Protein AF-A0A674DG97-F1 (afdb_monomer_lite)

Sequence (1211 aa):
MLSHRVLQEETDRTQRKATHVVMAVLYGAQAFFIFDSKHISGQHSGAGEADMHRVVKKMMPTFSADQIFSSLSDTEKLNSSLYQCTLYCDVDHINGSMTYDRALQVYETLPKHLGQEGEKAVPLYAWLYPLKNLGHSVEILFFTKAEGVLDHLRQATMRCQEIMTDSTNGCVMKWFPDLTYKLSRLSELLQKYQSEFKRELAMAVKTMRESEGVDENRLRDILQNHDQSPFCPQSVPLWLNNKAAEVKALNVCKTRNIPIMKSQEELDGVLRSSNDRLLCFTLTSLEDKDPFLSTMEQHKLSVQENTMNQSDLTGQQETQRPFKPPDLTQKLKSDLRLFTKSYEDSRDGENIKFIAAVIPDISVPGSSIRLYQQGSLITTNFLLGLKPDPVQVAERKQSCVLLTFPQSTIRRPERYRVEYRVMTTSFMKVSKRPWNEVVTLAPAETCVVAGLKPFTLYQIRYSVIEHSGMSDFSKVIEVKTLRSPPEHLYVSRLLNKTMETIKVTWFQPESEDGASVLHYKVDYKEAGLEGWSTMVTEGPECKCIISLNLSTCYRVRVSAVYGEGEGDTSETSRETDVPVNVWYIDLSERKASLLLEVLKLQPEKKPVELKGWSDEESEVRSFLQCLSYSSQLSFCPWRSDPSKQIKFLVDLLSQASEWEEQTGEKTLKLVSSVCTYNTFPFPNGDNSKQSDFLLDLYSHVKDYETQTGRSVLPALQPVYKSASPAVWSIDLSERKASLLLEVLKLQPEKKPVELKGWSDEESEVRSFLQCLPYISQLRFYPDWSDPSKLIKFLVDLLSQAAEWEEQTGEKTLKLVSSVCTYRTFPFQYGDNSKQSDFLLDLYSHVKDCETKTGRSVLPALQPVYQSAHAVWSIDLSERKASLFLEVLKLQPEKKPVELKGWSDEESEVRSFLQCLPYISQLSFCPWRPDPSKQIKFLVDLVSQAAEWEEQTGEKTLKLVSSVCTYSTFPYHYGNTSKQSDFLLDLYSHVKDYETQTGRSVLPALQPVYQSAPAVWYIDLSERKASLLLEVQKLQPEKKPVELKGWSDEESEVRSFLQCLSYISQLSFYPRRSDPSKQIKFLVDLLSQAAEWEEQTGEKTLKLVSSVWTYNTFPFPNGDNSEQSDFLLDLYSHVKDYETQTGRSVLPALQPVYQSAPAVWSINLSERKASLLLEVLKLQPEKKPVELKGWSDEESEVRSFLQYLPYISQLR

Organism: Salmo trutta (NCBI:txid8032)

pLDDT: mean 76.03, std 12.79, range [24.47, 92.44]

Radius of gyration: 47.1 Å; chains: 1; bounding box: 112×70×139 Å

Secondary structure (DSSP, 8-state):
--SSSSS-S----------EEEEEEEEE--EEEEEEES---SS-HHHHHHHHHHHHHTTSS-S-HHHHHHTS-HHHHHHHTTEEEEEEESSGGG-EEEEHHHHHHHHHHGGGGG-TT-TT-EEEEEEEEESS----TTHHHHHHHHHHHHHHHHHHHHHHHHHHH-TTTHHHHHH-HHHHHHHHHHHHHHHHHHHHHHHHHHHHHHHHHHSSS--HHHHHHHHHHHHHSTTSTTHHHHHHHHHHHHHHHHHHHHHTT--EE-SHHHHHHHHHH--SEEEEEEESSSSS--HHHHHHHHHHHHHHHTTT--SS-------PPP-PPP--HHHHHHHHHHHHHHHHHTTSS--EEEEEEE---TTS-SEEEEEEETTEEEESSB-TT--PPPPEEEEE-SSEEEEE----SSS---EEEEEEEEEE--TT--EEPPPEEEEEETT-SEEEEESPPTT-EEEEEEEEEETTEEPPPPPPEEEEPPPPPPEEEEEEEEEETTEEEEEEEEEPPP-SS-PPEEEEEEEEEETT-SSPEEEE-SSS-SEEEEEE-S-S-EEEEEEEEESSSTT-BPPPPP-EE---SSEEEETTTS-HHHHHHHHHT-SS---EEEEE----HHHHHHHHHHTTT-S-EEE---SS-HHHHHHHHHHHHHHHHHHHHHH---HHHHHHHH--GGGS---SS-HHHHHHHHHHHHHHHHHHHHHH----HHHHHHHHHHS--SSEEEETTTS-HHHHHHHHTT-SS-EEEEEES----HHHHHHHHTTGGGEEEEEE---TT-HHHHHHHHHHHHHHHHHHHHHH---HHHHHHHH--GGGS---S--HHHHHHHHHHHHHHHHHHHHHH----HHHHHHHHHT--S-EEEETTTS-HHHHHHHHHT-SS-EEEEEEE--S-HHHHHHHHTTGGGEEEEEE-S----HHHHHHHHHHHHHHHHHHHHHH---HHHHHHHH--GGGS-PPTT-HHHHHHHHHHHHHHHHHHHHHH----HHHHHHHHHT--SSEEEETTTS-HHHHHHHHHT-SSPEEEEEEE----HHHHHHHHHHTTTEEEEEE---S--HHHHHHHHHHHHHHHHHHHHHH---HHHHHHHH--GGGS---S--HHHHHHHHHHHHHHHHHHHHHH----HHHHHHHHHT--S-EEEETTTS-HHHHHHHHTT-SS-EEEEEES----HHHHHHHHTTGGGEEEE-

Foldseek 3Di:
DPPPPLPPPDDDDDDDPDFWDFPDFDWAKDKDKDKDFPDDADDCPPPLVVLVCVLVVLCPPDLQLVNSLVPDDPVSNVRQQRIKIAMDMLLPVPGGIDGSSVVSVCSSCVVVSCDPVSPSTDGPDTDIGGPDPDDDPPVVVLVVLLVVLLVLLVVLLVLLVCCPVRPLLVVVCVLQVLLNVVSVLSSVLSVVVSVVLSVQVVVLVVVPVVDPDDRPVSSVVSSVCCCQELSHSQASVQVSLLSSLVSVLVSVCVVVVAAEQSDPVSVLVCLQVDQFKEKEKEFAQRPDDHPSSVRSVVSVVVVVVVPPDPDDDPAFDDSDGRDHDDRCNVVSVVQSVLLVVCVVVPPPDGPYHYHYYYHHDPVDHGIAIWMDHSSHTDWRHEDHPAEWAWWDFDDFAFFKTKTFGDDTPDDDFQKKKKWKDFFDDDPPDTDGDDIDIDMGGPPDRMDMDGRHHGQTKMKMWMWTADPRGIYDIHDIDIDTHHFDWFADFDFDFDDDPPFTKTKGFTDDGDDPPPWDWFKKWKWKDFPPDDDTDIDIDPGSHRIDIDTDGPDDKMWMWMKTFTDDPDTPIGDIHPTDMPDDQEAEDELVVDALLVLLVNLVPDPAAHEHEYDHDDPDLNRLVSNLSSLVSHQAYAYDLDPDDLVVLLVRVLVSLVSQQVCCVVPVDNSLVSLLRHDEQVRRNFDPDDLASLLVSVLVSQVVNVVVCVVPVTDRVVSCLRNLEVDRRQEHEDELVVDALLSVQVSLVSYPAAHHYEYDHADPDLVRLLSNLSSLVSHQAYAYADPVVPLVRVLVRVLSSLLSQQVCCVVPVDPSLVSLLRHDALVRYHDDPDDLAVSLVSVLVSLVSNVVSCVVVVTDRVVSCLRHLQRDDDEHEDELCVDALQSVLVSLVSYPAAGHYEYEYDDPDLVSLLSNLSSLVRHQAYAYDLPRNDLVVLLVVVLSSLVSQQVCCVVPVDPSLVSLLRHYAQVRRRDNPDDLASSLVSVLVSLVVNVVVCVVPVTDRVSSCLRRLQRRDQEHEDELVVDALQSVQVSLVSYPAAHHYEYEYDDPDLVSLVSNLSCLVSHQAYAYDQDVDDLVVLLVVVLVSLVSQQVCCVVPVDPSLQSLLRRDALVRYRQHPDDLASRLVSVLVSQVVQVVVCVVPVTDNVVSCLRHLQRDDAEHEDELCVDQCVSVQVSLVSYPAAHAYEYHYDDPDPVRVVVVVVRVVRHPHYD

InterPro domains:
  IPR003961 Fibronectin type III [PS50853] (387-484)
  IPR003961 Fibronectin type III [PS50853] (485-581)
  IPR003961 Fibronectin type III [SM00060] (385-471)
  IPR003961 Fibronectin type III [SM00060] (483-567)
  IPR003961 Fibronectin type III [cd00063] (387-481)
  IPR003961 Fibronectin type III [cd00063] (484-576)
  IPR013783 Immunoglobulin-like fold [G3DSA:2.60.40.10] (387-478)
  IPR013783 Immunoglobulin-like fold [G3DSA:2.60.40.10] (479-580)
  IPR036116 Fibronectin type III superfamily [SSF49265] (388-574)
  IPR040581 SNTX, thioredoxin-like domain [PF18078] (257-382)
  IPR048997 Stonustoxin-like, helical domain [PF21109] (149-247)
  IPR052090 Cytolytic pore-forming toxin [PTHR31594] (7-774)

Structure (mmCIF, N/CA/C/O backbone):
data_AF-A0A674DG97-F1
#
_entry.id   AF-A0A674DG97-F1
#
loop_
_atom_site.group_PDB
_atom_site.id
_atom_site.type_symbol
_atom_site.label_atom_id
_atom_site.label_alt_id
_atom_site.label_comp_id
_atom_site.label_asym_id
_atom_site.label_entity_id
_atom_site.label_seq_id
_atom_site.pdbx_PDB_ins_code
_atom_site.Cartn_x
_atom_site.Cartn_y
_atom_site.Cartn_z
_atom_site.occupancy
_atom_site.B_iso_or_equiv
_atom_site.auth_seq_id
_atom_site.auth_comp_id
_atom_site.auth_asym_id
_atom_site.auth_atom_id
_atom_site.pdbx_PDB_model_num
ATOM 1 N N . MET A 1 1 ? -10.580 22.409 48.533 1.00 27.97 1 MET A N 1
ATOM 2 C CA . MET A 1 1 ? -11.293 23.660 48.170 1.00 27.97 1 MET A CA 1
ATOM 3 C C . MET A 1 1 ? -11.851 23.613 46.734 1.00 27.97 1 MET A C 1
ATOM 5 O O . MET A 1 1 ? -11.525 24.470 45.922 1.00 27.97 1 MET A O 1
ATOM 9 N N . LEU A 1 2 ? -12.711 22.645 46.396 1.00 24.47 2 LEU A N 1
ATOM 10 C CA . LEU A 1 2 ? -13.426 22.624 45.101 1.00 24.47 2 LEU A CA 1
ATOM 11 C C . LEU A 1 2 ? -14.902 23.042 45.221 1.00 24.47 2 LEU A C 1
ATOM 13 O O . LEU A 1 2 ? -15.550 23.280 44.209 1.00 24.47 2 LEU A O 1
ATOM 17 N N . SER A 1 3 ? -15.428 23.219 46.437 1.00 30.48 3 SER A N 1
ATOM 18 C CA . SER A 1 3 ? -16.857 23.484 46.640 1.00 30.48 3 SER A CA 1
ATOM 19 C C . SER A 1 3 ? -17.288 24.933 46.394 1.00 30.48 3 SER A C 1
ATOM 21 O O . SER A 1 3 ? -18.467 25.160 46.152 1.00 30.48 3 SER A O 1
ATOM 23 N N . HIS A 1 4 ? -16.378 25.917 46.422 1.00 29.27 4 HIS A N 1
ATOM 24 C CA . HIS A 1 4 ? -16.787 27.330 46.481 1.00 29.27 4 HIS A CA 1
ATOM 25 C C . HIS A 1 4 ? -16.611 28.139 45.184 1.00 29.27 4 HIS A C 1
ATOM 27 O O . HIS A 1 4 ? -17.245 29.178 45.041 1.00 29.27 4 HIS A O 1
ATOM 33 N N . ARG A 1 5 ? -15.787 27.688 44.222 1.00 32.62 5 ARG A N 1
ATOM 34 C CA . ARG A 1 5 ? -15.505 28.452 42.981 1.00 32.62 5 ARG A CA 1
ATOM 35 C C . ARG A 1 5 ? -16.332 28.040 41.759 1.00 32.62 5 ARG A C 1
ATOM 37 O O . ARG A 1 5 ? -16.288 28.734 40.756 1.00 32.62 5 ARG A O 1
ATOM 44 N N . VAL A 1 6 ? -17.067 26.930 41.826 1.00 33.88 6 VAL A N 1
ATOM 45 C CA . VAL A 1 6 ? -17.835 26.396 40.681 1.00 33.88 6 VAL A CA 1
ATOM 46 C C . VAL A 1 6 ? -19.307 26.837 40.705 1.00 33.88 6 VAL A C 1
ATOM 48 O O . VAL A 1 6 ? -19.989 26.748 39.696 1.00 33.88 6 VAL A O 1
ATOM 51 N N . LEU A 1 7 ? -19.811 27.350 41.832 1.00 33.00 7 LEU A N 1
ATOM 52 C CA . LEU A 1 7 ? -21.252 27.535 42.058 1.00 33.00 7 LEU A CA 1
ATOM 53 C C . LEU A 1 7 ? -21.751 28.990 41.969 1.00 33.00 7 LEU A C 1
ATOM 55 O O . LEU A 1 7 ? -22.851 29.262 42.445 1.00 33.00 7 LEU A O 1
ATOM 59 N N . GLN A 1 8 ? -20.974 29.930 41.416 1.00 31.48 8 GLN A N 1
ATOM 60 C CA . GLN A 1 8 ? -21.300 31.362 41.528 1.00 31.48 8 GLN A CA 1
ATOM 61 C C . GLN A 1 8 ? -21.815 32.072 40.271 1.00 31.48 8 GLN A C 1
ATOM 63 O O . GLN A 1 8 ? -22.079 33.267 40.354 1.00 31.48 8 GLN A O 1
ATOM 68 N N . GLU A 1 9 ? -22.065 31.381 39.160 1.00 35.22 9 GLU A N 1
ATOM 69 C CA . GLU A 1 9 ? -22.743 32.004 38.016 1.00 35.22 9 GLU A CA 1
ATOM 70 C C . GLU A 1 9 ? -24.050 31.274 37.686 1.00 35.22 9 GLU A C 1
ATOM 72 O O . GLU A 1 9 ? -24.073 30.069 37.459 1.00 35.22 9 GLU A O 1
ATOM 77 N N . GLU A 1 10 ? -25.131 32.061 37.722 1.00 37.66 10 GLU A N 1
ATOM 78 C CA . GLU A 1 10 ? -26.528 31.748 37.394 1.00 37.66 10 GLU A CA 1
ATOM 79 C C . GLU A 1 10 ? -27.311 30.846 38.366 1.00 37.66 10 GLU A C 1
ATOM 81 O O . GLU A 1 10 ? -27.471 29.640 38.189 1.00 37.66 10 GLU A O 1
ATOM 86 N N . THR A 1 11 ? -27.957 31.476 39.356 1.00 31.22 11 THR A N 1
ATOM 87 C CA . THR A 1 11 ? -29.179 30.913 39.952 1.00 31.22 11 THR A CA 1
ATOM 88 C C . THR A 1 11 ? -30.354 31.848 39.730 1.00 31.22 11 THR A C 1
ATOM 90 O O . THR A 1 11 ? -30.517 32.832 40.458 1.00 31.22 11 THR A O 1
ATOM 93 N N . ASP A 1 12 ? -31.186 31.491 38.756 1.00 31.22 12 ASP A N 1
ATOM 94 C CA . ASP A 1 12 ? -32.563 31.952 38.683 1.00 31.22 12 ASP A CA 1
ATOM 95 C C . ASP A 1 12 ? -33.330 31.407 39.902 1.00 31.22 12 ASP A C 1
ATOM 97 O O . ASP A 1 12 ? -33.220 30.236 40.284 1.00 31.22 12 ASP A O 1
ATOM 101 N N . ARG A 1 13 ? -34.015 32.304 40.609 1.00 36.69 13 ARG A N 1
ATOM 102 C CA . ARG A 1 13 ? -34.647 32.035 41.905 1.00 36.69 13 ARG A CA 1
ATOM 103 C C . ARG A 1 13 ? -36.083 31.585 41.684 1.00 36.69 13 ARG A C 1
ATOM 105 O O . ARG A 1 13 ? -36.977 32.409 41.798 1.00 36.69 13 ARG A O 1
ATOM 112 N N . THR A 1 14 ? -36.350 30.296 41.509 1.00 34.72 14 THR A N 1
ATOM 113 C CA . THR A 1 14 ? -37.659 29.738 41.900 1.00 34.72 14 THR A CA 1
ATOM 114 C C . THR A 1 14 ? -37.579 28.240 42.214 1.00 34.72 14 THR A C 1
ATOM 116 O O . THR A 1 14 ? -36.961 27.471 41.497 1.00 34.72 14 THR A O 1
ATOM 119 N N . GLN A 1 15 ? -38.226 27.863 43.327 1.00 38.72 15 GLN A N 1
ATOM 120 C CA . GLN A 1 15 ? -38.441 26.510 43.878 1.00 38.72 15 GLN A CA 1
ATOM 121 C C . GLN A 1 15 ? -37.232 25.766 44.482 1.00 38.72 15 GLN A C 1
ATOM 123 O O . GLN A 1 15 ? -36.670 24.844 43.906 1.00 38.72 15 GLN A O 1
ATOM 128 N N . ARG A 1 16 ? -36.907 26.074 45.748 1.00 38.06 16 ARG A N 1
ATOM 129 C CA . ARG A 1 16 ? -36.041 25.228 46.592 1.00 38.06 16 ARG A CA 1
ATOM 130 C C . ARG A 1 16 ? -36.886 24.340 47.514 1.00 38.06 16 ARG A C 1
ATOM 132 O O . ARG A 1 16 ? -37.426 24.831 48.502 1.00 38.06 16 ARG A O 1
ATOM 139 N N . LYS A 1 17 ? -36.951 23.032 47.242 1.00 47.31 17 LYS A N 1
ATOM 140 C CA . LYS A 1 17 ? -37.197 22.020 48.285 1.00 47.31 17 LYS A CA 1
ATOM 141 C C . LYS A 1 17 ? -35.856 21.775 48.983 1.00 47.31 17 LYS A C 1
ATOM 143 O O . LYS A 1 17 ? -34.931 21.269 48.358 1.00 47.31 17 LYS A O 1
ATOM 148 N N . ALA A 1 18 ? -35.707 22.204 50.235 1.00 49.50 18 ALA A N 1
ATOM 149 C CA . ALA A 1 18 ? -34.480 21.954 50.992 1.00 49.50 18 ALA A CA 1
ATOM 150 C C . ALA A 1 18 ? -34.278 20.438 51.175 1.00 49.50 18 ALA A C 1
ATOM 152 O O . ALA A 1 18 ? -35.204 19.741 51.582 1.00 49.50 18 ALA A O 1
ATOM 153 N N . THR A 1 19 ? -33.086 19.929 50.855 1.00 56.19 19 THR A N 1
ATOM 154 C CA . THR A 1 19 ? -32.764 18.492 50.944 1.00 56.19 19 THR A CA 1
ATOM 155 C C . THR A 1 19 ? -32.223 18.089 52.317 1.00 56.19 19 THR A C 1
ATOM 157 O O . THR A 1 19 ? -32.307 16.920 52.683 1.00 56.19 19 THR A O 1
ATOM 160 N N . HIS A 1 20 ? -31.678 19.042 53.080 1.00 63.09 20 HIS A N 1
ATOM 161 C CA . HIS A 1 20 ? -31.040 18.826 54.380 1.00 63.09 20 HIS A CA 1
ATOM 162 C C . HIS A 1 20 ? -31.369 19.970 55.351 1.00 63.09 20 HIS A C 1
ATOM 164 O O . HIS A 1 20 ? -31.597 21.104 54.923 1.00 63.09 20 HIS A O 1
ATOM 170 N N . VAL A 1 21 ? -31.346 19.682 56.653 1.00 61.69 21 VAL A N 1
ATOM 171 C CA . VAL A 1 21 ? -31.456 20.669 57.740 1.00 61.69 21 VAL A CA 1
ATOM 172 C C . VAL A 1 21 ? -30.090 20.845 58.400 1.00 61.69 21 VAL A C 1
ATOM 174 O O . VAL A 1 21 ? -29.404 19.865 58.675 1.00 61.69 21 VAL A O 1
ATOM 177 N N . VAL A 1 22 ? -29.676 22.087 58.657 1.00 69.69 22 VAL A N 1
ATOM 178 C CA . VAL A 1 22 ? -28.445 22.369 59.413 1.00 69.69 22 VAL A CA 1
ATOM 179 C C . VAL A 1 22 ? -28.685 22.015 60.882 1.00 69.69 22 VAL A C 1
ATOM 181 O O . VAL A 1 22 ? -29.501 22.652 61.540 1.00 69.69 22 VAL A O 1
ATOM 184 N N . MET A 1 23 ? -27.992 20.998 61.388 1.00 69.69 23 MET A N 1
ATOM 185 C CA . MET A 1 23 ? -28.125 20.513 62.768 1.00 69.69 23 MET A CA 1
ATOM 186 C C . MET A 1 23 ? -27.184 21.211 63.736 1.00 69.69 23 MET A C 1
ATOM 188 O O . MET A 1 23 ? -27.519 21.403 64.900 1.00 69.69 23 MET A O 1
ATOM 192 N N . ALA A 1 24 ? -25.990 21.552 63.266 1.00 66.25 24 ALA A N 1
ATOM 193 C CA . ALA A 1 24 ? -24.984 22.234 64.058 1.00 66.25 24 ALA A CA 1
ATOM 194 C C . ALA A 1 24 ? -24.048 23.007 63.134 1.00 66.25 24 ALA A C 1
ATOM 196 O O . ALA A 1 24 ? -23.840 22.623 61.981 1.00 66.25 24 ALA A O 1
ATOM 197 N N . VAL A 1 25 ? -23.460 24.081 63.653 1.00 78.25 25 VAL A N 1
ATOM 198 C CA . VAL A 1 25 ? -22.448 24.871 62.953 1.00 78.25 25 VAL A CA 1
ATOM 199 C C . VAL A 1 25 ? -21.319 25.172 63.930 1.00 78.25 25 VAL A C 1
ATOM 201 O O . VAL A 1 25 ? -21.561 25.712 65.006 1.00 78.25 25 VAL A O 1
ATOM 204 N N . LEU A 1 26 ? -20.093 24.814 63.561 1.00 82.38 26 LEU A N 1
ATOM 205 C CA . LEU A 1 26 ? -18.880 25.207 64.267 1.00 82.38 26 LEU A CA 1
ATOM 206 C C . LEU A 1 26 ? -18.370 26.497 63.640 1.00 82.38 26 LEU A C 1
ATOM 208 O O . LEU A 1 26 ? -18.011 26.519 62.461 1.00 82.38 26 LEU A O 1
ATOM 212 N N . TYR A 1 27 ? -18.338 27.552 64.445 1.00 80.62 27 TYR A N 1
ATOM 213 C CA . TYR A 1 27 ? -17.816 28.851 64.055 1.00 80.62 27 TYR A CA 1
ATOM 214 C C . TYR A 1 27 ? -16.327 28.960 64.412 1.00 80.62 27 TYR A C 1
ATOM 216 O O . TYR A 1 27 ? -15.902 28.536 65.485 1.00 80.62 27 TYR A O 1
ATOM 224 N N . GLY A 1 28 ? -15.537 29.526 63.507 1.00 83.81 28 GLY A N 1
ATOM 225 C CA . GLY A 1 28 ? -14.117 29.829 63.675 1.00 83.81 28 GLY A CA 1
ATOM 226 C C . GLY A 1 28 ? -13.613 30.694 62.518 1.00 83.81 28 GLY A C 1
ATOM 227 O O . GLY A 1 28 ? -14.406 31.267 61.788 1.00 83.81 28 GLY A O 1
ATOM 228 N N . ALA A 1 29 ? -12.305 30.805 62.325 1.00 82.62 29 ALA A N 1
ATOM 229 C CA . ALA A 1 29 ? -11.745 31.391 61.107 1.00 82.62 29 ALA A CA 1
ATOM 230 C C . ALA A 1 29 ? -10.496 30.618 60.699 1.00 82.62 29 ALA A C 1
ATOM 232 O O . ALA A 1 29 ? -9.731 30.161 61.553 1.00 82.62 29 ALA A O 1
ATOM 233 N N . GLN A 1 30 ? -10.292 30.478 59.398 1.00 84.31 30 GLN A N 1
ATOM 234 C CA . GLN A 1 30 ? -9.097 29.914 58.800 1.00 84.31 30 GLN A CA 1
ATOM 235 C C . GLN A 1 30 ? -8.298 31.006 58.086 1.00 84.31 30 GLN A C 1
ATOM 237 O O . GLN A 1 30 ? -8.816 32.030 57.635 1.00 84.31 30 GLN A O 1
ATOM 242 N N . ALA A 1 31 ? -6.990 30.783 58.017 1.00 83.81 31 ALA A N 1
ATOM 243 C CA . ALA A 1 31 ? -6.060 31.621 57.286 1.00 83.81 31 ALA A CA 1
ATOM 244 C C . ALA A 1 31 ? -5.047 30.732 56.567 1.00 83.81 31 ALA A C 1
ATOM 246 O O . ALA A 1 31 ? -4.432 29.855 57.173 1.00 83.81 31 ALA A O 1
ATOM 247 N N . PHE A 1 32 ? -4.868 30.978 55.276 1.00 86.50 32 PHE A N 1
ATOM 248 C CA . PHE A 1 32 ? -3.928 30.284 54.413 1.00 86.50 32 PHE A CA 1
ATOM 249 C C . PHE A 1 32 ? -2.831 31.259 54.006 1.00 86.50 32 PHE A C 1
ATOM 251 O O . PHE A 1 32 ? -3.072 32.198 53.247 1.00 86.50 32 PHE A O 1
ATOM 258 N N . PHE A 1 33 ? -1.627 31.024 54.521 1.00 85.69 33 PHE A N 1
ATOM 259 C CA . PHE A 1 33 ? -0.419 31.752 54.146 1.00 85.69 33 PHE A CA 1
ATOM 260 C C . PHE A 1 33 ? 0.281 30.977 53.026 1.00 85.69 33 PHE A C 1
ATOM 262 O O . PHE A 1 33 ? 0.883 29.933 53.273 1.00 85.69 33 PHE A O 1
ATOM 269 N N . ILE A 1 34 ? 0.151 31.456 51.787 1.00 85.50 34 ILE A N 1
ATOM 270 C CA . ILE A 1 34 ? 0.741 30.814 50.606 1.00 85.50 34 ILE A CA 1
ATOM 271 C C . ILE A 1 34 ? 2.055 31.515 50.282 1.00 85.50 34 ILE A C 1
ATOM 273 O O . ILE A 1 34 ? 2.036 32.665 49.849 1.00 85.50 34 ILE A O 1
ATOM 277 N N . PHE A 1 35 ? 3.181 30.843 50.513 1.00 83.06 35 PHE A N 1
ATOM 278 C CA . PHE A 1 35 ? 4.513 31.387 50.253 1.00 83.06 35 PHE A CA 1
ATOM 279 C C . PHE A 1 35 ? 5.036 30.936 48.889 1.00 83.06 35 PHE A C 1
ATOM 281 O O . PHE A 1 35 ? 5.204 29.741 48.660 1.00 83.06 35 PHE A O 1
ATOM 288 N N . ASP A 1 36 ? 5.350 31.909 48.034 1.00 76.62 36 ASP A N 1
ATOM 289 C CA . ASP A 1 36 ? 5.956 31.721 46.718 1.00 76.62 36 ASP A CA 1
ATOM 290 C C . ASP A 1 36 ? 7.326 32.417 46.661 1.00 76.62 36 ASP A C 1
ATOM 292 O O . ASP A 1 36 ? 7.515 33.521 47.183 1.00 76.62 36 ASP A O 1
ATOM 296 N N . SER A 1 37 ? 8.304 31.798 45.995 1.00 71.75 37 SER A N 1
ATOM 297 C CA . SER A 1 37 ? 9.619 32.409 45.764 1.00 71.75 37 SER A CA 1
ATOM 298 C C . SER A 1 37 ? 9.632 33.191 44.453 1.00 71.75 37 SER A C 1
ATOM 300 O O . SER A 1 37 ? 9.312 32.654 43.393 1.00 71.75 37 SER A O 1
ATOM 302 N N . LYS A 1 38 ? 10.054 34.459 44.495 1.00 58.06 38 LYS A N 1
ATOM 303 C CA . LYS A 1 38 ? 10.073 35.337 43.312 1.00 58.06 38 LYS A CA 1
ATOM 304 C C . LYS A 1 38 ? 11.218 35.064 42.325 1.00 58.06 38 LYS A C 1
ATOM 306 O O . LYS A 1 38 ? 11.188 35.588 41.216 1.00 58.06 38 LYS A O 1
ATOM 311 N N . HIS A 1 39 ? 12.215 34.255 42.693 1.00 51.88 39 HIS A N 1
ATOM 312 C CA . HIS A 1 39 ? 13.374 33.959 41.846 1.00 51.88 39 HIS A CA 1
ATOM 313 C C . HIS A 1 39 ? 13.932 32.554 42.115 1.00 51.88 39 HIS A C 1
ATOM 315 O O . HIS A 1 39 ? 14.811 32.379 42.953 1.00 51.88 39 HIS A O 1
ATOM 321 N N . ILE A 1 40 ? 13.486 31.551 41.354 1.00 48.12 40 ILE A N 1
ATOM 322 C CA . ILE A 1 40 ? 14.227 30.288 41.211 1.00 48.12 40 ILE A CA 1
ATOM 323 C C . ILE A 1 40 ? 14.417 30.020 39.720 1.00 48.12 40 ILE A C 1
ATOM 325 O O . ILE A 1 40 ? 13.654 29.312 39.071 1.00 48.12 40 ILE A O 1
ATOM 329 N N . SER A 1 41 ? 15.466 30.618 39.160 1.00 43.00 41 SER A N 1
ATOM 330 C CA . SER A 1 41 ? 15.993 30.223 37.859 1.00 43.00 41 SER A CA 1
ATOM 331 C C . SER A 1 41 ? 16.749 28.892 38.002 1.00 43.00 41 SER A C 1
ATOM 333 O O . SER A 1 41 ? 17.889 28.853 38.460 1.00 43.00 41 SER A O 1
ATOM 335 N N . GLY A 1 42 ? 16.104 27.788 37.634 1.00 46.88 42 GLY A N 1
ATOM 336 C CA . GLY A 1 42 ? 16.698 26.738 36.797 1.00 46.88 42 GLY A CA 1
ATOM 337 C C . GLY A 1 42 ? 17.856 25.846 37.279 1.00 46.88 42 GLY A C 1
ATOM 338 O O . GLY A 1 42 ? 18.195 24.950 36.512 1.00 46.88 42 GLY A O 1
ATOM 339 N N . GLN A 1 43 ? 18.482 25.997 38.458 1.00 38.09 43 GLN A N 1
ATOM 340 C CA . GLN A 1 43 ? 19.597 25.085 38.833 1.00 38.09 43 GLN A CA 1
ATOM 341 C C . GLN A 1 43 ? 19.573 24.423 40.221 1.00 38.09 43 GLN A C 1
ATOM 343 O O . GLN A 1 43 ? 20.370 23.516 40.447 1.00 38.09 43 GLN A O 1
ATOM 348 N N . HIS A 1 44 ? 18.621 24.724 41.107 1.00 38.72 44 HIS A N 1
ATOM 349 C CA . HIS A 1 44 ? 18.511 24.034 42.405 1.00 38.72 44 HIS A CA 1
ATOM 350 C C . HIS A 1 44 ? 17.051 23.867 42.861 1.00 38.72 44 HIS A C 1
ATOM 352 O O . HIS A 1 44 ? 16.655 24.410 43.888 1.00 38.72 44 HIS A O 1
ATOM 358 N N . SER A 1 45 ? 16.227 23.124 42.115 1.00 44.69 45 SER A N 1
ATOM 359 C CA . SER A 1 45 ? 14.804 22.957 42.467 1.00 44.69 45 SER A CA 1
ATOM 360 C C . SER A 1 45 ? 14.578 22.217 43.794 1.00 44.69 45 SER A C 1
ATOM 362 O O . SER A 1 45 ? 13.653 22.559 44.515 1.00 44.69 45 SER A O 1
ATOM 364 N N . GLY A 1 46 ? 15.450 21.280 44.188 1.00 45.19 46 GLY A N 1
ATOM 365 C CA . GLY A 1 46 ? 15.286 20.545 45.455 1.00 45.19 46 GLY A CA 1
ATOM 366 C C . GLY A 1 46 ? 15.789 21.271 46.712 1.00 45.19 46 GLY A C 1
ATOM 367 O O . GLY A 1 46 ? 15.280 21.038 47.804 1.00 45.19 46 GLY A O 1
ATOM 368 N N . ALA A 1 47 ? 16.790 22.150 46.588 1.00 49.28 47 ALA A N 1
ATOM 369 C CA . ALA A 1 47 ? 17.413 22.787 47.753 1.00 49.28 47 ALA A CA 1
ATOM 370 C C . ALA A 1 47 ? 16.638 24.024 48.240 1.00 49.28 47 ALA A C 1
ATOM 372 O O . ALA A 1 47 ? 16.541 24.237 49.445 1.00 49.28 47 ALA A O 1
ATOM 373 N N . GLY A 1 48 ? 16.060 24.813 47.323 1.00 58.09 48 GLY A N 1
ATOM 374 C CA . GLY A 1 48 ? 15.306 26.026 47.667 1.00 58.09 48 GLY A CA 1
ATOM 375 C C . GLY A 1 48 ? 13.937 25.750 48.299 1.00 58.09 48 GLY A C 1
ATOM 376 O O . GLY A 1 48 ? 13.537 26.458 49.219 1.00 58.09 48 GLY A O 1
ATOM 377 N N . GLU A 1 49 ? 13.241 24.697 47.860 1.00 61.81 49 GLU A N 1
ATOM 378 C CA . GLU A 1 49 ? 11.944 24.291 48.425 1.00 61.81 49 GLU A CA 1
ATOM 379 C C . GLU A 1 49 ? 12.102 23.692 49.831 1.00 61.81 49 GLU A C 1
ATOM 381 O O . GLU A 1 49 ? 11.350 24.033 50.743 1.00 61.81 49 GLU A O 1
ATOM 386 N N . ALA A 1 50 ? 13.142 22.878 50.045 1.00 66.19 50 ALA A N 1
ATOM 387 C CA . ALA A 1 50 ? 13.487 22.357 51.366 1.00 66.19 50 ALA A CA 1
ATOM 388 C C . ALA A 1 50 ? 13.891 23.469 52.353 1.00 66.19 50 ALA A C 1
ATOM 390 O O . ALA A 1 50 ? 13.621 23.354 53.550 1.00 66.19 50 ALA A O 1
ATOM 391 N N . ASP A 1 51 ? 14.532 24.538 51.869 1.00 71.75 51 ASP A N 1
ATOM 392 C CA . ASP A 1 51 ? 14.881 25.711 52.677 1.00 71.75 51 ASP A CA 1
ATOM 393 C C . ASP A 1 51 ? 13.636 26.536 53.036 1.00 71.75 51 ASP A C 1
ATOM 395 O O . ASP A 1 51 ? 13.385 26.795 54.211 1.00 71.75 51 ASP A O 1
ATOM 399 N N . MET A 1 52 ? 12.766 26.827 52.061 1.00 76.50 52 MET A N 1
ATOM 400 C CA . MET A 1 52 ? 11.491 27.513 52.303 1.00 76.50 52 MET A CA 1
ATOM 401 C C . MET A 1 52 ? 10.595 26.725 53.269 1.00 76.50 52 MET A C 1
ATOM 403 O O . MET A 1 52 ? 10.054 27.291 54.217 1.00 76.50 52 MET A O 1
ATOM 407 N N . HIS A 1 53 ? 10.489 25.404 53.095 1.00 79.81 53 HIS A N 1
ATOM 408 C CA . HIS A 1 53 ? 9.725 24.543 53.997 1.00 79.81 53 HIS A CA 1
ATOM 409 C C . HIS A 1 53 ? 10.307 24.543 55.417 1.00 79.81 53 HIS A C 1
ATOM 411 O O . HIS A 1 53 ? 9.561 24.549 56.394 1.00 79.81 53 HIS A O 1
ATOM 417 N N . ARG A 1 54 ? 11.638 24.586 55.556 1.00 79.88 54 ARG A N 1
ATOM 418 C CA . ARG A 1 54 ? 12.321 24.697 56.853 1.00 79.88 54 ARG A CA 1
ATOM 419 C C . ARG A 1 54 ? 12.029 26.035 57.532 1.00 79.88 54 ARG A C 1
ATOM 421 O O . ARG A 1 54 ? 11.720 26.036 58.722 1.00 79.88 54 ARG A O 1
ATOM 428 N N . VAL A 1 55 ? 12.080 27.139 56.785 1.00 82.06 55 VAL A N 1
ATOM 429 C CA . VAL A 1 55 ? 11.757 28.491 57.268 1.00 82.06 55 VAL A CA 1
ATOM 430 C C . VAL A 1 55 ? 10.290 28.577 57.706 1.00 82.06 55 VAL A C 1
ATOM 432 O O . VAL A 1 55 ? 10.017 28.974 58.836 1.00 82.06 55 VAL A O 1
ATOM 435 N N . VAL A 1 56 ? 9.347 28.100 56.885 1.00 82.06 56 VAL A N 1
ATOM 436 C CA . VAL A 1 56 ? 7.908 28.091 57.215 1.00 82.06 56 VAL A CA 1
ATOM 437 C C . VAL A 1 56 ? 7.601 27.161 58.395 1.00 82.06 56 VAL A C 1
ATOM 439 O O . VAL A 1 56 ? 6.819 27.513 59.275 1.00 82.06 56 VAL A O 1
ATOM 442 N N . LYS A 1 57 ? 8.254 25.994 58.500 1.00 82.88 57 LYS A N 1
ATOM 443 C CA . LYS A 1 57 ? 8.062 25.071 59.634 1.00 82.88 57 LYS A CA 1
ATOM 444 C C . LYS A 1 57 ? 8.475 25.694 60.972 1.00 82.88 57 LYS A C 1
ATOM 446 O O . LYS A 1 57 ? 7.871 25.372 61.994 1.00 82.88 57 LYS A O 1
ATOM 451 N N . LYS A 1 58 ? 9.445 26.616 60.979 1.00 83.25 58 LYS A N 1
ATOM 452 C CA . LYS A 1 58 ? 9.841 27.382 62.175 1.00 83.25 58 LYS A CA 1
ATOM 453 C C . LYS A 1 58 ? 8.804 28.431 62.607 1.00 83.25 58 LYS A C 1
ATOM 455 O O . LYS A 1 58 ? 8.915 28.932 63.719 1.00 83.25 58 LYS A O 1
ATOM 460 N N . MET A 1 59 ? 7.781 28.717 61.793 1.00 79.75 59 MET A N 1
ATOM 461 C CA . MET A 1 59 ? 6.636 29.560 62.180 1.00 79.75 59 MET A CA 1
ATOM 462 C C . MET A 1 59 ? 5.599 28.807 63.036 1.00 79.75 59 MET A C 1
ATOM 464 O O . MET A 1 59 ? 4.792 29.429 63.715 1.00 79.75 59 MET A O 1
ATOM 468 N N . MET A 1 60 ? 5.595 27.469 63.011 1.00 76.19 60 MET A N 1
ATOM 469 C CA . MET A 1 60 ? 4.589 26.640 63.697 1.00 76.19 60 MET A CA 1
ATOM 470 C C . MET A 1 60 ? 4.683 26.600 65.239 1.00 76.19 60 MET A C 1
ATOM 472 O O . MET A 1 60 ? 3.633 26.510 65.873 1.00 76.19 60 MET A O 1
ATOM 476 N N . PRO A 1 61 ? 5.872 26.636 65.883 1.00 73.75 61 PRO A N 1
ATOM 477 C CA . PRO A 1 61 ? 5.978 26.456 67.334 1.00 73.75 61 PRO A CA 1
ATOM 478 C C . PRO A 1 61 ? 5.436 27.626 68.167 1.00 73.75 61 PRO A C 1
ATOM 480 O O . PRO A 1 61 ? 5.081 27.427 69.327 1.00 73.75 61 PRO A O 1
ATOM 483 N N . THR A 1 62 ? 5.412 28.845 67.621 1.00 76.94 62 THR A N 1
ATOM 484 C CA . THR A 1 62 ? 5.118 30.081 68.364 1.00 76.94 62 THR A CA 1
ATOM 485 C C . THR A 1 62 ? 4.427 31.119 67.483 1.00 76.94 62 THR A C 1
ATOM 487 O O . THR A 1 62 ? 4.596 31.119 66.273 1.00 76.94 62 THR A O 1
ATOM 490 N N . PHE A 1 63 ? 3.664 32.034 68.093 1.00 75.12 63 PHE A N 1
ATOM 491 C CA . PHE A 1 63 ? 2.997 33.148 67.394 1.00 75.12 63 PHE A CA 1
ATOM 492 C C . PHE A 1 63 ? 3.774 34.474 67.459 1.00 75.12 63 PHE A C 1
ATOM 494 O O . PHE A 1 63 ? 3.332 35.454 66.879 1.00 75.12 63 PHE A O 1
ATOM 501 N N . SER A 1 64 ? 4.906 34.542 68.165 1.00 80.31 64 SER A N 1
ATOM 502 C CA . SER A 1 64 ? 5.690 35.780 68.296 1.00 80.31 64 SER A CA 1
ATOM 503 C C . SER A 1 64 ? 6.592 35.980 67.079 1.00 80.31 64 SER A C 1
ATOM 505 O O . SER A 1 64 ? 7.501 35.175 66.855 1.00 80.31 64 SER A O 1
ATOM 507 N N . ALA A 1 65 ? 6.387 37.068 66.326 1.00 78.06 65 ALA A N 1
ATOM 508 C CA . ALA A 1 65 ? 7.188 37.369 65.141 1.00 78.06 65 ALA A CA 1
ATOM 509 C C . ALA A 1 65 ? 8.685 37.496 65.479 1.00 78.06 65 ALA A C 1
ATOM 511 O O . ALA A 1 65 ? 9.524 36.959 64.755 1.00 78.06 65 ALA A O 1
ATOM 512 N N . ASP A 1 66 ? 9.020 38.108 66.619 1.00 76.00 66 ASP A N 1
ATOM 513 C CA . ASP A 1 66 ? 10.405 38.304 67.071 1.00 76.00 66 ASP A CA 1
ATOM 514 C C . ASP A 1 66 ? 11.116 36.982 67.408 1.00 76.00 66 ASP A C 1
ATOM 516 O O . ASP A 1 66 ? 12.292 36.785 67.080 1.00 76.00 66 ASP A O 1
ATOM 520 N N . GLN A 1 67 ? 10.410 36.034 68.033 1.00 77.44 67 GLN A N 1
ATOM 521 C CA . GLN A 1 67 ? 10.963 34.708 68.331 1.00 77.44 67 GLN A CA 1
ATOM 522 C C . GLN A 1 67 ? 11.142 33.868 67.063 1.00 77.44 67 GLN A C 1
ATOM 524 O O . GLN A 1 67 ? 12.156 33.186 66.914 1.00 77.44 67 GLN A O 1
ATOM 529 N N . ILE A 1 68 ? 10.198 33.946 66.121 1.00 79.75 68 ILE A N 1
ATOM 530 C CA . ILE A 1 68 ? 10.304 33.231 64.845 1.00 79.75 68 ILE A CA 1
ATOM 531 C C . ILE A 1 68 ? 11.470 33.798 64.032 1.00 79.75 68 ILE A C 1
ATOM 533 O O . ILE A 1 68 ? 12.316 33.035 63.568 1.00 79.75 68 ILE A O 1
ATOM 537 N N . PHE A 1 69 ? 11.577 35.124 63.919 1.00 78.81 69 PHE A N 1
ATOM 538 C CA . PHE A 1 69 ? 12.643 35.776 63.160 1.00 78.81 69 PHE A CA 1
ATOM 539 C C . PHE A 1 69 ? 14.034 35.531 63.767 1.00 78.81 69 PHE A C 1
ATOM 541 O O . PHE A 1 69 ? 15.003 35.314 63.040 1.00 78.81 69 PHE A O 1
ATOM 548 N N . SER A 1 70 ? 14.154 35.503 65.099 1.00 79.31 70 SER A N 1
ATOM 549 C CA . SER A 1 70 ? 15.423 35.187 65.778 1.00 79.31 70 SER A CA 1
ATOM 550 C C . SER A 1 70 ? 15.834 33.712 65.673 1.00 79.31 70 SER A C 1
ATOM 552 O O . SER A 1 70 ? 17.028 33.425 65.732 1.00 79.31 70 SER A O 1
ATOM 554 N N . SER A 1 71 ? 14.888 32.791 65.448 1.00 79.56 71 SER A N 1
ATOM 555 C CA . SER A 1 71 ? 15.160 31.361 65.212 1.00 79.56 71 SER A CA 1
ATOM 556 C C . SER A 1 71 ? 15.742 31.044 63.822 1.00 79.56 71 SER A C 1
ATOM 558 O O . SER A 1 71 ? 16.189 29.915 63.562 1.00 79.56 71 SER A O 1
ATOM 560 N N . LEU A 1 72 ? 15.724 32.028 62.917 1.00 82.12 72 LEU A N 1
ATOM 561 C CA . LEU A 1 72 ? 16.297 31.919 61.581 1.00 82.12 72 LEU A CA 1
ATOM 562 C C . LEU A 1 72 ? 17.807 32.189 61.615 1.00 82.12 72 LEU A C 1
ATOM 564 O O . LEU A 1 72 ? 18.271 33.134 62.262 1.00 82.12 72 LEU A O 1
ATOM 568 N N . SER A 1 73 ? 18.579 31.382 60.887 1.00 80.94 73 SER A N 1
ATOM 569 C CA . SER A 1 73 ? 19.992 31.664 60.625 1.00 80.94 73 SER A CA 1
ATOM 570 C C . SER A 1 73 ? 20.145 32.897 59.726 1.00 80.94 73 SER A C 1
ATOM 572 O O . SER A 1 73 ? 19.203 33.319 59.056 1.00 80.94 73 SER A O 1
ATOM 574 N N . ASP A 1 74 ? 21.341 33.482 59.661 1.00 77.12 74 ASP A N 1
ATOM 575 C CA . ASP A 1 74 ? 21.567 34.688 58.848 1.00 77.12 74 ASP A CA 1
ATOM 576 C C . ASP A 1 74 ? 21.325 34.452 57.345 1.00 77.12 74 ASP A C 1
ATOM 578 O O . ASP A 1 74 ? 20.842 35.340 56.640 1.00 77.12 74 ASP A O 1
ATOM 582 N N . THR A 1 75 ? 21.574 33.232 56.859 1.00 75.31 75 THR A N 1
ATOM 583 C CA . THR A 1 75 ? 21.249 32.816 55.486 1.00 75.31 75 THR A CA 1
ATOM 584 C C . THR A 1 75 ? 19.744 32.659 55.272 1.00 75.31 75 THR A C 1
ATOM 586 O O . THR A 1 75 ? 19.225 33.089 54.246 1.00 75.31 75 THR A O 1
ATOM 589 N N . GLU A 1 76 ? 19.028 32.089 56.246 1.00 78.94 76 GLU A N 1
ATOM 590 C CA . GLU A 1 76 ? 17.569 31.928 56.191 1.00 78.94 76 GLU A CA 1
ATOM 591 C C . GLU A 1 76 ? 16.861 33.291 56.233 1.00 78.94 76 GLU A C 1
ATOM 593 O O . GLU A 1 76 ? 15.887 33.498 55.514 1.00 78.94 76 GLU A O 1
ATOM 598 N N . LYS A 1 77 ? 17.379 34.258 57.004 1.00 79.06 77 LYS A N 1
ATOM 599 C CA . LYS A 1 77 ? 16.869 35.640 57.031 1.00 79.06 77 LYS A CA 1
ATOM 600 C C . LYS A 1 77 ? 17.001 36.320 55.670 1.00 79.06 77 LYS A C 1
ATOM 602 O O . LYS A 1 77 ? 16.027 36.888 55.180 1.00 79.06 77 LYS A O 1
ATOM 607 N N . LEU A 1 78 ? 18.167 36.212 55.026 1.00 74.31 78 LEU A N 1
ATOM 608 C CA . LEU A 1 78 ? 18.380 36.729 53.669 1.00 74.31 78 LEU A CA 1
ATOM 609 C C . LEU A 1 78 ? 17.413 36.092 52.662 1.00 74.31 78 LEU A C 1
ATOM 611 O O . LEU A 1 78 ? 16.756 36.813 51.912 1.00 74.31 78 LEU A O 1
ATOM 615 N N . ASN A 1 79 ? 17.263 34.767 52.692 1.00 74.12 79 ASN A N 1
ATOM 616 C CA . ASN A 1 79 ? 16.365 34.047 51.787 1.00 74.12 79 ASN A CA 1
ATOM 617 C C . ASN A 1 79 ? 14.887 34.378 52.043 1.00 74.12 79 ASN A C 1
ATOM 619 O O . ASN A 1 79 ? 14.122 34.525 51.093 1.00 74.12 79 ASN A O 1
ATOM 623 N N . SER A 1 80 ? 14.494 34.583 53.305 1.00 73.88 80 SER A N 1
ATOM 624 C CA . SER A 1 80 ? 13.111 34.905 53.676 1.00 73.88 80 SER A CA 1
ATOM 625 C C . SER A 1 80 ? 12.604 36.219 53.074 1.00 73.88 80 SER A C 1
ATOM 627 O O . SER A 1 80 ? 11.430 36.326 52.725 1.00 73.88 80 SER A O 1
ATOM 629 N N . SER A 1 81 ? 13.500 37.186 52.840 1.00 71.38 81 SER A N 1
ATOM 630 C CA . SER A 1 81 ? 13.167 38.464 52.192 1.00 71.38 81 SER A CA 1
ATOM 631 C C . SER A 1 81 ? 12.760 38.330 50.714 1.00 71.38 81 SER A C 1
ATOM 633 O O . SER A 1 81 ? 12.139 39.234 50.155 1.00 71.38 81 SER A O 1
ATOM 635 N N . LEU A 1 82 ? 13.076 37.191 50.085 1.00 72.25 82 LEU A N 1
ATOM 636 C CA . LEU A 1 82 ? 12.739 36.870 48.695 1.00 72.25 82 LEU A CA 1
ATOM 637 C C . LEU A 1 82 ? 11.394 36.137 48.563 1.00 72.25 82 LEU A C 1
ATOM 639 O O . LEU A 1 82 ? 10.908 35.949 47.442 1.00 72.25 82 LEU A O 1
ATOM 643 N N . TYR A 1 83 ? 10.796 35.722 49.684 1.00 83.19 83 TYR A N 1
ATOM 644 C CA . TYR A 1 83 ? 9.510 35.036 49.704 1.00 83.19 83 TYR A CA 1
ATOM 645 C C . TYR A 1 83 ? 8.361 36.040 49.745 1.00 83.19 83 TYR A C 1
ATOM 647 O O . TYR A 1 83 ? 8.307 36.955 50.573 1.00 83.19 83 TYR A O 1
ATOM 655 N N . GLN A 1 84 ? 7.407 35.838 48.845 1.00 80.94 84 GLN A N 1
ATOM 656 C CA . GLN A 1 84 ? 6.162 36.578 48.805 1.00 80.94 84 GLN A CA 1
ATOM 657 C C . GLN A 1 84 ? 5.055 35.695 49.367 1.00 80.94 84 GLN A C 1
ATOM 659 O O . GLN A 1 84 ? 4.873 34.564 48.936 1.00 80.94 84 GLN A O 1
ATOM 664 N N . CYS A 1 85 ? 4.315 36.212 50.339 1.00 83.56 85 CYS A N 1
ATOM 665 C CA . CYS A 1 85 ? 3.180 35.529 50.931 1.00 83.56 85 CYS A CA 1
ATOM 666 C C . CYS A 1 85 ? 1.885 36.091 50.352 1.00 83.56 85 CYS A C 1
ATOM 668 O O . CYS A 1 85 ? 1.684 37.304 50.351 1.00 83.56 85 CYS A O 1
ATOM 670 N N . THR A 1 86 ? 0.968 35.234 49.924 1.00 85.75 86 THR A N 1
ATOM 671 C CA . THR A 1 86 ? -0.414 35.617 49.634 1.00 85.75 86 THR A CA 1
ATOM 672 C C . THR A 1 86 ? -1.310 35.052 50.725 1.00 85.75 86 THR A C 1
ATOM 674 O O . THR A 1 86 ? -1.384 33.836 50.899 1.00 85.75 86 THR A O 1
ATOM 677 N N . LEU A 1 87 ? -1.956 35.940 51.482 1.00 83.12 87 LEU A N 1
ATOM 678 C CA . LEU A 1 87 ? -2.856 35.566 52.567 1.00 83.12 87 LEU A CA 1
ATOM 679 C C . LEU A 1 87 ? -4.297 35.490 52.066 1.00 83.12 87 LEU A C 1
ATOM 681 O O . LEU A 1 87 ? -4.819 36.465 51.520 1.00 83.12 87 LEU A O 1
ATOM 685 N N . TYR A 1 88 ? -4.929 34.347 52.323 1.00 83.12 88 TYR A N 1
ATOM 686 C CA . TYR A 1 88 ? -6.371 34.156 52.217 1.00 83.12 88 TYR A CA 1
ATOM 687 C C . TYR A 1 88 ? -6.927 33.811 53.595 1.00 83.12 88 TYR A C 1
ATOM 689 O O . TYR A 1 88 ? -6.667 32.733 54.121 1.00 83.12 88 TYR A O 1
ATOM 697 N N . CYS A 1 89 ? -7.672 34.728 54.185 1.00 79.38 89 CYS A N 1
ATOM 698 C CA . CYS A 1 89 ? -8.293 34.613 55.489 1.00 79.38 89 CYS A CA 1
ATOM 699 C C . CYS A 1 89 ? -9.779 34.948 55.379 1.00 79.38 89 CYS A C 1
ATOM 701 O O . CYS A 1 89 ? -10.172 35.809 54.592 1.00 79.38 89 CYS A O 1
ATOM 703 N N . ASP A 1 90 ? -10.587 34.309 56.221 1.00 79.12 90 ASP A N 1
ATOM 704 C CA . ASP A 1 90 ? -12.023 34.591 56.349 1.00 79.12 90 ASP A CA 1
ATOM 705 C C . ASP A 1 90 ? -12.318 36.011 56.880 1.00 79.12 90 ASP A C 1
ATOM 707 O O . ASP A 1 90 ? -13.462 36.456 56.928 1.00 79.12 90 ASP A O 1
ATOM 711 N N . VAL A 1 91 ? -11.276 36.741 57.286 1.00 74.56 91 VAL A N 1
ATOM 712 C CA . VAL A 1 91 ? -11.329 38.134 57.716 1.00 74.56 91 VAL A CA 1
ATOM 713 C C . VAL A 1 91 ? -10.869 39.026 56.551 1.00 74.56 91 VAL A C 1
ATOM 715 O O . VAL A 1 91 ? -9.682 39.281 56.373 1.00 74.56 91 VAL A O 1
ATOM 718 N N . ASP A 1 92 ? -11.814 39.525 55.749 1.00 61.47 92 ASP A N 1
ATOM 719 C CA . ASP A 1 92 ? -11.540 40.122 54.424 1.00 61.47 92 ASP A CA 1
ATOM 720 C C . ASP A 1 92 ? -10.525 41.282 54.393 1.00 61.47 92 ASP A C 1
ATOM 722 O O . ASP A 1 92 ? -9.819 41.470 53.403 1.00 61.47 92 ASP A O 1
ATOM 726 N N . HIS A 1 93 ? -10.409 42.065 55.468 1.00 70.56 93 HIS A N 1
ATOM 727 C CA . HIS A 1 93 ? -9.576 43.276 55.486 1.00 70.56 93 HIS A CA 1
ATOM 728 C C . HIS A 1 93 ? -8.060 43.021 55.593 1.00 70.56 93 HIS A C 1
ATOM 730 O O . HIS A 1 93 ? -7.286 43.975 55.504 1.00 70.56 93 HIS A O 1
ATOM 736 N N . ILE A 1 94 ? -7.627 41.770 55.795 1.00 70.31 94 ILE A N 1
ATOM 737 C CA . ILE A 1 94 ? -6.203 41.387 55.870 1.00 70.31 94 ILE A CA 1
ATOM 738 C C . ILE A 1 94 ? -5.724 40.568 54.661 1.00 70.31 94 ILE A C 1
ATOM 740 O O . ILE A 1 94 ? -4.541 40.238 54.580 1.00 70.31 94 ILE A O 1
ATOM 744 N N . ASN A 1 95 ? -6.609 40.276 53.704 1.00 76.75 95 ASN A N 1
ATOM 745 C CA . ASN A 1 95 ? -6.277 39.518 52.500 1.00 76.75 95 ASN A CA 1
ATOM 746 C C . ASN A 1 95 ? -5.405 40.329 51.538 1.00 76.75 95 ASN A C 1
ATOM 748 O O . ASN A 1 95 ? -5.591 41.532 51.357 1.00 76.75 95 ASN A O 1
ATOM 752 N N . GLY A 1 96 ? -4.459 39.657 50.886 1.00 79.62 96 GLY A N 1
ATOM 753 C CA . GLY A 1 96 ? -3.577 40.293 49.913 1.00 79.62 96 GLY A CA 1
ATOM 754 C C . GLY A 1 96 ? -2.185 39.686 49.869 1.00 79.62 96 GLY A C 1
ATOM 755 O O . GLY A 1 96 ? -1.844 38.768 50.616 1.00 79.62 96 GLY A O 1
ATOM 756 N N . SER A 1 97 ? -1.373 40.215 48.957 1.00 77.62 97 SER A N 1
ATOM 757 C CA . SER A 1 97 ? 0.022 39.817 48.827 1.00 77.62 97 SER A CA 1
ATOM 758 C C . SER A 1 97 ? 0.923 40.694 49.697 1.00 77.62 97 SER A C 1
ATOM 760 O O . SER A 1 97 ? 0.792 41.917 49.702 1.00 77.62 97 SER A O 1
ATOM 762 N N . MET A 1 98 ? 1.834 40.072 50.438 1.00 84.00 98 MET A N 1
ATOM 763 C CA . MET A 1 98 ? 2.696 40.706 51.431 1.00 84.00 98 MET A CA 1
ATOM 764 C C . MET A 1 98 ? 4.076 40.035 51.482 1.00 84.00 98 MET A C 1
ATOM 766 O O . MET A 1 98 ? 4.283 38.957 50.931 1.00 84.00 98 MET A O 1
ATOM 770 N N . THR A 1 99 ? 5.046 40.679 52.125 1.00 84.81 99 THR A N 1
ATOM 771 C CA . THR A 1 99 ? 6.382 40.104 52.358 1.00 84.81 99 THR A CA 1
ATOM 772 C C . THR A 1 99 ? 6.369 39.127 53.536 1.00 84.81 99 THR A C 1
ATOM 774 O O . THR A 1 99 ? 5.451 39.164 54.357 1.00 84.81 99 THR A O 1
ATOM 777 N N . TYR A 1 100 ? 7.394 38.277 53.650 1.00 84.19 100 TYR A N 1
ATOM 778 C CA . TYR A 1 100 ? 7.533 37.327 54.763 1.00 84.19 100 TYR A CA 1
ATOM 779 C C . TYR A 1 100 ? 7.471 38.001 56.147 1.00 84.19 100 TYR A C 1
ATOM 781 O O . TYR A 1 100 ? 6.711 37.569 57.012 1.00 84.19 100 TYR A O 1
ATOM 789 N N . ASP A 1 101 ? 8.167 39.126 56.336 1.00 81.12 101 ASP A N 1
ATOM 790 C CA . ASP A 1 101 ? 8.144 39.871 57.606 1.00 81.12 101 ASP A CA 1
ATOM 791 C C . ASP A 1 101 ? 6.746 40.392 57.945 1.00 81.12 101 ASP A C 1
ATOM 793 O O . ASP A 1 101 ? 6.295 40.352 59.092 1.00 81.12 101 ASP A O 1
ATOM 797 N N . ARG A 1 102 ? 6.018 40.862 56.926 1.00 82.38 102 ARG A N 1
ATOM 798 C CA . ARG A 1 102 ? 4.645 41.324 57.107 1.00 82.38 102 ARG A CA 1
ATOM 799 C C . ARG A 1 102 ? 3.706 40.157 57.408 1.00 82.38 102 ARG A C 1
ATOM 801 O O . ARG A 1 102 ? 2.818 40.315 58.242 1.00 82.38 102 ARG A O 1
ATOM 808 N N . ALA A 1 103 ? 3.926 38.998 56.792 1.00 85.31 103 ALA A N 1
ATOM 809 C CA . ALA A 1 103 ? 3.180 37.779 57.078 1.00 85.31 103 ALA A CA 1
ATOM 810 C C . ALA A 1 103 ? 3.370 37.321 58.532 1.00 85.31 103 ALA A C 1
ATOM 812 O O . ALA A 1 103 ? 2.385 36.966 59.170 1.00 85.31 103 ALA A O 1
ATOM 813 N N . LEU A 1 104 ? 4.582 37.418 59.093 1.00 84.94 104 LEU A N 1
ATOM 814 C CA . LEU A 1 104 ? 4.842 37.126 60.510 1.00 84.94 104 LEU A CA 1
ATOM 815 C C . LEU A 1 104 ? 4.072 38.058 61.455 1.00 84.94 104 LEU A C 1
ATOM 817 O O . LEU A 1 104 ? 3.455 37.596 62.412 1.00 84.94 104 LEU A O 1
ATOM 821 N N . GLN A 1 105 ? 4.044 39.360 61.161 1.00 82.19 105 GLN A N 1
ATOM 822 C CA . GLN A 1 105 ? 3.271 40.332 61.947 1.00 82.19 105 GLN A CA 1
ATOM 823 C C . GLN A 1 105 ? 1.761 40.056 61.887 1.00 82.19 105 GLN A C 1
ATOM 825 O O . GLN A 1 105 ? 1.039 40.204 62.878 1.00 82.19 105 GLN A O 1
ATOM 830 N N . VAL A 1 106 ? 1.259 39.660 60.715 1.00 83.00 106 VAL A N 1
ATOM 831 C CA . VAL A 1 106 ? -0.150 39.288 60.550 1.00 83.00 106 VAL A CA 1
ATOM 832 C C . VAL A 1 106 ? -0.445 37.969 61.269 1.00 83.00 106 VAL A C 1
ATOM 834 O O . VAL A 1 106 ? -1.463 37.878 61.945 1.00 83.00 106 VAL A O 1
ATOM 837 N N . TYR A 1 107 ? 0.465 36.994 61.222 1.00 84.69 107 TYR A N 1
ATOM 838 C CA . TYR A 1 107 ? 0.354 35.722 61.942 1.00 84.69 107 TYR A CA 1
ATOM 839 C C . TYR A 1 107 ? 0.294 35.916 63.466 1.00 84.69 107 TYR A C 1
ATOM 841 O O . TYR A 1 107 ? -0.557 35.324 64.126 1.00 84.69 107 TYR A O 1
ATOM 849 N N . GLU A 1 108 ? 1.106 36.822 64.021 1.00 83.75 108 GLU A N 1
ATOM 850 C CA . GLU A 1 108 ? 1.082 37.171 65.450 1.00 83.75 108 GLU A CA 1
ATOM 851 C C . GLU A 1 108 ? -0.236 37.825 65.890 1.00 83.75 108 GLU A C 1
ATOM 853 O O . GLU A 1 108 ? -0.721 37.627 67.009 1.00 83.75 108 GLU A O 1
ATOM 858 N N . THR A 1 109 ? -0.835 38.629 65.012 1.00 82.12 109 THR A N 1
ATOM 859 C CA . THR A 1 109 ? -2.073 39.358 65.318 1.00 82.12 109 THR A CA 1
ATOM 860 C C . THR A 1 109 ? -3.337 38.573 64.973 1.00 82.12 109 THR A C 1
ATOM 862 O O . THR A 1 109 ? -4.402 38.915 65.486 1.00 82.12 109 THR A O 1
ATOM 865 N N . LEU A 1 110 ? -3.234 37.494 64.190 1.00 80.81 110 LEU A N 1
ATOM 866 C CA . LEU A 1 110 ? -4.354 36.688 63.695 1.00 80.81 110 LEU A CA 1
ATOM 867 C C . LEU A 1 110 ? -5.327 36.216 64.795 1.00 80.81 110 LEU A C 1
ATOM 869 O O . LEU A 1 110 ? -6.527 36.444 64.637 1.00 80.81 110 LEU A O 1
ATOM 873 N N . PRO A 1 111 ? -4.875 35.668 65.944 1.00 76.25 111 PRO A N 1
ATOM 874 C CA . PRO A 1 111 ? -5.793 35.219 66.996 1.00 76.25 111 PRO A CA 1
ATOM 875 C C . PRO A 1 111 ? -6.614 36.359 67.617 1.00 76.25 111 PRO A C 1
ATOM 877 O O . PRO A 1 111 ? -7.706 36.133 68.130 1.00 76.25 111 PRO A O 1
ATOM 880 N N . LYS A 1 112 ? -6.113 37.602 67.556 1.00 77.31 112 LYS A N 1
ATOM 881 C CA . LYS A 1 112 ? -6.782 38.790 68.113 1.00 77.31 112 LYS A CA 1
ATOM 882 C C . LYS A 1 112 ? -7.893 39.314 67.196 1.00 77.31 112 LYS A C 1
ATOM 884 O O . LYS A 1 112 ? -8.754 40.065 67.651 1.00 77.31 112 LYS A O 1
ATOM 889 N N . HIS A 1 113 ? -7.896 38.919 65.920 1.00 76.69 113 HIS A N 1
ATOM 890 C CA . HIS A 1 113 ? -8.853 39.399 64.916 1.00 76.69 113 HIS A CA 1
ATOM 891 C C . HIS A 1 113 ? -10.218 38.698 64.961 1.00 76.69 113 HIS A C 1
ATOM 893 O O . HIS A 1 113 ? -11.151 39.182 64.326 1.00 76.69 113 HIS A O 1
ATOM 899 N N . LEU A 1 114 ? -10.367 37.629 65.751 1.00 72.19 114 LEU A N 1
ATOM 900 C CA . LEU A 1 114 ? -11.634 36.911 65.962 1.00 72.19 114 LEU A CA 1
ATOM 901 C C . LEU A 1 114 ? -12.611 37.627 66.924 1.00 72.19 114 LEU A C 1
ATOM 903 O O . LEU A 1 114 ? -13.795 37.296 66.940 1.00 72.19 114 LEU A O 1
ATOM 907 N N . GLY A 1 115 ? -12.151 38.640 67.674 1.00 69.38 115 GLY A N 1
ATOM 908 C CA . GLY A 1 115 ? -12.924 39.306 68.740 1.00 69.38 115 GLY A CA 1
ATOM 909 C C . GLY A 1 115 ? -12.836 38.567 70.086 1.00 69.38 115 GLY A C 1
ATOM 910 O O . GLY A 1 115 ? -12.494 37.389 70.116 1.00 69.38 115 GLY A O 1
ATOM 911 N N . GLN A 1 116 ? -13.111 39.246 71.211 1.00 66.50 116 GLN A N 1
ATOM 912 C CA . GLN A 1 116 ? -12.935 38.671 72.565 1.00 66.50 116 GLN A CA 1
ATOM 913 C C . GLN A 1 116 ? -13.847 37.463 72.842 1.00 66.50 116 GLN A C 1
ATOM 915 O O . GLN A 1 116 ? -13.441 36.563 73.572 1.00 66.50 116 GLN A O 1
ATOM 920 N N . GLU A 1 117 ? -15.025 37.414 72.212 1.00 61.06 117 GLU A N 1
ATOM 921 C CA . GLU A 1 117 ? -15.976 36.294 72.296 1.00 61.06 117 GLU A CA 1
ATOM 922 C C . GLU A 1 117 ? -16.174 35.566 70.949 1.00 61.06 117 GLU A C 1
ATOM 924 O O . GLU A 1 117 ? -17.116 34.796 70.786 1.00 61.06 117 GLU A O 1
ATOM 929 N N . GLY A 1 118 ? -15.295 35.791 69.960 1.00 67.50 118 GLY A N 1
ATOM 930 C CA . GLY A 1 118 ? -15.418 35.156 68.640 1.00 67.50 118 GLY A CA 1
ATOM 931 C C . GLY A 1 118 ? -16.473 35.787 67.721 1.00 67.50 118 GLY A C 1
ATOM 932 O O . GLY A 1 118 ? -16.916 35.148 66.773 1.00 67.50 118 GLY A O 1
ATOM 933 N N . GLU A 1 119 ? -16.875 37.036 67.965 1.00 74.31 119 GLU A N 1
ATOM 934 C CA . GLU A 1 119 ? -17.914 37.766 67.210 1.00 74.31 119 GLU A CA 1
ATOM 935 C C . GLU A 1 119 ? -17.661 37.859 65.694 1.00 74.31 119 GLU A C 1
ATOM 937 O O . GLU A 1 119 ? -18.590 38.072 64.918 1.00 74.31 119 GLU A O 1
ATOM 942 N N . LYS A 1 120 ? -16.400 37.718 65.265 1.00 72.50 120 LYS A N 1
ATOM 943 C CA . LYS A 1 120 ? -15.991 37.738 63.851 1.00 72.50 120 LYS A CA 1
ATOM 944 C C . LYS A 1 120 ? -15.746 36.341 63.274 1.00 72.50 120 LYS A C 1
ATOM 946 O O . LYS A 1 120 ? -15.222 36.223 62.170 1.00 72.50 120 LYS A O 1
ATOM 951 N N . ALA A 1 121 ? -16.076 35.288 64.018 1.00 76.56 121 ALA A N 1
ATOM 952 C CA . ALA A 1 121 ? -15.961 33.917 63.553 1.00 76.56 121 ALA A CA 1
ATOM 953 C C . ALA A 1 121 ? -17.007 33.616 62.467 1.00 76.56 121 ALA A C 1
ATOM 955 O O . ALA A 1 121 ? -18.171 34.006 62.563 1.00 76.56 121 ALA A O 1
ATOM 956 N N . VAL A 1 122 ? -16.593 32.880 61.441 1.00 81.31 122 VAL A N 1
ATOM 957 C CA . VAL A 1 122 ? -17.430 32.391 60.345 1.00 81.31 122 VAL A CA 1
ATOM 958 C C . VAL A 1 122 ? -17.735 30.896 60.519 1.00 81.31 122 VAL A C 1
ATOM 960 O O . VAL A 1 122 ? -16.997 30.187 61.200 1.00 81.31 122 VAL A O 1
ATOM 963 N N . PRO A 1 123 ? -18.809 30.365 59.917 1.00 81.12 123 PRO A N 1
ATOM 964 C CA . PRO A 1 123 ? -19.047 28.923 59.858 1.00 81.12 123 PRO A CA 1
ATOM 965 C C . PRO A 1 123 ? -17.881 28.178 59.181 1.00 81.12 123 PRO A C 1
ATOM 967 O O . PRO A 1 123 ? -17.688 28.318 57.977 1.00 81.12 123 PRO A O 1
ATOM 970 N N . LEU A 1 124 ? -17.132 27.355 59.922 1.00 79.50 124 LEU A N 1
ATOM 971 C CA . LEU A 1 124 ? -16.089 26.481 59.360 1.00 79.50 124 LEU A CA 1
ATOM 972 C C . LEU A 1 124 ? -16.646 25.111 58.979 1.00 79.50 124 LEU A C 1
ATOM 974 O O . LEU A 1 124 ? -16.356 24.586 57.906 1.00 79.50 124 LEU A O 1
ATOM 978 N N . TYR A 1 125 ? -17.466 24.540 59.860 1.00 77.19 125 TYR A N 1
ATOM 979 C CA . TYR A 1 125 ? -18.107 23.249 59.634 1.00 77.19 125 TYR A CA 1
ATOM 980 C C . TYR A 1 125 ? -19.600 23.371 59.898 1.00 77.19 125 TYR A C 1
ATOM 982 O O . TYR A 1 125 ? -20.009 23.892 60.931 1.00 77.19 125 TYR A O 1
ATOM 990 N N . ALA A 1 126 ? -20.416 22.872 58.976 1.00 78.50 126 ALA A N 1
ATOM 991 C CA . ALA A 1 126 ? -21.855 22.749 59.151 1.00 78.50 126 ALA A CA 1
ATOM 992 C C . ALA A 1 126 ? -22.230 21.269 59.068 1.00 78.50 126 ALA A C 1
ATOM 994 O O . ALA A 1 126 ? -21.963 20.609 58.063 1.00 78.50 126 ALA A O 1
ATOM 995 N N . TRP A 1 127 ? -22.851 20.748 60.121 1.00 73.75 127 TRP A N 1
ATOM 996 C CA . TRP A 1 127 ? -23.409 19.404 60.123 1.00 73.75 127 TRP A CA 1
ATOM 997 C C . TRP A 1 127 ? -24.817 19.468 59.557 1.00 73.75 127 TRP A C 1
ATOM 999 O O . TRP A 1 127 ? -25.697 20.120 60.118 1.00 73.75 127 TRP A O 1
ATOM 1009 N N . LEU A 1 128 ? -25.013 18.806 58.424 1.00 74.25 128 LEU A N 1
ATOM 1010 C CA . LEU A 1 128 ? -26.270 18.770 57.690 1.00 74.25 128 LEU A CA 1
ATOM 1011 C C . LEU A 1 128 ? -26.929 17.404 57.903 1.00 74.25 128 LEU A C 1
ATOM 1013 O O . LEU A 1 128 ? -26.280 16.379 57.710 1.00 74.25 128 LEU A O 1
ATOM 1017 N N . TYR A 1 129 ? -28.208 17.381 58.281 1.00 51.44 129 TYR A N 1
ATOM 1018 C CA . TYR A 1 129 ? -29.004 16.157 58.369 1.00 51.44 129 TYR A CA 1
ATOM 1019 C C . TYR A 1 129 ? -29.897 16.008 57.135 1.00 51.44 129 TYR A C 1
ATOM 1021 O O . TYR A 1 129 ? -30.707 16.906 56.875 1.00 51.44 129 TYR A O 1
ATOM 1029 N N . PRO A 1 130 ? -29.768 14.916 56.364 1.00 55.09 130 PRO A N 1
ATOM 1030 C CA . PRO A 1 130 ? -30.593 14.667 55.185 1.00 55.09 130 PRO A CA 1
ATOM 1031 C C . PRO A 1 130 ? -32.063 14.451 55.549 1.00 55.09 130 PRO A C 1
ATOM 1033 O O . PRO A 1 130 ? -32.383 13.669 56.438 1.00 55.09 130 PRO A O 1
ATOM 1036 N N . LEU A 1 131 ? -32.983 15.100 54.830 1.00 53.44 131 LEU A N 1
ATOM 1037 C CA . LEU A 1 131 ? -34.431 14.877 54.990 1.00 53.44 131 LEU A CA 1
ATOM 1038 C C . LEU A 1 131 ? -34.938 13.632 54.240 1.00 53.44 131 LEU A C 1
ATOM 1040 O O . LEU A 1 131 ? -36.039 13.155 54.503 1.00 53.44 131 LEU A O 1
ATOM 1044 N N . LYS A 1 132 ? -34.133 13.078 53.333 1.00 50.38 132 LYS A N 1
ATOM 1045 C CA . LYS A 1 132 ? -34.287 11.735 52.767 1.00 50.38 132 LYS A CA 1
ATOM 1046 C C . LYS A 1 132 ? -32.951 11.033 52.993 1.00 50.38 132 LYS A C 1
ATOM 1048 O O . LYS A 1 132 ? -31.980 11.369 52.324 1.00 50.38 132 LYS A O 1
ATOM 1053 N N . ASN A 1 133 ? -32.874 10.130 53.969 1.00 49.62 133 ASN A N 1
ATOM 1054 C CA . ASN A 1 133 ? -31.694 9.286 54.155 1.00 49.62 133 ASN A CA 1
ATOM 1055 C C . ASN A 1 133 ? -31.520 8.416 52.902 1.00 49.62 133 ASN A C 1
ATOM 1057 O O . ASN A 1 133 ? -32.226 7.428 52.721 1.00 49.62 133 ASN A O 1
ATOM 1061 N N . LEU A 1 134 ? -30.612 8.852 52.031 1.00 37.25 134 LEU A N 1
ATOM 1062 C CA . LEU A 1 134 ? -30.203 8.218 50.787 1.00 37.25 134 LEU A CA 1
ATOM 1063 C C . LEU A 1 134 ? -28.818 7.610 50.994 1.00 37.25 134 LEU A C 1
ATOM 1065 O O . LEU A 1 134 ? -27.888 8.285 51.439 1.00 37.25 134 LEU A O 1
ATOM 1069 N N . GLY A 1 135 ? -28.696 6.328 50.662 1.00 45.03 135 GLY A N 1
ATOM 1070 C CA . GLY A 1 135 ? -27.415 5.749 50.288 1.00 45.03 135 GLY A CA 1
ATOM 1071 C C . GLY A 1 135 ? -27.022 6.188 48.875 1.00 45.03 135 GLY A C 1
ATOM 1072 O O . GLY A 1 135 ? -27.860 6.673 48.124 1.00 45.03 135 GLY A O 1
ATOM 1073 N N . HIS A 1 136 ? -25.737 6.047 48.554 1.00 42.34 136 HIS A N 1
ATOM 1074 C CA . HIS A 1 136 ? -25.194 5.285 47.419 1.00 42.34 136 HIS A CA 1
ATOM 1075 C C . HIS A 1 136 ? -23.724 5.683 47.208 1.00 42.34 136 HIS A C 1
ATOM 1077 O O . HIS A 1 136 ? -23.373 6.825 46.936 1.00 42.34 136 HIS A O 1
ATOM 1083 N N . SER A 1 137 ? -22.831 4.704 47.349 1.00 46.31 137 SER A N 1
ATOM 1084 C CA . SER A 1 137 ? -21.369 4.850 47.291 1.00 46.31 137 SER A CA 1
ATOM 1085 C C . SER A 1 137 ? -20.798 4.958 45.858 1.00 46.31 137 SER A C 1
ATOM 1087 O O . SER A 1 137 ? -19.581 4.865 45.673 1.00 46.31 137 SER A O 1
ATOM 1089 N N . VAL A 1 138 ? -21.653 5.118 44.837 1.00 46.66 138 VAL A N 1
ATOM 1090 C CA . VAL A 1 138 ? -21.294 5.092 43.402 1.00 46.66 138 VAL A CA 1
ATOM 1091 C C . VAL A 1 138 ? -20.925 6.488 42.876 1.00 46.66 138 VAL A C 1
ATOM 1093 O O . VAL A 1 138 ? -19.939 6.618 42.148 1.00 46.66 138 VAL A O 1
ATOM 1096 N N . GLU A 1 139 ? -21.593 7.543 43.354 1.00 52.88 139 GLU A N 1
ATOM 1097 C CA . GLU A 1 139 ? -21.331 8.942 42.973 1.00 52.88 139 GLU A CA 1
ATOM 1098 C C . GLU A 1 139 ? -19.872 9.368 43.232 1.00 52.88 139 GLU A C 1
ATOM 1100 O O . GLU A 1 139 ? -19.240 10.015 42.395 1.00 52.88 139 GLU A O 1
ATOM 1105 N N . ILE A 1 140 ? -19.275 8.911 44.341 1.00 54.41 140 ILE A N 1
ATOM 1106 C CA . ILE A 1 140 ? -17.896 9.247 44.745 1.00 54.41 140 ILE A CA 1
ATO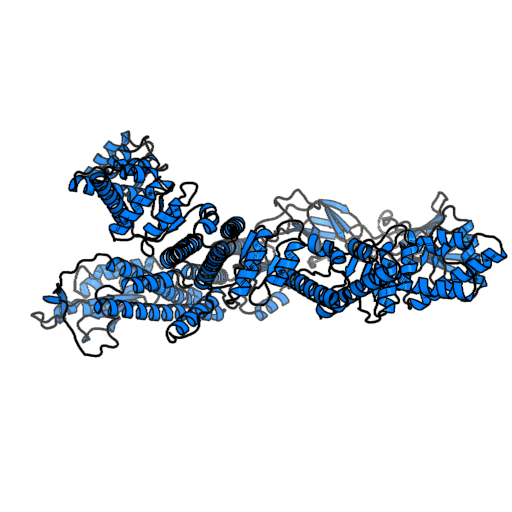M 1107 C C . ILE A 1 140 ? -16.863 8.816 43.680 1.00 54.41 140 ILE A C 1
ATOM 1109 O O . ILE A 1 140 ? -15.834 9.474 43.514 1.00 54.41 140 ILE A O 1
ATOM 1113 N N . LEU A 1 141 ? -17.127 7.752 42.905 1.00 59.03 141 LEU A N 1
ATOM 1114 C CA . LEU A 1 141 ? -16.194 7.270 41.873 1.00 59.03 141 LEU A CA 1
ATOM 1115 C C . LEU A 1 141 ? -16.132 8.172 40.645 1.00 59.03 141 LEU A C 1
ATOM 1117 O O . LEU A 1 141 ? -15.068 8.363 40.059 1.00 59.03 141 LEU A O 1
ATOM 1121 N N . PHE A 1 142 ? -17.283 8.673 40.208 1.00 64.81 142 PHE A N 1
ATOM 1122 C CA . PHE A 1 142 ? -17.355 9.528 39.030 1.00 64.81 142 PHE A CA 1
ATOM 1123 C C . PHE A 1 142 ? -16.769 10.898 39.338 1.00 64.81 142 PHE A C 1
ATOM 1125 O O . PHE A 1 142 ? -16.025 11.431 38.519 1.00 64.81 142 PHE A O 1
ATOM 1132 N N . PHE A 1 143 ? -16.996 11.407 40.552 1.00 65.81 143 PHE A N 1
ATOM 1133 C CA . PHE A 1 143 ? -16.357 12.633 41.013 1.00 65.81 143 PHE A CA 1
ATOM 1134 C C . PHE A 1 143 ? -14.844 12.478 41.173 1.00 65.81 143 PHE A C 1
ATOM 1136 O O . PHE A 1 143 ? -14.122 13.336 40.683 1.00 65.81 143 PHE A O 1
ATOM 1143 N N . THR A 1 144 ? -14.340 11.369 41.724 1.00 66.88 144 THR A N 1
ATOM 1144 C CA . THR A 1 144 ? -12.882 11.124 41.795 1.00 66.88 144 THR A CA 1
ATOM 1145 C C . THR A 1 144 ? -12.242 10.959 40.412 1.00 66.88 144 THR A C 1
ATOM 1147 O O . THR A 1 144 ? -11.150 11.474 40.172 1.00 66.88 144 THR A O 1
ATOM 1150 N N . LYS A 1 145 ? -12.920 10.316 39.450 1.00 72.88 145 LYS A N 1
ATOM 1151 C CA . LYS A 1 145 ? -12.447 10.255 38.053 1.00 72.88 145 LYS A CA 1
ATOM 1152 C C . LYS A 1 145 ? -12.496 11.612 37.353 1.00 72.88 145 LYS A C 1
ATOM 1154 O O . LYS A 1 145 ? -11.538 11.964 36.672 1.00 72.88 145 LYS A O 1
ATOM 1159 N N . ALA A 1 146 ? -13.569 12.380 37.527 1.00 75.62 146 ALA A N 1
ATOM 1160 C CA . ALA A 1 146 ? -13.686 13.728 36.977 1.00 75.62 146 ALA A CA 1
ATOM 1161 C C . ALA A 1 146 ? -12.645 14.676 37.589 1.00 75.62 146 ALA A C 1
ATOM 1163 O O . ALA A 1 146 ? -12.042 15.465 36.865 1.00 75.62 146 ALA A O 1
ATOM 1164 N N . GLU A 1 147 ? -12.367 14.558 38.890 1.00 73.62 147 GLU A N 1
ATOM 1165 C CA . GLU A 1 147 ? -11.253 15.238 39.552 1.00 73.62 147 GLU A CA 1
ATOM 1166 C C . GLU A 1 147 ? -9.916 14.826 38.936 1.00 73.62 147 GLU A C 1
ATOM 1168 O O . GLU A 1 147 ? -9.127 15.702 38.599 1.00 73.62 147 GLU A O 1
ATOM 1173 N N . GLY A 1 148 ? -9.694 13.532 38.687 1.00 76.62 148 GLY A N 1
ATOM 1174 C CA . GLY A 1 148 ? -8.501 13.041 37.994 1.00 76.62 148 GLY A CA 1
ATOM 1175 C C . GLY A 1 148 ? -8.337 13.604 36.576 1.00 76.62 148 GLY A C 1
ATOM 1176 O O . GLY A 1 148 ? -7.227 13.957 36.182 1.00 76.62 148 GLY A O 1
ATOM 1177 N N . VAL A 1 149 ? -9.428 13.751 35.816 1.00 83.12 149 VAL A N 1
ATOM 1178 C CA . VAL A 1 149 ? -9.419 14.394 34.488 1.00 83.12 149 VAL A CA 1
ATOM 1179 C C . VAL A 1 149 ? -9.095 15.883 34.604 1.00 83.12 149 VAL A C 1
ATOM 1181 O O . VAL A 1 149 ? -8.224 16.390 33.897 1.00 83.12 149 VAL A O 1
ATOM 1184 N N . LEU A 1 150 ? -9.761 16.594 35.514 1.00 81.62 150 LEU A N 1
ATOM 1185 C CA . LEU A 1 150 ? -9.528 18.019 35.737 1.00 81.62 150 LEU A CA 1
ATOM 1186 C C . LEU A 1 150 ? -8.110 18.302 36.226 1.00 81.62 150 LEU A C 1
ATOM 1188 O O . LEU A 1 150 ? -7.531 19.313 35.821 1.00 81.62 150 LEU A O 1
ATOM 1192 N N . ASP A 1 151 ? -7.569 17.428 37.072 1.00 81.19 151 ASP A N 1
ATOM 1193 C CA . ASP A 1 151 ? -6.205 17.506 37.570 1.00 81.19 151 ASP A CA 1
ATOM 1194 C C . ASP A 1 151 ? -5.203 17.204 36.458 1.00 81.19 151 ASP A C 1
ATOM 1196 O O . ASP A 1 151 ? -4.304 18.004 36.232 1.00 81.19 151 ASP A O 1
ATOM 1200 N N . HIS A 1 152 ? -5.417 16.152 35.661 1.00 85.88 152 HIS A N 1
ATOM 1201 C CA . HIS A 1 152 ? -4.587 15.862 34.490 1.00 85.88 152 HIS A CA 1
ATOM 1202 C C . HIS A 1 152 ? -4.532 17.043 33.505 1.00 85.88 152 HIS A C 1
ATOM 1204 O O . HIS A 1 152 ? -3.443 17.470 33.112 1.00 85.88 152 HIS A O 1
ATOM 1210 N N . LEU A 1 153 ? -5.689 17.598 33.128 1.00 85.62 153 LEU A N 1
ATOM 1211 C CA . LEU A 1 153 ? -5.769 18.745 32.220 1.00 85.62 153 LEU A CA 1
ATOM 1212 C C . LEU A 1 153 ? -5.076 19.970 32.821 1.00 85.62 153 LEU A C 1
ATOM 1214 O O . LEU A 1 153 ? -4.311 20.644 32.135 1.00 85.62 153 LEU A O 1
ATOM 1218 N N . ARG A 1 154 ? -5.284 20.226 34.119 1.00 84.81 154 ARG A N 1
ATOM 1219 C CA . ARG A 1 154 ? -4.620 21.318 34.836 1.00 84.81 154 ARG A CA 1
ATOM 1220 C C . ARG A 1 154 ? -3.107 21.124 34.868 1.00 84.81 154 ARG A C 1
ATOM 1222 O O . ARG A 1 154 ? -2.390 22.072 34.572 1.00 84.81 154 ARG A O 1
ATOM 1229 N N . GLN A 1 155 ? -2.621 19.931 35.199 1.00 83.25 155 GLN A N 1
ATOM 1230 C CA . GLN A 1 155 ? -1.198 19.592 35.193 1.00 83.25 155 GLN A CA 1
ATOM 1231 C C . GLN A 1 155 ? -0.598 19.775 33.798 1.00 83.25 155 GLN A C 1
ATOM 1233 O O . GLN A 1 155 ? 0.469 20.366 33.668 1.00 83.25 155 GLN A O 1
ATOM 1238 N N . ALA A 1 156 ? -1.293 19.343 32.743 1.00 86.44 156 ALA A N 1
ATOM 1239 C CA . ALA A 1 156 ? -0.852 19.545 31.367 1.00 86.44 156 ALA A CA 1
ATOM 1240 C C . ALA A 1 156 ? -0.785 21.038 30.991 1.00 86.44 156 ALA A C 1
ATOM 1242 O O . ALA A 1 156 ? 0.206 21.471 30.403 1.00 86.44 156 ALA A O 1
ATOM 1243 N N . THR A 1 157 ? -1.785 21.841 31.374 1.00 87.38 157 THR A N 1
ATOM 1244 C CA . THR A 1 157 ? -1.781 23.302 31.182 1.00 87.38 157 THR A CA 1
ATOM 1245 C C . THR A 1 157 ? -0.649 23.975 31.958 1.00 87.38 157 THR A C 1
ATOM 1247 O O . THR A 1 157 ? 0.082 24.779 31.381 1.00 87.38 157 THR A O 1
ATOM 1250 N N . MET A 1 158 ? -0.465 23.631 33.238 1.00 81.19 158 MET A N 1
ATOM 1251 C CA . MET A 1 158 ? 0.636 24.151 34.059 1.00 81.19 158 MET A CA 1
ATOM 1252 C C . MET A 1 158 ? 1.977 23.798 33.426 1.00 81.19 158 MET A C 1
ATOM 1254 O O . MET A 1 158 ? 2.812 24.672 33.249 1.00 81.19 158 MET A O 1
ATOM 1258 N N . ARG A 1 159 ? 2.143 22.563 32.951 1.00 85.50 159 ARG A N 1
ATOM 1259 C CA . ARG A 1 159 ? 3.368 22.115 32.290 1.00 85.50 159 ARG A CA 1
ATOM 1260 C C . ARG A 1 159 ? 3.633 22.831 30.961 1.00 85.50 159 ARG A C 1
ATOM 1262 O O . ARG A 1 159 ? 4.788 23.103 30.647 1.00 85.50 159 ARG A O 1
ATOM 1269 N N . CYS A 1 160 ? 2.597 23.188 30.192 1.00 86.38 160 CYS A N 1
ATOM 1270 C CA . CYS A 1 160 ? 2.755 24.070 29.024 1.00 86.38 160 CYS A CA 1
ATOM 1271 C C . CYS A 1 160 ? 3.325 25.428 29.451 1.00 86.38 160 CYS A C 1
ATOM 1273 O O . CYS A 1 160 ? 4.280 25.918 28.850 1.00 86.38 160 CYS A O 1
ATOM 1275 N N . GLN A 1 161 ? 2.741 26.021 30.496 1.00 84.12 161 GLN A N 1
ATOM 1276 C CA . GLN A 1 161 ? 3.166 27.313 31.026 1.00 84.12 161 GLN A CA 1
ATOM 1277 C C . GLN A 1 161 ? 4.584 27.247 31.589 1.00 84.12 161 GLN A C 1
ATOM 1279 O O . GLN A 1 161 ? 5.381 28.103 31.239 1.00 84.12 161 GLN A O 1
ATOM 1284 N N . GLU A 1 162 ? 4.930 26.222 32.366 1.00 83.19 162 GLU A N 1
ATOM 1285 C CA . GLU A 1 162 ? 6.281 25.982 32.884 1.00 83.19 162 GLU A CA 1
ATOM 1286 C C . GLU A 1 162 ? 7.310 25.901 31.756 1.00 83.19 162 GLU A C 1
ATOM 1288 O O . GLU A 1 162 ? 8.329 26.581 31.808 1.00 83.19 162 GLU A O 1
ATOM 1293 N N . ILE A 1 163 ? 7.038 25.129 30.694 1.00 83.81 163 ILE A N 1
ATOM 1294 C CA . ILE A 1 163 ? 7.955 25.036 29.550 1.00 83.81 163 ILE A CA 1
ATOM 1295 C C . ILE A 1 163 ? 8.152 26.420 28.907 1.00 83.81 163 ILE A C 1
ATOM 1297 O O . ILE A 1 163 ? 9.276 26.761 28.544 1.00 83.81 163 ILE A O 1
ATOM 1301 N N . MET A 1 164 ? 7.100 27.234 28.789 1.00 82.19 164 MET A N 1
ATOM 1302 C CA . MET A 1 164 ? 7.178 28.571 28.186 1.00 82.19 164 MET A CA 1
ATOM 1303 C C . MET A 1 164 ? 7.818 29.630 29.099 1.00 82.19 164 MET A C 1
ATOM 1305 O O . MET A 1 164 ? 8.496 30.526 28.596 1.00 82.19 164 MET A O 1
ATOM 1309 N N . THR A 1 165 ? 7.603 29.556 30.415 1.00 77.38 165 THR A N 1
ATOM 1310 C CA . THR A 1 165 ? 8.028 30.576 31.390 1.00 77.38 165 THR A CA 1
ATOM 1311 C C . THR A 1 165 ? 9.352 30.257 32.076 1.00 77.38 165 THR A C 1
ATOM 1313 O O . THR A 1 165 ? 9.947 31.157 32.674 1.00 77.38 165 THR A O 1
ATOM 1316 N N . ASP A 1 166 ? 9.857 29.023 31.971 1.00 76.00 166 ASP A N 1
ATOM 1317 C CA . ASP A 1 166 ? 11.168 28.654 32.497 1.00 76.00 166 ASP A CA 1
ATOM 1318 C C . ASP A 1 166 ? 12.252 29.567 31.902 1.00 76.00 166 ASP A C 1
ATOM 1320 O O . ASP A 1 166 ? 12.497 29.617 30.691 1.00 76.00 166 ASP A O 1
ATOM 1324 N N . SER A 1 167 ? 12.937 30.283 32.794 1.00 71.69 167 SER A N 1
ATOM 1325 C CA . SER A 1 167 ? 14.041 31.194 32.480 1.00 71.69 167 SER A CA 1
ATOM 1326 C C . SER A 1 167 ? 15.123 30.577 31.581 1.00 71.69 167 SER A C 1
ATOM 1328 O O . SER A 1 167 ? 15.744 31.284 30.784 1.00 71.69 167 SER A O 1
ATOM 1330 N N . THR A 1 168 ? 15.339 29.261 31.665 1.00 74.25 168 THR A N 1
ATOM 1331 C CA . THR A 1 168 ? 16.312 28.544 30.835 1.00 74.25 168 THR A CA 1
ATOM 1332 C C . THR A 1 168 ? 15.854 28.443 29.376 1.00 74.25 168 THR A C 1
ATOM 1334 O O . THR A 1 168 ? 16.678 28.594 28.464 1.00 74.25 168 THR A O 1
ATOM 1337 N N . ASN A 1 169 ? 14.540 28.315 29.153 1.00 82.50 169 ASN A N 1
ATOM 1338 C CA . ASN A 1 169 ? 13.889 28.159 27.850 1.00 82.50 169 ASN A CA 1
ATOM 1339 C C . ASN A 1 169 ? 13.667 29.490 27.122 1.00 82.50 169 ASN A C 1
ATOM 1341 O O . ASN A 1 169 ? 13.471 29.488 25.908 1.00 82.50 169 ASN A O 1
ATOM 1345 N N . GLY A 1 170 ? 13.747 30.631 27.817 1.00 79.62 170 GLY A N 1
ATOM 1346 C CA . GLY A 1 170 ? 13.381 31.942 27.263 1.00 79.62 170 GLY A CA 1
ATOM 1347 C C . GLY A 1 170 ? 14.066 32.306 25.936 1.00 79.62 170 GLY A C 1
ATOM 1348 O O . GLY A 1 170 ? 13.440 32.893 25.055 1.00 79.62 170 GLY A O 1
ATOM 1349 N N . CYS A 1 171 ? 15.331 31.917 25.728 1.00 81.19 171 CYS A N 1
ATOM 1350 C CA . CYS A 1 171 ? 15.991 32.137 24.431 1.00 81.19 171 CYS A CA 1
ATOM 1351 C C . CYS A 1 171 ? 15.448 31.221 23.331 1.00 81.19 171 CYS A C 1
ATOM 1353 O O . CYS A 1 171 ? 15.255 31.688 22.217 1.00 81.19 171 CYS A O 1
ATOM 1355 N N . VAL A 1 172 ? 15.194 29.946 23.641 1.00 85.00 172 VAL A N 1
ATOM 1356 C CA . VAL A 1 172 ? 14.658 28.969 22.681 1.00 85.00 172 VAL A CA 1
ATOM 1357 C C . VAL A 1 172 ? 13.260 29.391 22.231 1.00 85.00 172 VAL A C 1
ATOM 1359 O O . VAL A 1 172 ? 12.999 29.423 21.033 1.00 85.00 172 VAL A O 1
ATOM 1362 N N . MET A 1 173 ? 12.414 29.825 23.168 1.00 85.00 173 MET A N 1
ATOM 1363 C CA . MET A 1 173 ? 11.066 30.336 22.882 1.00 85.00 173 MET A CA 1
ATOM 1364 C C . MET A 1 173 ? 11.078 31.598 22.011 1.00 85.00 173 MET A C 1
ATOM 1366 O O . MET A 1 173 ? 10.188 31.798 21.186 1.00 85.00 173 MET A O 1
ATOM 1370 N N . LYS A 1 174 ? 12.111 32.436 22.158 1.00 84.19 174 LYS A N 1
ATOM 1371 C CA . LYS A 1 174 ? 12.319 33.621 21.316 1.00 84.19 174 LYS A CA 1
ATOM 1372 C C . LYS A 1 174 ? 12.851 33.274 19.924 1.00 84.19 174 LYS A C 1
ATOM 1374 O O . LYS A 1 174 ? 12.519 33.965 18.968 1.00 84.19 174 LYS A O 1
ATOM 1379 N N . TRP A 1 175 ? 13.719 32.269 19.818 1.00 85.06 175 TRP A N 1
ATOM 1380 C CA . TRP A 1 175 ? 14.305 31.843 18.545 1.00 85.06 175 TRP A CA 1
ATOM 1381 C C . TRP A 1 175 ? 13.307 31.093 17.669 1.00 85.06 175 TRP A C 1
ATOM 1383 O O . TRP A 1 175 ? 13.318 31.295 16.463 1.00 85.06 175 TRP A O 1
ATOM 1393 N N . PHE A 1 176 ? 12.431 30.295 18.279 1.00 85.88 176 PHE A N 1
ATOM 1394 C CA . PHE A 1 176 ? 11.419 29.501 17.587 1.00 85.88 176 PHE A CA 1
ATOM 1395 C C . PHE A 1 176 ? 10.018 29.933 18.048 1.00 85.88 176 PHE A C 1
ATOM 1397 O O . PHE A 1 176 ? 9.416 29.274 18.902 1.00 85.88 176 PHE A O 1
ATOM 1404 N N . PRO A 1 177 ? 9.486 31.056 17.523 1.00 83.81 177 PRO A N 1
ATOM 1405 C CA . PRO A 1 177 ? 8.180 31.576 17.929 1.00 83.81 177 PRO A CA 1
ATOM 1406 C C . PRO A 1 177 ? 7.044 30.578 17.669 1.00 83.81 177 PRO A C 1
ATOM 1408 O O . PRO A 1 177 ? 6.098 30.528 18.452 1.00 83.81 177 PRO A O 1
ATOM 1411 N N . ASP A 1 178 ? 7.171 29.724 16.653 1.00 82.19 178 ASP A N 1
ATOM 1412 C CA . ASP A 1 178 ? 6.194 28.676 16.338 1.00 82.19 178 ASP A CA 1
ATOM 1413 C C . ASP A 1 178 ? 6.054 27.631 17.448 1.00 82.19 178 ASP A C 1
ATOM 1415 O O . ASP A 1 178 ? 4.966 27.108 17.681 1.00 82.19 178 ASP A O 1
ATOM 1419 N N . LEU A 1 179 ? 7.128 27.342 18.187 1.00 86.12 179 LEU A N 1
ATOM 1420 C CA . LEU A 1 179 ? 7.065 26.457 19.348 1.00 86.12 179 LEU A CA 1
ATOM 1421 C C . LEU A 1 179 ? 6.276 27.110 20.489 1.00 86.12 179 LEU A C 1
ATOM 1423 O O . LEU A 1 179 ? 5.424 26.461 21.100 1.00 86.12 179 LEU A O 1
ATOM 1427 N N . THR A 1 180 ? 6.524 28.398 20.738 1.00 86.56 180 THR A N 1
ATOM 1428 C CA . THR A 1 180 ? 5.751 29.192 21.702 1.00 86.56 180 THR A CA 1
ATOM 1429 C C . THR A 1 180 ? 4.285 29.234 21.291 1.00 86.56 180 THR A C 1
ATOM 1431 O O . THR A 1 180 ? 3.412 29.012 22.126 1.00 86.56 180 THR A O 1
ATOM 1434 N N . TYR A 1 181 ? 4.002 29.432 20.001 1.00 87.94 181 TYR A N 1
ATOM 1435 C CA . TYR A 1 181 ? 2.651 29.385 19.458 1.00 87.94 181 TYR A CA 1
ATOM 1436 C C . TYR A 1 181 ? 1.998 28.018 19.685 1.00 87.94 181 TYR A C 1
ATOM 1438 O O . TYR A 1 181 ? 0.897 27.967 20.218 1.00 87.94 181 TYR A O 1
ATOM 1446 N N . LYS A 1 182 ? 2.674 26.904 19.373 1.00 88.06 182 LYS A N 1
ATOM 1447 C CA . LYS A 1 182 ? 2.145 25.538 19.558 1.00 88.06 182 LYS A CA 1
ATOM 1448 C C . LYS A 1 182 ? 1.841 25.214 21.024 1.00 88.06 182 LYS A C 1
ATOM 1450 O O . LYS A 1 182 ? 0.779 24.671 21.317 1.00 88.06 182 LYS A O 1
ATOM 1455 N N . LEU A 1 183 ? 2.739 25.563 21.949 1.00 89.94 183 LEU A N 1
ATOM 1456 C CA . LEU A 1 183 ? 2.526 25.380 23.392 1.00 89.94 183 LEU A CA 1
ATOM 1457 C C . LEU A 1 183 ? 1.413 26.291 23.930 1.00 89.94 183 LEU A C 1
ATOM 1459 O O . LEU A 1 183 ? 0.567 25.829 24.696 1.00 89.94 183 LEU A O 1
ATOM 1463 N N . SER A 1 184 ? 1.370 27.555 23.493 1.00 89.56 184 SER A N 1
ATOM 1464 C CA . SER A 1 184 ? 0.282 28.490 23.823 1.00 89.56 184 SER A CA 1
ATOM 1465 C C . SER A 1 184 ? -1.050 27.956 23.314 1.00 89.56 184 SER A C 1
ATOM 1467 O O . SER A 1 184 ? -2.032 27.918 24.049 1.00 89.56 184 SER A O 1
ATOM 1469 N N . ARG A 1 185 ? -1.064 27.453 22.079 1.00 89.69 185 ARG A N 1
ATOM 1470 C CA . ARG A 1 185 ? -2.253 26.921 21.431 1.00 89.69 185 ARG A CA 1
ATOM 1471 C C . ARG A 1 185 ? -2.766 25.665 22.120 1.00 89.69 185 ARG A C 1
ATOM 1473 O O . ARG A 1 185 ? -3.963 25.562 22.369 1.00 89.69 185 ARG A O 1
ATOM 1480 N N . LEU A 1 186 ? -1.880 24.738 22.489 1.00 90.75 186 LEU A N 1
ATOM 1481 C CA . LEU A 1 186 ? -2.262 23.587 23.304 1.00 90.75 186 LEU A CA 1
ATOM 1482 C C . LEU A 1 186 ? -2.818 24.036 24.660 1.00 90.75 186 LEU A C 1
ATOM 1484 O O . LEU A 1 186 ? -3.851 23.531 25.086 1.00 90.75 186 LEU A O 1
ATOM 1488 N N . SER A 1 187 ? -2.172 25.002 25.320 1.00 90.12 187 SER A N 1
ATOM 1489 C CA . SER A 1 187 ? -2.648 25.557 26.591 1.00 90.12 187 SER A CA 1
ATOM 1490 C C . SER A 1 187 ? -4.057 26.149 26.462 1.00 90.12 187 SER A C 1
ATOM 1492 O O . SER A 1 187 ? -4.911 25.853 27.295 1.00 90.12 187 SER A O 1
ATOM 1494 N N . GLU A 1 188 ? -4.329 26.933 25.414 1.00 89.50 188 GLU A N 1
ATOM 1495 C CA . GLU A 1 188 ? -5.661 27.476 25.111 1.00 89.50 188 GLU A CA 1
ATOM 1496 C C . GLU A 1 188 ? -6.694 26.366 24.890 1.00 89.50 188 GLU A C 1
ATOM 1498 O O . GLU A 1 188 ? -7.792 26.420 25.446 1.00 89.50 188 GLU A O 1
ATOM 1503 N N . LEU A 1 189 ? -6.349 25.349 24.093 1.00 89.38 189 LEU A N 1
ATOM 1504 C CA . LEU A 1 189 ? -7.236 24.221 23.808 1.00 89.38 189 LEU A CA 1
ATOM 1505 C C . LEU A 1 189 ? -7.541 23.420 25.078 1.00 89.38 189 LEU A C 1
ATOM 1507 O O . LEU A 1 189 ? -8.701 23.098 25.318 1.00 89.38 189 LEU A O 1
ATOM 1511 N N . LEU A 1 190 ? -6.536 23.155 25.920 1.00 89.12 190 LEU A N 1
ATOM 1512 C CA . LEU A 1 190 ? -6.702 22.470 27.204 1.00 89.12 190 LEU A CA 1
ATOM 1513 C C . LEU A 1 190 ? -7.580 23.277 28.167 1.00 89.12 190 LEU A C 1
ATOM 1515 O O . LEU A 1 190 ? -8.487 22.712 28.770 1.00 89.12 190 LEU A O 1
ATOM 1519 N N . GLN A 1 191 ? -7.361 24.589 28.295 1.00 86.06 191 GLN A N 1
ATOM 1520 C CA . GLN A 1 191 ? -8.160 25.461 29.168 1.00 86.06 191 GLN A CA 1
ATOM 1521 C C . GLN A 1 191 ? -9.609 25.591 28.695 1.00 86.06 191 GLN A C 1
ATOM 1523 O O . GLN A 1 191 ? -10.541 25.584 29.510 1.00 86.06 191 GLN A O 1
ATOM 1528 N N . LYS A 1 192 ? -9.809 25.688 27.377 1.00 86.31 192 LYS A N 1
ATOM 1529 C CA . LYS A 1 192 ? -11.140 25.737 26.778 1.00 86.31 192 LYS A CA 1
ATOM 1530 C C . LYS A 1 192 ? -11.877 24.416 26.989 1.00 86.31 192 LYS A C 1
ATOM 1532 O O . LYS A 1 192 ? -12.983 24.432 27.520 1.00 86.31 192 LYS A O 1
ATOM 1537 N N . TYR A 1 193 ? -11.233 23.291 26.678 1.00 87.62 193 TYR A N 1
ATOM 1538 C CA . TYR A 1 193 ? -11.794 21.962 26.907 1.00 87.62 193 TYR A CA 1
ATOM 1539 C C . TYR A 1 193 ? -12.065 21.709 28.396 1.00 87.62 193 TYR A C 1
ATOM 1541 O O . TYR A 1 193 ? -13.114 21.189 28.748 1.00 87.62 193 TYR A O 1
ATOM 1549 N N . GLN A 1 194 ? -11.184 22.151 29.300 1.00 85.38 194 GLN A N 1
ATOM 1550 C CA . GLN A 1 194 ? -11.409 22.056 30.744 1.00 85.38 194 GLN A CA 1
ATOM 1551 C C . GLN A 1 194 ? -12.646 22.855 31.182 1.00 85.38 194 GLN A C 1
ATOM 1553 O O . GLN A 1 194 ? -13.399 22.393 32.036 1.00 85.38 194 GLN A O 1
ATOM 1558 N N . SER A 1 195 ? -12.865 24.048 30.623 1.00 82.81 195 SER A N 1
ATOM 1559 C CA . SER A 1 195 ? -14.057 24.862 30.903 1.00 82.81 195 SER A CA 1
ATOM 1560 C C . SER A 1 195 ? -15.332 24.206 30.370 1.00 82.81 195 SER A C 1
ATOM 1562 O O . SER A 1 195 ? -16.334 24.151 31.078 1.00 82.81 195 SER A O 1
ATOM 1564 N N . GLU A 1 196 ? -15.282 23.654 29.156 1.00 83.25 196 GLU A N 1
ATOM 1565 C CA . GLU A 1 196 ? -16.389 22.902 28.557 1.00 83.25 196 GLU A CA 1
ATOM 1566 C C . GLU A 1 196 ? -16.704 21.643 29.370 1.00 83.25 196 GLU A C 1
ATOM 1568 O O . GLU A 1 196 ? -17.847 21.450 29.767 1.00 83.25 196 GLU A O 1
ATOM 1573 N N . PHE A 1 197 ? -15.688 20.862 29.733 1.00 84.44 197 PHE A N 1
ATOM 1574 C CA . PHE A 1 197 ? -15.818 19.684 30.585 1.00 84.44 197 PHE A CA 1
ATOM 1575 C C . PHE A 1 197 ? -16.409 20.034 31.958 1.00 84.44 197 PHE A C 1
ATOM 1577 O O . PHE A 1 197 ? -17.302 19.341 32.435 1.00 84.44 197 PHE A O 1
ATOM 1584 N N . LYS A 1 198 ? -15.982 21.144 32.586 1.00 80.12 198 LYS A N 1
ATOM 1585 C CA . LYS A 1 198 ? -16.579 21.640 33.842 1.00 80.12 198 LYS A CA 1
ATOM 1586 C C . LYS A 1 198 ? -18.042 22.041 33.675 1.00 80.12 198 LYS A C 1
ATOM 1588 O O . LYS A 1 198 ? -18.829 21.772 34.575 1.00 80.12 198 LYS A O 1
ATOM 1593 N N . ARG A 1 199 ? -18.400 22.687 32.562 1.00 80.50 199 ARG A N 1
ATOM 1594 C CA . ARG A 1 199 ? -19.780 23.089 32.255 1.00 80.50 199 ARG A CA 1
ATOM 1595 C C . ARG A 1 199 ? -20.673 21.865 32.063 1.00 80.50 199 ARG A C 1
ATOM 1597 O O . ARG A 1 199 ? -21.724 21.798 32.687 1.00 80.50 199 ARG A O 1
ATOM 1604 N N . GLU A 1 200 ? -20.235 20.893 31.265 1.00 77.62 200 GLU A N 1
ATOM 1605 C CA . GLU A 1 200 ? -20.955 19.630 31.061 1.00 77.62 200 GLU A CA 1
ATOM 1606 C C . GLU A 1 200 ? -21.103 18.857 32.378 1.00 77.62 200 GLU A C 1
ATOM 1608 O O . GLU A 1 200 ? -22.200 18.414 32.717 1.00 77.62 200 GLU A O 1
ATOM 1613 N N . LEU A 1 201 ? -20.038 18.794 33.188 1.00 77.44 201 LEU A N 1
ATOM 1614 C CA . LEU A 1 201 ? -20.081 18.190 34.518 1.00 77.44 201 LEU A CA 1
ATOM 1615 C C . LEU A 1 201 ? -21.066 18.924 35.441 1.00 77.44 201 LEU A C 1
ATOM 1617 O O . LEU A 1 201 ? -21.865 18.286 36.115 1.00 77.44 201 LEU A O 1
ATOM 1621 N N . ALA A 1 202 ? -21.054 20.259 35.466 1.00 74.12 202 ALA A N 1
ATOM 1622 C CA . ALA A 1 202 ? -21.961 21.055 36.292 1.00 74.12 202 ALA A CA 1
ATOM 1623 C C . ALA A 1 202 ? -23.431 20.885 35.876 1.00 74.12 202 ALA A C 1
ATOM 1625 O O . ALA A 1 202 ? -24.299 20.793 36.745 1.00 74.12 202 ALA A O 1
ATOM 1626 N N . MET A 1 203 ? -23.710 20.800 34.570 1.00 71.94 203 MET A N 1
ATOM 1627 C CA . MET A 1 203 ? -25.051 20.521 34.052 1.00 71.94 203 MET A CA 1
ATOM 1628 C C . MET A 1 203 ? -25.519 19.124 34.454 1.00 71.94 203 MET A C 1
ATOM 1630 O O . MET A 1 203 ? -26.613 19.010 34.999 1.00 71.94 203 MET A O 1
ATOM 1634 N N . ALA A 1 204 ? -24.678 18.100 34.280 1.00 71.94 204 ALA A N 1
ATOM 1635 C CA . ALA A 1 204 ? -24.989 16.733 34.694 1.00 71.94 204 ALA A CA 1
ATOM 1636 C C . ALA A 1 204 ? -25.246 16.637 36.211 1.00 71.94 204 ALA A C 1
ATOM 1638 O O . ALA A 1 204 ? -26.216 16.029 36.648 1.00 71.94 204 ALA A O 1
ATOM 1639 N N . VAL A 1 205 ? -24.439 17.316 37.034 1.00 68.06 205 VAL A N 1
ATOM 1640 C CA . VAL A 1 205 ? -24.635 17.357 38.496 1.00 68.06 205 VAL A CA 1
ATOM 1641 C C . VAL A 1 205 ? -25.923 18.086 38.883 1.00 68.06 205 VAL A C 1
ATOM 1643 O O . VAL A 1 205 ? -26.576 17.711 39.858 1.00 68.06 205 VAL A O 1
ATOM 1646 N N . LYS A 1 206 ? -26.302 19.141 38.154 1.00 68.88 206 LYS A N 1
ATOM 1647 C CA . LYS A 1 206 ? -27.554 19.866 38.399 1.00 68.88 206 LYS A CA 1
ATOM 1648 C C . LYS A 1 206 ? -28.764 18.989 38.084 1.00 68.88 206 LYS A C 1
ATOM 1650 O O . LYS A 1 206 ? -29.668 18.902 38.910 1.00 68.88 206 LYS A O 1
ATOM 1655 N N . THR A 1 207 ? -28.758 18.306 36.945 1.00 65.44 207 THR A N 1
ATOM 1656 C CA . THR A 1 207 ? -29.875 17.455 36.526 1.00 65.44 207 THR A CA 1
ATOM 1657 C C . THR A 1 207 ? -29.997 16.190 37.394 1.00 65.44 207 THR A C 1
ATOM 1659 O O . THR A 1 207 ? -31.117 15.813 37.747 1.00 65.44 207 THR A O 1
ATOM 1662 N N . MET A 1 208 ? -28.881 15.653 37.913 1.00 64.31 208 MET A N 1
ATOM 1663 C CA . MET A 1 208 ? -28.885 14.617 38.965 1.00 64.31 208 MET A CA 1
ATOM 1664 C C . MET A 1 208 ? -29.565 15.067 40.265 1.00 64.31 208 MET A C 1
ATOM 1666 O O . MET A 1 208 ? -30.188 14.267 40.953 1.00 64.31 208 MET A O 1
ATOM 1670 N N . ARG A 1 209 ? -29.449 16.350 40.633 1.00 59.84 209 ARG A N 1
ATOM 1671 C CA . ARG A 1 209 ? -30.083 16.886 41.852 1.00 59.84 209 ARG A CA 1
ATOM 1672 C C . ARG A 1 209 ? -31.581 17.139 41.688 1.00 59.84 209 ARG A C 1
ATOM 1674 O O . ARG A 1 209 ? -32.286 17.225 42.691 1.00 59.84 209 ARG A O 1
ATOM 1681 N N . GLU A 1 210 ? -32.047 17.303 40.454 1.00 60.34 210 GLU A N 1
ATOM 1682 C CA . GLU A 1 210 ? -33.433 17.649 40.124 1.00 60.34 210 GLU A CA 1
ATOM 1683 C C . GLU A 1 210 ? -34.273 16.425 39.704 1.00 60.34 210 GLU A C 1
ATOM 1685 O O . GLU A 1 210 ? -35.496 16.464 39.850 1.00 60.34 210 GLU A O 1
ATOM 1690 N N . SER A 1 211 ? -33.651 15.327 39.249 1.00 53.47 211 SER A N 1
ATOM 1691 C CA . SER A 1 211 ? -34.333 14.117 38.763 1.00 53.47 211 SER A CA 1
ATOM 1692 C C . SER A 1 211 ? -33.976 12.856 39.572 1.00 53.47 211 SER A C 1
ATOM 1694 O O . SER A 1 211 ? -32.809 12.546 39.791 1.00 53.47 211 SER A O 1
ATOM 1696 N N . GLU A 1 212 ? -34.984 12.099 40.028 1.00 50.44 212 GLU A N 1
ATOM 1697 C CA . GLU A 1 212 ? -34.782 10.775 40.641 1.00 50.44 212 GLU A CA 1
ATOM 1698 C C . GLU A 1 212 ? -34.468 9.749 39.526 1.00 50.44 212 GLU A C 1
ATOM 1700 O O . GLU A 1 212 ? -35.378 9.168 38.942 1.00 50.44 212 GLU A O 1
ATOM 1705 N N . GLY A 1 213 ? -33.176 9.540 39.220 1.00 50.34 213 GLY A N 1
ATOM 1706 C CA . GLY A 1 213 ? -32.683 8.272 38.651 1.00 50.34 213 GLY A CA 1
ATOM 1707 C C . GLY A 1 213 ? -32.219 8.202 37.184 1.00 50.34 213 GLY A C 1
ATOM 1708 O O . GLY A 1 213 ? -32.141 7.089 36.678 1.00 50.34 213 GLY A O 1
ATOM 1709 N N . VAL A 1 214 ? -31.903 9.302 36.478 1.00 47.41 214 VAL A N 1
ATOM 1710 C CA . VAL A 1 214 ? -31.610 9.235 35.014 1.00 47.41 214 VAL A CA 1
ATOM 1711 C C . VAL A 1 214 ? -30.195 9.682 34.576 1.00 47.41 214 VAL A C 1
ATOM 1713 O O . VAL A 1 214 ? -29.789 9.382 33.457 1.00 47.41 214 VAL A O 1
ATOM 1716 N N . ASP A 1 215 ? -29.369 10.316 35.415 1.00 55.59 215 ASP A N 1
ATOM 1717 C CA . ASP A 1 215 ? -28.184 11.049 34.909 1.00 55.59 215 ASP A CA 1
ATOM 1718 C C . ASP A 1 215 ? -26.786 10.442 35.132 1.00 55.59 215 ASP A C 1
ATOM 1720 O O . ASP A 1 215 ? -25.796 11.024 34.677 1.00 55.59 215 ASP A O 1
ATOM 1724 N N . GLU A 1 216 ? -26.646 9.262 35.748 1.00 62.38 216 GLU A N 1
ATOM 1725 C CA . GLU A 1 216 ? -25.321 8.616 35.862 1.00 62.38 216 GLU A CA 1
ATOM 1726 C C . GLU A 1 216 ? -24.707 8.291 34.486 1.00 62.38 216 GLU A C 1
ATOM 1728 O O . GLU A 1 216 ? -23.487 8.363 34.305 1.00 62.38 216 GLU A O 1
ATOM 1733 N N . ASN A 1 217 ? -25.554 8.008 33.491 1.00 69.25 217 ASN A N 1
ATOM 1734 C CA . ASN A 1 217 ? -25.135 7.763 32.111 1.00 69.25 217 ASN A CA 1
ATOM 1735 C C . ASN A 1 217 ? -24.507 9.009 31.475 1.00 69.25 217 ASN A C 1
ATOM 1737 O O . ASN A 1 217 ? -23.464 8.895 30.844 1.00 69.25 217 ASN A O 1
ATOM 1741 N N . ARG A 1 218 ? -25.025 10.218 31.744 1.00 70.19 218 ARG A N 1
ATOM 1742 C CA . ARG A 1 218 ? -24.411 11.457 31.229 1.00 70.19 218 ARG A CA 1
ATOM 1743 C C . ARG A 1 218 ? -23.028 11.709 31.822 1.00 70.19 218 ARG A C 1
ATOM 1745 O O . ARG A 1 218 ? -22.128 12.122 31.098 1.00 70.19 218 ARG A O 1
ATOM 1752 N N . LEU A 1 219 ? -22.819 11.435 33.114 1.00 74.31 219 LEU A N 1
ATOM 1753 C CA . LEU A 1 219 ? -21.485 11.529 33.727 1.00 74.31 219 LEU A CA 1
ATOM 1754 C C . LEU A 1 219 ? -20.505 10.510 33.130 1.00 74.31 219 LEU A C 1
ATOM 1756 O O . LEU A 1 219 ? -19.340 10.838 32.883 1.00 74.31 219 LEU A O 1
ATOM 1760 N N . ARG A 1 220 ? -20.975 9.282 32.884 1.00 76.62 220 ARG A N 1
ATOM 1761 C CA . ARG A 1 220 ? -20.200 8.226 32.223 1.00 76.62 220 ARG A CA 1
ATOM 1762 C C . ARG A 1 220 ? -19.822 8.624 30.799 1.00 76.62 220 ARG A C 1
ATOM 1764 O O . ARG A 1 220 ? -18.649 8.505 30.454 1.00 76.62 220 ARG A O 1
ATOM 1771 N N . ASP A 1 221 ? -20.762 9.166 30.032 1.00 78.94 221 ASP A N 1
ATOM 1772 C CA . ASP A 1 221 ? -20.549 9.631 28.662 1.00 78.94 221 ASP A CA 1
ATOM 1773 C C . ASP A 1 221 ? -19.530 10.769 28.611 1.00 78.94 221 ASP A C 1
ATOM 1775 O O . ASP A 1 221 ? -18.607 10.732 27.803 1.00 78.94 221 ASP A O 1
ATOM 1779 N N . ILE A 1 222 ? -19.622 11.749 29.518 1.00 80.44 222 ILE A N 1
ATOM 1780 C CA . ILE A 1 222 ? -18.652 12.852 29.613 1.00 80.44 222 ILE A CA 1
ATOM 1781 C C . ILE A 1 222 ? -17.225 12.315 29.835 1.00 80.44 222 ILE A C 1
ATOM 1783 O O . ILE A 1 222 ? -16.281 12.754 29.171 1.00 80.44 222 ILE A O 1
ATOM 1787 N N . LEU A 1 223 ? -17.051 11.341 30.735 1.00 82.75 223 LEU A N 1
ATOM 1788 C CA . LEU A 1 223 ? -15.744 10.736 31.026 1.00 82.75 223 LEU A CA 1
ATOM 1789 C C . LEU A 1 223 ? -15.248 9.823 29.894 1.00 82.75 223 LEU A C 1
ATOM 1791 O O . LEU A 1 223 ? -14.065 9.844 29.558 1.00 82.75 223 LEU A O 1
ATOM 1795 N N . GLN A 1 224 ? -16.137 9.052 29.273 1.00 81.75 224 GLN A N 1
ATOM 1796 C CA . GLN A 1 224 ? -15.811 8.181 28.144 1.00 81.75 224 GLN A CA 1
ATOM 1797 C C . GLN A 1 224 ? -15.441 8.985 26.894 1.00 81.75 224 GLN A C 1
ATOM 1799 O O . GLN A 1 224 ? -14.470 8.652 26.213 1.00 81.75 224 GLN A O 1
ATOM 1804 N N . ASN A 1 225 ? -16.153 10.083 26.637 1.00 81.12 225 ASN A N 1
ATOM 1805 C CA . ASN A 1 225 ? -15.824 11.037 25.584 1.00 81.12 225 ASN A CA 1
ATOM 1806 C C . ASN A 1 225 ? -14.442 11.651 25.823 1.00 81.12 225 ASN A C 1
ATOM 1808 O O . ASN A 1 225 ? -13.673 11.792 24.877 1.00 81.12 225 ASN A O 1
ATOM 1812 N N . HIS A 1 226 ? -14.076 11.942 27.077 1.00 85.94 226 HIS A N 1
ATOM 1813 C CA . HIS A 1 226 ? -12.721 12.380 27.406 1.00 85.94 226 HIS A CA 1
ATOM 1814 C C . HIS A 1 226 ? -11.657 11.317 27.089 1.00 85.94 226 HIS A C 1
ATOM 1816 O O . HIS A 1 226 ? -10.672 11.635 26.419 1.00 85.94 226 HIS A O 1
ATOM 1822 N N . ASP A 1 227 ? -11.857 10.063 27.500 1.00 81.69 227 ASP A N 1
ATOM 1823 C CA . ASP A 1 227 ? -10.897 8.974 27.257 1.00 81.69 227 ASP A CA 1
ATOM 1824 C C . ASP A 1 227 ? -10.691 8.676 25.758 1.00 81.69 227 ASP A C 1
ATOM 1826 O O . ASP A 1 227 ? -9.598 8.277 25.346 1.00 81.69 227 ASP A O 1
ATOM 1830 N N . GLN A 1 228 ? -11.725 8.886 24.936 1.00 77.31 228 GLN A N 1
ATOM 1831 C CA . GLN A 1 228 ? -11.677 8.713 23.478 1.00 77.31 228 GLN A CA 1
ATOM 1832 C C . GLN A 1 228 ? -11.226 9.972 22.724 1.00 77.31 228 GLN A C 1
ATOM 1834 O O . GLN A 1 228 ? -10.876 9.901 21.545 1.00 77.31 228 GLN A O 1
ATOM 1839 N N . SER A 1 229 ? -11.206 11.123 23.390 1.00 82.50 229 SER A N 1
ATOM 1840 C CA . SER A 1 229 ? -10.738 12.374 22.806 1.00 82.50 229 SER A CA 1
ATOM 1841 C C . SER A 1 229 ? -9.206 12.401 22.677 1.00 82.50 229 SER A C 1
ATOM 1843 O O . SER A 1 229 ? -8.488 11.717 23.417 1.00 82.50 229 SER A O 1
ATOM 1845 N N . PRO A 1 230 ? -8.648 13.262 21.808 1.00 83.50 230 PRO A N 1
ATOM 1846 C CA . PRO A 1 230 ? -7.209 13.524 21.795 1.00 83.50 230 PRO A CA 1
ATOM 1847 C C . PRO A 1 230 ? -6.702 14.215 23.081 1.00 83.50 230 PRO A C 1
ATOM 1849 O O . PRO A 1 230 ? -5.491 14.307 23.278 1.00 83.50 230 PRO A O 1
ATOM 1852 N N . PHE A 1 231 ? -7.599 14.659 23.977 1.00 88.62 231 PHE A N 1
ATOM 1853 C CA . PHE A 1 231 ? -7.282 15.272 25.274 1.00 88.62 231 PHE A CA 1
ATOM 1854 C C . PHE A 1 231 ? -6.997 14.247 26.386 1.00 88.62 231 PHE A C 1
ATOM 1856 O O . PHE A 1 231 ? -6.783 14.635 27.532 1.00 88.62 231 PHE A O 1
ATOM 1863 N N . CYS A 1 232 ? -6.996 12.950 26.071 1.00 85.00 232 CYS A N 1
ATOM 1864 C CA . CYS A 1 232 ? -6.866 11.882 27.053 1.00 85.00 232 CYS A CA 1
ATOM 1865 C C . CYS A 1 232 ? -5.474 11.839 27.735 1.00 85.00 232 CYS A C 1
ATOM 1867 O O . CYS A 1 232 ? -4.457 12.256 27.156 1.00 85.00 232 CYS A O 1
ATOM 1869 N N . PRO A 1 233 ? -5.376 11.222 28.931 1.00 81.25 233 PRO A N 1
ATOM 1870 C CA . PRO A 1 233 ? -4.154 11.185 29.740 1.00 81.25 233 PRO A CA 1
ATOM 1871 C C . PRO A 1 233 ? -3.004 10.357 29.155 1.00 81.25 233 PRO A C 1
ATOM 1873 O O . PRO A 1 233 ? -1.942 10.272 29.766 1.00 81.25 233 PRO A O 1
ATOM 1876 N N . GLN A 1 234 ? -3.184 9.723 27.994 1.00 82.50 234 GLN A N 1
ATOM 1877 C CA . GLN A 1 234 ? -2.108 9.013 27.297 1.00 82.50 234 GLN A CA 1
ATOM 1878 C C . GLN A 1 234 ? -1.443 9.871 26.215 1.00 82.50 234 GLN A C 1
ATOM 1880 O O . GLN A 1 234 ? -0.241 9.739 25.990 1.00 82.50 234 GLN A O 1
ATOM 1885 N N . SER A 1 235 ? -2.209 10.734 25.544 1.00 87.12 235 SER A N 1
ATOM 1886 C CA . SER A 1 235 ? -1.751 11.456 24.353 1.00 87.12 235 SER A CA 1
ATOM 1887 C C . SER A 1 235 ? -1.143 12.813 24.698 1.00 87.12 235 SER A C 1
ATOM 1889 O O . SER A 1 235 ? -0.042 13.122 24.238 1.00 87.12 235 SER A O 1
ATOM 1891 N N . VAL A 1 236 ? -1.800 13.591 25.567 1.00 89.25 236 VAL A N 1
ATOM 1892 C CA . VAL A 1 236 ? -1.338 14.938 25.948 1.00 89.25 236 VAL A CA 1
ATOM 1893 C C . VAL A 1 236 ? 0.022 14.899 26.665 1.00 89.25 236 VAL A C 1
ATOM 1895 O O . VAL A 1 236 ? 0.926 15.627 26.241 1.00 89.25 236 VAL A O 1
ATOM 1898 N N . PRO A 1 237 ? 0.260 14.032 27.678 1.00 88.50 237 PRO A N 1
ATOM 1899 C CA . PRO A 1 237 ? 1.582 13.935 28.300 1.00 88.50 237 PRO A CA 1
ATOM 1900 C C . PRO A 1 237 ? 2.673 13.483 27.335 1.00 88.50 237 PRO A C 1
ATOM 1902 O O . PRO A 1 237 ? 3.805 13.940 27.453 1.00 88.50 237 PRO A O 1
ATOM 1905 N N . LEU A 1 238 ? 2.354 12.599 26.385 1.00 87.75 238 LEU A N 1
ATOM 1906 C CA . LEU A 1 238 ? 3.324 12.086 25.421 1.00 87.75 238 LEU A CA 1
ATOM 1907 C C . LEU A 1 238 ? 3.766 13.176 24.437 1.00 87.75 238 LEU A C 1
ATOM 1909 O O . LEU A 1 238 ? 4.964 13.351 24.219 1.00 87.75 238 LEU A O 1
ATOM 1913 N N . TRP A 1 239 ? 2.822 13.969 23.919 1.00 89.81 239 TRP A N 1
ATOM 1914 C CA . TRP A 1 239 ? 3.142 15.136 23.093 1.00 89.81 239 TRP A CA 1
ATOM 1915 C C . TRP A 1 239 ? 3.980 16.161 23.872 1.00 89.81 239 TRP A C 1
ATOM 1917 O O . TRP A 1 239 ? 5.014 16.618 23.382 1.00 89.81 239 TRP A O 1
ATOM 1927 N N . LEU A 1 240 ? 3.601 16.455 25.123 1.00 89.75 240 LEU A N 1
ATOM 1928 C CA . LEU A 1 240 ? 4.359 17.362 25.992 1.00 89.75 240 LEU A CA 1
ATOM 1929 C C . LEU A 1 240 ? 5.761 16.840 26.313 1.00 89.75 240 LEU A C 1
ATOM 1931 O O . LEU A 1 240 ? 6.703 17.626 26.343 1.00 89.75 240 LEU A O 1
ATOM 1935 N N . ASN A 1 241 ? 5.927 15.534 26.525 1.00 89.62 241 ASN A N 1
ATOM 1936 C CA . ASN A 1 241 ? 7.234 14.919 26.751 1.00 89.62 241 ASN A CA 1
ATOM 1937 C C . ASN A 1 241 ? 8.134 15.059 25.518 1.00 89.62 241 ASN A C 1
ATOM 1939 O O . ASN A 1 241 ? 9.293 15.447 25.668 1.00 89.62 241 ASN A O 1
ATOM 1943 N N . ASN A 1 242 ? 7.599 14.828 24.314 1.00 88.81 242 ASN A N 1
ATOM 1944 C CA . ASN A 1 242 ? 8.332 15.030 23.064 1.00 88.81 242 ASN A CA 1
ATOM 1945 C C . ASN A 1 242 ? 8.768 16.501 22.908 1.00 88.81 242 ASN A C 1
ATOM 1947 O O . ASN A 1 242 ? 9.951 16.767 22.692 1.00 88.81 242 ASN A O 1
ATOM 1951 N N . LYS A 1 243 ? 7.858 17.469 23.108 1.00 88.50 243 LYS A N 1
ATOM 1952 C CA . LYS A 1 243 ? 8.181 18.909 23.020 1.00 88.50 243 LYS A CA 1
ATOM 1953 C C . LYS A 1 243 ? 9.148 19.379 24.103 1.00 88.50 243 LYS A C 1
ATOM 1955 O O . LYS A 1 243 ? 10.088 20.115 23.812 1.00 88.50 243 LYS A O 1
ATOM 1960 N N . ALA A 1 244 ? 8.989 18.908 25.336 1.00 88.56 244 ALA A N 1
ATOM 1961 C CA . ALA A 1 244 ? 9.936 19.187 26.411 1.00 88.56 244 ALA A CA 1
ATOM 1962 C C . ALA A 1 244 ? 11.331 18.625 26.093 1.00 88.56 244 ALA A C 1
ATOM 1964 O O . ALA A 1 244 ? 12.340 19.264 26.391 1.00 88.56 244 ALA A O 1
ATOM 1965 N N . ALA A 1 245 ? 11.406 17.446 25.470 1.00 88.62 245 ALA A N 1
ATOM 1966 C CA . ALA A 1 245 ? 12.668 16.845 25.071 1.00 88.62 245 ALA A CA 1
ATOM 1967 C C . ALA A 1 245 ? 13.342 17.631 23.928 1.00 88.62 245 ALA A C 1
ATOM 1969 O O . ALA A 1 245 ? 14.553 17.850 23.996 1.00 88.62 245 ALA A O 1
ATOM 1970 N N . GLU A 1 246 ? 12.580 18.123 22.942 1.00 89.31 246 GLU A N 1
ATOM 1971 C CA . GLU A 1 246 ? 13.060 19.021 21.873 1.00 89.31 246 GLU A CA 1
ATOM 1972 C C . GLU A 1 246 ? 13.661 20.314 22.456 1.00 89.31 246 GLU A C 1
ATOM 1974 O O . GLU A 1 246 ? 14.812 20.658 22.174 1.00 89.31 246 GLU A O 1
ATOM 1979 N N . VAL A 1 247 ? 12.927 20.987 23.352 1.00 89.19 247 VAL A N 1
ATOM 1980 C CA . VAL A 1 247 ? 13.389 22.203 24.048 1.00 89.19 247 VAL A CA 1
ATOM 1981 C C . VAL A 1 247 ? 14.649 21.931 24.859 1.00 89.19 247 VAL A C 1
ATOM 1983 O O . VAL A 1 247 ? 15.629 22.677 24.788 1.00 89.19 247 VAL A O 1
ATOM 1986 N N . LYS A 1 248 ? 14.663 20.821 25.600 1.00 88.94 248 LYS A N 1
ATOM 1987 C CA . LYS A 1 248 ? 15.825 20.397 26.377 1.00 88.94 248 LYS A CA 1
ATOM 1988 C C . LYS A 1 248 ? 17.041 20.157 25.485 1.00 88.94 248 LYS A C 1
ATOM 1990 O O . LYS A 1 248 ? 18.139 20.550 25.867 1.00 88.94 248 LYS A O 1
ATOM 1995 N N . ALA A 1 249 ? 16.869 19.558 24.308 1.00 89.50 249 ALA A N 1
ATOM 1996 C CA . ALA A 1 249 ? 17.960 19.330 23.366 1.00 89.50 249 ALA A CA 1
ATOM 1997 C C . ALA A 1 249 ? 18.571 20.646 22.858 1.00 89.50 249 ALA A C 1
ATOM 1999 O O . ALA A 1 249 ? 19.796 20.798 22.868 1.00 89.50 249 ALA A O 1
ATOM 2000 N N . LEU A 1 250 ? 17.735 21.632 22.513 1.00 89.44 250 LEU A N 1
ATOM 2001 C CA . LEU A 1 250 ? 18.192 22.968 22.114 1.00 89.44 250 LEU A CA 1
ATOM 2002 C C . LEU A 1 250 ? 18.902 23.696 23.259 1.00 89.44 250 LEU A C 1
ATOM 2004 O O . LEU A 1 250 ? 19.959 24.291 23.052 1.00 89.44 250 LEU A O 1
ATOM 2008 N N . ASN A 1 251 ? 18.395 23.591 24.487 1.00 88.44 251 ASN A N 1
ATOM 2009 C CA . ASN A 1 251 ? 19.071 24.156 25.654 1.00 88.44 251 ASN A CA 1
ATOM 2010 C C . ASN A 1 251 ? 20.411 23.486 25.953 1.00 88.44 251 ASN A C 1
ATOM 2012 O O . ASN A 1 251 ? 21.353 24.169 26.346 1.00 88.44 251 ASN A O 1
ATOM 2016 N N . VAL A 1 252 ? 20.528 22.171 25.760 1.00 89.50 252 VAL A N 1
ATOM 2017 C CA . VAL A 1 252 ? 21.810 21.460 25.883 1.00 89.50 252 VAL A CA 1
ATOM 2018 C C . VAL A 1 252 ? 22.803 21.953 24.830 1.00 89.50 252 VAL A C 1
ATOM 2020 O O . VAL A 1 252 ? 23.970 22.169 25.148 1.00 89.50 252 VAL A O 1
ATOM 2023 N N . CYS A 1 253 ? 22.355 22.189 23.595 1.00 88.50 253 CYS A N 1
ATOM 2024 C CA . CYS A 1 253 ? 23.203 22.773 22.555 1.00 88.50 253 CYS A CA 1
ATOM 2025 C C . CYS A 1 253 ? 23.640 24.199 22.930 1.00 88.50 253 CYS A C 1
ATOM 2027 O O . CYS A 1 253 ? 24.825 24.521 22.867 1.00 88.50 253 CYS A O 1
ATOM 2029 N N . LYS A 1 254 ? 22.708 25.021 23.426 1.00 86.75 254 LYS A N 1
ATOM 2030 C CA . LYS A 1 254 ? 22.966 26.388 23.896 1.00 86.75 254 LYS A CA 1
ATOM 2031 C C . LYS A 1 254 ? 23.970 26.433 25.051 1.00 86.75 254 LYS A C 1
ATOM 2033 O O . LYS A 1 254 ? 24.917 27.208 24.992 1.00 86.75 254 LYS A O 1
ATOM 2038 N N . THR A 1 255 ? 23.792 25.617 26.094 1.00 86.62 255 THR A N 1
ATOM 2039 C CA . THR A 1 255 ? 24.699 25.594 27.262 1.00 86.62 255 THR A CA 1
ATOM 2040 C C . THR A 1 255 ? 26.104 25.130 26.896 1.00 86.62 255 THR A C 1
ATOM 2042 O O . THR A 1 255 ? 27.073 25.537 27.530 1.00 86.62 255 THR A O 1
ATOM 2045 N N . ARG A 1 256 ? 26.224 24.323 25.840 1.00 84.75 256 ARG A N 1
ATOM 2046 C CA . ARG A 1 256 ? 27.497 23.871 25.272 1.00 84.75 256 ARG A CA 1
ATOM 2047 C C . ARG A 1 256 ? 28.081 24.834 24.234 1.00 84.75 256 ARG A C 1
ATOM 2049 O O . ARG A 1 256 ? 29.081 24.488 23.621 1.00 84.75 256 ARG A O 1
ATOM 2056 N N . ASN A 1 257 ? 27.501 26.025 24.050 1.00 85.94 257 ASN A N 1
ATOM 2057 C CA . ASN A 1 257 ? 27.908 27.023 23.052 1.00 85.94 257 ASN A CA 1
ATOM 2058 C C . ASN A 1 257 ? 27.916 26.494 21.605 1.00 85.94 257 ASN A C 1
ATOM 2060 O O . ASN A 1 257 ? 28.711 26.939 20.777 1.00 85.94 257 ASN A O 1
ATOM 2064 N N . ILE A 1 258 ? 27.028 25.551 21.288 1.00 89.38 258 ILE A N 1
ATOM 2065 C CA . ILE A 1 258 ? 26.818 25.076 19.920 1.00 89.38 258 ILE A CA 1
ATOM 2066 C C . ILE A 1 258 ? 25.912 26.094 19.206 1.00 89.38 258 ILE A C 1
ATOM 2068 O O . ILE A 1 258 ? 24.817 26.366 19.706 1.00 89.38 258 ILE A O 1
ATOM 2072 N N . PRO A 1 259 ? 26.330 26.671 18.062 1.00 88.56 259 PRO A N 1
ATOM 2073 C CA . PRO A 1 259 ? 25.505 27.594 17.288 1.00 88.56 259 PRO A CA 1
ATOM 2074 C C . PRO A 1 259 ? 24.166 26.967 16.888 1.00 88.56 259 PRO A C 1
ATOM 2076 O O . PRO A 1 259 ? 24.136 25.892 16.290 1.00 88.56 259 PRO A O 1
ATOM 2079 N N . ILE A 1 260 ? 23.066 27.655 17.193 1.00 90.19 260 ILE A N 1
ATOM 2080 C CA . ILE A 1 260 ? 21.706 27.243 16.831 1.00 90.19 260 ILE A CA 1
ATOM 2081 C C . ILE A 1 260 ? 21.231 28.137 15.688 1.00 90.19 260 ILE A C 1
ATOM 2083 O O . ILE A 1 260 ? 21.159 29.355 15.859 1.00 90.19 260 ILE A O 1
ATOM 2087 N N . MET A 1 261 ? 20.938 27.531 14.540 1.00 89.81 261 MET A N 1
ATOM 2088 C CA . MET A 1 261 ? 20.382 28.208 13.371 1.00 89.81 261 MET A CA 1
ATOM 2089 C C . MET A 1 261 ? 18.894 28.435 13.595 1.00 89.81 261 MET A C 1
ATOM 2091 O O . MET A 1 261 ? 18.163 27.487 13.886 1.00 89.81 261 MET A O 1
ATOM 2095 N N . LYS A 1 262 ? 18.466 29.691 13.488 1.00 84.25 262 LYS A N 1
ATOM 2096 C CA . LYS A 1 262 ? 17.085 30.099 13.786 1.00 84.25 262 LYS A CA 1
ATOM 2097 C C . LYS A 1 262 ? 16.197 30.175 12.552 1.00 84.25 262 LYS A C 1
ATOM 2099 O O . LYS A 1 262 ? 14.986 30.244 12.689 1.00 84.25 262 LYS A O 1
ATOM 2104 N N . SER A 1 263 ? 16.799 30.229 11.368 1.00 81.88 263 SER A N 1
ATOM 2105 C CA . SER A 1 263 ? 16.092 30.279 10.094 1.00 81.88 263 SER A CA 1
ATOM 2106 C C . SER A 1 263 ? 16.889 29.567 9.007 1.00 81.88 263 SER A C 1
ATOM 2108 O O . SER A 1 263 ? 18.096 29.322 9.155 1.00 81.88 263 SER A O 1
ATOM 2110 N N . GLN A 1 264 ? 16.218 29.271 7.894 1.00 81.06 264 GLN A N 1
ATOM 2111 C CA . GLN A 1 264 ? 16.862 28.684 6.725 1.00 81.06 264 GLN A CA 1
ATOM 2112 C C . GLN A 1 264 ? 17.947 29.612 6.152 1.00 81.06 264 GLN A C 1
ATOM 2114 O O . GLN A 1 264 ? 18.973 29.122 5.691 1.00 81.06 264 GLN A O 1
ATOM 2119 N N . GLU A 1 265 ? 17.802 30.940 6.242 1.00 82.94 265 GLU A N 1
ATOM 2120 C CA . GLU A 1 265 ? 18.831 31.881 5.777 1.00 82.94 265 GLU A CA 1
ATOM 2121 C C . GLU A 1 265 ? 20.089 31.876 6.658 1.00 82.94 265 GLU A C 1
ATOM 2123 O O . GLU A 1 265 ? 21.201 31.969 6.132 1.00 82.94 265 GLU A O 1
ATOM 2128 N N . GLU A 1 266 ? 19.946 31.751 7.987 1.00 86.50 266 GLU A N 1
ATOM 2129 C CA . GLU A 1 266 ? 21.096 31.591 8.893 1.00 86.50 266 GLU A CA 1
ATOM 2130 C C . GLU A 1 266 ? 21.844 30.284 8.590 1.00 86.50 266 GLU A C 1
ATOM 2132 O O . GLU A 1 266 ? 23.077 30.277 8.506 1.00 86.50 266 GLU A O 1
ATOM 2137 N N . LEU A 1 267 ? 21.098 29.195 8.367 1.00 85.69 267 LEU A N 1
ATOM 2138 C CA . LEU A 1 267 ? 21.655 27.900 7.986 1.00 85.69 267 LEU A CA 1
ATOM 2139 C C . LEU A 1 267 ? 22.389 27.989 6.641 1.00 85.69 267 LEU A C 1
ATOM 2141 O O . LEU A 1 267 ? 23.563 27.630 6.567 1.00 85.69 267 LEU A O 1
ATOM 2145 N N . ASP A 1 268 ? 21.749 28.532 5.605 1.00 83.31 268 ASP A N 1
ATOM 2146 C CA . ASP A 1 268 ? 22.344 28.722 4.281 1.00 83.31 268 ASP A CA 1
ATOM 2147 C C . ASP A 1 268 ? 23.592 29.615 4.341 1.00 83.31 268 ASP A C 1
ATOM 2149 O O . ASP A 1 268 ? 24.581 29.350 3.657 1.00 83.31 268 ASP A O 1
ATOM 2153 N N . GLY A 1 269 ? 23.591 30.652 5.182 1.00 82.50 269 GLY A N 1
ATOM 2154 C CA . GLY A 1 269 ? 24.755 31.506 5.416 1.00 82.50 269 GLY A CA 1
ATOM 2155 C C . GLY A 1 269 ? 25.936 30.746 6.032 1.00 82.50 269 GLY A C 1
ATOM 2156 O O . GLY A 1 269 ? 27.084 30.904 5.599 1.00 82.50 269 GLY A O 1
ATOM 2157 N N . VAL A 1 270 ? 25.674 29.872 7.009 1.00 84.31 270 VAL A N 1
ATOM 2158 C CA . VAL A 1 270 ? 26.706 29.016 7.617 1.00 84.31 270 VAL A CA 1
ATOM 2159 C C . VAL A 1 270 ? 27.200 27.945 6.642 1.00 84.31 270 VAL A C 1
ATOM 2161 O O . VAL A 1 270 ? 28.401 27.671 6.591 1.00 84.31 270 VAL A O 1
ATOM 2164 N N . LEU A 1 271 ? 26.314 27.387 5.815 1.00 82.94 271 LEU A N 1
ATOM 2165 C CA . LEU A 1 271 ? 26.682 26.419 4.782 1.00 82.94 271 LEU A CA 1
ATOM 2166 C C . LEU A 1 271 ? 27.543 27.058 3.683 1.00 82.94 271 LEU A C 1
ATOM 2168 O O . LEU A 1 271 ? 28.569 26.489 3.316 1.00 82.94 271 LEU A O 1
ATOM 2172 N N . ARG A 1 272 ? 27.203 28.270 3.220 1.00 77.25 272 ARG A N 1
ATOM 2173 C CA . ARG A 1 272 ? 27.982 29.025 2.214 1.00 77.25 272 ARG A CA 1
ATOM 2174 C C . ARG A 1 272 ? 29.349 29.483 2.722 1.00 77.25 272 ARG A C 1
ATOM 2176 O O . ARG A 1 272 ? 30.267 29.657 1.928 1.00 77.25 272 ARG A O 1
ATOM 2183 N N . SER A 1 273 ? 29.490 29.702 4.029 1.00 67.94 273 SER A N 1
ATOM 2184 C CA . SER A 1 273 ? 30.744 30.160 4.649 1.00 67.94 273 SER A CA 1
ATOM 2185 C C . SER A 1 273 ? 31.655 29.022 5.131 1.00 67.94 273 SER A C 1
ATOM 2187 O O . SER A 1 273 ? 32.789 29.276 5.547 1.00 67.94 273 SER A O 1
ATOM 2189 N N . SER A 1 274 ? 31.198 27.764 5.094 1.00 65.12 274 SER A N 1
ATOM 2190 C CA . SER A 1 274 ? 31.953 26.619 5.607 1.00 65.12 274 SER A CA 1
ATOM 2191 C C . SER A 1 274 ? 32.534 25.742 4.496 1.00 65.12 274 SER A C 1
ATOM 2193 O O . SER A 1 274 ? 31.831 24.953 3.872 1.00 65.12 274 SER A O 1
ATOM 2195 N N . ASN A 1 275 ? 33.860 25.788 4.340 1.00 61.25 275 ASN A N 1
ATOM 2196 C CA . ASN A 1 275 ? 34.613 24.840 3.505 1.00 61.25 275 ASN A CA 1
ATOM 2197 C C . ASN A 1 275 ? 34.928 23.512 4.229 1.00 61.25 275 ASN A C 1
ATOM 2199 O O . ASN A 1 275 ? 35.496 22.596 3.635 1.00 61.25 275 ASN A O 1
ATOM 2203 N N . ASP A 1 276 ? 34.563 23.414 5.508 1.00 69.38 276 ASP A N 1
ATOM 2204 C CA . ASP A 1 276 ? 34.891 22.309 6.407 1.00 69.38 276 ASP A CA 1
ATOM 2205 C C . ASP A 1 276 ? 33.699 21.366 6.649 1.00 69.38 276 ASP A C 1
ATOM 2207 O O . ASP A 1 276 ? 32.556 21.671 6.294 1.00 69.38 276 ASP A O 1
ATOM 2211 N N . ARG A 1 277 ? 33.975 20.209 7.264 1.00 81.81 277 ARG A N 1
ATOM 2212 C CA . ARG A 1 277 ? 32.973 19.200 7.636 1.00 81.81 277 ARG A CA 1
ATOM 2213 C C . ARG A 1 277 ? 32.079 19.777 8.738 1.00 81.81 277 ARG A C 1
ATOM 2215 O O . ARG A 1 277 ? 32.585 20.304 9.723 1.00 81.81 277 ARG A O 1
ATOM 2222 N N . LEU A 1 278 ? 30.765 19.698 8.580 1.00 87.06 278 LEU A N 1
ATOM 2223 C CA . LEU A 1 278 ? 29.804 20.284 9.504 1.00 87.06 278 LEU A CA 1
ATOM 2224 C C . LEU A 1 278 ? 28.769 19.243 9.926 1.00 87.06 278 LEU A C 1
ATOM 2226 O O . LEU A 1 278 ? 28.117 18.628 9.088 1.00 87.06 278 LEU A O 1
ATOM 2230 N N . LEU A 1 279 ? 28.616 19.049 11.230 1.00 89.12 279 LEU A N 1
ATOM 2231 C CA . LEU A 1 279 ? 27.589 18.198 11.817 1.00 89.12 279 LEU A CA 1
ATOM 2232 C C . LEU A 1 279 ? 26.464 19.077 12.353 1.00 89.12 279 LEU A C 1
ATOM 2234 O O . LEU A 1 279 ? 26.677 19.931 13.212 1.00 89.12 279 LEU A O 1
ATOM 2238 N N . CYS A 1 280 ? 25.262 18.858 11.838 1.00 90.38 280 CYS A N 1
ATOM 2239 C CA . CYS A 1 280 ? 24.059 19.559 12.242 1.00 90.38 280 CYS A CA 1
ATOM 2240 C C . CYS A 1 280 ? 23.158 18.606 13.024 1.00 90.38 280 CYS A C 1
ATOM 2242 O O . CYS A 1 280 ? 22.662 17.622 12.478 1.00 90.38 280 CYS A O 1
ATOM 2244 N N . PHE A 1 281 ? 22.937 18.894 14.302 1.00 92.44 281 PHE A N 1
ATOM 2245 C CA . PHE A 1 281 ? 21.869 18.255 15.056 1.00 92.44 281 PHE A CA 1
ATOM 2246 C C . PHE A 1 281 ? 20.537 18.880 14.643 1.00 92.44 281 PHE A C 1
ATOM 2248 O O . PHE A 1 281 ? 20.289 20.057 14.905 1.00 92.44 281 PHE A O 1
ATOM 2255 N N . THR A 1 282 ? 19.700 18.107 13.962 1.00 89.69 282 THR A N 1
ATOM 2256 C CA . THR A 1 282 ? 18.454 18.588 13.371 1.00 89.69 282 THR A CA 1
ATOM 2257 C C . THR A 1 282 ? 17.250 18.040 14.124 1.00 89.69 282 THR A C 1
ATOM 2259 O O . THR A 1 282 ? 17.140 16.829 14.327 1.00 89.69 282 THR A O 1
ATOM 2262 N N . LEU A 1 283 ? 16.331 18.930 14.497 1.00 88.50 283 LEU A N 1
ATOM 2263 C CA . LEU A 1 283 ? 14.993 18.581 14.974 1.00 88.50 283 LEU A CA 1
ATOM 2264 C C . LEU A 1 283 ? 14.007 18.664 13.809 1.00 88.50 283 LEU A C 1
ATOM 2266 O O . LEU A 1 283 ? 13.918 19.703 13.155 1.00 88.50 283 LEU A O 1
ATOM 2270 N N . THR A 1 284 ? 13.278 17.579 13.554 1.00 81.00 284 THR A N 1
ATOM 2271 C CA . THR A 1 284 ? 12.475 17.415 12.327 1.00 81.00 284 THR A CA 1
ATOM 2272 C C . THR A 1 284 ? 10.981 17.681 12.515 1.00 81.00 284 THR A C 1
ATOM 2274 O O . THR A 1 284 ? 10.230 17.726 11.548 1.00 81.00 284 THR A O 1
ATOM 2277 N N . SER A 1 285 ? 10.543 17.898 13.756 1.00 69.81 285 SER A N 1
ATOM 2278 C CA . SER A 1 285 ? 9.138 17.955 14.197 1.00 69.81 285 SER A CA 1
ATOM 2279 C C . SER A 1 285 ? 8.655 19.351 14.630 1.00 69.81 285 SER A C 1
ATOM 2281 O O . SER A 1 285 ? 7.566 19.487 15.203 1.00 69.81 285 SER A O 1
ATOM 2283 N N . LEU A 1 286 ? 9.460 20.399 14.427 1.00 67.56 286 LEU A N 1
ATOM 2284 C CA . LEU A 1 286 ? 9.214 21.729 15.003 1.00 67.56 286 LEU A CA 1
ATOM 2285 C C . LEU A 1 286 ? 8.567 22.750 14.046 1.00 67.56 286 LEU A C 1
ATOM 2287 O O . LEU A 1 286 ? 7.830 23.598 14.545 1.00 67.56 286 LEU A O 1
ATOM 2291 N N . GLU A 1 287 ? 8.707 22.633 12.722 1.00 62.25 287 GLU A N 1
ATOM 2292 C CA . GLU A 1 287 ? 8.332 23.700 11.759 1.00 62.25 287 GLU A CA 1
ATOM 2293 C C . GLU A 1 287 ? 7.156 23.382 10.799 1.00 62.25 287 GLU A C 1
ATOM 2295 O O . GLU A 1 287 ? 6.855 24.175 9.917 1.00 62.25 287 GLU A O 1
ATOM 2300 N N . ASP A 1 288 ? 6.401 22.296 11.018 1.00 61.62 288 ASP A N 1
ATOM 2301 C CA . ASP A 1 288 ? 5.181 21.974 10.242 1.00 61.62 288 ASP A CA 1
ATOM 2302 C C . ASP A 1 288 ? 3.869 22.203 11.016 1.00 61.62 288 ASP A C 1
ATOM 2304 O O . ASP A 1 288 ? 3.867 22.319 12.251 1.00 61.62 288 ASP A O 1
ATOM 2308 N N . LYS A 1 289 ? 2.728 22.207 10.298 1.00 67.12 289 LYS A N 1
ATOM 2309 C CA . LYS A 1 289 ? 1.390 22.046 10.900 1.00 67.12 289 LYS A CA 1
ATOM 2310 C C . LYS A 1 289 ? 1.390 20.774 11.744 1.00 67.12 289 LYS A C 1
ATOM 2312 O O . LYS A 1 289 ? 1.542 19.680 11.213 1.00 67.12 289 LYS A O 1
ATOM 2317 N N . ASP A 1 290 ? 1.235 20.925 13.057 1.00 78.56 290 ASP A N 1
ATOM 2318 C CA . ASP A 1 290 ? 1.298 19.799 13.983 1.00 78.56 290 ASP A CA 1
ATOM 2319 C C . ASP A 1 290 ? 0.042 18.920 13.804 1.00 78.56 290 ASP A C 1
ATOM 2321 O O . ASP A 1 290 ? -1.076 19.401 14.044 1.00 78.56 290 ASP A O 1
ATOM 2325 N N . PRO A 1 291 ? 0.179 17.651 13.369 1.00 79.38 291 PRO A N 1
ATOM 2326 C CA . PRO A 1 291 ? -0.973 16.785 13.130 1.00 79.38 291 PRO A CA 1
ATOM 2327 C C . PRO A 1 291 ? -1.783 16.515 14.404 1.00 79.38 291 PRO A C 1
ATOM 2329 O O . PRO A 1 291 ? -3.003 16.367 14.336 1.00 79.38 291 PRO A O 1
ATOM 2332 N N . PHE A 1 292 ? -1.130 16.503 15.574 1.00 85.88 292 PHE A N 1
ATOM 2333 C CA . PHE A 1 292 ? -1.792 16.296 16.860 1.00 85.88 292 PHE A CA 1
ATOM 2334 C C . PHE A 1 292 ? -2.651 17.510 17.230 1.00 85.88 292 PHE A C 1
ATOM 2336 O O . PHE A 1 292 ? -3.836 17.345 17.516 1.00 85.88 292 PHE A O 1
ATOM 2343 N N . LEU A 1 293 ? -2.112 18.730 17.124 1.00 86.44 293 LEU A N 1
ATOM 2344 C CA . LEU A 1 293 ? -2.897 19.950 17.369 1.00 86.44 293 LEU A CA 1
ATOM 2345 C C . LEU A 1 293 ? -4.045 20.108 16.362 1.00 86.44 293 LEU A C 1
ATOM 2347 O O . LEU A 1 293 ? -5.159 20.436 16.762 1.00 86.44 293 LEU A O 1
ATOM 2351 N N . SER A 1 294 ? -3.805 19.801 15.083 1.00 84.69 294 SER A N 1
ATOM 2352 C CA . SER A 1 294 ? -4.844 19.841 14.041 1.00 84.69 294 SER A CA 1
ATOM 2353 C C . SER A 1 294 ? -6.002 18.888 14.366 1.00 84.69 294 SER A C 1
ATOM 2355 O O . SER A 1 294 ? -7.169 19.250 14.230 1.00 84.69 294 SER A O 1
ATOM 2357 N N . THR A 1 295 ? -5.686 17.690 14.873 1.00 82.75 295 THR A N 1
ATOM 2358 C CA . THR A 1 295 ? -6.689 16.704 15.308 1.00 82.75 295 THR A CA 1
ATOM 2359 C C . THR A 1 295 ? -7.480 17.203 16.525 1.00 82.75 295 THR A C 1
ATOM 2361 O O . THR A 1 295 ? -8.699 17.046 16.580 1.00 82.75 295 THR A O 1
ATOM 2364 N N . MET A 1 296 ? -6.818 17.850 17.493 1.00 84.88 296 MET A N 1
ATOM 2365 C CA . MET A 1 296 ? -7.484 18.445 18.663 1.00 84.88 296 MET A CA 1
ATOM 2366 C C . MET A 1 296 ? -8.435 19.587 18.282 1.00 84.88 296 MET A C 1
ATOM 2368 O O . MET A 1 296 ? -9.506 19.722 18.873 1.00 84.88 296 MET A O 1
ATOM 2372 N N . GLU A 1 297 ? -8.075 20.396 17.285 1.00 82.00 297 GLU A N 1
ATOM 2373 C CA . GLU A 1 297 ? -8.930 21.467 16.765 1.00 82.00 297 GLU A CA 1
ATOM 2374 C C . GLU A 1 297 ? -10.143 20.932 15.995 1.00 82.00 297 GLU A C 1
ATOM 2376 O O . GLU A 1 297 ? -11.247 21.450 16.160 1.00 82.00 297 GLU A O 1
ATOM 2381 N N . GLN A 1 298 ? -9.966 19.875 15.198 1.00 75.44 298 GLN A N 1
ATOM 2382 C CA . GLN A 1 298 ? -11.060 19.229 14.465 1.00 75.44 298 GLN A CA 1
ATOM 2383 C C . GLN A 1 298 ? -12.059 18.539 15.399 1.00 75.44 298 GLN A C 1
ATOM 2385 O O . GLN A 1 298 ? -13.264 18.665 15.193 1.00 75.44 298 GLN A O 1
ATOM 2390 N N . HIS A 1 299 ? -11.580 17.902 16.474 1.00 71.44 299 HIS A N 1
ATOM 2391 C CA . HIS A 1 299 ? -12.443 17.304 17.499 1.00 71.44 299 HIS A CA 1
ATOM 2392 C C . HIS A 1 299 ? -13.385 18.330 18.153 1.00 71.44 299 HIS A C 1
ATOM 2394 O O . HIS A 1 299 ? -14.477 17.995 18.593 1.00 71.44 299 HIS A O 1
ATOM 2400 N N . LYS A 1 300 ? -12.994 19.605 18.197 1.00 59.25 300 LYS A N 1
ATOM 2401 C CA . LYS A 1 300 ? -13.832 20.678 18.741 1.00 59.25 300 LYS A CA 1
ATOM 2402 C C . LYS A 1 300 ? -14.946 21.111 17.780 1.00 59.25 300 LYS A C 1
ATOM 2404 O O . LYS A 1 300 ? -16.034 21.453 18.236 1.00 59.25 300 LYS A O 1
ATOM 2409 N N . LEU A 1 301 ? -14.686 21.111 16.470 1.00 52.03 301 LEU A N 1
ATOM 2410 C CA . LEU A 1 301 ? -15.683 21.484 15.459 1.00 52.03 301 LEU A CA 1
ATOM 2411 C C . LEU A 1 301 ? -16.815 20.448 15.387 1.00 52.03 301 LEU A C 1
ATOM 2413 O O . LEU A 1 301 ? -17.976 20.833 15.302 1.00 52.03 301 LEU A O 1
ATOM 2417 N N . SER A 1 302 ? -16.498 19.160 15.543 1.00 51.59 302 SER A N 1
ATOM 2418 C CA . SER A 1 302 ? -17.506 18.092 15.550 1.00 51.59 302 SER A CA 1
ATOM 2419 C C . SER A 1 302 ? -18.374 18.058 16.816 1.00 51.59 302 SER A C 1
ATOM 2421 O O . SER A 1 302 ? -19.515 17.606 16.761 1.00 51.59 302 SER A O 1
ATOM 2423 N N . VAL A 1 303 ? -17.878 18.551 17.959 1.00 50.59 303 VAL A N 1
ATOM 2424 C CA . VAL A 1 303 ? -18.644 18.579 19.221 1.00 50.59 303 VAL A CA 1
ATOM 2425 C C . VAL A 1 303 ? -19.602 19.781 19.292 1.00 50.59 303 VAL A C 1
ATOM 2427 O O . VAL A 1 303 ? -20.689 19.644 19.851 1.00 50.59 303 VAL A O 1
ATOM 2430 N N . GLN A 1 304 ? -19.262 20.934 18.691 1.00 38.06 304 GLN A N 1
ATOM 2431 C CA . GLN A 1 304 ? -20.143 22.118 18.678 1.00 38.06 304 GLN A CA 1
ATOM 2432 C C . GLN A 1 304 ? -21.352 21.989 17.731 1.00 38.06 304 GLN A C 1
ATOM 2434 O O . GLN A 1 304 ? -22.408 22.538 18.041 1.00 38.06 304 GLN A O 1
ATOM 2439 N N . GLU A 1 305 ? -21.248 21.258 16.616 1.00 32.84 305 GLU A N 1
ATOM 2440 C CA . GLU A 1 305 ? -22.385 21.052 15.695 1.00 32.84 305 GLU A CA 1
ATOM 2441 C C . GLU A 1 305 ? -23.448 20.095 16.262 1.00 32.84 305 GLU A C 1
ATOM 2443 O O . GLU A 1 305 ? -24.635 20.231 15.966 1.00 32.84 305 GLU A O 1
ATOM 2448 N N . ASN A 1 306 ? -23.060 19.206 17.180 1.00 40.44 306 ASN A N 1
ATOM 2449 C CA . ASN A 1 306 ? -23.961 18.224 17.785 1.00 40.44 306 ASN A CA 1
ATOM 2450 C C . ASN A 1 306 ? -24.820 18.774 18.942 1.00 40.44 306 ASN A C 1
ATOM 2452 O O . ASN A 1 306 ? -25.645 18.040 19.482 1.00 40.44 306 ASN A O 1
ATOM 2456 N N . THR A 1 307 ? -24.664 20.047 19.342 1.00 32.81 307 THR A N 1
ATOM 2457 C CA . THR A 1 307 ? -25.433 20.636 20.462 1.00 32.81 307 THR A CA 1
ATOM 2458 C C . THR A 1 307 ? -26.564 21.587 20.044 1.00 32.81 307 THR A C 1
ATOM 2460 O O . THR A 1 307 ? -27.279 22.063 20.924 1.00 32.81 307 THR A O 1
ATOM 2463 N N . MET A 1 308 ? -26.776 21.866 18.747 1.00 30.22 308 MET A N 1
ATOM 2464 C CA . MET A 1 308 ? -27.857 22.775 18.309 1.00 30.22 308 MET A CA 1
ATOM 2465 C C . MET A 1 308 ? -28.858 22.239 17.280 1.00 30.22 308 MET A C 1
ATOM 2467 O O . MET A 1 308 ? -29.894 22.873 17.122 1.00 30.22 308 MET A O 1
ATOM 2471 N N . ASN A 1 309 ? -28.656 21.068 16.671 1.00 30.83 309 ASN A N 1
ATOM 2472 C CA . ASN A 1 309 ? -29.645 20.484 15.757 1.00 30.83 309 ASN A CA 1
ATOM 2473 C C . ASN A 1 309 ? -29.968 19.031 16.136 1.00 30.83 309 ASN A C 1
ATOM 2475 O O . ASN A 1 309 ? -29.390 18.086 15.609 1.00 30.83 309 ASN A O 1
ATOM 2479 N N . GLN A 1 310 ? -30.939 18.852 17.036 1.00 36.62 310 GLN A N 1
ATOM 2480 C CA . GLN A 1 310 ? -31.772 17.648 17.047 1.00 36.62 310 GLN A CA 1
ATOM 2481 C C . GLN A 1 310 ? -32.969 17.883 16.119 1.00 36.62 310 GLN A C 1
ATOM 2483 O O . GLN A 1 310 ? -34.024 18.345 16.543 1.00 36.62 310 GLN A O 1
ATOM 2488 N N . SER A 1 311 ? -32.767 17.640 14.830 1.00 32.25 311 SER A N 1
ATOM 2489 C CA . SER A 1 311 ? -33.759 17.162 13.853 1.00 32.25 311 SER A CA 1
ATOM 2490 C C . SER A 1 311 ? -33.079 17.137 12.484 1.00 32.25 311 SER A C 1
ATOM 2492 O O . SER A 1 311 ? -32.494 18.129 12.068 1.00 32.25 311 SER A O 1
ATOM 2494 N N . ASP A 1 312 ? -33.152 15.977 11.834 1.00 32.72 312 ASP A N 1
ATOM 2495 C CA . ASP A 1 312 ? -32.713 15.683 10.468 1.00 32.72 312 ASP A CA 1
ATOM 2496 C C . ASP A 1 312 ? -31.209 15.784 10.158 1.00 32.72 312 ASP A C 1
ATOM 2498 O O . ASP A 1 312 ? -30.648 16.867 10.031 1.00 32.72 312 ASP A O 1
ATOM 2502 N N . LEU A 1 313 ? -30.595 14.599 9.980 1.00 28.17 313 LEU A N 1
ATOM 2503 C CA . LEU A 1 313 ? -29.539 14.214 9.015 1.00 28.17 313 LEU A CA 1
ATOM 2504 C C . LEU A 1 313 ? -28.685 13.069 9.600 1.00 28.17 313 LEU A C 1
ATOM 2506 O O . LEU A 1 313 ? -27.647 13.291 10.216 1.00 28.17 313 LEU A O 1
ATOM 2510 N N . THR A 1 314 ? -29.089 11.810 9.393 1.00 28.64 314 THR A N 1
ATOM 2511 C CA . THR A 1 314 ? -28.252 10.640 9.723 1.00 28.64 314 THR A CA 1
ATOM 2512 C C . THR A 1 314 ? -27.433 10.210 8.509 1.00 28.64 314 THR A C 1
ATOM 2514 O O . THR A 1 314 ? -27.839 9.382 7.687 1.00 28.64 314 THR A O 1
ATOM 2517 N N . GLY A 1 315 ? -26.241 10.793 8.404 1.00 28.67 315 GLY A N 1
ATOM 2518 C CA . GLY A 1 315 ? -25.200 10.427 7.454 1.00 28.67 315 GLY A CA 1
ATOM 2519 C C . GLY A 1 315 ? -23.824 10.536 8.104 1.00 28.67 315 GLY A C 1
ATOM 2520 O O . GLY A 1 315 ? -23.271 11.618 8.188 1.00 28.67 315 GLY A O 1
ATOM 2521 N N . GLN A 1 316 ? -23.287 9.381 8.495 1.00 36.47 316 GLN A N 1
ATOM 2522 C CA . GLN A 1 316 ? -21.863 9.063 8.600 1.00 36.47 316 GLN A CA 1
ATOM 2523 C C . GLN A 1 316 ? -20.976 9.824 9.616 1.00 36.47 316 GLN A C 1
ATOM 2525 O O . GLN A 1 316 ? -20.504 10.919 9.335 1.00 36.47 316 GLN A O 1
ATOM 2530 N N . GLN A 1 317 ? -20.595 9.180 10.731 1.00 29.92 317 GLN A N 1
ATOM 2531 C CA . GLN A 1 317 ? -19.424 9.591 11.528 1.00 29.92 317 GLN A CA 1
ATOM 2532 C C . GLN A 1 317 ? -18.560 8.375 11.893 1.00 29.92 317 GLN A C 1
ATOM 2534 O O . GLN A 1 317 ? -18.894 7.565 12.756 1.00 29.92 317 GLN A O 1
ATOM 2539 N N . GLU A 1 318 ? -17.424 8.247 11.206 1.00 31.00 318 GLU A N 1
ATOM 2540 C CA . GLU A 1 318 ? -16.359 7.303 11.535 1.00 31.00 318 GLU A CA 1
ATOM 2541 C C . GLU A 1 318 ? -15.860 7.549 12.966 1.00 31.00 318 GLU A C 1
ATOM 2543 O O . GLU A 1 318 ? -15.319 8.609 13.280 1.00 31.00 318 GLU A O 1
ATOM 2548 N N . THR A 1 319 ? -15.976 6.557 13.850 1.00 31.97 319 THR A N 1
ATOM 2549 C CA . THR A 1 319 ? -15.283 6.601 15.145 1.00 31.97 319 THR A CA 1
ATOM 2550 C C . THR A 1 319 ? -13.773 6.478 14.928 1.00 31.97 319 THR A C 1
ATOM 2552 O O . THR A 1 319 ? -13.231 5.369 14.895 1.00 31.97 319 THR A O 1
ATOM 2555 N N . GLN A 1 320 ? -13.100 7.615 14.763 1.00 40.25 320 GLN A N 1
ATOM 2556 C CA . GLN A 1 320 ? -11.645 7.721 14.722 1.00 40.25 320 GLN A CA 1
ATOM 2557 C C . GLN A 1 320 ? -11.050 7.191 16.036 1.00 40.25 320 GLN A C 1
ATOM 2559 O O . GLN A 1 320 ? -11.455 7.590 17.127 1.00 40.25 320 GLN A O 1
ATOM 2564 N N . ARG A 1 321 ? -10.079 6.271 15.954 1.00 43.66 321 ARG A N 1
ATOM 2565 C CA . ARG A 1 321 ? -9.223 5.950 17.110 1.00 43.66 321 ARG A CA 1
ATOM 2566 C C . ARG A 1 321 ? -8.496 7.235 17.548 1.00 43.66 321 ARG A C 1
ATOM 2568 O O . ARG A 1 321 ? -8.100 7.997 16.665 1.00 43.66 321 ARG A O 1
ATOM 2575 N N . PRO A 1 322 ? -8.248 7.461 18.854 1.00 52.56 322 PRO A N 1
ATOM 2576 C CA . PRO A 1 322 ? -7.517 8.641 19.304 1.00 52.56 322 PRO A CA 1
ATOM 2577 C C . PRO A 1 322 ? -6.150 8.685 18.616 1.00 52.56 322 PRO A C 1
ATOM 2579 O O . PRO A 1 322 ? -5.377 7.727 18.715 1.00 52.56 322 PRO A O 1
ATOM 2582 N N . PHE A 1 323 ? -5.849 9.770 17.900 1.00 60.25 323 PHE A N 1
ATOM 2583 C CA . PHE A 1 323 ? -4.537 9.959 17.287 1.00 60.25 323 PHE A CA 1
ATOM 2584 C C . PHE A 1 323 ? -3.480 10.036 18.401 1.00 60.25 323 PHE A C 1
ATOM 2586 O O . PHE A 1 323 ? -3.426 11.006 19.161 1.00 60.25 323 PHE A O 1
ATOM 2593 N N . LYS A 1 324 ? -2.670 8.980 18.538 1.00 72.06 324 LYS A N 1
ATOM 2594 C CA . LYS A 1 324 ? -1.601 8.885 19.539 1.00 72.06 324 LYS A CA 1
ATOM 2595 C C . LYS A 1 324 ? -0.265 9.250 18.883 1.00 72.06 324 LYS A C 1
ATOM 2597 O O . LYS A 1 324 ? 0.144 8.548 17.957 1.00 72.06 324 LYS A O 1
ATOM 2602 N N . PRO A 1 325 ? 0.432 10.308 19.340 1.00 78.19 325 PRO A N 1
ATOM 2603 C CA . PRO A 1 325 ? 1.734 10.662 18.783 1.00 78.19 325 PRO A CA 1
ATOM 2604 C C . PRO A 1 325 ? 2.775 9.560 19.078 1.00 78.19 325 PRO A C 1
ATOM 2606 O O . PRO A 1 325 ? 2.680 8.906 20.120 1.00 78.19 325 PRO A O 1
ATOM 2609 N N . PRO A 1 326 ? 3.772 9.328 18.201 1.00 80.88 326 PRO A N 1
ATOM 2610 C CA . PRO A 1 326 ? 4.850 8.375 18.470 1.00 80.88 326 PRO A CA 1
ATOM 2611 C C . PRO A 1 326 ? 5.742 8.855 19.629 1.00 80.88 326 PRO A C 1
ATOM 2613 O O . PRO A 1 326 ? 5.943 10.058 19.803 1.00 80.88 326 PRO A O 1
ATOM 2616 N N . ASP A 1 327 ? 6.308 7.930 20.413 1.00 84.06 327 ASP A N 1
ATOM 2617 C CA . ASP A 1 327 ? 7.313 8.279 21.428 1.00 84.06 327 ASP A CA 1
ATOM 2618 C C . ASP A 1 327 ? 8.677 8.495 20.762 1.00 84.06 327 ASP A C 1
ATOM 2620 O O . ASP A 1 327 ? 9.295 7.560 20.251 1.00 84.06 327 ASP A O 1
ATOM 2624 N N . LEU A 1 328 ? 9.142 9.745 20.760 1.00 84.75 328 LEU A N 1
ATOM 2625 C CA .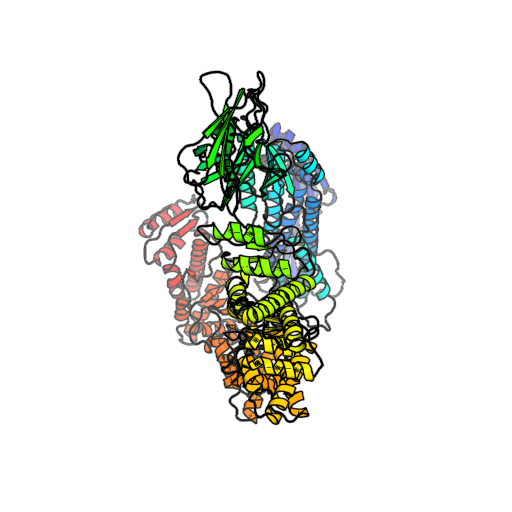 LEU A 1 328 ? 10.397 10.156 20.126 1.00 84.75 328 LEU A CA 1
ATOM 2626 C C . LEU A 1 328 ? 11.484 10.479 21.161 1.00 84.75 328 LEU A C 1
ATOM 2628 O O . LEU A 1 328 ? 12.630 10.767 20.805 1.00 84.75 328 LEU A O 1
ATOM 2632 N N . THR A 1 329 ? 11.154 10.391 22.452 1.00 85.19 329 THR A N 1
ATOM 2633 C CA . THR A 1 329 ? 12.000 10.856 23.556 1.00 85.19 329 THR A CA 1
ATOM 2634 C C . THR A 1 329 ? 13.319 10.087 23.633 1.00 85.19 329 THR A C 1
ATOM 2636 O O . THR A 1 329 ? 14.383 10.679 23.836 1.00 85.19 329 THR A O 1
ATOM 2639 N N . GLN A 1 330 ? 13.271 8.759 23.472 1.00 84.69 330 GLN A N 1
ATOM 2640 C CA . GLN A 1 330 ? 14.461 7.908 23.574 1.00 84.69 330 GLN A CA 1
ATOM 2641 C C . GLN A 1 330 ? 15.449 8.160 22.434 1.00 84.69 330 GLN A C 1
ATOM 2643 O O . GLN A 1 330 ? 16.640 8.325 22.699 1.00 84.69 330 GLN A O 1
ATOM 2648 N N . LYS A 1 331 ? 14.944 8.255 21.198 1.00 86.25 331 LYS A N 1
ATOM 2649 C CA . LYS A 1 331 ? 15.740 8.542 20.000 1.00 86.25 331 LYS A CA 1
ATOM 2650 C C . LYS A 1 331 ? 16.420 9.907 20.099 1.00 86.25 331 LYS A C 1
ATOM 2652 O O . LYS A 1 331 ? 17.631 10.021 19.937 1.00 86.25 331 LYS A O 1
ATOM 2657 N N . LEU A 1 332 ? 15.663 10.931 20.491 1.00 88.44 332 LEU A N 1
ATOM 2658 C CA . LEU A 1 332 ? 16.203 12.273 20.682 1.00 88.44 332 LEU A CA 1
ATOM 2659 C C . LEU A 1 332 ? 17.314 12.302 21.737 1.00 88.44 332 LEU A C 1
ATOM 2661 O O . LEU A 1 332 ? 18.353 12.937 21.552 1.00 88.44 332 LEU A O 1
ATOM 2665 N N . LYS A 1 333 ? 17.125 11.572 22.840 1.00 87.44 333 LYS A N 1
ATOM 2666 C CA . LYS A 1 333 ? 18.122 11.461 23.906 1.00 87.44 333 LYS A CA 1
ATOM 2667 C C . LYS A 1 333 ? 19.376 10.708 23.452 1.00 87.44 333 LYS A C 1
ATOM 2669 O O . LYS A 1 333 ? 20.474 11.112 23.842 1.00 87.44 333 LYS A O 1
ATOM 2674 N N . SER A 1 334 ? 19.245 9.633 22.670 1.00 85.69 334 SER A N 1
ATOM 2675 C CA . SER A 1 334 ? 20.396 8.889 22.142 1.00 85.69 334 SER A CA 1
ATOM 2676 C C . SER A 1 334 ? 21.191 9.716 21.139 1.00 85.69 334 SER A C 1
ATOM 2678 O O . SER A 1 334 ? 22.408 9.833 21.294 1.00 85.69 334 SER A O 1
ATOM 2680 N N . ASP A 1 335 ? 20.513 10.354 20.186 1.00 87.81 335 ASP A N 1
ATOM 2681 C CA . ASP A 1 335 ? 21.147 11.158 19.139 1.00 87.81 335 ASP A CA 1
ATOM 2682 C C . ASP A 1 335 ? 21.866 12.358 19.755 1.00 87.81 335 ASP A C 1
ATOM 2684 O O . ASP A 1 335 ? 23.041 12.598 19.477 1.00 87.81 335 ASP A O 1
ATOM 2688 N N . LEU A 1 336 ? 21.204 13.064 20.679 1.00 89.62 336 LEU A N 1
ATOM 2689 C CA . LEU A 1 336 ? 21.803 14.188 21.391 1.00 89.62 336 LEU A CA 1
ATOM 2690 C C . LEU A 1 336 ? 23.026 13.747 22.198 1.00 89.62 336 LEU A C 1
ATOM 2692 O O . LEU A 1 336 ? 24.035 14.448 22.192 1.00 89.62 336 LEU A O 1
ATOM 2696 N N . ARG A 1 337 ? 22.975 12.592 22.877 1.00 88.25 337 ARG A N 1
ATOM 2697 C CA . ARG A 1 337 ? 24.115 12.058 23.641 1.00 88.25 337 ARG A CA 1
ATOM 2698 C C . ARG A 1 337 ? 25.305 11.750 22.734 1.00 88.25 337 ARG A C 1
ATOM 2700 O O . ARG A 1 337 ? 26.433 12.071 23.095 1.00 88.25 337 ARG A O 1
ATOM 2707 N N . LEU A 1 338 ? 25.073 11.130 21.580 1.00 86.12 338 LEU A N 1
ATOM 2708 C CA . LEU A 1 338 ? 26.137 10.818 20.624 1.00 86.12 338 LEU A CA 1
ATOM 2709 C C . LEU A 1 338 ? 26.718 12.092 19.997 1.00 86.12 338 LEU A C 1
ATOM 2711 O O . LEU A 1 338 ? 27.937 12.235 19.931 1.00 86.12 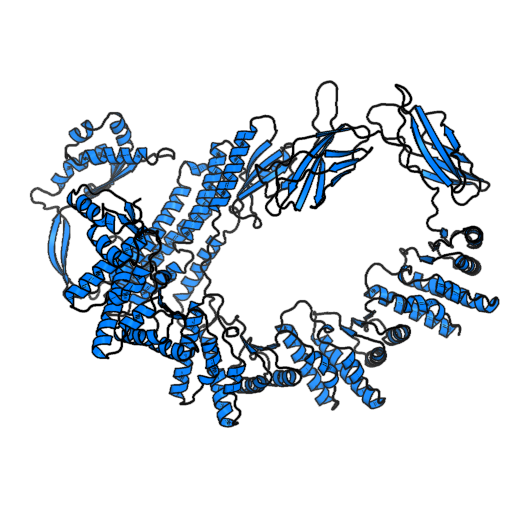338 LEU A O 1
ATOM 2715 N N . PHE A 1 339 ? 25.861 13.042 19.616 1.00 89.25 339 PHE A N 1
ATOM 2716 C CA . PHE A 1 339 ? 26.257 14.342 19.072 1.00 89.25 339 PHE A CA 1
ATOM 2717 C C . PHE A 1 339 ? 27.103 15.149 20.059 1.00 89.25 339 PHE A C 1
ATOM 2719 O O . PHE A 1 339 ? 28.181 15.633 19.725 1.00 89.25 339 PHE A O 1
ATOM 2726 N N . THR A 1 340 ? 26.642 15.248 21.304 1.00 86.69 340 THR A N 1
ATOM 2727 C CA . THR A 1 340 ? 27.337 15.981 22.368 1.00 86.69 340 THR A CA 1
ATOM 2728 C C . THR A 1 340 ? 28.655 15.333 22.766 1.00 86.69 340 THR A C 1
ATOM 2730 O O . THR A 1 340 ? 29.631 16.053 22.965 1.00 86.69 340 THR A O 1
ATOM 2733 N N . LYS A 1 341 ? 28.708 13.998 22.817 1.00 85.56 341 LYS A N 1
ATOM 2734 C CA . LYS A 1 341 ? 29.958 13.260 23.011 1.00 85.56 341 LYS A CA 1
ATOM 2735 C C . LYS A 1 341 ? 30.942 13.546 21.876 1.00 85.56 341 LYS A C 1
ATOM 2737 O O . LYS A 1 341 ? 32.083 13.895 22.134 1.00 85.56 341 LYS A O 1
ATOM 2742 N N . SER A 1 342 ? 30.488 13.488 20.623 1.00 83.06 342 SER A N 1
ATOM 2743 C CA . SER A 1 342 ? 31.342 13.805 19.475 1.00 83.06 342 SER A CA 1
ATOM 2744 C C . SER A 1 342 ? 31.850 15.247 19.495 1.00 83.06 342 SER A C 1
ATOM 2746 O O . SER A 1 342 ? 32.981 15.473 19.084 1.00 83.06 342 SER A O 1
ATOM 2748 N N . TYR A 1 343 ? 31.038 16.201 19.956 1.00 83.56 343 TYR A N 1
ATOM 2749 C CA . TYR A 1 343 ? 31.432 17.603 20.128 1.00 83.56 343 TYR A CA 1
ATOM 2750 C C . TYR A 1 343 ? 32.495 17.788 21.227 1.00 83.56 343 TYR A C 1
ATOM 2752 O O . TYR A 1 343 ? 33.373 18.644 21.123 1.00 83.56 343 TYR A O 1
ATOM 2760 N N . GLU A 1 344 ? 32.428 16.989 22.296 1.00 81.38 344 GLU A N 1
ATOM 2761 C CA . GLU A 1 344 ? 33.447 16.970 23.351 1.00 81.38 344 GLU A CA 1
ATOM 2762 C C . GLU A 1 344 ? 34.756 16.339 22.865 1.00 81.38 344 GLU A C 1
ATOM 2764 O O . GLU A 1 344 ? 35.820 16.913 23.099 1.00 81.38 344 GLU A O 1
ATOM 2769 N N . ASP A 1 345 ? 34.658 15.213 22.153 1.00 74.44 345 ASP A N 1
ATOM 2770 C CA . ASP A 1 345 ? 35.791 14.444 21.629 1.00 74.44 345 ASP A CA 1
ATOM 2771 C C . ASP A 1 345 ? 36.525 15.192 20.494 1.00 74.44 345 ASP A C 1
ATOM 2773 O O . ASP A 1 345 ? 37.729 15.027 20.307 1.00 74.44 345 ASP A O 1
ATOM 2777 N N . SER A 1 346 ? 35.834 16.056 19.740 1.00 68.19 346 SER A N 1
ATOM 2778 C CA . SER A 1 346 ? 36.382 16.776 18.578 1.00 68.19 346 SER A CA 1
ATOM 2779 C C . SER A 1 346 ? 37.312 17.955 18.907 1.00 68.19 346 SER A C 1
ATOM 2781 O O . SER A 1 346 ? 37.578 18.779 18.033 1.00 68.19 346 SER A O 1
ATOM 2783 N N . ARG A 1 347 ? 37.816 18.081 20.143 1.00 53.56 347 ARG A N 1
ATOM 2784 C CA . ARG A 1 347 ? 38.777 19.145 20.510 1.00 53.56 347 ARG A CA 1
ATOM 2785 C C . ARG A 1 347 ? 40.193 18.917 19.971 1.00 53.56 347 ARG A C 1
ATOM 2787 O O . ARG A 1 347 ? 40.972 19.866 19.955 1.00 53.56 347 ARG A O 1
ATOM 2794 N N . ASP A 1 348 ? 40.484 17.728 19.443 1.00 45.53 348 ASP A N 1
ATOM 2795 C CA . ASP A 1 348 ? 41.797 17.366 18.908 1.00 45.53 348 ASP A CA 1
ATOM 2796 C C . ASP A 1 348 ? 41.767 17.150 17.378 1.00 45.53 348 ASP A C 1
ATOM 2798 O O . ASP A 1 348 ? 41.507 16.065 16.865 1.00 45.53 348 ASP A O 1
ATOM 2802 N N . GLY A 1 349 ? 42.084 18.207 16.623 1.00 51.44 349 GLY A N 1
ATOM 2803 C CA . GLY A 1 349 ? 42.751 18.099 15.314 1.00 51.44 349 GLY A CA 1
ATOM 2804 C C . GLY A 1 349 ? 41.916 17.934 14.030 1.00 51.44 349 GLY A C 1
ATOM 2805 O O . GLY A 1 349 ? 42.474 18.153 12.949 1.00 51.44 349 GLY A O 1
ATOM 2806 N N . GLU A 1 350 ? 40.617 17.615 14.078 1.00 57.44 350 GLU A N 1
ATOM 2807 C CA . GLU A 1 350 ? 39.747 17.61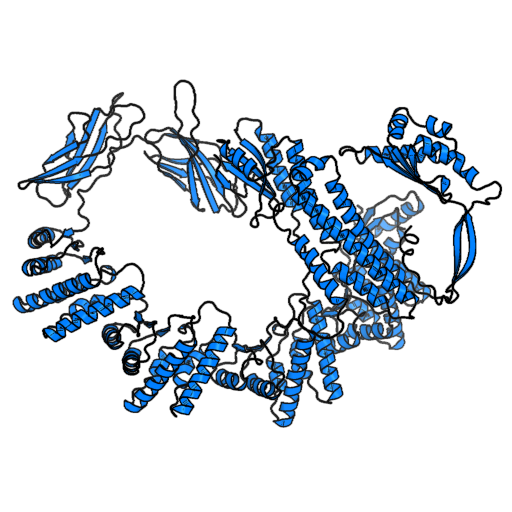1 12.884 1.00 57.44 350 GLU A CA 1
ATOM 2808 C C . GLU A 1 350 ? 38.883 18.880 12.806 1.00 57.44 350 GLU A C 1
ATOM 2810 O O . GLU A 1 350 ? 38.196 19.246 13.753 1.00 57.44 350 GLU A O 1
ATOM 2815 N N . ASN A 1 351 ? 38.908 19.559 11.653 1.00 67.81 351 ASN A N 1
ATOM 2816 C CA . ASN A 1 351 ? 38.157 20.791 11.384 1.00 67.81 351 ASN A CA 1
ATOM 2817 C C . ASN A 1 351 ? 36.655 20.458 11.207 1.00 67.81 351 ASN A C 1
ATOM 2819 O O . ASN A 1 351 ? 36.144 20.446 10.088 1.00 67.81 351 ASN A O 1
ATOM 2823 N N . ILE A 1 352 ? 35.965 20.078 12.288 1.00 79.19 352 ILE A N 1
ATOM 2824 C CA . ILE A 1 352 ? 34.529 19.768 12.286 1.00 79.19 352 ILE A CA 1
ATOM 2825 C C . ILE A 1 352 ? 33.774 20.893 12.990 1.00 79.19 352 ILE A C 1
ATOM 2827 O O . ILE A 1 352 ? 34.006 21.175 14.164 1.00 79.19 352 ILE A O 1
ATOM 2831 N N . LYS A 1 353 ? 32.842 21.532 12.281 1.00 85.69 353 LYS A N 1
ATOM 2832 C CA . LYS A 1 353 ? 31.919 22.512 12.863 1.00 85.69 353 LYS A CA 1
ATOM 2833 C C . LYS A 1 353 ? 30.654 21.810 13.334 1.00 85.69 353 LYS A C 1
ATOM 2835 O O . LYS A 1 353 ? 30.101 20.982 12.621 1.00 85.69 353 LYS A O 1
ATOM 2840 N N . PHE A 1 354 ? 30.168 22.165 14.512 1.00 88.75 354 PHE A N 1
ATOM 2841 C CA . PHE A 1 354 ? 28.929 21.623 15.059 1.00 88.75 354 PHE A CA 1
ATOM 2842 C C . PHE A 1 354 ? 27.897 22.731 15.113 1.00 88.75 354 PHE A C 1
ATOM 2844 O O . PHE A 1 354 ? 28.207 23.824 15.579 1.00 88.75 354 PHE A O 1
ATOM 2851 N N . ILE A 1 355 ? 26.689 22.450 14.645 1.00 91.25 355 ILE A N 1
ATOM 2852 C CA . ILE A 1 355 ? 25.548 23.358 14.739 1.00 91.25 355 ILE A CA 1
ATOM 2853 C C . ILE A 1 355 ? 24.305 22.569 15.144 1.00 91.25 355 ILE A C 1
ATOM 2855 O O . ILE A 1 355 ? 24.258 21.348 15.006 1.00 91.25 355 ILE A O 1
ATOM 2859 N N . ALA A 1 356 ? 23.276 23.266 15.598 1.00 91.56 356 ALA A N 1
ATOM 2860 C CA . ALA A 1 356 ? 21.936 22.720 15.728 1.00 91.56 356 ALA A CA 1
ATOM 2861 C C . ALA A 1 356 ? 20.972 23.539 14.869 1.00 91.56 356 ALA A C 1
ATOM 2863 O O . ALA A 1 356 ? 21.160 24.742 14.706 1.00 91.56 356 ALA A O 1
ATOM 2864 N N . ALA A 1 357 ? 19.963 22.896 14.297 1.00 89.50 357 ALA A N 1
ATOM 2865 C CA . ALA A 1 357 ? 18.949 23.565 13.493 1.00 89.50 357 ALA A CA 1
ATOM 2866 C C . ALA A 1 357 ? 17.602 22.856 13.634 1.00 89.50 357 ALA A C 1
ATOM 2868 O O . ALA A 1 357 ? 17.524 21.692 14.036 1.00 89.50 357 ALA A O 1
ATOM 2869 N N . VAL A 1 358 ? 16.547 23.561 13.261 1.00 86.31 358 VAL A N 1
ATOM 2870 C CA . VAL A 1 358 ? 15.231 22.978 13.033 1.00 86.31 358 VAL A CA 1
ATOM 2871 C C . VAL A 1 358 ? 15.050 22.874 11.527 1.00 86.31 358 VAL A C 1
ATOM 2873 O O . VAL A 1 358 ? 15.253 23.857 10.829 1.00 86.31 358 VAL A O 1
ATOM 2876 N N . ILE A 1 359 ? 14.784 21.668 11.020 1.00 84.38 359 ILE A N 1
ATOM 2877 C CA . ILE A 1 359 ? 14.528 21.456 9.590 1.00 84.38 359 ILE A CA 1
ATOM 2878 C C . ILE A 1 359 ? 13.473 20.355 9.458 1.00 84.38 359 ILE A C 1
ATOM 2880 O O . ILE A 1 359 ? 13.776 19.215 9.826 1.00 84.38 359 ILE A O 1
ATOM 2884 N N . PRO A 1 360 ? 12.272 20.652 8.934 1.00 76.88 360 PRO A N 1
ATOM 2885 C CA . PRO A 1 360 ? 11.220 19.663 8.721 1.00 76.88 360 PRO A CA 1
ATOM 2886 C C . PRO A 1 360 ? 11.685 18.452 7.906 1.00 76.88 360 PRO A C 1
ATOM 2888 O O . PRO A 1 360 ? 12.368 18.598 6.888 1.00 76.88 360 PRO A O 1
ATOM 2891 N N . ASP A 1 361 ? 11.325 17.246 8.353 1.00 75.38 361 ASP A N 1
ATOM 2892 C CA . ASP A 1 361 ? 11.602 16.007 7.616 1.00 75.38 361 ASP A CA 1
ATOM 2893 C C . ASP A 1 361 ? 10.658 14.873 8.029 1.00 75.38 361 ASP A C 1
ATOM 2895 O O . ASP A 1 361 ? 10.789 14.280 9.103 1.00 75.38 361 ASP A O 1
ATOM 2899 N N . ILE A 1 362 ? 9.720 14.540 7.142 1.00 70.00 362 ILE A N 1
ATOM 2900 C CA . ILE A 1 362 ? 8.751 13.460 7.364 1.00 70.00 362 ILE A CA 1
ATOM 2901 C C . ILE A 1 362 ? 9.387 12.063 7.320 1.00 70.00 362 ILE A C 1
ATOM 2903 O O . ILE A 1 362 ? 8.808 11.117 7.849 1.00 70.00 362 ILE A O 1
ATOM 2907 N N . SER A 1 363 ? 10.564 11.915 6.699 1.00 70.12 363 SER A N 1
ATOM 2908 C CA . SER A 1 363 ? 11.222 10.614 6.534 1.00 70.12 363 SER A CA 1
ATOM 2909 C C . SER A 1 363 ? 11.973 10.163 7.791 1.00 70.12 363 SER A C 1
ATOM 2911 O O . SER A 1 363 ? 12.176 8.965 7.991 1.00 70.12 363 SER A O 1
ATOM 2913 N N . VAL A 1 364 ? 12.343 11.102 8.673 1.00 74.38 364 VAL A N 1
ATOM 2914 C CA . VAL A 1 364 ? 13.092 10.831 9.909 1.00 74.38 364 VAL A CA 1
ATOM 2915 C C . VAL A 1 364 ? 12.453 11.573 11.093 1.00 74.38 364 VAL A C 1
ATOM 2917 O O . VAL A 1 364 ? 12.893 12.665 11.452 1.00 74.38 364 VAL A O 1
ATOM 2920 N N . PRO A 1 365 ? 11.437 10.997 11.761 1.00 74.75 365 PRO A N 1
ATOM 2921 C CA . PRO A 1 365 ? 10.717 11.690 12.828 1.00 74.75 365 PRO A CA 1
ATOM 2922 C C . PRO A 1 365 ? 11.573 11.901 14.094 1.00 74.75 365 PRO A C 1
ATOM 2924 O O . PRO A 1 365 ? 12.341 11.021 14.509 1.00 74.75 365 PRO A O 1
ATOM 2927 N N . GLY A 1 366 ? 11.411 13.072 14.723 1.00 81.69 366 GLY A N 1
ATOM 2928 C CA . GLY A 1 366 ? 12.021 13.479 15.996 1.00 81.69 366 GLY A CA 1
ATOM 2929 C C . GLY A 1 366 ? 13.346 14.223 15.840 1.00 81.69 366 GLY A C 1
ATOM 2930 O O . GLY A 1 366 ? 13.392 15.451 15.897 1.00 81.69 366 GLY A O 1
ATOM 2931 N N . SER A 1 367 ? 14.432 13.472 15.676 1.00 88.12 367 SER A N 1
ATOM 2932 C CA . SER A 1 367 ? 15.788 14.009 15.516 1.00 88.12 367 SER A CA 1
ATOM 2933 C C . SER A 1 367 ? 16.590 13.271 14.469 1.00 88.12 367 SER A C 1
ATOM 2935 O O . SER A 1 367 ? 16.353 12.094 14.205 1.00 88.12 367 SER A O 1
ATOM 2937 N N . SER A 1 368 ? 17.578 13.952 13.910 1.00 88.75 368 SER A N 1
ATOM 2938 C CA . SER A 1 368 ? 18.572 13.348 13.033 1.00 88.75 368 SER A CA 1
ATOM 2939 C C . SER A 1 368 ? 19.874 14.131 13.105 1.00 88.75 368 SER A C 1
ATOM 2941 O O . SER A 1 368 ? 19.854 15.340 13.342 1.00 88.75 368 SER A O 1
ATOM 2943 N N . ILE A 1 369 ? 21.002 13.476 12.852 1.00 90.25 369 ILE A N 1
ATOM 2944 C CA . ILE A 1 369 ? 22.289 14.161 12.723 1.00 90.25 369 ILE A CA 1
ATOM 2945 C C . ILE A 1 369 ? 22.613 14.255 11.241 1.00 90.25 369 ILE A C 1
ATOM 2947 O O . ILE A 1 369 ? 22.895 13.248 10.597 1.00 90.25 369 ILE A O 1
ATOM 2951 N N . ARG A 1 370 ? 22.578 15.467 10.695 1.00 89.94 370 ARG A N 1
ATOM 2952 C CA . ARG A 1 370 ? 22.894 15.723 9.293 1.00 89.94 370 ARG A CA 1
ATOM 2953 C C . ARG A 1 370 ? 24.370 16.050 9.144 1.00 89.94 370 ARG A C 1
ATOM 2955 O O . ARG A 1 370 ? 24.919 16.846 9.907 1.00 89.94 370 ARG A O 1
ATOM 2962 N N . LEU A 1 371 ? 25.013 15.454 8.150 1.00 87.00 371 LEU A N 1
ATOM 2963 C CA . LEU A 1 371 ? 26.395 15.759 7.800 1.00 87.00 371 LEU A CA 1
ATOM 2964 C C . LEU A 1 371 ? 26.406 16.629 6.548 1.00 87.00 371 LEU A C 1
ATOM 2966 O O . LEU A 1 371 ? 25.911 16.214 5.504 1.00 87.00 371 LEU A O 1
ATOM 2970 N N . TYR A 1 372 ? 27.024 17.798 6.649 1.00 85.88 372 TYR A N 1
ATOM 2971 C CA . TYR A 1 372 ? 27.320 18.678 5.530 1.00 85.88 372 TYR A CA 1
ATOM 2972 C C . TYR A 1 372 ? 28.830 18.725 5.295 1.00 85.88 372 TYR A C 1
ATOM 2974 O O . TYR A 1 372 ? 29.629 18.686 6.232 1.00 85.88 372 TYR A O 1
ATOM 2982 N N . GLN A 1 373 ? 29.241 18.827 4.039 1.00 79.81 373 GLN A N 1
ATOM 2983 C CA . GLN A 1 373 ? 30.640 18.974 3.658 1.00 79.81 373 GLN A CA 1
ATOM 2984 C C . GLN A 1 373 ? 30.716 19.941 2.478 1.00 79.81 373 GLN A C 1
ATOM 2986 O O . GLN A 1 373 ? 30.026 19.745 1.483 1.00 79.81 373 GLN A O 1
ATOM 2991 N N . GLN A 1 374 ? 31.527 21.000 2.607 1.00 74.62 374 GLN A N 1
ATOM 2992 C CA . GLN A 1 374 ? 31.677 22.049 1.581 1.00 74.62 374 GLN A CA 1
ATOM 2993 C C . GLN A 1 374 ? 30.329 22.669 1.161 1.00 74.62 374 GLN A C 1
ATOM 2995 O O . GLN A 1 374 ? 30.024 22.804 -0.021 1.00 74.62 374 GLN A O 1
ATOM 3000 N N . GLY A 1 375 ? 29.478 22.971 2.144 1.00 73.50 375 GLY A N 1
ATOM 3001 C CA . GLY A 1 375 ? 28.149 23.545 1.915 1.00 73.50 375 GLY A CA 1
ATOM 3002 C C . GLY A 1 375 ? 27.099 22.591 1.326 1.00 73.50 375 GLY A C 1
ATOM 3003 O O . GLY A 1 375 ? 25.943 22.984 1.224 1.00 73.50 375 GLY A O 1
ATOM 3004 N N . SER A 1 376 ? 27.454 21.344 0.989 1.00 80.50 376 SER A N 1
ATOM 3005 C CA . SER A 1 376 ? 26.528 20.341 0.441 1.00 80.50 376 SER A CA 1
ATOM 3006 C C . SER A 1 376 ? 26.111 19.315 1.499 1.00 80.50 376 SER A C 1
ATOM 3008 O O . SER A 1 376 ? 26.927 18.905 2.328 1.00 80.50 376 SER A O 1
ATOM 3010 N N . LEU A 1 377 ? 24.844 18.891 1.480 1.00 83.88 377 LEU A N 1
ATOM 3011 C CA . LEU A 1 377 ? 24.317 17.841 2.359 1.00 83.88 377 LEU A CA 1
ATOM 3012 C C . LEU A 1 377 ? 24.815 16.464 1.897 1.00 83.88 377 LEU A C 1
ATOM 3014 O O . LEU A 1 377 ? 24.561 16.065 0.766 1.00 83.88 377 LEU A O 1
ATOM 3018 N N . ILE A 1 378 ? 25.496 15.736 2.781 1.00 82.81 378 ILE A N 1
ATOM 3019 C CA . ILE A 1 378 ? 26.044 14.398 2.511 1.00 82.81 378 ILE A CA 1
ATOM 3020 C C . ILE A 1 378 ? 25.082 13.298 2.952 1.00 82.81 378 ILE A C 1
ATOM 3022 O O . ILE A 1 378 ? 24.869 12.324 2.238 1.00 82.81 378 ILE A O 1
ATOM 3026 N N . THR A 1 379 ? 24.514 13.430 4.148 1.00 84.56 379 THR A N 1
ATOM 3027 C CA . THR A 1 379 ? 23.518 12.487 4.662 1.00 84.56 379 THR A CA 1
ATOM 3028 C C . THR A 1 379 ? 22.583 13.179 5.639 1.00 84.56 379 THR A C 1
ATOM 3030 O O . THR A 1 379 ? 22.998 14.069 6.390 1.00 84.56 379 THR A O 1
ATOM 3033 N N . THR A 1 380 ? 21.320 12.755 5.631 1.00 83.50 380 THR A N 1
ATOM 3034 C CA . THR A 1 380 ? 20.298 13.196 6.580 1.00 83.50 380 THR A CA 1
ATOM 3035 C C . THR A 1 380 ? 20.365 12.441 7.907 1.00 83.50 380 THR A C 1
ATOM 3037 O O . THR A 1 380 ? 19.884 12.967 8.905 1.00 83.50 380 THR A O 1
ATOM 3040 N N . ASN A 1 381 ? 20.987 11.253 7.951 1.00 85.31 381 ASN A N 1
ATOM 3041 C CA . ASN A 1 381 ? 21.103 10.447 9.167 1.00 85.31 381 ASN A CA 1
ATOM 3042 C C . ASN A 1 381 ? 22.510 9.841 9.333 1.00 85.31 381 ASN A C 1
ATOM 3044 O O . ASN A 1 381 ? 22.827 8.762 8.829 1.00 85.31 381 ASN A O 1
ATOM 3048 N N . PHE A 1 382 ? 23.382 10.571 10.023 1.00 84.19 382 PHE A N 1
ATOM 3049 C CA . PHE A 1 382 ? 24.771 10.210 10.287 1.00 84.19 382 PHE A CA 1
ATOM 3050 C C . PHE A 1 382 ? 24.920 9.477 11.631 1.00 84.19 382 PHE A C 1
ATOM 3052 O O . PHE A 1 382 ? 24.540 9.989 12.684 1.00 84.19 382 PHE A O 1
ATOM 3059 N N . LEU A 1 383 ? 25.514 8.285 11.598 1.00 81.44 383 LEU A N 1
ATOM 3060 C CA . LEU A 1 383 ? 25.680 7.379 12.733 1.00 81.44 383 LEU A CA 1
ATOM 3061 C C . LEU A 1 383 ? 27.038 7.608 13.408 1.00 81.44 383 LEU A C 1
ATOM 3063 O O . LEU A 1 383 ? 28.072 7.061 13.014 1.00 81.44 383 LEU A O 1
ATOM 3067 N N . LEU A 1 384 ? 27.034 8.423 14.459 1.00 75.69 384 LEU A N 1
ATOM 3068 C CA . LEU A 1 384 ? 28.231 8.719 15.244 1.00 75.69 384 LEU A CA 1
ATOM 3069 C C . LEU A 1 384 ? 28.709 7.501 16.054 1.00 75.69 384 LEU A C 1
ATOM 3071 O O . LEU A 1 384 ? 27.934 6.876 16.774 1.00 75.69 384 LEU A O 1
ATOM 3075 N N . GLY A 1 385 ? 30.016 7.218 15.995 1.00 68.06 385 GLY A N 1
ATOM 3076 C CA . GLY A 1 385 ? 30.686 6.200 16.821 1.00 68.06 385 GLY A CA 1
ATOM 3077 C C . GLY A 1 385 ? 31.042 4.885 16.115 1.00 68.06 385 GLY A C 1
ATOM 3078 O O . GLY A 1 385 ? 31.715 4.052 16.717 1.00 68.06 385 GLY A O 1
ATOM 3079 N N . LEU A 1 386 ? 30.658 4.706 14.848 1.00 74.00 386 LEU A N 1
ATOM 3080 C CA . LEU A 1 386 ? 31.002 3.533 14.036 1.00 74.00 386 LEU A CA 1
ATOM 3081 C C . LEU A 1 386 ? 32.094 3.899 13.016 1.00 74.00 386 LEU A C 1
ATOM 3083 O O . LEU A 1 386 ? 31.814 4.625 12.065 1.00 74.00 386 LEU A O 1
ATOM 3087 N N . LYS A 1 387 ? 33.332 3.416 13.211 1.00 76.19 387 LYS A N 1
ATOM 3088 C CA . LYS A 1 387 ? 34.476 3.640 12.301 1.00 76.19 387 LYS A CA 1
ATOM 3089 C C . LYS A 1 387 ? 34.954 2.320 11.674 1.00 76.19 387 LYS A C 1
ATOM 3091 O O . LYS A 1 387 ? 35.312 1.418 12.431 1.00 76.19 387 LYS A O 1
ATOM 3096 N N . PRO A 1 388 ? 34.987 2.198 10.336 1.00 82.06 388 PRO A N 1
ATOM 3097 C CA . PRO A 1 388 ? 35.464 0.996 9.654 1.00 82.06 388 PRO A CA 1
ATOM 3098 C C . PRO A 1 388 ? 37.005 0.935 9.551 1.00 82.06 388 PRO A C 1
ATOM 3100 O O . PRO A 1 388 ? 37.684 1.967 9.579 1.00 82.06 388 PRO A O 1
ATOM 3103 N N . ASP A 1 389 ? 37.563 -0.273 9.408 1.00 82.62 389 ASP A N 1
ATOM 3104 C CA . ASP A 1 389 ? 39.012 -0.502 9.247 1.00 82.62 389 ASP A CA 1
ATOM 3105 C C . ASP A 1 389 ? 39.521 -0.032 7.876 1.00 82.62 389 ASP A C 1
ATOM 3107 O O . ASP A 1 389 ? 38.778 -0.164 6.909 1.00 82.62 389 ASP A O 1
ATOM 3111 N N . PRO A 1 390 ? 40.759 0.488 7.733 1.00 82.19 390 PRO A N 1
ATOM 3112 C CA . PRO A 1 390 ? 41.254 1.065 6.476 1.00 82.19 390 PRO A CA 1
ATOM 3113 C C . PRO A 1 390 ? 41.279 0.080 5.297 1.00 82.19 390 PRO A C 1
ATOM 3115 O O . PRO A 1 390 ? 41.543 -1.107 5.470 1.00 82.19 390 PRO A O 1
ATOM 3118 N N . VAL A 1 391 ? 41.059 0.594 4.082 1.00 84.81 391 VAL A N 1
ATOM 3119 C CA . VAL A 1 391 ? 41.147 -0.184 2.830 1.00 84.81 391 VAL A CA 1
ATOM 3120 C C . VAL A 1 391 ? 42.577 -0.613 2.495 1.00 84.81 391 VAL A C 1
ATOM 3122 O O . VAL A 1 391 ? 43.539 0.069 2.850 1.00 84.81 391 VAL A O 1
ATOM 3125 N N . GLN A 1 392 ? 42.710 -1.712 1.748 1.00 86.69 392 GLN A N 1
ATOM 3126 C CA . GLN A 1 392 ? 43.984 -2.204 1.210 1.00 86.69 392 GLN A CA 1
ATOM 3127 C C . GLN A 1 392 ? 44.101 -1.891 -0.290 1.00 86.69 392 GLN A C 1
ATOM 3129 O O . GLN A 1 392 ? 43.113 -1.977 -1.014 1.00 86.69 392 GLN A O 1
ATOM 3134 N N . VAL A 1 393 ? 45.296 -1.532 -0.774 1.00 85.94 393 VAL A N 1
ATOM 3135 C CA . VAL A 1 393 ? 45.537 -1.259 -2.205 1.00 85.94 393 VAL A CA 1
ATOM 3136 C C . VAL A 1 393 ? 45.896 -2.561 -2.921 1.00 85.94 393 VAL A C 1
ATOM 3138 O O . VAL A 1 393 ? 46.959 -3.121 -2.666 1.00 85.94 393 VAL A O 1
ATOM 3141 N N . ALA A 1 394 ? 45.029 -3.020 -3.825 1.00 84.62 394 ALA A N 1
ATOM 3142 C CA . ALA A 1 394 ? 45.221 -4.253 -4.589 1.00 84.62 394 ALA A CA 1
ATOM 3143 C C . ALA A 1 394 ? 45.991 -4.029 -5.902 1.00 84.62 394 ALA A C 1
ATOM 3145 O O . ALA A 1 394 ? 46.876 -4.809 -6.239 1.00 84.62 394 ALA A O 1
ATOM 3146 N N . GLU A 1 395 ? 45.690 -2.950 -6.635 1.00 81.94 395 GLU A N 1
ATOM 3147 C CA . GLU A 1 395 ? 46.330 -2.628 -7.920 1.00 81.94 395 GLU A CA 1
ATOM 3148 C C . GLU A 1 395 ? 46.520 -1.109 -8.070 1.00 81.94 395 GLU A C 1
ATOM 3150 O O . GLU A 1 395 ? 45.673 -0.318 -7.644 1.00 81.94 395 GLU A O 1
ATOM 3155 N N . ARG A 1 396 ? 47.626 -0.688 -8.700 1.00 83.06 396 ARG A N 1
ATOM 3156 C CA . ARG A 1 396 ? 47.942 0.722 -8.981 1.00 83.06 396 ARG A CA 1
ATOM 3157 C C . ARG A 1 396 ? 48.095 0.931 -10.484 1.00 83.06 396 ARG A C 1
ATOM 3159 O O . ARG A 1 396 ? 48.910 0.256 -11.100 1.00 83.06 396 ARG A O 1
ATOM 3166 N N . LYS A 1 397 ? 47.357 1.888 -11.048 1.00 80.88 397 LYS A N 1
ATOM 3167 C CA . LYS A 1 397 ? 47.482 2.334 -12.445 1.00 80.88 397 LYS A CA 1
ATOM 3168 C C . LYS A 1 397 ? 47.771 3.833 -12.494 1.00 80.88 397 LYS A C 1
ATOM 3170 O O . LYS A 1 397 ? 47.855 4.509 -11.467 1.00 80.88 397 LYS A O 1
ATOM 3175 N N . GLN A 1 398 ? 47.943 4.354 -13.701 1.00 78.44 398 GLN A N 1
ATOM 3176 C CA . GLN A 1 398 ? 48.182 5.776 -13.945 1.00 78.44 398 GLN A CA 1
ATOM 3177 C C . GLN A 1 398 ? 46.999 6.686 -13.566 1.00 78.44 398 GLN A C 1
ATOM 3179 O O . GLN A 1 398 ? 47.209 7.743 -12.983 1.00 78.44 398 GLN A O 1
ATOM 3184 N N . SER A 1 399 ? 45.760 6.252 -13.821 1.00 79.88 399 SER A N 1
ATOM 3185 C CA . SER A 1 399 ? 44.551 7.056 -13.597 1.00 79.88 399 SER A CA 1
ATOM 3186 C C . SER A 1 399 ? 43.520 6.393 -12.688 1.00 79.88 399 SER A C 1
ATOM 3188 O O . SER A 1 399 ? 42.422 6.917 -12.487 1.00 79.88 399 SER A O 1
ATOM 3190 N N . CYS A 1 400 ? 43.855 5.242 -12.101 1.00 84.25 400 CYS A N 1
ATOM 3191 C CA . CYS A 1 400 ? 43.001 4.601 -11.113 1.00 84.25 400 CYS A CA 1
ATOM 3192 C C . CYS A 1 400 ? 43.777 3.748 -10.107 1.00 84.25 400 CYS A C 1
ATOM 3194 O O . CYS A 1 400 ? 44.886 3.282 -10.374 1.00 84.25 400 CYS A O 1
ATOM 3196 N N . VAL A 1 401 ? 43.155 3.504 -8.957 1.00 87.69 401 VAL A N 1
ATOM 3197 C CA . VAL A 1 401 ? 43.640 2.595 -7.913 1.00 87.69 401 VAL A CA 1
ATOM 3198 C C . VAL A 1 401 ? 42.511 1.633 -7.546 1.00 87.69 401 VAL A C 1
ATOM 3200 O O . VAL A 1 401 ? 41.385 2.069 -7.305 1.00 87.69 401 VAL A O 1
ATOM 3203 N N . LEU A 1 402 ? 42.807 0.331 -7.511 1.00 89.25 402 LEU A N 1
ATOM 3204 C CA . LEU A 1 402 ? 41.880 -0.701 -7.041 1.00 89.25 402 LEU A CA 1
ATOM 3205 C C . LEU A 1 402 ? 42.085 -0.921 -5.539 1.00 89.25 402 LEU A C 1
ATOM 3207 O O . LEU A 1 402 ? 43.200 -1.202 -5.092 1.00 89.25 402 LEU A O 1
ATOM 3211 N N . LEU A 1 403 ? 41.004 -0.800 -4.776 1.00 88.38 403 LEU A N 1
ATOM 3212 C CA . LEU A 1 403 ? 40.958 -0.949 -3.325 1.00 88.38 403 LEU A CA 1
ATOM 3213 C C . LEU A 1 403 ? 40.168 -2.201 -2.948 1.00 88.38 403 LEU A C 1
ATOM 3215 O O . LEU A 1 403 ? 39.157 -2.495 -3.581 1.00 88.38 403 LEU A O 1
ATOM 3219 N N . THR A 1 404 ? 40.578 -2.877 -1.881 1.00 87.12 404 THR A N 1
ATOM 3220 C CA . THR A 1 404 ? 39.863 -4.009 -1.279 1.00 87.12 404 THR A CA 1
ATOM 3221 C C . THR A 1 404 ? 39.384 -3.624 0.117 1.00 87.12 404 THR A C 1
ATOM 3223 O O . THR A 1 404 ? 40.153 -3.069 0.913 1.00 87.12 404 THR A O 1
ATOM 3226 N N . PHE A 1 405 ? 38.113 -3.902 0.413 1.00 84.44 405 PHE A N 1
ATOM 3227 C CA . PHE A 1 405 ? 37.511 -3.626 1.714 1.00 84.44 405 PHE A CA 1
ATOM 3228 C C . PHE A 1 405 ? 37.780 -4.786 2.688 1.00 84.44 405 PHE A C 1
ATOM 3230 O O . PHE A 1 405 ? 37.566 -5.944 2.328 1.00 84.44 405 PHE A O 1
ATOM 3237 N N . PRO A 1 406 ? 38.238 -4.519 3.923 1.00 77.75 406 PRO A N 1
ATOM 3238 C CA . PRO A 1 406 ? 38.337 -5.553 4.951 1.00 77.75 406 PRO A CA 1
ATOM 3239 C C . PRO A 1 406 ? 36.940 -6.043 5.382 1.00 77.75 406 PRO A C 1
ATOM 3241 O O . PRO A 1 406 ? 35.950 -5.325 5.230 1.00 77.75 406 PRO A O 1
ATOM 3244 N N . GLN A 1 407 ? 36.847 -7.254 5.950 1.00 67.94 407 GLN A N 1
ATOM 3245 C CA . GLN A 1 407 ? 35.584 -7.778 6.494 1.00 67.94 407 GLN A CA 1
ATOM 3246 C C . GLN A 1 407 ? 35.032 -6.819 7.563 1.00 67.94 407 GLN A C 1
ATOM 3248 O O . GLN A 1 407 ? 35.658 -6.606 8.600 1.00 67.94 407 GLN A O 1
ATOM 3253 N N . SER A 1 408 ? 33.879 -6.198 7.292 1.00 61.69 408 SER A N 1
ATOM 3254 C CA . SER A 1 408 ? 33.393 -5.071 8.094 1.00 61.69 408 SER A CA 1
ATOM 3255 C C . SER A 1 408 ? 32.813 -5.494 9.446 1.00 61.69 408 SER A C 1
ATOM 3257 O O . SER A 1 408 ? 32.102 -6.490 9.543 1.00 61.69 408 SER A O 1
ATOM 3259 N N . THR A 1 409 ? 32.987 -4.653 10.467 1.00 57.06 409 THR A N 1
ATOM 3260 C CA . THR A 1 409 ? 32.322 -4.749 11.782 1.00 57.06 409 THR A CA 1
ATOM 3261 C C . THR A 1 409 ? 30.806 -4.483 11.743 1.00 57.06 409 THR A C 1
ATOM 3263 O O . THR A 1 409 ? 30.111 -4.744 12.726 1.00 57.06 409 THR A O 1
ATOM 3266 N N . ILE A 1 410 ? 30.276 -3.981 10.621 1.00 62.44 410 ILE A N 1
ATOM 3267 C CA . ILE A 1 410 ? 28.862 -3.632 10.413 1.00 62.44 410 ILE A CA 1
ATOM 3268 C C . ILE A 1 410 ? 28.134 -4.814 9.753 1.00 62.44 410 ILE A C 1
ATOM 3270 O O . ILE A 1 410 ? 28.594 -5.361 8.756 1.00 62.44 410 ILE A O 1
ATOM 3274 N N . ARG A 1 411 ? 26.993 -5.233 10.320 1.00 61.09 411 ARG A N 1
ATOM 3275 C CA . ARG A 1 411 ? 26.344 -6.517 9.982 1.00 61.09 411 ARG A CA 1
ATOM 3276 C C . ARG A 1 411 ? 25.631 -6.554 8.622 1.00 61.09 411 ARG A C 1
ATOM 3278 O O . ARG A 1 411 ? 25.428 -7.653 8.112 1.00 61.09 411 ARG A O 1
ATOM 3285 N N . ARG A 1 412 ? 25.198 -5.411 8.069 1.00 71.12 412 ARG A N 1
ATOM 3286 C CA . ARG A 1 412 ? 24.438 -5.319 6.799 1.00 71.12 412 ARG A CA 1
ATOM 3287 C C . ARG A 1 412 ? 24.746 -4.025 6.018 1.00 71.12 412 ARG A C 1
ATOM 3289 O O . ARG A 1 412 ? 23.893 -3.143 5.956 1.00 71.12 412 ARG A O 1
ATOM 3296 N N . PRO A 1 413 ? 25.954 -3.876 5.451 1.00 75.81 413 PRO A N 1
ATOM 3297 C CA . PRO A 1 413 ? 26.261 -2.745 4.581 1.00 75.81 413 PRO A CA 1
ATOM 3298 C C . PRO A 1 413 ? 25.384 -2.793 3.320 1.00 75.81 413 PRO A C 1
ATOM 3300 O O . PRO A 1 413 ? 25.255 -3.849 2.707 1.00 75.81 413 PRO A O 1
ATOM 3303 N N . GLU A 1 414 ? 24.803 -1.662 2.917 1.00 82.12 414 GLU A N 1
ATOM 3304 C CA . GLU A 1 414 ? 24.121 -1.516 1.622 1.00 82.12 414 GLU A CA 1
ATOM 3305 C C . GLU A 1 414 ? 25.053 -0.899 0.580 1.00 82.12 414 GLU A C 1
ATOM 3307 O O . GLU A 1 414 ? 25.045 -1.299 -0.586 1.00 82.12 414 GLU A O 1
ATOM 3312 N N . ARG A 1 415 ? 25.858 0.092 0.989 1.00 84.25 415 ARG A N 1
ATOM 3313 C CA . ARG A 1 415 ? 26.800 0.807 0.116 1.00 84.25 415 ARG A CA 1
ATOM 3314 C C . ARG A 1 415 ? 28.065 1.214 0.872 1.00 84.25 415 ARG A C 1
ATOM 3316 O O . ARG A 1 415 ? 28.037 1.435 2.078 1.00 84.25 415 ARG A O 1
ATOM 3323 N N . TYR A 1 416 ? 29.161 1.387 0.146 1.00 85.94 416 TYR A N 1
ATOM 3324 C CA . TYR A 1 416 ? 30.414 1.965 0.623 1.00 85.94 416 TYR A CA 1
ATOM 3325 C C . TYR A 1 416 ? 30.643 3.314 -0.061 1.00 85.94 416 TYR A C 1
ATOM 3327 O O . TYR A 1 416 ? 30.590 3.397 -1.287 1.00 85.94 416 TYR A O 1
ATOM 3335 N N . ARG A 1 417 ? 30.918 4.370 0.712 1.00 87.94 417 ARG A N 1
ATOM 3336 C CA . ARG A 1 417 ? 31.288 5.700 0.199 1.00 87.94 417 ARG A CA 1
ATOM 3337 C C . ARG A 1 417 ? 32.771 5.949 0.455 1.00 87.94 417 ARG A C 1
ATOM 3339 O O . ARG A 1 417 ? 33.177 6.131 1.604 1.00 87.94 417 ARG A O 1
ATOM 3346 N N . VAL A 1 418 ? 33.567 5.939 -0.610 1.00 87.56 418 VAL A N 1
ATOM 3347 C CA . VAL A 1 418 ? 35.018 6.167 -0.621 1.00 87.56 418 VAL A CA 1
ATOM 3348 C C . VAL A 1 418 ? 35.297 7.630 -0.951 1.00 87.56 418 VAL A C 1
ATOM 3350 O O . VAL A 1 418 ? 34.746 8.164 -1.906 1.00 87.56 418 VAL A O 1
ATOM 3353 N N . GLU A 1 419 ? 36.167 8.277 -0.181 1.00 87.69 419 GLU A N 1
ATOM 3354 C CA . GLU A 1 419 ? 36.647 9.635 -0.426 1.00 87.69 419 GLU A CA 1
ATOM 3355 C C . GLU A 1 419 ? 38.158 9.647 -0.704 1.00 87.69 419 GLU A C 1
ATOM 3357 O O . GLU A 1 419 ? 38.930 8.984 -0.009 1.00 87.69 419 GLU A O 1
ATOM 3362 N N . TYR A 1 420 ? 38.599 10.438 -1.685 1.00 87.69 420 TYR A N 1
ATOM 3363 C CA . TYR A 1 420 ? 40.013 10.591 -2.045 1.00 87.69 420 TYR A CA 1
ATOM 3364 C C . TYR A 1 420 ? 40.398 12.045 -2.346 1.00 87.69 420 TYR A C 1
ATOM 3366 O O . TYR A 1 420 ? 39.582 12.827 -2.824 1.00 87.69 420 TYR A O 1
ATOM 3374 N N . ARG A 1 421 ? 41.650 12.437 -2.089 1.00 84.31 421 ARG A N 1
ATOM 3375 C CA . ARG A 1 421 ? 42.166 13.778 -2.425 1.00 84.31 421 ARG A CA 1
ATOM 3376 C C . ARG A 1 421 ? 43.635 13.753 -2.817 1.00 84.31 421 ARG A C 1
ATOM 3378 O O . ARG A 1 421 ? 44.385 12.909 -2.342 1.00 84.31 421 ARG A O 1
ATOM 3385 N N . VAL A 1 422 ? 44.052 14.710 -3.639 1.00 83.19 422 VAL A N 1
ATOM 3386 C CA . VAL A 1 422 ? 45.457 14.880 -4.043 1.00 83.19 422 VAL A CA 1
ATOM 3387 C C . VAL A 1 422 ? 46.276 15.607 -2.971 1.00 83.19 422 VAL A C 1
ATOM 3389 O O . VAL A 1 422 ? 45.810 16.583 -2.379 1.00 83.19 422 VAL A O 1
ATOM 3392 N N . MET A 1 423 ? 47.514 15.159 -2.765 1.00 76.31 423 MET A N 1
ATOM 3393 C CA . MET A 1 423 ? 48.525 15.796 -1.924 1.00 76.31 423 MET A CA 1
ATOM 3394 C C . MET A 1 423 ? 49.487 16.606 -2.797 1.00 76.31 423 MET A C 1
ATOM 3396 O O . MET A 1 423 ? 50.313 16.047 -3.512 1.00 76.31 423 MET A O 1
ATOM 3400 N N . THR A 1 424 ? 49.391 17.934 -2.744 1.00 62.22 424 THR A N 1
ATOM 3401 C CA . THR A 1 424 ? 50.355 18.828 -3.401 1.00 62.22 424 THR A CA 1
ATOM 3402 C C . THR A 1 424 ? 51.461 19.218 -2.425 1.00 62.22 424 THR A C 1
ATOM 3404 O O . THR A 1 424 ? 51.209 19.929 -1.452 1.00 62.22 424 THR A O 1
ATOM 3407 N N . THR A 1 425 ? 52.691 18.773 -2.677 1.00 54.47 425 THR A N 1
ATOM 3408 C CA . THR A 1 425 ? 53.886 19.195 -1.935 1.00 54.47 425 THR A CA 1
ATOM 3409 C C . THR A 1 425 ? 54.462 20.461 -2.566 1.00 54.47 425 THR A C 1
ATOM 3411 O O . THR A 1 425 ? 55.172 20.387 -3.564 1.00 54.47 425 THR A O 1
ATOM 3414 N N . SER A 1 426 ? 54.164 21.632 -2.002 1.00 46.66 426 SER A N 1
ATOM 3415 C CA . SER A 1 426 ? 54.952 22.848 -2.244 1.00 46.66 426 SER A CA 1
ATOM 3416 C C . SER A 1 426 ? 55.837 23.120 -1.026 1.00 46.66 426 SER A C 1
ATOM 3418 O O . SER A 1 426 ? 55.462 22.800 0.104 1.00 46.66 426 SER A O 1
ATOM 3420 N N . PHE A 1 427 ? 57.022 23.693 -1.248 1.00 47.62 427 PHE A N 1
ATOM 3421 C CA . PHE A 1 427 ? 58.132 23.710 -0.288 1.00 47.62 427 PHE A CA 1
ATOM 3422 C C . PHE A 1 427 ? 57.886 24.394 1.070 1.00 47.62 427 PHE A C 1
ATOM 3424 O O . PHE A 1 427 ? 58.791 24.353 1.893 1.00 47.62 427 PHE A O 1
ATOM 3431 N N . MET A 1 428 ? 56.714 24.974 1.377 1.00 46.84 428 MET A N 1
ATOM 3432 C CA . MET A 1 428 ? 56.465 25.564 2.708 1.00 46.84 428 MET A CA 1
ATOM 3433 C C . MET A 1 428 ? 55.024 25.488 3.267 1.00 46.84 428 MET A C 1
ATOM 3435 O O . MET A 1 428 ? 54.799 26.036 4.343 1.00 46.84 428 MET A O 1
ATOM 3439 N N . LYS A 1 429 ? 54.033 24.821 2.644 1.00 46.47 429 LYS A N 1
ATOM 3440 C CA . LYS A 1 429 ? 52.699 24.588 3.271 1.00 46.47 429 LYS A CA 1
ATOM 3441 C C . LYS A 1 429 ? 51.876 23.537 2.508 1.00 46.47 429 LYS A C 1
ATOM 3443 O O . LYS A 1 429 ? 51.629 23.698 1.318 1.00 46.47 429 LYS A O 1
ATOM 3448 N N . VAL A 1 430 ? 51.382 22.506 3.203 1.00 48.84 430 VAL A N 1
ATOM 3449 C CA . VAL A 1 430 ? 50.444 21.509 2.646 1.00 48.84 430 VAL A CA 1
ATOM 3450 C C . VAL A 1 430 ? 49.075 22.168 2.440 1.00 48.84 430 VAL A C 1
ATOM 3452 O O . VAL A 1 430 ? 48.343 22.399 3.403 1.00 48.84 430 VAL A O 1
ATOM 3455 N N . SER A 1 431 ? 48.706 22.484 1.199 1.00 47.62 431 SER A N 1
ATOM 3456 C CA . SER A 1 431 ? 47.340 22.898 0.865 1.00 47.62 431 SER A CA 1
ATOM 3457 C C . SER A 1 431 ? 46.438 21.660 0.780 1.00 47.62 431 SER A C 1
ATOM 3459 O O . SER A 1 431 ? 46.597 20.803 -0.088 1.00 47.62 431 SER A O 1
ATOM 3461 N N . LYS A 1 432 ? 45.488 21.528 1.714 1.00 56.97 432 LYS A N 1
ATOM 3462 C CA . LYS A 1 432 ? 44.507 20.430 1.716 1.00 56.97 432 LYS A CA 1
ATOM 3463 C C . LYS A 1 432 ? 43.457 20.701 0.632 1.00 56.97 432 LYS A C 1
ATOM 3465 O O . LYS A 1 432 ? 42.598 21.557 0.820 1.00 56.97 432 LYS A O 1
ATOM 3470 N N . ARG A 1 433 ? 43.527 19.994 -0.500 1.00 66.50 433 ARG A N 1
ATOM 3471 C CA . ARG A 1 433 ? 42.470 20.022 -1.529 1.00 66.50 433 ARG A CA 1
ATOM 3472 C C . ARG A 1 433 ? 41.173 19.362 -1.012 1.00 66.50 433 ARG A C 1
ATOM 3474 O O . ARG A 1 433 ? 41.252 18.532 -0.098 1.00 66.50 433 ARG A O 1
ATOM 3481 N N . PRO A 1 434 ? 39.998 19.720 -1.568 1.00 67.88 434 PRO A N 1
ATOM 3482 C CA . PRO A 1 434 ? 38.731 19.060 -1.249 1.00 67.88 434 PRO A CA 1
ATOM 3483 C C . PRO A 1 434 ? 38.778 17.555 -1.566 1.00 67.88 434 PRO A C 1
ATOM 3485 O O . PRO A 1 434 ? 39.519 17.123 -2.449 1.00 67.88 434 PRO A O 1
ATOM 3488 N N . TRP A 1 435 ? 38.007 16.760 -0.818 1.00 80.69 435 TRP A N 1
ATOM 3489 C CA . TRP A 1 435 ? 37.827 15.327 -1.074 1.00 80.69 435 TRP A CA 1
ATOM 3490 C C . TRP A 1 435 ? 36.845 15.105 -2.228 1.00 80.69 435 TRP A C 1
ATOM 3492 O O . TRP A 1 435 ? 35.782 15.718 -2.246 1.00 80.69 435 TRP A O 1
ATOM 3502 N N . ASN A 1 436 ? 37.194 14.208 -3.144 1.00 80.62 436 ASN A N 1
ATOM 3503 C CA . ASN A 1 436 ? 36.325 13.655 -4.181 1.00 80.62 436 ASN A CA 1
ATOM 3504 C C . ASN A 1 436 ? 35.701 12.345 -3.685 1.00 80.62 436 ASN A C 1
ATOM 3506 O O . ASN A 1 436 ? 36.302 11.681 -2.840 1.00 80.62 436 ASN A O 1
ATOM 3510 N N . GLU A 1 437 ? 34.544 11.947 -4.218 1.00 82.00 437 GLU A N 1
ATOM 3511 C CA . GLU A 1 437 ? 33.800 10.769 -3.752 1.00 82.00 437 GLU A CA 1
ATOM 3512 C C . GLU A 1 437 ? 33.554 9.708 -4.836 1.00 82.00 437 GLU A C 1
ATOM 3514 O O . GLU A 1 437 ? 33.409 10.021 -6.015 1.00 82.00 437 GLU A O 1
ATOM 3519 N N . VAL A 1 438 ? 33.472 8.445 -4.409 1.00 85.06 438 VAL A N 1
ATOM 3520 C CA . VAL A 1 438 ? 33.028 7.285 -5.197 1.00 85.06 438 VAL A CA 1
ATOM 3521 C C . VAL A 1 438 ? 32.121 6.423 -4.316 1.00 85.06 438 VAL A C 1
ATOM 3523 O O . VAL A 1 438 ? 32.482 6.100 -3.184 1.00 85.06 438 VAL A O 1
ATOM 3526 N N . VAL A 1 439 ? 30.951 6.023 -4.821 1.00 84.19 439 VAL A N 1
ATOM 3527 C CA . VAL A 1 439 ? 30.001 5.156 -4.099 1.00 84.19 439 VAL A CA 1
ATOM 3528 C C . VAL A 1 439 ? 29.934 3.784 -4.768 1.00 84.19 439 VAL A C 1
ATOM 3530 O O . VAL A 1 439 ? 29.777 3.692 -5.980 1.00 84.19 439 VAL A O 1
ATOM 3533 N N . THR A 1 440 ? 30.034 2.717 -3.977 1.00 82.75 440 THR A N 1
ATOM 3534 C CA . THR A 1 440 ? 29.997 1.313 -4.427 1.00 82.75 440 THR A CA 1
ATOM 3535 C C . THR A 1 440 ? 28.884 0.554 -3.697 1.00 82.75 440 THR A C 1
ATOM 3537 O O . THR A 1 440 ? 28.677 0.777 -2.509 1.00 82.75 440 THR A O 1
ATOM 3540 N N . LEU A 1 441 ? 28.154 -0.338 -4.375 1.00 82.56 441 LEU A N 1
ATOM 3541 C CA . LEU A 1 441 ? 27.082 -1.150 -3.772 1.00 82.56 441 LEU A CA 1
ATOM 3542 C C . LEU A 1 441 ? 27.652 -2.398 -3.069 1.00 82.56 441 LEU A C 1
ATOM 3544 O O . LEU A 1 441 ? 28.522 -3.071 -3.617 1.00 82.56 441 LEU A O 1
ATOM 3548 N N . ALA A 1 442 ? 27.152 -2.741 -1.882 1.00 73.19 442 ALA A N 1
ATOM 3549 C CA . ALA A 1 442 ? 27.453 -4.018 -1.228 1.00 73.19 442 ALA A CA 1
ATOM 3550 C C . ALA A 1 442 ? 26.728 -5.180 -1.955 1.00 73.19 442 ALA A C 1
ATOM 3552 O O . ALA A 1 442 ? 25.649 -4.951 -2.507 1.00 73.19 442 ALA A O 1
ATOM 3553 N N . PRO A 1 443 ? 27.274 -6.417 -1.992 1.00 67.50 443 PRO A N 1
ATOM 3554 C CA . PRO A 1 443 ? 28.406 -6.953 -1.226 1.00 67.50 443 PRO A CA 1
ATOM 3555 C C . PRO A 1 443 ? 29.767 -6.844 -1.944 1.00 67.50 443 PRO A C 1
ATOM 3557 O O . PRO A 1 443 ? 30.596 -7.740 -1.821 1.00 67.50 443 PRO A O 1
ATOM 3560 N N . ALA A 1 444 ? 30.020 -5.785 -2.722 1.00 67.69 444 ALA A N 1
ATOM 3561 C CA . ALA A 1 444 ? 31.299 -5.643 -3.414 1.00 67.69 444 ALA A CA 1
ATOM 3562 C C . ALA A 1 444 ? 32.490 -5.629 -2.436 1.00 67.69 444 ALA A C 1
ATOM 3564 O O . ALA A 1 444 ? 32.588 -4.765 -1.566 1.00 67.69 444 ALA A O 1
ATOM 3565 N N . GLU A 1 445 ? 33.421 -6.567 -2.621 1.00 77.00 445 GLU A N 1
ATOM 3566 C CA . GLU A 1 445 ? 34.652 -6.680 -1.825 1.00 77.00 445 GLU A CA 1
ATOM 3567 C C . GLU A 1 445 ? 35.745 -5.698 -2.286 1.00 77.00 445 GLU A C 1
ATOM 3569 O O . GLU A 1 445 ? 36.745 -5.498 -1.596 1.00 77.00 445 GLU A O 1
ATOM 3574 N N . THR A 1 446 ? 35.561 -5.057 -3.447 1.00 83.50 446 THR A N 1
ATOM 3575 C CA . THR A 1 446 ? 36.534 -4.134 -4.047 1.00 83.50 446 THR A CA 1
ATOM 3576 C C . THR A 1 446 ? 35.878 -2.868 -4.603 1.00 83.50 446 THR A C 1
ATOM 3578 O O . THR A 1 446 ? 34.697 -2.859 -4.949 1.00 83.50 446 THR A O 1
ATOM 3581 N N . CYS A 1 447 ? 36.651 -1.783 -4.692 1.00 85.12 447 CYS A N 1
ATOM 3582 C CA . CYS A 1 447 ? 36.248 -0.503 -5.275 1.00 85.12 447 CYS A CA 1
ATOM 3583 C C . CYS A 1 447 ? 37.372 0.069 -6.142 1.00 85.12 447 CYS A C 1
ATOM 3585 O O . CYS A 1 447 ? 38.526 0.132 -5.720 1.00 85.12 447 CYS A O 1
ATOM 3587 N N . VAL A 1 448 ? 37.030 0.552 -7.336 1.00 87.88 448 VAL A N 1
ATOM 3588 C CA . VAL A 1 448 ? 37.966 1.255 -8.223 1.00 87.88 448 VAL A CA 1
ATOM 3589 C C . VAL A 1 448 ? 37.805 2.760 -8.032 1.00 87.88 448 VAL A C 1
ATOM 3591 O O . VAL A 1 448 ? 36.749 3.315 -8.322 1.00 87.88 448 VAL A O 1
ATOM 3594 N N . VAL A 1 449 ? 38.866 3.435 -7.590 1.00 85.44 449 VAL A N 1
ATOM 3595 C CA . VAL A 1 449 ? 38.939 4.902 -7.601 1.00 85.44 449 VAL A CA 1
ATOM 3596 C C . VAL A 1 449 ? 39.554 5.327 -8.928 1.00 85.44 449 VAL A C 1
ATOM 3598 O O . VAL A 1 449 ? 40.761 5.186 -9.114 1.00 85.44 449 VAL A O 1
ATOM 3601 N N . ALA A 1 450 ? 38.723 5.785 -9.862 1.00 81.38 450 ALA A N 1
ATOM 3602 C CA . ALA A 1 450 ? 39.117 6.195 -11.212 1.00 81.38 450 ALA A CA 1
ATOM 3603 C C . ALA A 1 450 ? 39.255 7.724 -11.348 1.00 81.38 450 ALA A C 1
ATOM 3605 O O . ALA A 1 450 ? 38.882 8.474 -10.449 1.00 81.38 450 ALA A O 1
ATOM 3606 N N . GLY A 1 451 ? 39.800 8.193 -12.474 1.00 77.38 451 GLY A N 1
ATOM 3607 C CA . GLY A 1 451 ? 39.976 9.626 -12.746 1.00 77.38 451 GLY A CA 1
ATOM 3608 C C . GLY A 1 451 ? 41.051 10.297 -11.883 1.00 77.38 451 GLY A C 1
ATOM 3609 O O . GLY A 1 451 ? 40.982 11.497 -11.619 1.00 77.38 451 GLY A O 1
ATOM 3610 N N . LEU A 1 452 ? 42.021 9.523 -11.392 1.00 84.00 452 LEU A N 1
ATOM 3611 C CA . LEU A 1 452 ? 43.189 10.037 -10.684 1.00 84.00 452 LEU A CA 1
ATOM 3612 C C . LEU A 1 452 ? 44.186 10.638 -11.677 1.00 84.00 452 LEU A C 1
ATOM 3614 O O . LEU A 1 452 ? 44.290 10.191 -12.816 1.00 84.00 452 LEU A O 1
ATOM 3618 N N . LYS A 1 453 ? 44.940 11.639 -11.228 1.00 77.25 453 LYS A N 1
ATOM 3619 C CA . LYS A 1 453 ? 46.015 12.224 -12.015 1.00 77.25 453 LYS A CA 1
ATOM 3620 C C . LYS A 1 453 ? 47.220 11.287 -12.037 1.00 77.25 453 LYS A C 1
ATOM 3622 O O . LYS A 1 453 ? 47.511 10.664 -11.009 1.00 77.25 453 LYS A O 1
ATOM 3627 N N . PRO A 1 454 ? 47.955 11.240 -13.149 1.00 76.50 454 PRO A N 1
ATOM 3628 C CA . PRO A 1 454 ? 49.174 10.453 -13.280 1.00 76.50 454 PRO A CA 1
ATOM 3629 C C . PRO A 1 454 ? 50.279 10.937 -12.341 1.00 76.50 454 PRO A C 1
ATOM 3631 O O . PRO A 1 454 ? 50.363 12.119 -12.010 1.00 76.50 454 PRO A O 1
ATOM 3634 N N . PHE A 1 455 ? 51.126 10.012 -11.894 1.00 77.31 455 PHE A N 1
ATOM 3635 C CA . PHE A 1 455 ? 52.302 10.259 -11.049 1.00 77.31 455 PHE A CA 1
ATOM 3636 C C . PHE A 1 455 ? 52.063 11.130 -9.799 1.00 77.31 455 PHE A C 1
ATOM 3638 O O . PHE A 1 455 ? 52.960 11.814 -9.302 1.00 77.31 455 PHE A O 1
ATOM 3645 N N . THR A 1 456 ? 50.853 11.084 -9.251 1.00 78.31 456 THR A N 1
ATOM 3646 C CA . THR A 1 456 ? 50.367 12.012 -8.231 1.00 78.31 456 THR A CA 1
ATOM 3647 C C . THR A 1 456 ? 50.061 11.263 -6.933 1.00 78.31 456 THR A C 1
ATOM 3649 O O . THR A 1 456 ? 49.543 10.146 -6.948 1.00 78.31 456 THR A O 1
ATOM 3652 N N . LEU A 1 457 ? 50.410 11.857 -5.787 1.00 82.62 457 LEU A N 1
ATOM 3653 C CA . LEU A 1 457 ? 50.157 11.274 -4.467 1.00 82.62 457 LEU A CA 1
ATOM 3654 C C . LEU A 1 457 ? 48.727 11.590 -4.001 1.00 82.62 457 LEU A C 1
ATOM 3656 O O . LEU A 1 457 ? 48.325 12.753 -3.971 1.00 82.62 457 LEU A O 1
ATOM 3660 N N . TYR A 1 458 ? 47.979 10.565 -3.601 1.00 85.25 458 TYR A N 1
ATOM 3661 C CA . TYR A 1 458 ? 46.598 10.650 -3.130 1.00 85.25 458 TYR A CA 1
ATOM 3662 C C . TYR A 1 458 ? 46.446 10.133 -1.702 1.00 85.25 458 TYR A C 1
ATOM 3664 O O . TYR A 1 458 ? 47.063 9.143 -1.322 1.00 85.25 458 TYR A O 1
ATOM 3672 N N . GLN A 1 459 ? 45.570 10.778 -0.934 1.00 88.00 459 GLN A N 1
ATOM 3673 C CA . GLN A 1 459 ? 45.035 10.283 0.331 1.00 88.00 459 GLN A CA 1
ATOM 3674 C C . GLN A 1 459 ? 43.643 9.687 0.103 1.00 88.00 459 GLN A C 1
ATOM 3676 O O . GLN A 1 459 ? 42.852 10.295 -0.615 1.00 88.00 459 GLN A O 1
ATOM 3681 N N . ILE A 1 460 ? 43.330 8.540 0.713 1.00 87.94 460 ILE A N 1
ATOM 3682 C CA . ILE A 1 460 ? 42.052 7.819 0.541 1.00 87.94 460 ILE A CA 1
ATOM 3683 C C . ILE A 1 460 ? 41.482 7.382 1.902 1.00 87.94 460 ILE A C 1
ATOM 3685 O O . ILE A 1 460 ? 42.237 6.979 2.786 1.00 87.94 460 ILE A O 1
ATOM 3689 N N . ARG A 1 461 ? 40.154 7.442 2.070 1.00 88.94 461 ARG A N 1
ATOM 3690 C CA . ARG A 1 461 ? 39.374 6.925 3.218 1.00 88.94 461 ARG A CA 1
ATOM 3691 C C . ARG A 1 461 ? 37.991 6.438 2.763 1.00 88.94 461 ARG A C 1
ATOM 3693 O O . ARG A 1 461 ? 37.575 6.778 1.664 1.00 88.94 461 ARG A O 1
ATOM 3700 N N . TYR A 1 462 ? 37.240 5.694 3.577 1.00 88.69 462 TYR A N 1
ATOM 3701 C CA . TYR A 1 462 ? 35.863 5.291 3.224 1.00 88.69 462 TYR A CA 1
ATOM 3702 C C . TYR A 1 462 ? 34.930 5.172 4.431 1.00 88.69 462 TYR A C 1
ATOM 3704 O O . TYR A 1 462 ? 35.380 5.175 5.570 1.00 88.69 462 TYR A O 1
ATOM 3712 N N . SER A 1 463 ? 33.631 5.077 4.166 1.00 85.62 463 SER A N 1
ATOM 3713 C CA . SER A 1 463 ? 32.540 4.941 5.139 1.00 85.62 463 SER A CA 1
ATOM 3714 C C . SER A 1 463 ? 31.495 3.947 4.628 1.00 85.62 463 SER A C 1
ATOM 3716 O O . SER A 1 463 ? 31.448 3.648 3.430 1.00 85.62 463 SER A O 1
ATOM 3718 N N . VAL A 1 464 ? 30.665 3.426 5.529 1.00 85.12 464 VAL A N 1
ATOM 3719 C CA . VAL A 1 464 ? 29.636 2.420 5.242 1.00 85.12 464 VAL A CA 1
ATOM 3720 C C . VAL A 1 464 ? 28.251 3.049 5.376 1.00 85.12 464 VAL A C 1
ATOM 3722 O O . VAL A 1 464 ? 27.992 3.774 6.331 1.00 85.12 464 VAL A O 1
ATOM 3725 N N . ILE A 1 465 ? 27.361 2.770 4.429 1.00 83.81 465 ILE A N 1
ATOM 3726 C CA . ILE A 1 465 ? 25.965 3.217 4.418 1.00 83.81 465 ILE A CA 1
ATOM 3727 C C . ILE A 1 465 ? 25.064 1.987 4.578 1.00 83.81 465 ILE A C 1
ATOM 3729 O O . ILE A 1 465 ? 25.223 1.001 3.857 1.00 83.81 465 ILE A O 1
ATOM 3733 N N . GLU A 1 466 ? 24.123 2.062 5.515 1.00 79.81 466 GLU A N 1
ATOM 3734 C CA . GLU A 1 466 ? 23.080 1.068 5.802 1.00 79.81 466 GLU A CA 1
ATOM 3735 C C . GLU A 1 466 ? 21.687 1.726 5.781 1.00 79.81 466 GLU A C 1
ATOM 3737 O O . GLU A 1 466 ? 21.583 2.954 5.775 1.00 79.81 466 GLU A O 1
ATOM 3742 N N . HIS A 1 467 ? 20.614 0.926 5.837 1.00 70.31 467 HIS A N 1
ATOM 3743 C CA . HIS A 1 467 ? 19.226 1.418 5.840 1.00 70.31 467 HIS A CA 1
ATOM 3744 C C . HIS A 1 467 ? 18.970 2.505 6.905 1.00 70.31 467 HIS A C 1
ATOM 3746 O O . HIS A 1 467 ? 18.179 3.427 6.698 1.00 70.31 467 HIS A O 1
ATOM 3752 N N . SER A 1 468 ? 19.609 2.392 8.072 1.00 67.56 468 SER A N 1
ATOM 3753 C CA . SER A 1 468 ? 19.443 3.316 9.197 1.00 67.56 468 SER A CA 1
ATOM 3754 C C . SER A 1 468 ? 20.316 4.565 9.121 1.00 67.56 468 SER A C 1
ATOM 3756 O O . SER A 1 468 ? 20.047 5.494 9.875 1.00 67.56 468 SER A O 1
ATOM 3758 N N . GLY A 1 469 ? 21.331 4.640 8.255 1.00 74.69 469 GLY A N 1
ATOM 3759 C CA . GLY A 1 469 ? 22.217 5.804 8.183 1.00 74.69 469 GLY A CA 1
ATOM 3760 C C . GLY A 1 469 ? 23.636 5.502 7.699 1.00 74.69 469 GLY A C 1
ATOM 3761 O O . GLY A 1 469 ? 23.937 4.429 7.188 1.00 74.69 469 GLY A O 1
ATOM 3762 N N . MET A 1 470 ? 24.528 6.482 7.846 1.00 83.75 470 MET A N 1
ATOM 3763 C CA . MET A 1 470 ? 25.914 6.426 7.356 1.00 83.75 470 MET A CA 1
ATOM 3764 C C . MET A 1 470 ? 26.928 6.448 8.508 1.00 83.75 470 MET A C 1
ATOM 3766 O O . MET A 1 470 ? 26.835 7.311 9.375 1.00 83.75 470 MET A O 1
ATOM 3770 N N . SER A 1 471 ? 27.917 5.549 8.495 1.00 83.56 471 SER A N 1
ATOM 3771 C CA . SER A 1 471 ? 29.010 5.478 9.477 1.00 83.56 471 SER A CA 1
ATOM 3772 C C . SER A 1 471 ? 30.021 6.623 9.333 1.00 83.56 471 SER A C 1
ATOM 3774 O O . SER A 1 471 ? 30.070 7.315 8.315 1.00 83.56 471 SER A O 1
ATOM 3776 N N . ASP A 1 472 ? 30.920 6.764 10.309 1.00 81.00 472 ASP A N 1
ATOM 3777 C CA . ASP A 1 472 ? 32.084 7.642 10.176 1.00 81.00 472 ASP A CA 1
ATOM 3778 C C . ASP A 1 472 ? 33.149 7.036 9.241 1.00 81.00 472 ASP A C 1
ATOM 3780 O O . ASP A 1 472 ? 33.063 5.867 8.845 1.00 81.00 472 ASP A O 1
ATOM 3784 N N . PHE A 1 473 ? 34.137 7.843 8.850 1.00 83.12 473 PHE A N 1
ATOM 3785 C CA . PHE A 1 473 ? 35.193 7.423 7.928 1.00 83.12 473 PHE A CA 1
ATOM 3786 C C . PHE A 1 473 ? 36.284 6.581 8.604 1.00 83.12 473 PHE A C 1
ATOM 3788 O O . PHE A 1 473 ? 36.618 6.773 9.776 1.00 83.12 473 PHE A O 1
ATOM 3795 N N . SER A 1 474 ? 36.900 5.693 7.821 1.00 86.31 474 SER A N 1
ATOM 3796 C CA . SER A 1 474 ? 38.120 4.962 8.165 1.00 86.31 474 SER A CA 1
ATOM 3797 C C . SER A 1 474 ? 39.317 5.899 8.361 1.00 86.31 474 SER A C 1
ATOM 3799 O O . SER A 1 474 ? 39.308 7.057 7.930 1.00 86.31 474 SER A O 1
ATOM 3801 N N . LYS A 1 475 ? 40.416 5.374 8.925 1.00 82.81 475 LYS A N 1
ATOM 3802 C CA . LYS A 1 475 ? 41.708 6.084 8.878 1.00 82.81 475 LYS A CA 1
ATOM 3803 C C . LYS A 1 475 ? 42.164 6.264 7.422 1.00 82.81 475 LYS A C 1
ATOM 3805 O O . LYS A 1 475 ? 41.840 5.443 6.560 1.00 82.81 475 LYS A O 1
ATOM 3810 N N . VAL A 1 476 ? 42.898 7.349 7.175 1.00 84.94 476 VAL A N 1
ATOM 3811 C CA . VAL A 1 476 ? 43.404 7.736 5.849 1.00 84.94 476 VAL A CA 1
ATOM 3812 C C . VAL A 1 476 ? 44.626 6.894 5.472 1.00 84.94 476 VAL A C 1
ATOM 3814 O O . VAL A 1 476 ? 45.503 6.685 6.308 1.00 84.94 476 VAL A O 1
ATOM 3817 N N . ILE A 1 477 ? 44.702 6.465 4.211 1.00 87.44 477 ILE A N 1
ATOM 3818 C CA . ILE A 1 477 ? 45.880 5.828 3.596 1.00 87.44 477 ILE A CA 1
ATOM 3819 C C . ILE A 1 477 ? 46.458 6.705 2.475 1.00 87.44 477 ILE A C 1
ATOM 3821 O O . ILE A 1 477 ? 45.738 7.542 1.931 1.00 87.44 477 ILE A O 1
ATOM 3825 N N . GLU A 1 478 ? 47.725 6.499 2.102 1.00 87.31 478 GLU A N 1
ATOM 3826 C CA . GLU A 1 478 ? 48.408 7.233 1.022 1.00 87.31 478 GLU A CA 1
ATOM 3827 C C . GLU A 1 478 ? 48.826 6.312 -0.135 1.00 87.31 478 GLU A C 1
ATOM 3829 O O . GLU A 1 478 ? 49.354 5.223 0.087 1.00 87.31 478 GLU A O 1
ATOM 3834 N N . VAL A 1 479 ? 48.605 6.746 -1.382 1.00 84.88 479 VAL A N 1
ATOM 3835 C CA . VAL A 1 479 ? 48.940 5.990 -2.601 1.00 84.88 479 VAL A CA 1
ATOM 3836 C C . VAL A 1 479 ? 49.411 6.915 -3.727 1.00 84.88 479 VAL A C 1
ATOM 3838 O O . VAL A 1 479 ? 48.780 7.933 -3.997 1.00 84.88 479 VAL A O 1
ATOM 3841 N N . LYS A 1 480 ? 50.517 6.576 -4.406 1.00 83.44 480 LYS A N 1
ATOM 3842 C CA . LYS A 1 480 ? 51.011 7.306 -5.590 1.00 83.44 480 LYS A CA 1
ATOM 3843 C C . LYS A 1 480 ? 50.655 6.553 -6.877 1.00 83.44 480 LYS A C 1
ATOM 3845 O O . LYS A 1 480 ? 50.925 5.354 -6.964 1.00 83.44 480 LYS A O 1
ATOM 3850 N N . THR A 1 481 ? 50.048 7.239 -7.845 1.00 82.38 481 THR A N 1
ATOM 3851 C CA . THR A 1 481 ? 49.712 6.684 -9.170 1.00 82.38 481 THR A CA 1
ATOM 3852 C C . THR A 1 481 ? 50.941 6.567 -10.078 1.00 82.38 481 THR A C 1
ATOM 3854 O O . THR A 1 481 ? 51.978 7.182 -9.822 1.00 82.38 481 THR A O 1
ATOM 3857 N N . LEU A 1 482 ? 50.848 5.748 -11.129 1.00 79.12 482 LEU A N 1
ATOM 3858 C CA . LEU A 1 482 ? 51.926 5.566 -12.118 1.00 79.12 482 LEU A CA 1
ATOM 3859 C C . LEU A 1 482 ? 51.978 6.729 -13.133 1.00 79.12 482 LEU A C 1
ATOM 3861 O O . LEU A 1 482 ? 51.023 7.500 -13.233 1.00 79.12 482 LEU A O 1
ATOM 3865 N N . ARG A 1 483 ? 53.089 6.884 -13.875 1.00 73.25 483 ARG A N 1
ATOM 3866 C CA . ARG A 1 483 ? 53.204 7.881 -14.965 1.00 73.25 483 ARG A CA 1
ATOM 3867 C C . ARG A 1 483 ? 52.247 7.549 -16.110 1.00 73.25 483 ARG A C 1
ATOM 3869 O O . ARG A 1 483 ? 51.993 6.374 -16.374 1.00 73.25 483 ARG A O 1
ATOM 3876 N N . SER A 1 484 ? 51.766 8.575 -16.812 1.00 73.00 484 SER A N 1
ATOM 3877 C CA . SER A 1 484 ? 50.921 8.348 -17.981 1.00 73.00 484 SER A CA 1
ATOM 3878 C C . SER A 1 484 ? 51.714 7.792 -19.160 1.00 73.00 484 SER A C 1
ATOM 3880 O O . SER A 1 484 ? 52.779 8.325 -19.487 1.00 73.00 484 SER A O 1
ATOM 3882 N N . PRO A 1 485 ? 51.201 6.753 -19.840 1.00 74.38 485 PRO A N 1
ATOM 3883 C CA . PRO A 1 485 ? 51.605 6.453 -21.191 1.00 74.38 485 PRO A CA 1
ATOM 3884 C C . PRO A 1 485 ? 51.135 7.598 -22.109 1.00 74.38 485 PRO A C 1
ATOM 3886 O O . PRO A 1 485 ? 50.213 8.339 -21.760 1.00 74.38 485 PRO A O 1
ATOM 3889 N N . PRO A 1 486 ? 51.733 7.756 -23.297 1.00 77.62 486 PRO A N 1
ATOM 3890 C CA . PRO A 1 486 ? 51.171 8.597 -24.347 1.00 77.62 486 PRO A CA 1
ATOM 3891 C C . PRO A 1 486 ? 49.701 8.254 -24.581 1.00 77.62 486 PRO A C 1
ATOM 3893 O O . PRO A 1 486 ? 49.353 7.095 -24.830 1.00 77.62 486 PRO A O 1
ATOM 3896 N N . GLU A 1 487 ? 48.841 9.262 -24.479 1.00 66.25 487 GLU A N 1
ATOM 3897 C CA . GLU A 1 487 ? 47.404 9.081 -24.626 1.00 66.25 487 GLU A CA 1
ATOM 3898 C C . GLU A 1 487 ? 46.941 9.448 -26.028 1.00 66.25 487 GLU A C 1
ATOM 3900 O O . GLU A 1 487 ? 47.619 10.152 -26.779 1.00 66.25 487 GLU A O 1
ATOM 3905 N N . HIS A 1 488 ? 45.755 8.948 -26.370 1.00 64.44 488 HIS A N 1
ATOM 3906 C CA . HIS A 1 488 ? 45.085 9.260 -27.619 1.00 64.44 488 HIS A CA 1
ATOM 3907 C C . HIS A 1 488 ? 45.972 9.051 -28.848 1.00 64.44 488 HIS A C 1
ATOM 3909 O O . HIS A 1 488 ? 46.217 9.972 -29.628 1.00 64.44 488 HIS A O 1
ATOM 3915 N N . LEU A 1 489 ? 46.442 7.813 -29.029 1.00 63.12 489 LEU A N 1
ATOM 3916 C CA . LEU A 1 489 ? 46.996 7.405 -30.313 1.00 63.12 489 LEU A CA 1
ATOM 3917 C C . LEU A 1 489 ? 45.903 7.519 -31.374 1.00 63.12 489 LEU A C 1
ATOM 3919 O O . LEU A 1 489 ? 45.058 6.642 -31.544 1.00 63.12 489 LEU A O 1
ATOM 3923 N N . TYR A 1 490 ? 45.950 8.613 -32.114 1.00 64.31 490 TYR A N 1
ATOM 3924 C CA . TYR A 1 490 ? 45.226 8.784 -33.349 1.00 64.31 490 TYR A CA 1
ATOM 3925 C C . TYR A 1 490 ? 46.097 8.243 -34.457 1.00 64.31 490 TYR A C 1
ATOM 3927 O O . TYR A 1 490 ? 47.017 8.901 -34.951 1.00 64.31 490 TYR A O 1
ATOM 3935 N N . VAL A 1 491 ? 45.777 7.022 -34.855 1.00 60.78 491 VAL A N 1
ATOM 3936 C CA . VAL A 1 491 ? 46.256 6.497 -36.119 1.00 60.78 491 VAL A CA 1
ATOM 3937 C C . VAL A 1 491 ? 45.297 6.992 -37.190 1.00 60.78 491 VAL A C 1
ATOM 3939 O O . VAL A 1 491 ? 44.221 6.438 -37.402 1.00 60.78 491 VAL A O 1
ATOM 3942 N N . SER A 1 492 ? 45.667 8.098 -37.828 1.00 55.06 492 SER A N 1
ATOM 3943 C CA . SER A 1 492 ? 44.916 8.659 -38.946 1.00 55.06 492 SER A CA 1
ATOM 3944 C C . SER A 1 492 ? 45.523 8.169 -40.249 1.00 55.06 492 SER A C 1
ATOM 3946 O O . SER A 1 492 ? 46.714 8.341 -40.514 1.00 55.06 492 SER A O 1
ATOM 3948 N N . ARG A 1 493 ? 44.697 7.533 -41.075 1.00 58.09 493 ARG A N 1
ATOM 3949 C CA . ARG A 1 493 ? 45.088 7.200 -42.438 1.00 58.09 493 ARG A CA 1
ATOM 3950 C C . ARG A 1 493 ? 45.048 8.484 -43.263 1.00 58.09 493 ARG A C 1
ATOM 3952 O O . ARG A 1 493 ? 43.984 9.061 -43.467 1.00 58.09 493 ARG A O 1
ATOM 3959 N N . LEU A 1 494 ? 46.206 8.943 -43.714 1.00 55.50 494 LEU A N 1
ATOM 3960 C CA . LEU A 1 494 ? 46.336 10.017 -44.685 1.00 55.50 494 LEU A CA 1
ATOM 3961 C C . LEU A 1 494 ? 46.279 9.390 -46.080 1.00 55.50 494 LEU A C 1
ATOM 3963 O O . LEU A 1 494 ? 47.235 8.769 -46.552 1.00 55.50 494 LEU A O 1
ATOM 3967 N N . LEU A 1 495 ? 45.116 9.527 -46.713 1.00 51.81 495 LEU A N 1
ATOM 3968 C CA . LEU A 1 495 ? 44.886 9.126 -48.095 1.00 51.81 495 LEU A CA 1
ATOM 3969 C C . LEU A 1 495 ? 45.500 10.170 -49.026 1.00 51.81 495 LEU A C 1
ATOM 3971 O O . LEU A 1 495 ? 44.949 11.254 -49.198 1.00 51.81 495 LEU A O 1
ATOM 3975 N N . ASN A 1 496 ? 46.614 9.820 -49.660 1.00 45.94 496 ASN A N 1
ATOM 3976 C CA . ASN A 1 496 ? 47.081 10.508 -50.856 1.00 45.94 496 ASN A CA 1
ATOM 3977 C C . ASN A 1 496 ? 46.802 9.629 -52.077 1.00 45.94 496 ASN A C 1
ATOM 3979 O O . ASN A 1 496 ? 46.809 8.405 -51.988 1.00 45.94 496 ASN A O 1
ATOM 3983 N N . LYS A 1 497 ? 46.579 10.256 -53.239 1.00 48.41 497 LYS A N 1
ATOM 3984 C CA . LYS A 1 497 ? 46.187 9.590 -54.499 1.00 48.41 497 LYS A CA 1
ATOM 3985 C C . LYS A 1 497 ? 47.170 8.518 -55.019 1.00 48.41 497 LYS A C 1
ATOM 3987 O O . LYS A 1 497 ? 46.851 7.883 -56.017 1.00 48.41 497 LYS A O 1
ATOM 3992 N N . THR A 1 498 ? 48.333 8.309 -54.391 1.00 46.22 498 THR A N 1
ATOM 3993 C CA . THR A 1 498 ? 49.366 7.366 -54.859 1.00 46.22 498 THR A CA 1
ATOM 3994 C C . THR A 1 498 ? 49.995 6.450 -53.793 1.00 46.22 498 THR A C 1
ATOM 3996 O O . THR A 1 498 ? 50.624 5.487 -54.211 1.00 46.22 498 THR A O 1
ATOM 3999 N N . MET A 1 499 ? 49.825 6.666 -52.472 1.00 50.00 499 MET A N 1
ATOM 4000 C CA . MET A 1 499 ? 50.333 5.783 -51.386 1.00 50.00 499 MET A CA 1
ATOM 4001 C C . MET A 1 499 ? 49.512 5.930 -50.084 1.00 50.00 499 MET A C 1
ATOM 4003 O O . MET A 1 499 ? 49.011 7.020 -49.795 1.00 50.00 499 MET A O 1
ATOM 4007 N N . GLU A 1 500 ? 49.416 4.865 -49.270 1.00 59.22 500 GLU A N 1
ATOM 4008 C CA . GLU A 1 500 ? 48.807 4.901 -47.928 1.00 59.22 500 GLU A CA 1
ATOM 4009 C C . GLU A 1 500 ? 49.833 5.331 -46.866 1.00 59.22 500 GLU A C 1
ATOM 4011 O O . GLU A 1 500 ? 50.752 4.605 -46.497 1.00 59.22 500 GLU A O 1
ATOM 4016 N N . THR A 1 501 ? 49.675 6.544 -46.341 1.00 63.78 501 THR A N 1
ATOM 4017 C CA . THR A 1 501 ? 50.492 7.033 -45.222 1.00 63.78 501 THR A CA 1
ATOM 4018 C C . THR A 1 501 ? 49.659 7.008 -43.955 1.00 63.78 501 THR A C 1
ATOM 4020 O O . THR A 1 501 ? 48.534 7.502 -43.957 1.00 63.78 501 THR A O 1
ATOM 4023 N N . ILE A 1 502 ? 50.176 6.449 -42.862 1.00 70.31 502 ILE A N 1
ATOM 4024 C CA . ILE A 1 502 ? 49.534 6.616 -41.560 1.00 70.31 502 ILE A CA 1
ATOM 4025 C C . ILE A 1 502 ? 50.274 7.690 -40.784 1.00 70.31 502 ILE A C 1
ATOM 4027 O O . ILE A 1 502 ? 51.493 7.671 -40.608 1.00 70.31 502 ILE A O 1
ATOM 4031 N N . LYS A 1 503 ? 49.512 8.669 -40.326 1.00 78.12 503 LYS A N 1
ATOM 4032 C CA . LYS A 1 503 ? 49.986 9.644 -39.368 1.00 78.12 503 LYS A CA 1
ATOM 4033 C C . LYS A 1 503 ? 49.537 9.162 -38.007 1.00 78.12 503 LYS A C 1
ATOM 4035 O O . LYS A 1 503 ? 48.346 9.193 -37.690 1.00 78.12 503 LYS A O 1
ATOM 4040 N N . VAL A 1 504 ? 50.511 8.704 -37.236 1.00 76.56 504 VAL A N 1
ATOM 4041 C CA . VAL A 1 504 ? 50.339 8.351 -35.837 1.00 76.56 504 VAL A CA 1
ATOM 4042 C C . VAL A 1 504 ? 50.630 9.619 -35.059 1.00 76.56 504 VAL A C 1
ATOM 4044 O O . VAL A 1 504 ? 51.768 10.071 -34.963 1.00 76.56 504 VAL A O 1
ATOM 4047 N N . THR A 1 505 ? 49.579 10.249 -34.571 1.00 77.88 505 THR A N 1
ATOM 4048 C CA . THR A 1 505 ? 49.690 11.342 -33.610 1.00 77.88 505 THR A CA 1
ATOM 4049 C C . THR A 1 505 ? 49.227 10.832 -32.280 1.00 77.88 505 THR A C 1
ATOM 4051 O O . THR A 1 505 ? 48.219 10.143 -32.197 1.00 77.88 505 THR A O 1
ATOM 4054 N N . TRP A 1 506 ? 49.954 11.188 -31.247 1.00 84.44 506 TRP A N 1
ATOM 4055 C CA . TRP A 1 506 ? 49.536 10.969 -29.880 1.00 84.44 506 TRP A CA 1
ATOM 4056 C C . TRP A 1 506 ? 49.534 12.317 -29.195 1.00 84.44 506 TRP A C 1
ATOM 4058 O O . TRP A 1 506 ? 50.020 13.317 -29.730 1.00 84.44 506 TRP A O 1
ATOM 4068 N N . PHE A 1 507 ? 48.963 12.360 -28.012 1.00 76.62 507 PHE A N 1
ATOM 4069 C CA . PHE A 1 507 ? 49.140 13.501 -27.149 1.00 76.62 507 PHE A CA 1
ATOM 4070 C C . PHE A 1 507 ? 50.334 13.267 -26.241 1.00 76.62 507 PHE A C 1
ATOM 4072 O O . PHE A 1 507 ? 50.638 12.137 -25.844 1.00 76.62 507 PHE A O 1
ATOM 4079 N N . GLN A 1 508 ? 51.039 14.361 -25.957 1.00 72.75 508 GLN A N 1
ATOM 4080 C CA . GLN A 1 508 ? 52.068 14.357 -24.935 1.00 72.75 508 GLN A CA 1
ATOM 4081 C C . GLN A 1 508 ? 51.436 13.837 -23.638 1.00 72.75 508 GLN A C 1
ATOM 4083 O O . GLN A 1 508 ? 50.360 14.320 -23.280 1.00 72.75 508 GLN A O 1
ATOM 4088 N N . PRO A 1 509 ? 52.053 12.862 -22.947 1.00 68.81 509 PRO A N 1
ATOM 4089 C CA . PRO A 1 509 ? 51.519 12.387 -21.684 1.00 68.81 509 PRO A CA 1
ATOM 4090 C C . PRO A 1 509 ? 51.443 13.554 -20.701 1.00 68.81 509 PRO A C 1
ATOM 4092 O O . PRO A 1 509 ? 52.386 14.348 -20.605 1.00 68.81 509 PRO A O 1
ATOM 4095 N N . GLU A 1 510 ? 50.327 13.664 -19.983 1.00 61.44 510 GLU A N 1
ATOM 4096 C CA . GLU A 1 510 ? 50.134 14.731 -19.007 1.00 61.44 510 GLU A CA 1
ATOM 4097 C C . GLU A 1 510 ? 51.222 14.663 -17.922 1.00 61.44 510 GLU A C 1
ATOM 4099 O O . GLU A 1 510 ? 51.394 13.654 -17.236 1.00 61.44 510 GLU A O 1
ATOM 4104 N N . SER A 1 511 ? 51.979 15.751 -17.778 1.00 58.25 511 SER A N 1
ATOM 4105 C CA . SER A 1 511 ? 53.020 15.927 -16.763 1.00 58.25 511 SER A CA 1
ATOM 4106 C C . SER A 1 511 ? 52.778 17.260 -16.058 1.00 58.25 511 SER A C 1
ATOM 4108 O O . SER A 1 511 ? 52.914 18.327 -16.650 1.00 58.25 511 SER A O 1
ATOM 4110 N N . GLU A 1 512 ? 52.394 17.202 -14.780 1.00 53.78 512 GLU A N 1
ATOM 4111 C CA . GLU A 1 512 ? 52.323 18.379 -13.895 1.00 53.78 512 GLU A CA 1
ATOM 4112 C C . GLU A 1 512 ? 53.585 18.527 -13.022 1.00 53.78 512 GLU A C 1
ATOM 4114 O O . GLU A 1 512 ? 53.729 19.514 -12.305 1.00 53.78 512 GLU A O 1
ATOM 4119 N N . ASP A 1 513 ? 54.510 17.560 -13.076 1.00 59.22 513 ASP A N 1
ATOM 4120 C CA . ASP A 1 513 ? 55.752 17.516 -12.290 1.00 59.22 513 ASP A CA 1
ATOM 4121 C C . ASP A 1 513 ? 56.917 18.303 -12.922 1.00 59.22 513 ASP A C 1
ATOM 4123 O O . ASP A 1 513 ? 57.989 18.392 -12.327 1.00 59.22 513 ASP A O 1
ATOM 4127 N N . GLY A 1 514 ? 56.711 18.896 -14.104 1.00 56.50 514 GLY A N 1
ATOM 4128 C CA . GLY A 1 514 ? 57.712 19.697 -14.820 1.00 56.50 514 GLY A CA 1
ATOM 4129 C C . GLY A 1 514 ? 58.794 18.878 -15.536 1.00 56.50 514 GLY A C 1
ATOM 4130 O O . GLY A 1 514 ? 59.714 19.460 -16.114 1.00 56.50 514 GLY A O 1
ATOM 4131 N N . ALA A 1 515 ? 58.695 17.544 -15.530 1.00 63.09 515 ALA A N 1
ATOM 4132 C CA . ALA A 1 515 ? 59.633 16.657 -16.208 1.00 63.09 515 ALA A CA 1
ATOM 4133 C C . ALA A 1 515 ? 59.400 16.677 -17.730 1.00 63.09 515 ALA A C 1
ATOM 4135 O O . ALA A 1 515 ? 58.341 16.292 -18.224 1.00 63.09 515 ALA A O 1
ATOM 4136 N N . SER A 1 516 ? 60.401 17.116 -18.494 1.00 65.06 516 SER A N 1
ATOM 4137 C CA . SER A 1 516 ? 60.293 17.203 -19.956 1.00 65.06 516 SER A CA 1
ATOM 4138 C C . SER A 1 516 ? 60.529 15.844 -20.620 1.00 65.06 516 SER A C 1
ATOM 4140 O O . SER A 1 516 ? 61.497 15.147 -20.308 1.00 65.06 516 SER A O 1
ATOM 4142 N N . VAL A 1 517 ? 59.649 15.475 -21.556 1.00 73.69 517 VAL A N 1
ATOM 4143 C CA . VAL A 1 517 ? 59.838 14.299 -22.420 1.00 73.69 517 VAL A CA 1
ATOM 4144 C C . VAL A 1 517 ? 61.025 14.557 -23.347 1.00 73.69 517 VAL A C 1
ATOM 4146 O O . VAL A 1 517 ? 61.112 15.630 -23.940 1.00 73.69 517 VAL A O 1
ATOM 4149 N N . LEU A 1 518 ? 61.925 13.584 -23.498 1.00 78.06 518 LEU A N 1
ATOM 4150 C CA . LEU A 1 518 ? 63.080 13.703 -24.395 1.00 78.06 518 LEU A CA 1
ATOM 4151 C C . LEU A 1 518 ? 62.726 13.292 -25.830 1.00 78.06 518 LEU A C 1
ATOM 4153 O O . LEU A 1 518 ? 62.968 14.038 -26.776 1.00 78.06 518 LEU A O 1
ATOM 4157 N N . HIS A 1 519 ? 62.151 12.099 -25.987 1.00 80.69 519 HIS A N 1
ATOM 4158 C CA . HIS A 1 519 ? 61.692 11.537 -27.258 1.00 80.69 519 HIS A CA 1
ATOM 4159 C C . HIS A 1 519 ? 60.651 10.433 -27.008 1.00 80.69 519 HIS A C 1
ATOM 4161 O O . HIS A 1 519 ? 60.454 9.987 -25.872 1.00 80.69 519 HIS A O 1
ATOM 4167 N N . TYR A 1 520 ? 60.002 9.975 -28.078 1.00 84.12 520 TYR A N 1
ATOM 4168 C CA . TYR A 1 520 ? 59.030 8.884 -28.060 1.00 84.12 520 TYR A CA 1
ATOM 4169 C C . TYR A 1 520 ? 59.525 7.690 -28.874 1.00 84.12 520 TYR A C 1
ATOM 4171 O O . TYR A 1 520 ? 60.237 7.848 -29.869 1.00 84.12 520 TYR A O 1
ATOM 4179 N N . LYS A 1 521 ? 59.103 6.490 -28.471 1.00 86.00 521 LYS A N 1
ATOM 4180 C CA . LYS A 1 521 ? 59.301 5.250 -29.232 1.00 86.00 521 LYS A CA 1
ATOM 4181 C C . LYS A 1 521 ? 57.960 4.800 -29.805 1.00 86.00 521 LYS A C 1
ATOM 4183 O O . LYS A 1 521 ? 57.022 4.597 -29.040 1.00 86.00 521 LYS A O 1
ATOM 4188 N N . VAL A 1 522 ? 57.870 4.671 -31.129 1.00 86.38 522 VAL A N 1
ATOM 4189 C CA . VAL A 1 522 ? 56.675 4.240 -31.872 1.00 86.38 522 VAL A CA 1
ATOM 4190 C C . VAL A 1 522 ? 56.927 2.854 -32.455 1.00 86.38 522 VAL A C 1
ATOM 4192 O O . VAL A 1 522 ? 57.700 2.710 -33.400 1.00 86.38 522 VAL A O 1
ATOM 4195 N N . ASP A 1 523 ? 56.261 1.843 -31.912 1.00 85.56 523 ASP A N 1
ATOM 4196 C CA . ASP A 1 523 ? 56.340 0.469 -32.403 1.00 85.56 523 ASP A CA 1
ATOM 4197 C C . ASP A 1 523 ? 55.151 0.175 -33.327 1.00 85.56 523 ASP A C 1
ATOM 4199 O O . ASP A 1 523 ? 54.001 0.401 -32.945 1.00 85.56 523 ASP A O 1
ATOM 4203 N N . TYR A 1 524 ? 55.399 -0.379 -34.516 1.00 82.19 524 TYR A N 1
ATOM 4204 C CA . TYR A 1 524 ? 54.352 -0.828 -35.438 1.00 82.19 524 TYR A CA 1
ATOM 4205 C C . TYR A 1 524 ? 54.648 -2.204 -36.043 1.00 82.19 524 TYR A C 1
ATOM 4207 O O . TYR A 1 524 ? 55.803 -2.616 -36.168 1.00 82.19 524 TYR A O 1
ATOM 4215 N N . LYS A 1 525 ? 53.589 -2.932 -36.408 1.00 78.19 525 LYS A N 1
ATOM 4216 C CA . LYS A 1 525 ? 53.669 -4.226 -37.101 1.00 78.19 525 LYS A CA 1
ATOM 4217 C C . LYS A 1 525 ? 52.444 -4.471 -37.980 1.00 78.19 525 LYS A C 1
ATOM 4219 O O . LYS A 1 525 ? 51.355 -3.975 -37.689 1.00 78.19 525 LYS A O 1
ATOM 4224 N N . GLU A 1 526 ? 52.611 -5.242 -39.047 1.00 70.81 526 GLU A N 1
ATOM 4225 C CA . GLU A 1 526 ? 51.497 -5.716 -39.875 1.00 70.81 526 GLU A CA 1
ATOM 4226 C C . GLU A 1 526 ? 50.734 -6.837 -39.156 1.00 70.81 526 GLU A C 1
ATOM 4228 O O . GLU A 1 526 ? 51.334 -7.672 -38.470 1.00 70.81 526 GLU A O 1
ATOM 4233 N N . ALA A 1 527 ? 49.401 -6.840 -39.265 1.00 58.03 527 ALA A N 1
ATOM 4234 C CA . ALA A 1 527 ? 48.582 -7.849 -38.605 1.00 58.03 527 ALA A CA 1
ATOM 4235 C C . ALA A 1 527 ? 48.837 -9.232 -39.236 1.00 58.03 527 ALA A C 1
ATOM 4237 O O . ALA A 1 527 ? 48.393 -9.497 -40.348 1.00 58.03 527 ALA A O 1
ATOM 4238 N N . GLY A 1 528 ? 49.554 -10.107 -38.519 1.00 55.28 528 GLY A N 1
ATOM 4239 C CA . GLY A 1 528 ? 49.905 -11.464 -38.968 1.00 55.28 528 GLY A CA 1
ATOM 4240 C C . GLY A 1 528 ? 51.409 -11.757 -39.089 1.00 55.28 528 GLY A C 1
ATOM 4241 O O . GLY A 1 528 ? 51.761 -12.907 -39.329 1.00 55.28 528 GLY A O 1
ATOM 4242 N N . LEU A 1 529 ? 52.293 -10.768 -38.887 1.00 59.62 529 LEU A N 1
ATOM 4243 C CA . LEU A 1 529 ? 53.757 -10.949 -38.868 1.00 59.62 529 LEU A CA 1
ATOM 4244 C C . LEU A 1 529 ? 54.334 -10.860 -37.438 1.00 59.62 529 LEU A C 1
ATOM 4246 O O . LEU A 1 529 ? 53.837 -10.098 -36.603 1.00 59.62 529 LEU A O 1
ATOM 4250 N N . GLU A 1 530 ? 55.394 -11.627 -37.148 1.00 55.03 530 GLU A N 1
ATOM 4251 C CA . GLU A 1 530 ? 56.131 -11.566 -35.874 1.00 55.03 530 GLU A CA 1
ATOM 4252 C C . GLU A 1 530 ? 57.263 -10.526 -35.918 1.00 55.03 530 GLU A C 1
ATOM 4254 O O . GLU A 1 530 ? 58.023 -10.451 -36.882 1.00 55.03 530 GLU A O 1
ATOM 4259 N N . GLY A 1 531 ? 57.392 -9.745 -34.840 1.00 65.62 531 GLY A N 1
ATOM 4260 C CA . GLY A 1 531 ? 58.385 -8.675 -34.700 1.00 65.62 531 GLY A CA 1
ATOM 4261 C C . GLY A 1 531 ? 57.769 -7.275 -34.762 1.00 65.62 531 GLY A C 1
ATOM 4262 O O . GLY A 1 531 ? 56.969 -6.962 -35.640 1.00 65.62 531 GLY A O 1
ATOM 4263 N N . TRP A 1 532 ? 58.127 -6.424 -33.798 1.00 77.88 532 TRP A N 1
ATOM 4264 C CA . TRP A 1 532 ? 57.775 -5.003 -33.811 1.00 77.88 532 TRP A CA 1
ATOM 4265 C C . TRP A 1 532 ? 58.886 -4.216 -34.496 1.00 77.88 532 TRP A C 1
ATOM 4267 O O . TRP A 1 532 ? 60.059 -4.394 -34.172 1.00 77.88 532 TRP A O 1
ATOM 4277 N N . SER A 1 533 ? 58.516 -3.334 -35.419 1.00 80.94 533 SER A N 1
ATOM 4278 C CA . SER A 1 533 ? 59.434 -2.342 -35.971 1.00 80.94 533 SER A CA 1
ATOM 4279 C C . SER A 1 533 ? 59.324 -1.065 -35.148 1.00 80.94 533 SER A C 1
ATOM 4281 O O . SER A 1 533 ? 58.226 -0.535 -34.984 1.00 80.94 533 SER A O 1
ATOM 4283 N N . THR A 1 534 ? 60.446 -0.576 -34.626 1.00 82.81 534 THR A N 1
ATOM 4284 C CA . THR A 1 534 ? 60.488 0.625 -33.783 1.00 82.81 534 THR A CA 1
ATOM 4285 C C . THR A 1 534 ? 61.007 1.811 -34.580 1.00 82.81 534 THR A C 1
ATOM 4287 O O . THR A 1 534 ? 62.062 1.736 -35.209 1.00 82.81 534 THR A O 1
ATOM 4290 N N . MET A 1 535 ? 60.298 2.932 -34.503 1.00 80.19 535 MET A N 1
ATOM 4291 C CA . MET A 1 535 ? 60.789 4.233 -34.937 1.00 80.19 535 MET A CA 1
ATOM 4292 C C . MET A 1 535 ? 60.917 5.161 -33.727 1.00 80.19 535 MET A C 1
ATOM 4294 O O . MET A 1 535 ? 60.070 5.148 -32.834 1.00 80.19 535 MET A O 1
ATOM 4298 N N . VAL A 1 536 ? 61.976 5.966 -33.687 1.00 81.44 536 VAL A N 1
ATOM 4299 C CA . VAL A 1 536 ? 62.230 6.932 -32.611 1.00 81.44 536 VAL A CA 1
ATOM 4300 C C . VAL A 1 536 ? 62.038 8.335 -33.165 1.00 81.44 536 VAL A C 1
ATOM 4302 O O . VAL A 1 536 ? 62.483 8.623 -34.274 1.00 81.44 536 VAL A O 1
ATOM 4305 N N . THR A 1 537 ? 61.366 9.204 -32.416 1.00 80.31 537 THR A N 1
ATOM 4306 C CA . THR A 1 537 ? 61.202 10.604 -32.821 1.00 80.31 537 THR A CA 1
ATOM 4307 C C . THR A 1 537 ? 62.490 11.396 -32.585 1.00 80.31 537 THR A C 1
ATOM 4309 O O . THR A 1 537 ? 63.198 11.164 -31.609 1.00 80.31 537 THR A O 1
ATOM 4312 N N . GLU A 1 538 ? 62.790 12.369 -33.452 1.00 74.44 538 GLU A N 1
ATOM 4313 C CA . GLU A 1 538 ? 64.008 13.201 -33.351 1.00 74.44 538 GLU A CA 1
ATOM 4314 C C . GLU A 1 538 ? 63.987 14.182 -32.156 1.00 74.44 538 GLU A C 1
ATOM 4316 O O . GLU A 1 538 ? 65.000 14.792 -31.824 1.00 74.44 538 GLU A O 1
ATOM 4321 N N . GLY A 1 539 ? 62.843 14.311 -31.476 1.00 75.31 539 GLY A N 1
ATOM 4322 C CA . GLY A 1 539 ? 62.653 15.153 -30.296 1.00 75.31 539 GLY A CA 1
ATOM 4323 C C . GLY A 1 539 ? 61.294 14.909 -29.622 1.00 75.31 539 GLY A C 1
ATOM 4324 O O . GLY A 1 539 ? 60.660 13.879 -29.884 1.00 75.31 539 GLY A O 1
ATOM 4325 N N . PRO A 1 540 ? 60.790 15.850 -28.800 1.00 76.69 540 PRO A N 1
ATOM 4326 C CA . PRO A 1 540 ? 59.533 15.713 -28.053 1.00 76.69 540 PRO A CA 1
ATOM 4327 C C . PRO A 1 540 ? 58.270 15.906 -28.916 1.00 76.69 540 PRO A C 1
ATOM 4329 O O . PRO A 1 540 ? 57.174 16.117 -28.393 1.00 76.69 540 PRO A O 1
ATOM 4332 N N . GLU A 1 541 ? 58.390 15.864 -30.244 1.00 77.50 541 GLU A N 1
ATOM 4333 C CA . GLU A 1 541 ? 57.249 16.023 -31.141 1.00 77.50 541 GLU A CA 1
ATOM 4334 C C . GLU A 1 541 ? 56.293 14.821 -31.041 1.00 77.50 541 GLU A C 1
ATOM 4336 O O . GLU A 1 541 ? 56.690 13.672 -31.219 1.00 77.50 541 GLU A O 1
ATOM 4341 N N . CYS A 1 542 ? 55.003 15.082 -30.803 1.00 81.19 542 CYS A N 1
ATOM 4342 C CA . CYS A 1 542 ? 53.981 14.043 -30.604 1.00 81.19 542 CYS A CA 1
ATOM 4343 C C . CYS A 1 542 ? 53.335 13.570 -31.919 1.00 81.19 542 CYS A C 1
ATOM 4345 O O . CYS A 1 542 ? 52.116 13.420 -32.044 1.00 81.19 542 CYS A O 1
ATOM 4347 N N . LYS A 1 543 ? 54.162 13.404 -32.953 1.00 80.62 543 LYS A N 1
ATOM 4348 C CA . LYS A 1 543 ? 53.741 12.938 -34.275 1.00 80.62 543 LYS A CA 1
ATOM 4349 C C . LYS A 1 543 ? 54.815 12.041 -34.876 1.00 80.62 543 LYS A C 1
ATOM 4351 O O . LYS A 1 543 ? 56.004 12.324 -34.778 1.00 80.62 543 LYS A O 1
ATOM 4356 N N . CYS A 1 544 ? 54.374 11.009 -35.576 1.00 81.62 544 CYS A N 1
ATOM 4357 C CA . CYS A 1 544 ? 55.215 10.169 -36.410 1.00 81.62 544 CYS A CA 1
ATOM 4358 C C . CYS A 1 544 ? 54.458 9.818 -37.691 1.00 81.62 544 CYS A C 1
ATOM 4360 O O . CYS A 1 544 ? 53.278 9.457 -37.659 1.00 81.62 544 CYS A O 1
ATOM 4362 N N . ILE A 1 545 ? 55.127 9.980 -38.831 1.00 79.69 545 ILE A N 1
ATOM 4363 C CA . ILE A 1 545 ? 54.577 9.629 -40.139 1.00 79.69 545 ILE A CA 1
ATOM 4364 C C . ILE A 1 545 ? 55.223 8.319 -40.558 1.00 79.69 545 ILE A C 1
ATOM 4366 O O . ILE A 1 545 ? 56.435 8.251 -40.742 1.00 79.69 545 ILE A O 1
ATOM 4370 N N . ILE A 1 546 ? 54.395 7.293 -40.715 1.00 76.00 546 ILE A N 1
ATOM 4371 C CA . ILE A 1 546 ? 54.824 5.956 -41.106 1.00 76.00 546 ILE A CA 1
ATOM 4372 C C . ILE A 1 546 ? 54.240 5.694 -42.492 1.00 76.00 546 ILE A C 1
ATOM 4374 O O . ILE A 1 546 ? 53.027 5.778 -42.699 1.00 76.00 546 ILE A O 1
ATOM 4378 N N . SER A 1 547 ? 55.110 5.423 -43.460 1.00 70.19 547 SER A N 1
ATOM 4379 C CA . SER A 1 547 ? 54.679 5.024 -44.802 1.00 70.19 547 SER A CA 1
ATOM 4380 C C . SER A 1 547 ? 54.404 3.525 -44.787 1.00 70.19 547 SER A C 1
ATOM 4382 O O . SER A 1 547 ? 55.298 2.753 -44.443 1.00 70.19 547 SER A O 1
ATOM 4384 N N . LEU A 1 548 ? 53.169 3.131 -45.106 1.00 64.94 548 LEU A N 1
ATOM 4385 C CA . LEU A 1 548 ? 52.720 1.740 -45.084 1.00 64.94 548 LEU A CA 1
ATOM 4386 C C . LEU A 1 548 ? 52.285 1.293 -46.483 1.00 64.94 548 LEU A C 1
ATOM 4388 O O . LEU A 1 548 ? 51.990 2.109 -47.355 1.00 64.94 548 LEU A O 1
ATOM 4392 N N . ASN A 1 549 ? 52.254 -0.017 -46.706 1.00 57.72 549 ASN A N 1
ATOM 4393 C CA . ASN A 1 549 ? 51.754 -0.580 -47.956 1.00 57.72 549 ASN A CA 1
ATOM 4394 C C . ASN A 1 549 ? 50.215 -0.674 -47.907 1.00 57.72 549 ASN A C 1
ATOM 4396 O O . ASN A 1 549 ? 49.636 -0.728 -46.826 1.00 57.72 549 ASN A O 1
ATOM 4400 N N . LEU A 1 550 ? 49.554 -0.676 -49.074 1.00 53.03 550 LEU A N 1
ATOM 4401 C CA . LEU A 1 550 ? 48.086 -0.710 -49.234 1.00 53.03 550 LEU A CA 1
ATOM 4402 C C . LEU A 1 550 ? 47.481 -2.053 -48.762 1.00 53.03 550 LEU A C 1
ATOM 4404 O O . LEU A 1 550 ? 47.090 -2.882 -49.585 1.00 53.03 550 LEU A O 1
ATOM 4408 N N . SER A 1 551 ? 47.424 -2.287 -47.448 1.00 52.62 551 SER A N 1
ATOM 4409 C CA . SER A 1 551 ? 46.871 -3.500 -46.828 1.00 52.62 551 SER A CA 1
ATOM 4410 C C . SER A 1 551 ? 45.842 -3.188 -45.729 1.00 52.62 551 SER A C 1
ATOM 4412 O O . SER A 1 551 ? 45.692 -2.059 -45.257 1.00 52.62 551 SER A O 1
ATOM 4414 N N . THR A 1 552 ? 45.032 -4.187 -45.365 1.00 62.22 552 THR A N 1
ATOM 4415 C CA . THR A 1 552 ? 43.765 -3.965 -44.652 1.00 62.22 552 THR A CA 1
ATOM 4416 C C . THR A 1 552 ? 43.859 -3.887 -43.120 1.00 62.22 552 THR A C 1
ATOM 4418 O O . THR A 1 552 ? 42.889 -3.410 -42.532 1.00 62.22 552 THR A O 1
ATOM 4421 N N . CYS A 1 553 ? 44.972 -4.259 -42.452 1.00 60.44 553 CYS A N 1
ATOM 4422 C CA . CYS A 1 553 ? 45.121 -4.190 -40.976 1.00 60.44 553 CYS A CA 1
ATOM 4423 C C . CYS A 1 553 ? 46.594 -4.064 -40.484 1.00 60.44 553 CYS A C 1
ATOM 4425 O O . CYS A 1 553 ? 47.431 -4.909 -40.786 1.00 60.44 553 CYS A O 1
ATOM 4427 N N . TYR A 1 554 ? 46.890 -3.079 -39.624 1.00 69.81 554 TYR A N 1
ATOM 4428 C CA . TYR A 1 554 ? 48.193 -2.860 -38.951 1.00 69.81 554 TYR A CA 1
ATOM 4429 C C . TYR A 1 554 ? 47.995 -2.700 -37.433 1.00 69.81 554 TYR A C 1
ATOM 4431 O O . TYR A 1 554 ? 46.873 -2.468 -37.005 1.00 69.81 554 TYR A O 1
ATOM 4439 N N . ARG A 1 555 ? 49.040 -2.787 -36.601 1.00 74.12 555 ARG A N 1
ATOM 4440 C CA . ARG A 1 555 ? 48.997 -2.459 -35.158 1.00 74.12 555 ARG A CA 1
ATOM 4441 C C . ARG A 1 555 ? 50.104 -1.487 -34.786 1.00 74.12 555 ARG A C 1
ATOM 4443 O O . ARG A 1 555 ? 51.223 -1.640 -35.269 1.00 74.12 555 ARG A O 1
ATOM 4450 N N . VAL A 1 556 ? 49.809 -0.530 -33.907 1.00 78.25 556 VAL A N 1
ATOM 4451 C CA . VAL A 1 556 ? 50.749 0.509 -33.456 1.00 78.25 556 VAL A CA 1
ATOM 4452 C C . VAL A 1 556 ? 50.646 0.737 -31.944 1.00 78.25 556 VAL A C 1
ATOM 4454 O O . VAL A 1 556 ? 49.554 0.685 -31.383 1.00 78.25 556 VAL A O 1
ATOM 4457 N N . ARG A 1 557 ? 51.767 1.023 -31.276 1.00 83.19 557 ARG A N 1
ATOM 4458 C CA . ARG A 1 557 ? 51.827 1.494 -29.880 1.00 83.19 557 ARG A CA 1
ATOM 4459 C C . ARG A 1 557 ? 52.964 2.503 -29.685 1.00 83.19 557 ARG A C 1
ATOM 4461 O O . ARG A 1 557 ? 53.927 2.492 -30.446 1.00 83.19 557 ARG A O 1
ATOM 4468 N N . VAL A 1 558 ? 52.865 3.367 -28.676 1.00 84.75 558 VAL A N 1
ATOM 4469 C CA . VAL A 1 558 ? 53.847 4.431 -28.397 1.00 84.75 558 VAL A CA 1
ATOM 4470 C C . VAL A 1 558 ? 54.187 4.485 -26.905 1.00 84.75 558 VAL A C 1
ATOM 4472 O O . VAL A 1 558 ? 53.299 4.334 -26.070 1.00 84.75 558 VAL A O 1
ATOM 4475 N N . SER A 1 559 ? 55.450 4.728 -26.549 1.00 82.81 559 SER A N 1
ATOM 4476 C CA . SER A 1 559 ? 55.895 5.005 -25.170 1.00 82.81 559 SER A CA 1
ATOM 4477 C C . SER A 1 559 ? 56.734 6.286 -25.079 1.00 82.81 559 SER A C 1
ATOM 4479 O O . SER A 1 559 ? 57.364 6.699 -26.058 1.00 82.81 559 SER A O 1
ATOM 4481 N N . ALA A 1 560 ? 56.714 6.941 -23.910 1.00 78.81 560 ALA A N 1
ATOM 4482 C CA . ALA A 1 560 ? 57.448 8.182 -23.643 1.00 78.81 560 ALA A CA 1
ATOM 4483 C C . ALA A 1 560 ? 58.660 7.937 -22.739 1.00 78.81 560 ALA A C 1
ATOM 4485 O O . ALA A 1 560 ? 58.589 7.136 -21.805 1.00 78.81 560 ALA A O 1
ATOM 4486 N N . VAL A 1 561 ? 59.751 8.665 -22.992 1.00 79.44 561 VAL A N 1
ATOM 4487 C CA . VAL A 1 561 ? 61.009 8.555 -22.237 1.00 79.44 561 VAL A CA 1
ATOM 4488 C C . VAL A 1 561 ? 61.366 9.907 -21.601 1.00 79.44 561 VAL A C 1
ATOM 4490 O O . VAL A 1 561 ? 61.440 10.921 -22.301 1.00 79.44 561 VAL A O 1
ATOM 4493 N N . TYR A 1 562 ? 61.600 9.919 -20.282 1.00 76.44 562 TYR A N 1
ATOM 4494 C CA . TYR A 1 562 ? 61.894 11.119 -19.476 1.00 76.44 562 TYR A CA 1
ATOM 4495 C C . TYR A 1 562 ? 63.348 11.122 -18.960 1.00 76.44 562 TYR A C 1
ATOM 4497 O O . TYR A 1 562 ? 63.955 10.063 -18.815 1.00 76.44 562 TYR A O 1
ATOM 4505 N N . GLY A 1 563 ? 63.924 12.306 -18.701 1.00 61.59 563 GLY A N 1
ATOM 4506 C CA . GLY A 1 563 ? 65.333 12.461 -18.306 1.00 61.59 563 GLY A CA 1
ATOM 4507 C C . GLY A 1 563 ? 65.563 12.867 -16.847 1.00 61.59 563 GLY A C 1
ATOM 4508 O O . GLY A 1 563 ? 65.422 14.040 -16.532 1.00 61.59 563 GLY A O 1
ATOM 4509 N N . GLU A 1 564 ? 65.956 11.907 -16.002 1.00 47.53 564 GLU A N 1
ATOM 4510 C CA . GLU A 1 564 ? 67.016 11.976 -14.969 1.00 47.53 564 GLU A CA 1
ATOM 4511 C C . GLU A 1 564 ? 67.118 10.591 -14.284 1.00 47.53 564 GLU A C 1
ATOM 4513 O O . GLU A 1 564 ? 66.162 10.125 -13.668 1.00 47.53 564 GLU A O 1
ATOM 4518 N N . GLY A 1 565 ? 68.271 9.915 -14.418 1.00 50.06 565 GLY A N 1
ATOM 4519 C CA . GLY A 1 565 ? 68.475 8.498 -14.040 1.00 50.06 565 GLY A CA 1
ATOM 4520 C C . GLY A 1 565 ? 68.115 7.513 -15.165 1.00 50.06 565 GLY A C 1
ATOM 4521 O O . GLY A 1 565 ? 67.410 7.898 -16.090 1.00 50.06 565 GLY A O 1
ATOM 4522 N N . GLU A 1 566 ? 68.648 6.280 -15.146 1.00 44.12 566 GLU A N 1
ATOM 4523 C CA . GLU A 1 566 ? 68.520 5.271 -16.225 1.00 44.12 566 GLU A CA 1
ATOM 4524 C C . GLU A 1 566 ? 67.070 5.083 -16.736 1.00 44.12 566 GLU A C 1
ATOM 4526 O O . GLU A 1 566 ? 66.320 4.256 -16.234 1.00 44.12 566 GLU A O 1
ATOM 4531 N N . GLY A 1 567 ? 66.692 5.843 -17.770 1.00 54.84 567 GLY A N 1
ATOM 4532 C CA . GLY A 1 567 ? 65.588 5.568 -18.694 1.00 54.84 567 GLY A CA 1
ATOM 4533 C C . GLY A 1 567 ? 64.223 5.237 -18.082 1.00 54.84 567 GLY A C 1
ATOM 4534 O O . GLY A 1 567 ? 63.628 4.236 -18.487 1.00 54.84 567 GLY A O 1
ATOM 4535 N N . ASP A 1 568 ? 63.698 6.068 -17.174 1.00 63.38 568 ASP A N 1
ATOM 4536 C CA . ASP A 1 568 ? 62.339 5.912 -16.627 1.00 63.38 568 ASP A CA 1
ATOM 4537 C C . ASP A 1 568 ? 61.302 6.082 -17.763 1.00 63.38 568 ASP A C 1
ATOM 4539 O O . ASP A 1 568 ? 60.991 7.187 -18.223 1.00 63.38 568 ASP A O 1
ATOM 4543 N N . THR A 1 569 ? 60.854 4.948 -18.307 1.00 67.00 569 THR A N 1
ATOM 4544 C CA . THR A 1 569 ? 59.986 4.853 -19.489 1.00 67.00 569 THR A CA 1
ATOM 4545 C C . THR A 1 569 ? 58.554 4.641 -19.018 1.00 67.00 569 THR A C 1
ATOM 4547 O O . THR A 1 569 ? 58.308 3.792 -18.160 1.00 67.00 569 THR A O 1
ATOM 4550 N N . SER A 1 570 ? 57.594 5.394 -19.559 1.00 74.00 570 SER A N 1
ATOM 4551 C CA . SER A 1 570 ? 56.185 5.128 -19.259 1.00 74.00 570 SER A CA 1
ATOM 4552 C C . SER A 1 570 ? 55.755 3.761 -19.801 1.00 74.00 570 SER A C 1
ATOM 4554 O O . SER A 1 570 ? 56.397 3.197 -20.691 1.00 74.00 570 SER A O 1
ATOM 4556 N N . GLU A 1 571 ? 54.659 3.204 -19.279 1.00 71.06 571 GLU A N 1
ATOM 4557 C CA . GLU A 1 571 ? 54.066 2.018 -19.902 1.00 71.06 571 GLU A CA 1
ATOM 4558 C C . GLU A 1 571 ? 53.772 2.290 -21.389 1.00 71.06 571 GLU A C 1
ATOM 4560 O O . GLU A 1 571 ? 53.540 3.427 -21.810 1.00 71.06 571 GLU A O 1
ATOM 4565 N N . THR A 1 572 ? 53.805 1.250 -22.223 1.00 73.88 572 THR A N 1
ATOM 4566 C CA . THR A 1 572 ? 53.398 1.399 -23.623 1.00 73.88 572 THR A CA 1
ATOM 4567 C C . THR A 1 572 ? 51.924 1.774 -23.687 1.00 73.88 572 THR A C 1
ATOM 4569 O O . THR A 1 572 ? 51.109 1.211 -22.950 1.00 73.88 572 THR A O 1
ATOM 4572 N N . SER A 1 573 ? 51.552 2.658 -24.613 1.00 71.69 573 SER A N 1
ATOM 4573 C CA . SER A 1 573 ? 50.148 2.859 -24.958 1.00 71.69 573 SER A CA 1
ATOM 4574 C C . SER A 1 573 ? 49.503 1.521 -25.329 1.00 71.69 573 SER A C 1
ATOM 4576 O O . SER A 1 573 ? 50.185 0.580 -25.751 1.00 71.69 573 SER A O 1
ATOM 4578 N N . ARG A 1 574 ? 48.173 1.433 -25.228 1.00 68.19 574 ARG A N 1
ATOM 4579 C CA . ARG A 1 574 ? 47.455 0.244 -25.707 1.00 68.19 574 ARG A CA 1
ATOM 4580 C C . ARG A 1 574 ? 47.849 -0.046 -27.154 1.00 68.19 574 ARG A C 1
ATOM 4582 O O . ARG A 1 574 ? 47.919 0.882 -27.968 1.00 68.19 574 ARG A O 1
ATOM 4589 N N . GLU A 1 575 ? 48.097 -1.324 -27.452 1.00 73.06 575 GLU A N 1
ATOM 4590 C CA . GLU A 1 575 ? 48.208 -1.781 -28.834 1.00 73.06 575 GLU A CA 1
ATOM 4591 C C . GLU A 1 575 ? 46.948 -1.333 -29.562 1.00 73.06 575 GLU A C 1
ATOM 4593 O O . GLU A 1 575 ? 45.833 -1.710 -29.204 1.00 73.06 575 GLU A O 1
ATOM 4598 N N . THR A 1 576 ? 47.135 -0.450 -30.529 1.00 60.28 576 THR A N 1
ATOM 4599 C CA . THR A 1 576 ? 46.052 0.118 -31.306 1.00 60.28 576 THR A CA 1
ATOM 4600 C C . THR A 1 576 ? 46.105 -0.562 -32.655 1.00 60.28 576 THR A C 1
ATOM 4602 O O . THR A 1 576 ? 47.008 -0.309 -33.457 1.00 60.28 576 THR A O 1
ATOM 4605 N N . ASP A 1 577 ? 45.160 -1.475 -32.882 1.00 61.03 577 ASP A N 1
ATOM 4606 C CA . ASP A 1 577 ? 44.824 -1.891 -34.237 1.00 61.03 577 ASP A CA 1
ATOM 4607 C C . ASP A 1 577 ? 44.579 -0.631 -35.066 1.00 61.03 577 ASP A C 1
ATOM 4609 O O . ASP A 1 577 ? 43.958 0.318 -34.598 1.00 61.03 577 ASP A O 1
ATOM 4613 N N . VAL A 1 578 ? 45.050 -0.620 -36.303 1.00 59.69 578 VAL A N 1
ATOM 4614 C CA . VAL A 1 578 ? 44.522 0.245 -37.349 1.00 59.69 578 VAL A CA 1
ATOM 4615 C C . VAL A 1 578 ? 43.142 -0.339 -37.652 1.00 59.69 578 VAL A C 1
ATOM 4617 O O . VAL A 1 578 ? 43.064 -1.344 -38.362 1.00 59.69 578 VAL A O 1
ATOM 4620 N N . PRO A 1 579 ? 42.062 0.168 -37.026 1.00 49.81 579 PRO A N 1
ATOM 4621 C CA . PRO A 1 579 ? 40.856 -0.623 -36.823 1.00 49.81 579 PRO A CA 1
ATOM 4622 C C . PRO A 1 579 ? 40.060 -0.749 -38.121 1.00 49.81 579 PRO A C 1
ATOM 4624 O O . PRO A 1 579 ? 39.820 0.256 -38.791 1.00 49.81 579 PRO A O 1
ATOM 4627 N N . VAL A 1 580 ? 39.566 -1.959 -38.419 1.00 57.72 580 VAL A N 1
ATOM 4628 C CA . VAL A 1 580 ? 38.456 -2.171 -39.368 1.00 57.72 580 VAL A CA 1
ATOM 4629 C C . VAL A 1 580 ? 37.478 -3.215 -38.799 1.00 57.72 580 VAL A C 1
ATOM 4631 O O . VAL A 1 580 ? 37.584 -4.417 -39.065 1.00 57.72 580 VAL A O 1
ATOM 4634 N N . ASN A 1 581 ? 36.547 -2.745 -37.960 1.00 52.34 581 ASN A N 1
ATOM 4635 C CA . ASN A 1 581 ? 35.574 -3.574 -37.219 1.00 52.34 581 ASN A CA 1
ATOM 4636 C C . ASN A 1 581 ? 34.240 -3.755 -37.947 1.00 52.34 581 ASN A C 1
ATOM 4638 O O . ASN A 1 581 ? 33.542 -4.744 -37.758 1.00 52.34 581 ASN A O 1
ATOM 4642 N N . VAL A 1 582 ? 33.903 -2.794 -38.789 1.00 55.62 582 VAL A N 1
ATOM 4643 C CA . VAL A 1 582 ? 32.749 -2.816 -39.672 1.00 55.62 582 VAL A CA 1
ATOM 4644 C C . VAL A 1 582 ? 33.279 -2.324 -40.997 1.00 55.62 582 VAL A C 1
ATOM 4646 O O . VAL A 1 582 ? 33.984 -1.309 -41.050 1.00 55.62 582 VAL A O 1
ATOM 4649 N N . TRP A 1 583 ? 32.985 -3.056 -42.061 1.00 65.31 583 TRP A N 1
ATOM 4650 C CA . TRP A 1 583 ? 33.250 -2.523 -43.381 1.00 65.31 583 TRP A CA 1
ATOM 4651 C C . TRP A 1 583 ? 32.195 -1.470 -43.651 1.00 65.31 583 TRP A C 1
ATOM 4653 O O . TRP A 1 583 ? 31.017 -1.777 -43.808 1.00 65.31 583 TRP A O 1
ATOM 4663 N N . TYR A 1 584 ? 32.621 -0.216 -43.635 1.00 63.91 584 TYR A N 1
ATOM 4664 C CA . TYR A 1 584 ? 31.748 0.880 -43.987 1.00 63.91 584 TYR A CA 1
ATOM 4665 C C . TYR A 1 584 ? 31.852 1.114 -45.484 1.00 63.91 584 TYR A C 1
ATOM 4667 O O . TYR A 1 584 ? 32.944 1.167 -46.060 1.00 63.91 584 TYR A O 1
ATOM 4675 N N . ILE A 1 585 ? 30.699 1.295 -46.102 1.00 70.38 585 ILE A N 1
ATOM 4676 C CA . ILE A 1 585 ? 30.627 1.868 -47.430 1.00 70.38 585 ILE A CA 1
ATOM 4677 C C . ILE A 1 585 ? 29.495 2.876 -47.467 1.00 70.38 585 ILE A C 1
ATOM 4679 O O . ILE A 1 585 ? 28.389 2.641 -46.980 1.00 70.38 585 ILE A O 1
ATOM 4683 N N . ASP A 1 586 ? 29.818 4.030 -48.025 1.00 73.69 586 ASP A N 1
ATOM 4684 C CA . ASP A 1 586 ? 28.839 5.012 -48.433 1.00 73.69 586 ASP A CA 1
ATOM 4685 C C . ASP A 1 586 ? 28.723 4.913 -49.952 1.00 73.69 586 ASP A C 1
ATOM 4687 O O . ASP A 1 586 ? 29.665 5.258 -50.670 1.00 73.69 586 ASP A O 1
ATOM 4691 N N . LEU A 1 587 ? 27.599 4.381 -50.433 1.00 71.88 587 LEU A N 1
ATOM 4692 C CA . LEU A 1 587 ? 27.379 4.197 -51.867 1.00 71.88 587 LEU A CA 1
ATOM 4693 C C . LEU A 1 587 ? 27.135 5.517 -52.597 1.00 71.88 587 LEU A C 1
ATOM 4695 O O . LEU A 1 587 ? 27.284 5.555 -53.813 1.00 71.88 587 LEU A O 1
ATOM 4699 N N . SER A 1 588 ? 26.808 6.596 -51.881 1.00 70.25 588 SER A N 1
ATOM 4700 C CA . SER A 1 588 ? 26.718 7.931 -52.478 1.00 70.25 588 SER A CA 1
ATOM 4701 C C . SER A 1 588 ? 28.099 8.524 -52.789 1.00 70.25 588 SER A C 1
ATOM 4703 O O . SER A 1 588 ? 28.215 9.412 -53.631 1.00 70.25 588 SER A O 1
ATOM 4705 N N . GLU A 1 589 ? 29.163 8.010 -52.155 1.00 70.56 589 GLU A N 1
ATOM 4706 C CA . GLU A 1 589 ? 30.521 8.557 -52.267 1.00 70.56 589 GLU A CA 1
ATOM 4707 C C . GLU A 1 589 ? 31.544 7.597 -52.892 1.00 70.56 589 GLU A C 1
ATOM 4709 O O . GLU A 1 589 ? 32.578 8.039 -53.407 1.00 70.56 589 GLU A O 1
ATOM 4714 N N . ARG A 1 590 ? 31.326 6.278 -52.812 1.00 70.56 590 ARG A N 1
ATOM 4715 C CA . ARG A 1 590 ? 32.314 5.268 -53.215 1.00 70.56 590 ARG A CA 1
ATOM 4716 C C . ARG A 1 590 ? 31.686 4.125 -53.991 1.00 70.56 590 ARG A C 1
ATOM 4718 O O . ARG A 1 590 ? 30.654 3.587 -53.607 1.00 70.56 590 ARG A O 1
ATOM 4725 N N . LYS A 1 591 ? 32.408 3.685 -55.025 1.00 75.31 591 LYS A N 1
ATOM 4726 C CA . LYS A 1 591 ? 31.980 2.562 -55.854 1.00 75.31 591 LYS A CA 1
ATOM 4727 C C . LYS A 1 591 ? 32.008 1.249 -55.091 1.00 75.31 591 LYS A C 1
ATOM 4729 O O . LYS A 1 591 ? 33.034 0.897 -54.496 1.00 75.31 591 LYS A O 1
ATOM 4734 N N . ALA A 1 592 ? 30.928 0.482 -55.175 1.00 73.56 592 ALA A N 1
ATOM 4735 C CA . ALA A 1 592 ? 30.832 -0.798 -54.479 1.00 73.56 592 ALA A CA 1
ATOM 4736 C C . ALA A 1 592 ? 31.839 -1.844 -54.981 1.00 73.56 592 ALA A C 1
ATOM 4738 O O . ALA A 1 592 ? 32.302 -2.676 -54.201 1.00 73.56 592 ALA A O 1
ATOM 4739 N N . SER A 1 593 ? 32.268 -1.747 -56.243 1.00 74.12 593 SER A N 1
ATOM 4740 C CA . SER A 1 593 ? 33.258 -2.648 -56.847 1.00 74.12 593 SER A CA 1
ATOM 4741 C C . SER A 1 593 ? 34.600 -2.690 -56.098 1.00 74.12 593 SER A C 1
ATOM 4743 O O . SER A 1 593 ? 35.297 -3.698 -56.142 1.00 74.12 593 SER A O 1
ATOM 4745 N N . LEU A 1 594 ? 34.974 -1.615 -55.394 1.00 70.38 594 LEU A N 1
ATOM 4746 C CA . LEU A 1 594 ? 36.214 -1.561 -54.610 1.00 70.38 594 LEU A CA 1
ATOM 4747 C C . LEU A 1 594 ? 36.099 -2.329 -53.292 1.00 70.38 594 LEU A C 1
ATOM 4749 O O . LEU A 1 594 ? 37.030 -3.029 -52.900 1.00 70.38 594 LEU A O 1
ATOM 4753 N N . LEU A 1 595 ? 34.954 -2.216 -52.616 1.00 71.94 595 LEU A N 1
ATOM 4754 C CA . LEU A 1 595 ? 34.695 -2.984 -51.401 1.00 71.94 595 LEU A CA 1
ATOM 4755 C C . LEU A 1 595 ? 34.631 -4.483 -51.716 1.00 71.94 595 LEU A C 1
ATOM 4757 O O . LEU A 1 595 ? 35.134 -5.287 -50.937 1.00 71.94 595 LEU A O 1
ATOM 4761 N N . LEU A 1 596 ? 34.073 -4.851 -52.870 1.00 72.88 596 LEU A N 1
ATOM 4762 C CA . LEU A 1 596 ? 33.984 -6.237 -53.318 1.00 72.88 596 LEU A CA 1
ATOM 4763 C C . LEU A 1 596 ? 35.354 -6.932 -53.362 1.00 72.88 596 LEU A C 1
ATOM 4765 O O . LEU A 1 596 ? 35.506 -8.028 -52.827 1.00 72.88 596 LEU A O 1
ATOM 4769 N N . GLU A 1 597 ? 36.358 -6.289 -53.960 1.00 74.25 597 GLU A N 1
ATOM 4770 C CA . GLU A 1 597 ? 37.722 -6.832 -54.042 1.00 74.25 597 GLU A CA 1
ATOM 4771 C C . GLU A 1 597 ? 38.383 -6.951 -52.663 1.00 74.25 597 GLU A C 1
ATOM 4773 O O . GLU A 1 597 ? 39.075 -7.927 -52.380 1.00 74.25 597 GLU A O 1
ATOM 4778 N N . VAL A 1 598 ? 38.112 -6.007 -51.760 1.00 70.06 598 VAL A N 1
ATOM 4779 C CA . VAL A 1 598 ? 38.626 -6.043 -50.384 1.00 70.06 598 VAL A CA 1
ATOM 4780 C C . VAL A 1 598 ? 37.998 -7.177 -49.576 1.00 70.06 598 VAL A C 1
ATOM 4782 O O . VAL A 1 598 ? 38.707 -7.875 -48.849 1.00 70.06 598 VAL A O 1
ATOM 4785 N N . LEU A 1 599 ? 36.685 -7.381 -49.712 1.00 68.31 599 LEU A N 1
ATOM 4786 C CA . LEU A 1 599 ? 35.953 -8.432 -49.009 1.00 68.31 599 LEU A CA 1
ATOM 4787 C C . LEU A 1 599 ? 36.351 -9.836 -49.491 1.00 68.31 599 LEU A C 1
ATOM 4789 O O . LEU A 1 599 ? 36.439 -10.745 -48.669 1.00 68.31 599 LEU A O 1
ATOM 4793 N N . LYS A 1 600 ? 36.668 -10.009 -50.784 1.00 72.62 600 LYS A N 1
ATOM 4794 C CA . LYS A 1 600 ? 37.191 -11.274 -51.343 1.00 72.62 600 LYS A CA 1
ATOM 4795 C C . LYS A 1 600 ? 38.485 -11.747 -50.677 1.00 72.62 600 LYS A C 1
ATOM 4797 O O . LYS A 1 600 ? 38.742 -12.947 -50.639 1.00 72.62 600 LYS A O 1
ATOM 4802 N N . LEU A 1 601 ? 39.299 -10.817 -50.178 1.00 67.88 601 LEU A N 1
ATOM 4803 C CA . LEU A 1 601 ? 40.609 -11.093 -49.582 1.00 67.88 601 LEU A CA 1
ATOM 4804 C C . LEU A 1 601 ? 40.546 -11.403 -48.079 1.00 67.88 601 LEU A C 1
ATOM 4806 O O . LEU A 1 601 ? 41.573 -11.730 -47.486 1.00 67.88 601 LEU A O 1
ATOM 4810 N N . GLN A 1 602 ? 39.377 -11.284 -47.441 1.00 62.84 602 GLN A N 1
ATOM 4811 C CA . GLN A 1 602 ? 39.258 -11.486 -45.999 1.00 62.84 602 GLN A CA 1
ATOM 4812 C C . GLN A 1 602 ? 39.033 -12.965 -45.653 1.00 62.84 602 GLN A C 1
ATOM 4814 O O . GLN A 1 602 ? 38.192 -13.619 -46.272 1.00 62.84 602 GLN A O 1
ATOM 4819 N N . PRO A 1 603 ? 39.726 -13.494 -44.626 1.00 58.03 603 PRO A N 1
ATOM 4820 C CA . PRO A 1 603 ? 39.551 -14.879 -44.189 1.00 58.03 603 PRO A CA 1
ATOM 4821 C C . PRO A 1 603 ? 38.187 -15.111 -43.523 1.00 58.03 603 PRO A C 1
ATOM 4823 O O . PRO A 1 603 ? 37.684 -16.231 -43.512 1.00 58.03 603 PRO A O 1
ATOM 4826 N N . GLU A 1 604 ? 37.576 -14.049 -42.994 1.00 66.94 604 GLU A N 1
ATOM 4827 C CA . GLU A 1 604 ? 36.278 -14.085 -42.332 1.00 66.94 604 GLU A CA 1
ATOM 4828 C C . GLU A 1 604 ? 35.341 -13.041 -42.931 1.00 66.94 604 GLU A C 1
ATOM 4830 O O . GLU A 1 604 ? 35.709 -11.883 -43.157 1.00 66.94 604 GLU A O 1
ATOM 4835 N N . LYS A 1 605 ? 34.088 -13.449 -43.134 1.00 75.81 605 LYS A N 1
ATOM 4836 C CA . LYS A 1 605 ? 33.014 -12.540 -43.514 1.00 75.81 605 LYS A CA 1
ATOM 4837 C C . LYS A 1 605 ? 32.725 -11.599 -42.346 1.00 75.81 605 LYS A C 1
ATOM 4839 O O . LYS A 1 605 ? 32.328 -12.034 -41.265 1.00 75.81 605 LYS A O 1
ATOM 4844 N N . LYS A 1 606 ? 32.890 -10.301 -42.569 1.00 70.25 606 LYS A N 1
ATOM 4845 C CA . LYS A 1 606 ? 32.613 -9.254 -41.577 1.00 70.25 606 LYS A CA 1
ATOM 4846 C C . LYS A 1 606 ? 31.301 -8.527 -41.907 1.00 70.25 606 LYS A C 1
ATOM 4848 O O . LYS A 1 606 ? 30.891 -8.530 -43.074 1.00 70.25 606 LYS A O 1
ATOM 4853 N N . PRO A 1 607 ? 30.632 -7.923 -40.910 1.00 70.81 607 PRO A N 1
ATOM 4854 C CA . PRO A 1 607 ? 29.431 -7.138 -41.153 1.00 70.81 607 PRO A CA 1
ATOM 4855 C C . PRO A 1 607 ? 29.769 -5.904 -41.995 1.00 70.81 607 PRO A C 1
ATOM 4857 O O . PRO A 1 607 ? 30.806 -5.257 -41.797 1.00 70.81 607 PRO A O 1
ATOM 4860 N N . VAL A 1 608 ? 28.889 -5.605 -42.948 1.00 76.81 608 VAL A N 1
ATOM 4861 C CA . VAL A 1 608 ? 28.948 -4.398 -43.774 1.00 76.81 608 VAL A CA 1
ATOM 4862 C C . VAL A 1 608 ? 27.846 -3.463 -43.307 1.00 76.81 608 VAL A C 1
ATOM 4864 O O . VAL A 1 608 ? 26.682 -3.860 -43.241 1.00 76.81 608 VAL A O 1
ATOM 4867 N N . GLU A 1 609 ? 28.215 -2.224 -43.001 1.00 72.62 609 GLU A N 1
ATOM 4868 C CA . GLU A 1 609 ? 27.268 -1.181 -42.624 1.00 72.62 609 GLU A CA 1
ATOM 4869 C C . GLU A 1 609 ? 27.153 -0.145 -43.736 1.00 72.62 609 GLU A C 1
ATOM 4871 O O . GLU A 1 609 ? 28.150 0.440 -44.176 1.00 72.62 609 GLU A O 1
ATOM 4876 N N . LEU A 1 610 ? 25.916 0.080 -44.174 1.00 74.38 610 LEU A N 1
ATOM 4877 C CA . LEU A 1 610 ? 25.594 1.046 -45.212 1.00 74.38 610 LEU A CA 1
ATOM 4878 C C . LEU A 1 610 ? 25.227 2.403 -44.591 1.00 74.38 610 LEU A C 1
ATOM 4880 O O . LEU A 1 610 ? 24.324 2.478 -43.752 1.00 74.38 610 LEU A O 1
ATOM 4884 N N . LYS A 1 611 ? 25.927 3.466 -45.019 1.00 68.44 611 LYS A N 1
ATOM 4885 C CA . LYS A 1 611 ? 25.780 4.844 -44.498 1.00 68.44 611 LYS A CA 1
ATOM 4886 C C . LYS A 1 611 ? 25.257 5.886 -45.485 1.00 68.44 611 LYS A C 1
ATOM 4888 O O . LYS A 1 611 ? 24.880 6.962 -45.035 1.00 68.44 611 LYS A O 1
ATOM 4893 N N . GLY A 1 612 ? 25.203 5.563 -46.774 1.00 64.38 612 GLY A N 1
ATOM 4894 C CA . GLY A 1 612 ? 24.549 6.357 -47.819 1.00 64.38 612 GLY A CA 1
ATOM 4895 C C . GLY A 1 612 ? 24.055 5.449 -48.943 1.00 64.38 612 GLY A C 1
ATOM 4896 O O . GLY A 1 612 ? 24.570 4.338 -49.104 1.00 64.38 612 GLY A O 1
ATOM 4897 N N . TRP A 1 613 ? 23.037 5.888 -49.681 1.00 70.19 613 TRP A N 1
ATOM 4898 C CA . TRP A 1 613 ? 22.503 5.170 -50.840 1.00 70.19 613 TRP A CA 1
ATOM 4899 C C . TRP A 1 613 ? 22.816 5.908 -52.139 1.00 70.19 613 TRP A C 1
ATOM 4901 O O . TRP A 1 613 ? 23.005 7.122 -52.145 1.00 70.19 613 TRP A O 1
ATOM 4911 N N . SER A 1 614 ? 22.863 5.158 -53.236 1.00 72.06 614 SER A N 1
ATOM 4912 C CA . SER A 1 614 ? 22.967 5.707 -54.583 1.00 72.06 614 SER A CA 1
ATOM 4913 C C . SER A 1 614 ? 21.694 5.388 -55.353 1.00 72.06 614 SER A C 1
ATOM 4915 O O . SER A 1 614 ? 21.201 4.264 -55.270 1.00 72.06 614 SER A O 1
ATOM 4917 N N . ASP A 1 615 ? 21.203 6.365 -56.113 1.00 66.81 615 ASP A N 1
ATOM 4918 C CA . ASP A 1 615 ? 20.121 6.171 -57.084 1.00 66.81 615 ASP A CA 1
ATOM 4919 C C . ASP A 1 615 ? 20.664 5.584 -58.409 1.00 66.81 615 ASP A C 1
ATOM 4921 O O . ASP A 1 615 ? 19.899 5.247 -59.313 1.00 66.81 615 ASP A O 1
ATOM 4925 N N . GLU A 1 616 ? 21.994 5.450 -58.544 1.00 74.00 616 GLU A N 1
ATOM 4926 C CA . GLU A 1 616 ? 22.628 4.829 -59.705 1.00 74.00 616 GLU A CA 1
ATOM 4927 C C . GLU A 1 616 ? 22.519 3.302 -59.642 1.00 74.00 616 GLU A C 1
ATOM 4929 O O . GLU A 1 616 ? 23.195 2.612 -58.872 1.00 74.00 616 GLU A O 1
ATOM 4934 N N . GLU A 1 617 ? 21.710 2.761 -60.544 1.00 71.00 617 GLU A N 1
ATOM 4935 C CA . GLU A 1 617 ? 21.446 1.333 -60.716 1.00 71.00 617 GLU A CA 1
ATOM 4936 C C . GLU A 1 617 ? 22.716 0.462 -60.801 1.00 71.00 617 GLU A C 1
ATOM 4938 O O . GLU A 1 617 ? 22.775 -0.622 -60.217 1.00 71.00 617 GLU A O 1
ATOM 4943 N N . SER A 1 618 ? 23.775 0.935 -61.468 1.00 75.00 618 SER A N 1
ATOM 4944 C CA . SER A 1 618 ? 25.045 0.201 -61.577 1.00 75.00 618 SER A CA 1
ATOM 4945 C C . SER A 1 618 ? 25.787 0.048 -60.245 1.00 75.00 618 SER A C 1
ATOM 4947 O O . SER A 1 618 ? 26.482 -0.952 -60.038 1.00 75.00 618 SER A O 1
ATOM 4949 N N . GLU A 1 619 ? 25.644 1.011 -59.333 1.00 77.56 619 GLU A N 1
ATOM 4950 C CA . GLU A 1 619 ? 26.293 0.977 -58.018 1.00 77.56 619 GLU A CA 1
ATOM 4951 C C . GLU A 1 619 ? 25.507 0.110 -57.034 1.00 77.56 619 GLU A C 1
ATOM 4953 O O . GLU A 1 619 ? 26.104 -0.687 -56.307 1.00 77.56 619 GLU A O 1
ATOM 4958 N N . VAL A 1 620 ? 24.171 0.158 -57.089 1.00 74.00 620 VAL A N 1
ATOM 4959 C CA . VAL A 1 620 ? 23.302 -0.773 -56.349 1.00 74.00 620 VAL A CA 1
ATOM 4960 C C . VAL A 1 620 ? 23.590 -2.221 -56.767 1.00 74.00 620 VAL A C 1
ATOM 4962 O O . VAL A 1 620 ? 23.772 -3.087 -55.910 1.00 74.00 620 VAL A O 1
ATOM 4965 N N . ARG A 1 621 ? 23.748 -2.485 -58.072 1.00 74.19 621 ARG A N 1
ATOM 4966 C CA . ARG A 1 621 ? 24.136 -3.811 -58.596 1.00 74.19 621 ARG A CA 1
ATOM 4967 C C . ARG A 1 621 ? 25.517 -4.253 -58.122 1.00 74.19 621 ARG A C 1
ATOM 4969 O O . ARG A 1 621 ? 25.690 -5.390 -57.687 1.00 74.19 621 ARG A O 1
ATOM 4976 N N . SER A 1 622 ? 26.492 -3.351 -58.145 1.00 78.25 622 SER A N 1
ATOM 4977 C CA . SER A 1 622 ? 27.842 -3.638 -57.648 1.00 78.25 622 SER A CA 1
ATOM 4978 C C . SER A 1 622 ? 27.846 -3.917 -56.136 1.00 78.25 622 SER A C 1
ATOM 4980 O O . SER A 1 622 ? 28.604 -4.759 -55.660 1.00 78.25 622 SER A O 1
ATOM 4982 N N . PHE A 1 623 ? 26.963 -3.270 -55.369 1.00 82.06 623 PHE A N 1
ATOM 4983 C CA . PHE A 1 623 ? 26.808 -3.515 -53.935 1.00 82.06 623 PHE A CA 1
ATOM 4984 C C . PHE A 1 623 ? 26.161 -4.864 -53.623 1.00 82.06 623 PHE A C 1
ATOM 4986 O O . PHE A 1 623 ? 26.591 -5.542 -52.689 1.00 82.06 623 PHE A O 1
ATOM 4993 N N . LEU A 1 624 ? 25.191 -5.304 -54.427 1.00 78.94 624 LEU A N 1
ATOM 4994 C CA . LEU A 1 624 ? 24.594 -6.635 -54.285 1.00 78.94 624 LEU A CA 1
ATOM 4995 C C . LEU A 1 624 ? 25.648 -7.749 -54.371 1.00 78.94 624 LEU A C 1
ATOM 4997 O O . LEU A 1 624 ? 25.570 -8.728 -53.630 1.00 78.94 624 LEU A O 1
ATOM 5001 N N . GLN A 1 625 ? 26.687 -7.571 -55.192 1.00 79.31 625 GLN A N 1
ATOM 5002 C CA . GLN A 1 625 ? 27.804 -8.514 -55.269 1.00 79.31 625 GLN A CA 1
ATOM 5003 C C . GLN A 1 625 ? 28.624 -8.554 -53.968 1.00 79.31 625 GLN A C 1
ATOM 5005 O O . GLN A 1 625 ? 29.051 -9.632 -53.549 1.00 79.31 625 GLN A O 1
ATOM 5010 N N . CYS A 1 626 ? 28.799 -7.421 -53.273 1.00 78.94 626 CYS A N 1
ATOM 5011 C CA . CYS A 1 626 ? 29.502 -7.357 -51.981 1.00 78.94 626 CYS A CA 1
ATOM 5012 C C . CYS A 1 626 ? 28.831 -8.216 -50.905 1.00 78.94 626 CYS A C 1
ATOM 5014 O O . CYS A 1 626 ? 29.522 -8.763 -50.042 1.00 78.94 626 CYS A O 1
ATOM 5016 N N . LEU A 1 627 ? 27.506 -8.389 -50.976 1.00 77.81 627 LEU A N 1
ATOM 5017 C CA . LEU A 1 627 ? 26.747 -9.182 -50.006 1.00 77.81 627 LEU A CA 1
ATOM 5018 C C . LEU A 1 627 ? 27.159 -10.663 -49.994 1.00 77.81 627 LEU A C 1
ATOM 5020 O O . LEU A 1 627 ? 26.992 -11.347 -48.989 1.00 77.81 627 LEU A O 1
ATOM 5024 N N . SER A 1 628 ? 27.766 -11.167 -51.074 1.00 76.81 628 SER A N 1
ATOM 5025 C CA . SER A 1 628 ? 28.255 -12.553 -51.143 1.00 76.81 628 SER A CA 1
ATOM 5026 C C . SER A 1 628 ? 29.464 -12.805 -50.236 1.00 76.81 628 SER A C 1
ATOM 5028 O O . SER A 1 628 ? 29.686 -13.940 -49.791 1.00 76.81 628 SER A O 1
ATOM 5030 N N . TYR A 1 629 ? 30.173 -11.735 -49.870 1.00 76.81 629 TYR A N 1
ATOM 5031 C CA . TYR A 1 629 ? 31.362 -11.742 -49.023 1.00 76.81 629 TYR A CA 1
ATOM 5032 C C . TYR A 1 629 ? 31.145 -11.054 -47.664 1.00 76.81 629 TYR A C 1
ATOM 5034 O O . TYR A 1 629 ? 32.064 -11.010 -46.848 1.00 76.81 629 TYR A O 1
ATOM 5042 N N . SER A 1 630 ? 29.936 -10.560 -47.380 1.00 75.81 630 SER A N 1
ATOM 5043 C CA . SER A 1 630 ? 29.566 -10.037 -46.062 1.00 75.81 630 SER A CA 1
ATOM 5044 C C . SER A 1 630 ? 28.910 -11.116 -45.199 1.00 75.81 630 SER A C 1
ATOM 5046 O O . SER A 1 630 ? 28.336 -12.084 -45.705 1.00 75.81 630 SER A O 1
ATOM 5048 N N . SER A 1 631 ? 29.039 -10.994 -43.874 1.00 76.12 631 SER A N 1
ATOM 5049 C CA . SER A 1 631 ? 28.356 -11.906 -42.940 1.00 76.12 631 SER A CA 1
ATOM 5050 C C . SER A 1 631 ? 26.967 -11.413 -42.575 1.00 76.12 631 SER A C 1
ATOM 5052 O O . SER A 1 631 ? 26.078 -12.227 -42.347 1.00 76.12 631 SER A O 1
ATOM 5054 N N . GLN A 1 632 ? 26.787 -10.094 -42.518 1.00 74.12 632 GLN A N 1
ATOM 5055 C CA . GLN A 1 632 ? 25.528 -9.421 -42.222 1.00 74.12 632 GLN A CA 1
ATOM 5056 C C . GLN A 1 632 ? 25.509 -8.067 -42.927 1.00 74.12 632 GLN A C 1
ATOM 5058 O O . GLN A 1 632 ? 26.559 -7.445 -43.122 1.00 74.12 632 GLN A O 1
ATOM 5063 N N . LEU A 1 633 ? 24.311 -7.613 -43.278 1.00 79.38 633 LEU A N 1
ATOM 5064 C CA . LEU A 1 633 ? 24.051 -6.244 -43.691 1.00 79.38 633 LEU A CA 1
ATOM 5065 C C . LEU A 1 633 ? 23.347 -5.525 -42.541 1.00 79.38 633 LEU A C 1
ATOM 5067 O O . LEU A 1 633 ? 22.290 -5.959 -42.072 1.00 79.38 633 LEU A O 1
ATOM 5071 N N . SER A 1 634 ? 23.941 -4.426 -42.092 1.00 71.38 634 SER A N 1
ATOM 5072 C CA . SER A 1 634 ? 23.311 -3.504 -41.156 1.00 71.38 634 SER A CA 1
ATOM 5073 C C . SER A 1 634 ? 23.159 -2.134 -41.795 1.00 71.38 634 SER A C 1
ATOM 5075 O O . SER A 1 634 ? 23.960 -1.702 -42.627 1.00 71.38 634 SER A O 1
ATOM 5077 N N . PHE A 1 635 ? 22.117 -1.435 -41.380 1.00 72.88 635 PHE A N 1
ATOM 5078 C CA . PHE A 1 635 ? 21.862 -0.070 -41.801 1.00 72.88 635 PHE A CA 1
ATOM 5079 C C . PHE A 1 635 ? 22.127 0.840 -40.612 1.00 72.88 635 PHE A C 1
ATOM 5081 O O . PHE A 1 635 ? 21.644 0.575 -39.509 1.00 72.88 635 PHE A O 1
ATOM 5088 N N . CYS A 1 636 ? 22.875 1.918 -40.826 1.00 64.75 636 CYS A N 1
ATOM 5089 C CA . CYS A 1 636 ? 22.929 2.979 -39.829 1.00 64.75 636 CYS A CA 1
ATOM 5090 C C . CYS A 1 636 ? 21.498 3.492 -39.575 1.00 64.75 636 CYS A C 1
ATOM 5092 O O . CYS A 1 636 ? 20.794 3.750 -40.551 1.00 64.75 636 CYS A O 1
ATOM 5094 N N . PRO A 1 637 ? 21.048 3.681 -38.317 1.00 56.97 637 PRO A N 1
ATOM 5095 C CA . PRO A 1 637 ? 19.777 4.334 -38.026 1.00 56.97 637 PRO A CA 1
ATOM 5096 C C . PRO A 1 637 ? 19.830 5.757 -38.575 1.00 56.97 637 PRO A C 1
ATOM 5098 O O . PRO A 1 637 ? 20.466 6.653 -38.012 1.00 56.97 637 PRO A O 1
ATOM 5101 N N . TRP A 1 638 ? 19.241 5.952 -39.744 1.00 56.34 638 TRP A N 1
ATOM 5102 C CA . TRP A 1 638 ? 19.338 7.216 -40.443 1.00 56.34 638 TRP A CA 1
ATOM 5103 C C . TRP A 1 638 ? 18.592 8.286 -39.644 1.00 56.34 638 TRP A C 1
ATOM 5105 O O . TRP A 1 638 ? 17.466 8.062 -39.203 1.00 56.34 638 TRP A O 1
ATOM 5115 N N . ARG A 1 639 ? 19.143 9.503 -39.543 1.00 49.62 639 ARG A N 1
ATOM 5116 C CA . ARG A 1 639 ? 18.365 10.700 -39.150 1.00 49.62 639 ARG A CA 1
ATOM 5117 C C . ARG A 1 639 ? 17.366 11.121 -40.246 1.00 49.62 639 ARG A C 1
ATOM 5119 O O . ARG A 1 639 ? 17.082 12.305 -40.403 1.00 49.62 639 ARG A O 1
ATOM 5126 N N . SER A 1 640 ? 16.904 10.179 -41.061 1.00 54.59 640 SER A N 1
ATOM 5127 C CA . SER A 1 640 ? 16.036 10.412 -42.205 1.00 54.59 640 SER A CA 1
ATOM 5128 C C . SER A 1 640 ? 14.662 9.804 -41.966 1.00 54.59 640 SER A C 1
ATOM 5130 O O . SER A 1 640 ? 14.517 8.803 -41.272 1.00 54.59 640 SER A O 1
ATOM 5132 N N . ASP A 1 641 ? 13.679 10.425 -42.603 1.00 65.56 641 ASP A N 1
ATOM 5133 C CA . ASP A 1 641 ? 12.287 9.998 -42.701 1.00 65.56 641 ASP A CA 1
ATOM 5134 C C . ASP A 1 641 ? 12.154 8.482 -43.007 1.00 65.56 641 ASP A C 1
ATOM 5136 O O . ASP A 1 641 ? 12.765 8.024 -43.985 1.00 65.56 641 ASP A O 1
ATOM 5140 N N . PRO A 1 642 ? 11.389 7.706 -42.205 1.00 71.50 642 PRO A N 1
ATOM 5141 C CA . PRO A 1 642 ? 11.116 6.285 -42.444 1.00 71.50 642 PRO A CA 1
ATOM 5142 C C . PRO A 1 642 ? 10.650 5.972 -43.872 1.00 71.50 642 PRO A C 1
ATOM 5144 O O . PRO A 1 642 ? 11.027 4.940 -44.426 1.00 71.50 642 PRO A O 1
ATOM 5147 N N . SER A 1 643 ? 9.923 6.889 -44.518 1.00 73.69 643 SER A N 1
ATOM 5148 C CA . SER A 1 643 ? 9.462 6.721 -45.903 1.00 73.69 643 SER A CA 1
ATOM 5149 C C . SER A 1 643 ? 10.616 6.606 -46.913 1.00 73.69 643 SER A C 1
ATOM 5151 O O . SER A 1 643 ? 10.560 5.809 -47.850 1.00 73.69 643 SER A O 1
ATOM 5153 N N . LYS A 1 644 ? 11.715 7.344 -46.703 1.00 73.94 644 LYS A N 1
ATOM 5154 C CA . LYS A 1 644 ? 12.909 7.293 -47.567 1.00 73.94 644 LYS A CA 1
ATOM 5155 C C . LYS A 1 644 ? 13.683 5.991 -47.393 1.00 73.94 644 LYS A C 1
ATOM 5157 O O . LYS A 1 644 ? 14.231 5.473 -48.361 1.00 73.94 644 LYS A O 1
ATOM 5162 N N . GLN A 1 645 ? 13.701 5.458 -46.173 1.00 75.81 645 GLN A N 1
ATOM 5163 C CA . GLN A 1 645 ? 14.337 4.175 -45.872 1.00 75.81 645 GLN A CA 1
ATOM 5164 C C . GLN A 1 645 ? 13.582 3.027 -46.546 1.00 75.81 645 GLN A C 1
ATOM 5166 O O . GLN A 1 645 ? 14.200 2.173 -47.180 1.00 75.81 645 GLN A O 1
ATOM 5171 N N . ILE A 1 646 ? 12.248 3.044 -46.461 1.00 81.19 646 ILE A N 1
ATOM 5172 C CA . ILE A 1 646 ? 11.385 2.074 -47.140 1.00 81.19 646 ILE A CA 1
ATOM 5173 C C . ILE A 1 646 ? 11.602 2.134 -48.654 1.00 81.19 646 ILE A C 1
ATOM 5175 O O . ILE A 1 646 ? 11.827 1.094 -49.269 1.00 81.19 646 ILE A O 1
ATOM 5179 N N . LYS A 1 647 ? 11.624 3.337 -49.245 1.00 80.75 647 LYS A N 1
ATOM 5180 C CA . LYS A 1 647 ? 11.866 3.516 -50.684 1.00 80.75 647 LYS A CA 1
ATOM 5181 C C . LYS A 1 647 ? 13.178 2.869 -51.140 1.00 80.75 647 LYS A C 1
ATOM 5183 O O . LYS A 1 647 ? 13.167 2.060 -52.060 1.00 80.75 647 LYS A O 1
ATOM 5188 N N . PHE A 1 648 ? 14.285 3.153 -50.454 1.00 80.12 648 PHE A N 1
ATOM 5189 C CA . PHE A 1 648 ? 15.583 2.571 -50.800 1.00 80.12 648 PHE A CA 1
ATOM 5190 C C . PHE A 1 648 ? 15.599 1.035 -50.694 1.00 80.12 648 PHE A C 1
ATOM 5192 O O . PHE A 1 648 ? 16.176 0.358 -51.543 1.00 80.12 648 PHE A O 1
ATOM 5199 N N . LEU A 1 649 ? 14.960 0.463 -49.667 1.00 81.44 649 LEU A N 1
ATOM 5200 C CA . LEU A 1 649 ? 14.871 -0.993 -49.515 1.00 81.44 649 LEU A CA 1
ATOM 5201 C C . LEU A 1 649 ? 14.080 -1.640 -50.657 1.00 81.44 649 LEU A C 1
ATOM 5203 O O . LEU A 1 649 ? 14.470 -2.703 -51.142 1.00 81.44 649 LEU A O 1
ATOM 5207 N N . VAL A 1 650 ? 13.001 -0.995 -51.108 1.00 83.50 650 VAL A N 1
ATOM 5208 C CA . VAL A 1 650 ? 12.242 -1.441 -52.282 1.00 83.50 650 VAL A CA 1
ATOM 5209 C C . VAL A 1 650 ? 13.110 -1.355 -53.537 1.00 83.50 650 VAL A C 1
ATOM 5211 O O . VAL A 1 650 ? 13.183 -2.336 -54.273 1.00 83.50 650 VAL A O 1
ATOM 5214 N N . ASP A 1 651 ? 13.846 -0.262 -53.747 1.00 81.56 651 ASP A N 1
ATOM 5215 C CA . ASP A 1 651 ? 14.740 -0.092 -54.904 1.00 81.56 651 ASP A CA 1
ATOM 5216 C C . ASP A 1 651 ? 15.866 -1.150 -54.928 1.00 81.56 651 ASP A C 1
ATOM 5218 O O . ASP A 1 651 ? 16.149 -1.752 -55.967 1.00 81.56 651 ASP A O 1
ATOM 5222 N N . LEU A 1 652 ? 16.457 -1.470 -53.771 1.00 82.44 652 LEU A N 1
ATOM 5223 C CA . LEU A 1 652 ? 17.472 -2.521 -53.631 1.00 82.44 652 LEU A CA 1
ATOM 5224 C C . LEU A 1 652 ? 16.925 -3.910 -54.005 1.00 82.44 652 LEU A C 1
ATOM 5226 O O . LEU A 1 652 ? 17.592 -4.679 -54.702 1.00 82.44 652 LEU A O 1
ATOM 5230 N N . LEU A 1 653 ? 15.712 -4.235 -53.552 1.00 83.62 653 LEU A N 1
ATOM 5231 C CA . LEU A 1 653 ? 15.036 -5.496 -53.875 1.00 83.62 653 LEU A CA 1
ATOM 5232 C C . LEU A 1 653 ? 14.624 -5.568 -55.344 1.00 83.62 653 LEU A C 1
ATOM 5234 O O . LEU A 1 653 ? 14.765 -6.624 -55.964 1.00 83.62 653 LEU A O 1
ATOM 5238 N N . SER A 1 654 ? 14.173 -4.441 -55.898 1.00 81.94 654 SER A N 1
ATOM 5239 C CA . SER A 1 654 ? 13.861 -4.287 -57.319 1.00 81.94 654 SER A CA 1
ATOM 5240 C C . SER A 1 654 ? 15.067 -4.709 -58.146 1.00 81.94 654 SER A C 1
ATOM 5242 O O . SER A 1 654 ? 14.987 -5.643 -58.939 1.00 81.94 654 SER A O 1
ATOM 5244 N N . GLN A 1 655 ? 16.217 -4.093 -57.866 1.00 79.69 655 GLN A N 1
ATOM 5245 C CA . GLN A 1 655 ? 17.465 -4.320 -58.587 1.00 79.69 655 GLN A CA 1
ATOM 5246 C C . GLN A 1 655 ? 18.015 -5.737 -58.418 1.00 79.69 655 GLN A C 1
ATOM 5248 O O . GLN A 1 655 ? 18.511 -6.329 -59.377 1.00 79.69 655 GLN A O 1
ATOM 5253 N N . ALA A 1 656 ? 17.880 -6.319 -57.224 1.00 82.50 656 ALA A N 1
ATOM 5254 C CA . ALA A 1 656 ? 18.236 -7.716 -56.995 1.00 82.50 656 ALA A CA 1
ATOM 5255 C C . ALA A 1 656 ? 17.398 -8.675 -57.852 1.00 82.50 656 ALA A C 1
ATOM 5257 O O . ALA A 1 656 ? 17.941 -9.644 -58.384 1.00 82.50 656 ALA A O 1
ATOM 5258 N N . SER A 1 657 ? 16.105 -8.385 -58.028 1.00 82.81 657 SER A N 1
ATOM 5259 C CA . SER A 1 657 ? 15.218 -9.177 -58.880 1.00 82.81 657 SER A CA 1
ATOM 5260 C C . SER A 1 657 ? 15.570 -9.066 -60.358 1.00 82.81 657 SER A C 1
ATOM 5262 O O . SER A 1 657 ? 15.555 -10.079 -61.054 1.00 82.81 657 SER A O 1
ATOM 5264 N N . GLU A 1 658 ? 15.875 -7.863 -60.852 1.00 81.56 658 GLU A N 1
ATOM 5265 C CA . GLU A 1 658 ? 16.246 -7.686 -62.263 1.00 81.56 658 GLU A CA 1
ATOM 5266 C C . GLU A 1 658 ? 17.566 -8.388 -62.582 1.00 81.56 658 GLU A C 1
ATOM 5268 O O . GLU A 1 658 ? 17.721 -8.993 -63.642 1.00 81.56 658 GLU A O 1
ATOM 5273 N N . TRP A 1 659 ? 18.519 -8.331 -61.648 1.00 77.00 659 TRP A N 1
ATOM 5274 C CA . TRP A 1 659 ? 19.816 -8.978 -61.796 1.00 77.00 659 TRP A CA 1
ATOM 5275 C C . TRP A 1 659 ? 19.710 -10.505 -61.813 1.00 77.00 659 TRP A C 1
ATOM 5277 O O . TRP A 1 659 ? 20.357 -11.157 -62.634 1.00 77.00 659 TRP A O 1
ATOM 5287 N N . GLU A 1 660 ? 18.894 -11.081 -60.928 1.00 82.81 660 GLU A N 1
ATOM 5288 C CA . GLU A 1 660 ? 18.648 -12.527 -60.877 1.00 82.81 660 GLU A CA 1
ATOM 5289 C C . GLU A 1 660 ? 18.021 -13.040 -62.185 1.00 82.81 660 GLU A C 1
ATOM 5291 O O . GLU A 1 660 ? 18.430 -14.083 -62.692 1.00 82.81 660 GLU A O 1
ATOM 5296 N N . GLU A 1 661 ? 17.116 -12.269 -62.797 1.00 79.06 661 GLU A N 1
ATOM 5297 C CA . GLU A 1 661 ? 16.522 -12.580 -64.106 1.00 79.06 661 GLU A CA 1
ATOM 5298 C C . GLU A 1 661 ? 17.552 -12.512 -65.253 1.00 79.06 661 GLU A C 1
ATOM 5300 O O . GLU A 1 661 ? 17.552 -13.363 -66.143 1.00 79.06 661 GLU A O 1
ATOM 5305 N N . GLN A 1 662 ? 18.462 -11.531 -65.220 1.00 75.69 662 GLN A N 1
ATOM 5306 C CA . GLN A 1 662 ? 19.476 -11.324 -66.264 1.00 75.69 662 GLN A CA 1
ATOM 5307 C C . GLN A 1 662 ? 20.649 -12.314 -66.196 1.00 75.69 662 GLN A C 1
ATOM 5309 O O . GLN A 1 662 ? 21.204 -12.678 -67.233 1.00 75.69 662 GLN A O 1
ATOM 5314 N N . THR A 1 663 ? 21.059 -12.728 -64.995 1.00 71.25 663 THR A N 1
ATOM 5315 C CA . THR A 1 663 ? 22.298 -13.502 -64.777 1.00 71.25 663 THR A CA 1
ATOM 5316 C C . THR A 1 663 ? 22.063 -14.939 -64.317 1.00 71.25 663 THR A C 1
ATOM 5318 O O . THR A 1 663 ? 22.963 -15.772 -64.423 1.00 71.25 663 THR A O 1
ATOM 5321 N N . GLY A 1 664 ? 20.868 -15.251 -63.806 1.00 68.06 664 GLY A N 1
ATOM 5322 C CA . GLY A 1 664 ? 20.554 -16.534 -63.174 1.00 68.06 664 GLY A CA 1
ATOM 5323 C C . GLY A 1 664 ? 21.162 -16.717 -61.776 1.00 68.06 664 GLY A C 1
ATOM 5324 O O . GLY A 1 664 ? 20.993 -17.780 -61.170 1.00 68.06 664 GLY A O 1
ATOM 5325 N N . GLU A 1 665 ? 21.871 -15.716 -61.242 1.00 73.56 665 GLU A N 1
ATOM 5326 C CA . GLU A 1 665 ? 22.401 -15.734 -59.878 1.00 73.56 665 GLU A CA 1
ATOM 5327 C C . GLU A 1 665 ? 21.279 -15.504 -58.863 1.00 73.56 665 GLU A C 1
ATOM 5329 O O . GLU A 1 665 ? 20.473 -14.593 -59.017 1.00 73.56 665 GLU A O 1
ATOM 5334 N N . LYS A 1 666 ? 21.238 -16.303 -57.788 1.00 78.50 666 LYS A N 1
ATOM 5335 C CA . LYS A 1 666 ? 20.185 -16.231 -56.757 1.00 78.50 666 LYS A CA 1
ATOM 5336 C C . LYS A 1 666 ? 20.360 -15.035 -55.810 1.00 78.50 666 LYS A C 1
ATOM 5338 O O . LYS A 1 666 ? 20.512 -15.216 -54.598 1.00 78.50 666 LYS A O 1
ATOM 5343 N N . THR A 1 667 ? 20.396 -13.822 -56.349 1.00 78.38 667 THR A N 1
ATOM 5344 C CA . THR A 1 667 ? 20.710 -12.581 -55.631 1.00 78.38 667 THR A CA 1
ATOM 5345 C C . THR A 1 667 ? 19.645 -12.219 -54.599 1.00 78.38 667 THR A C 1
ATOM 5347 O O . THR A 1 667 ? 19.993 -11.800 -53.496 1.00 78.38 667 THR A O 1
ATOM 5350 N N . LEU A 1 668 ? 18.360 -12.483 -54.857 1.00 80.88 668 LEU A N 1
ATOM 5351 C CA . LEU A 1 668 ? 17.307 -12.303 -53.849 1.00 80.88 668 LEU A CA 1
ATOM 5352 C C . LEU A 1 668 ? 17.506 -13.244 -52.654 1.00 80.88 668 LEU A C 1
ATOM 5354 O O . LEU A 1 668 ? 17.305 -12.851 -51.503 1.00 80.88 668 LEU A O 1
ATOM 5358 N N . LYS A 1 669 ? 17.980 -14.474 -52.900 1.00 79.19 669 LYS A N 1
ATOM 5359 C CA . LYS A 1 669 ? 18.339 -15.424 -51.832 1.00 79.19 669 LYS A CA 1
ATOM 5360 C C . LYS A 1 669 ? 19.547 -14.940 -51.025 1.00 79.19 669 LYS A C 1
ATOM 5362 O O . LYS A 1 669 ? 19.628 -15.210 -49.828 1.00 79.19 669 LYS A O 1
ATOM 5367 N N . LEU A 1 670 ? 20.470 -14.227 -51.662 1.00 78.75 670 LEU A N 1
ATOM 5368 C CA . LEU A 1 670 ? 21.630 -13.646 -51.000 1.00 78.75 670 LEU A CA 1
ATOM 5369 C C . LEU A 1 670 ? 21.231 -12.479 -50.087 1.00 78.75 670 LEU A C 1
ATOM 5371 O O . LEU A 1 670 ? 21.613 -12.488 -48.919 1.00 78.75 670 LEU A O 1
ATOM 5375 N N . VAL A 1 671 ? 20.396 -11.551 -50.568 1.00 79.06 671 VAL A N 1
ATOM 5376 C CA . VAL A 1 671 ? 19.814 -10.466 -49.749 1.00 79.06 671 VAL A CA 1
ATOM 5377 C C . VAL A 1 671 ? 19.068 -11.047 -48.542 1.00 79.06 671 VAL A C 1
ATOM 5379 O O . VAL A 1 671 ? 19.287 -10.634 -47.405 1.00 79.06 671 VAL A O 1
ATOM 5382 N N . SER A 1 672 ? 18.278 -12.096 -48.774 1.00 77.75 672 SER A N 1
ATOM 5383 C CA . SER A 1 672 ? 17.570 -12.844 -47.730 1.00 77.75 672 SER A CA 1
ATOM 5384 C C . SER A 1 672 ? 18.503 -13.407 -46.644 1.00 77.75 672 SER A C 1
ATOM 5386 O O . SER A 1 672 ? 18.136 -13.458 -45.475 1.00 77.75 672 SER A O 1
ATOM 5388 N N . SER A 1 673 ? 19.729 -13.803 -47.004 1.00 78.19 673 SER A N 1
ATOM 5389 C CA . SER A 1 673 ? 20.693 -14.391 -46.063 1.00 78.19 673 SER A CA 1
ATOM 5390 C C . SER A 1 673 ? 21.439 -13.377 -45.188 1.00 78.19 673 SER A C 1
ATOM 5392 O O . SER A 1 673 ? 21.971 -13.762 -44.150 1.00 78.19 673 SER A O 1
ATOM 5394 N N . VAL A 1 674 ? 21.480 -12.103 -45.591 1.00 76.62 674 VAL A N 1
ATOM 5395 C CA . VAL A 1 674 ? 22.261 -11.052 -44.911 1.00 76.62 674 VAL A CA 1
ATOM 5396 C C . VAL A 1 674 ? 21.395 -10.041 -44.157 1.00 76.62 674 VAL A C 1
ATOM 5398 O O . VAL A 1 674 ? 21.919 -9.316 -43.311 1.00 76.62 674 VAL A O 1
ATOM 5401 N N . CYS A 1 675 ? 20.088 -9.994 -44.431 1.00 74.12 675 CYS A N 1
ATOM 5402 C CA . CYS A 1 675 ? 19.129 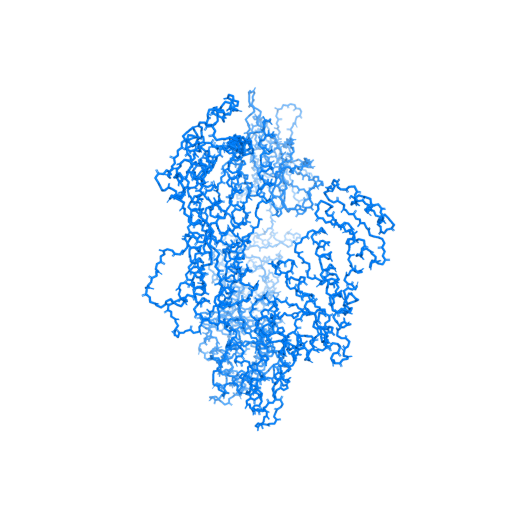-9.142 -43.730 1.00 74.12 675 CYS A CA 1
ATOM 5403 C C . CYS A 1 675 ? 18.477 -9.887 -42.557 1.00 74.12 675 CYS A C 1
ATOM 5405 O O . CYS A 1 675 ? 17.853 -10.931 -42.739 1.00 74.12 675 CYS A O 1
ATOM 5407 N N . THR A 1 676 ? 18.561 -9.319 -41.352 1.00 71.81 676 THR A N 1
ATOM 5408 C CA . THR A 1 676 ? 17.884 -9.846 -40.156 1.00 71.81 676 THR A CA 1
ATOM 5409 C C . THR A 1 676 ? 17.037 -8.764 -39.502 1.00 71.81 676 THR A C 1
ATOM 5411 O O . THR A 1 676 ? 17.340 -7.583 -39.645 1.00 71.81 676 THR A O 1
ATOM 5414 N N . TYR A 1 677 ? 16.002 -9.156 -38.753 1.00 74.44 677 TYR A N 1
ATOM 5415 C CA . TYR A 1 677 ? 15.153 -8.217 -38.010 1.00 74.44 677 TYR A CA 1
ATOM 5416 C C . TYR A 1 677 ? 15.975 -7.288 -37.098 1.00 74.44 677 TYR A C 1
ATOM 5418 O O . TYR A 1 677 ? 15.841 -6.074 -37.157 1.00 74.44 677 TYR A O 1
ATOM 5426 N N . ASN A 1 678 ? 16.903 -7.835 -36.309 1.00 68.38 678 ASN A N 1
ATOM 5427 C CA . ASN A 1 678 ? 17.668 -7.062 -35.320 1.00 68.38 678 ASN A CA 1
ATOM 5428 C C . ASN A 1 678 ? 18.653 -6.051 -35.934 1.00 68.38 678 ASN A C 1
ATOM 5430 O O . ASN A 1 678 ? 19.120 -5.159 -35.232 1.00 68.38 678 ASN A O 1
ATOM 5434 N N . THR A 1 679 ? 18.989 -6.201 -37.217 1.00 66.50 679 THR A N 1
ATOM 5435 C CA . THR A 1 679 ? 19.884 -5.299 -37.962 1.00 66.50 679 THR A CA 1
ATOM 5436 C C . THR A 1 679 ? 19.134 -4.439 -38.983 1.00 66.50 679 THR A C 1
ATOM 5438 O O . THR A 1 679 ? 19.759 -3.701 -39.751 1.00 66.50 679 THR A O 1
ATOM 5441 N N . PHE A 1 680 ? 17.801 -4.538 -38.996 1.00 71.75 680 PHE A N 1
ATOM 5442 C CA . PHE A 1 680 ? 16.904 -3.789 -39.868 1.00 71.75 680 PHE A CA 1
ATOM 5443 C C . PHE A 1 680 ? 16.740 -2.340 -39.363 1.00 71.75 680 PHE A C 1
ATOM 5445 O O . PHE A 1 680 ? 16.828 -2.107 -38.155 1.00 71.75 680 PHE A O 1
ATOM 5452 N N . PRO A 1 681 ? 16.511 -1.345 -40.243 1.00 69.44 681 PRO A N 1
ATOM 5453 C CA . PRO A 1 681 ? 16.490 0.068 -39.861 1.00 69.44 681 PRO A CA 1
ATOM 5454 C C . PRO A 1 681 ? 15.175 0.468 -39.166 1.00 69.44 681 PRO A C 1
ATOM 5456 O O . PRO A 1 681 ? 14.381 1.225 -39.711 1.00 69.44 681 PRO A O 1
ATOM 5459 N N . PHE A 1 682 ? 14.917 -0.036 -37.956 1.00 71.19 682 PHE A N 1
ATOM 5460 C CA . PHE A 1 682 ? 13.722 0.348 -37.200 1.00 71.19 682 PHE A CA 1
ATOM 5461 C C . PHE A 1 682 ? 13.839 1.750 -36.572 1.00 71.19 682 PHE A C 1
ATOM 5463 O O . PHE A 1 682 ? 14.912 2.124 -36.088 1.00 71.19 682 PHE A O 1
ATOM 5470 N N . PRO A 1 683 ? 12.731 2.510 -36.477 1.00 63.03 683 PRO A N 1
ATOM 5471 C CA . PRO A 1 683 ? 12.665 3.712 -35.647 1.00 63.03 683 PRO A CA 1
ATOM 5472 C C . PRO A 1 683 ? 12.862 3.365 -34.157 1.00 63.03 683 PRO A C 1
ATOM 5474 O O . PRO A 1 683 ? 12.439 2.305 -33.697 1.00 63.03 683 PRO A O 1
ATOM 5477 N N . ASN A 1 684 ? 13.469 4.262 -33.371 1.00 58.44 684 ASN A N 1
ATOM 5478 C CA . ASN A 1 684 ? 13.782 4.008 -31.957 1.00 58.44 684 ASN A CA 1
ATOM 5479 C C . ASN A 1 684 ? 12.543 3.613 -31.106 1.00 58.44 684 ASN A C 1
ATOM 5481 O O . ASN A 1 684 ? 11.683 4.452 -30.836 1.00 58.44 684 ASN A O 1
ATOM 5485 N N . GLY A 1 685 ? 12.536 2.372 -30.596 1.00 61.12 685 GLY A N 1
ATOM 5486 C CA . GLY A 1 685 ? 12.145 2.034 -29.215 1.00 61.12 685 GLY A CA 1
ATOM 5487 C C . GLY A 1 685 ? 10.680 1.765 -28.827 1.00 61.12 685 GLY A C 1
ATOM 5488 O O . GLY A 1 685 ? 10.394 1.874 -27.639 1.00 61.12 685 GLY A O 1
ATOM 5489 N N . ASP A 1 686 ? 9.765 1.396 -29.732 1.00 66.69 686 ASP A N 1
ATOM 5490 C CA . ASP A 1 686 ? 8.394 0.959 -29.371 1.00 66.69 686 ASP A CA 1
ATOM 5491 C C . ASP A 1 686 ? 7.887 -0.143 -30.328 1.00 66.69 686 ASP A C 1
ATOM 5493 O O . ASP A 1 686 ? 8.027 -0.005 -31.546 1.00 66.69 686 ASP A O 1
ATOM 5497 N N . ASN A 1 687 ? 7.270 -1.212 -29.798 1.00 70.00 687 ASN A N 1
ATOM 5498 C CA . ASN A 1 687 ? 6.630 -2.281 -30.586 1.00 70.00 687 ASN A CA 1
ATOM 5499 C C . ASN A 1 687 ? 5.564 -1.724 -31.546 1.00 70.00 687 ASN A C 1
ATOM 5501 O O . ASN A 1 687 ? 5.360 -2.282 -32.627 1.00 70.00 687 ASN A O 1
ATOM 5505 N N . SER A 1 688 ? 4.911 -0.615 -31.177 1.00 74.62 688 SER A N 1
ATOM 5506 C CA . SER A 1 688 ? 3.947 0.068 -32.044 1.00 74.62 688 SER A CA 1
ATOM 5507 C C . SER A 1 688 ? 4.608 0.585 -33.317 1.00 74.62 688 SER A C 1
ATOM 5509 O O . SER A 1 688 ? 4.239 0.186 -34.415 1.00 74.62 688 SER A O 1
ATOM 5511 N N . LYS A 1 689 ? 5.670 1.382 -33.165 1.00 77.62 689 LYS A N 1
ATOM 5512 C CA . LYS A 1 689 ? 6.388 2.002 -34.289 1.00 77.62 689 LYS A CA 1
ATOM 5513 C C . LYS A 1 689 ? 7.093 0.977 -35.177 1.00 77.62 689 LYS A C 1
ATOM 5515 O O . LYS A 1 689 ? 7.256 1.202 -36.372 1.00 77.62 689 LYS A O 1
ATOM 5520 N N . GLN A 1 690 ? 7.527 -0.140 -34.595 1.00 81.44 690 GLN A N 1
ATOM 5521 C CA . GLN A 1 690 ? 8.084 -1.266 -35.348 1.00 81.44 690 GLN A CA 1
ATOM 5522 C C . GLN A 1 690 ? 7.017 -1.963 -36.198 1.00 81.44 690 GLN A C 1
ATOM 5524 O O . GLN A 1 690 ? 7.284 -2.288 -37.353 1.00 81.44 690 GLN A O 1
ATOM 5529 N N . SER A 1 691 ? 5.817 -2.160 -35.641 1.00 85.25 691 SER A N 1
ATOM 5530 C CA . SER A 1 691 ? 4.683 -2.730 -36.376 1.00 85.25 691 SER A CA 1
ATOM 5531 C C . SER A 1 691 ? 4.286 -1.825 -37.542 1.00 85.25 691 SER A C 1
ATOM 5533 O O . SER A 1 691 ? 4.196 -2.307 -38.668 1.00 85.25 691 SER A O 1
ATOM 5535 N N . ASP A 1 692 ? 4.168 -0.517 -37.299 1.00 84.94 692 ASP A N 1
ATOM 5536 C CA . ASP A 1 692 ? 3.836 0.480 -38.324 1.00 84.94 692 ASP A CA 1
ATOM 5537 C C . ASP A 1 692 ? 4.843 0.460 -39.485 1.00 84.94 692 ASP A C 1
ATOM 5539 O O . ASP A 1 692 ? 4.457 0.322 -40.642 1.00 84.94 692 ASP A O 1
ATOM 5543 N N . PHE A 1 693 ? 6.147 0.487 -39.182 1.00 85.44 693 PHE A N 1
ATOM 5544 C CA . PHE A 1 693 ? 7.204 0.461 -40.200 1.00 85.44 693 PHE A CA 1
ATOM 5545 C C . PHE A 1 693 ? 7.160 -0.793 -41.088 1.00 85.44 693 PHE A C 1
ATOM 5547 O O . PHE A 1 693 ? 7.385 -0.717 -42.296 1.00 85.44 693 PHE A O 1
ATOM 5554 N N . LEU A 1 694 ? 6.882 -1.961 -40.501 1.00 86.12 694 LEU A N 1
ATOM 5555 C CA . LEU A 1 694 ? 6.790 -3.220 -41.243 1.00 86.12 694 LEU A CA 1
ATOM 5556 C C . LEU A 1 694 ? 5.529 -3.295 -42.103 1.00 86.12 694 LEU A C 1
ATOM 5558 O O . LEU A 1 694 ? 5.594 -3.805 -43.220 1.00 86.12 694 LEU A O 1
ATOM 5562 N N . LEU A 1 695 ? 4.398 -2.790 -41.604 1.00 87.88 695 LEU A N 1
ATOM 5563 C CA . LEU A 1 695 ? 3.160 -2.708 -42.379 1.00 87.88 695 LEU A CA 1
ATOM 5564 C C . LEU A 1 695 ? 3.338 -1.775 -43.587 1.00 87.88 695 LEU A C 1
ATOM 5566 O O . LEU A 1 695 ? 2.974 -2.148 -44.704 1.00 87.88 695 LEU A O 1
ATOM 5570 N N . ASP A 1 696 ? 3.977 -0.622 -43.385 1.00 87.69 696 ASP A N 1
ATOM 5571 C CA . ASP A 1 696 ? 4.243 0.352 -44.446 1.00 87.69 696 ASP A CA 1
ATOM 5572 C C . ASP A 1 696 ? 5.218 -0.224 -45.495 1.00 87.69 696 ASP A C 1
ATOM 5574 O O . ASP A 1 696 ? 4.953 -0.165 -46.698 1.00 87.69 696 ASP A O 1
ATOM 5578 N N . LEU A 1 697 ? 6.311 -0.872 -45.065 1.00 87.31 697 LEU A N 1
ATOM 5579 C CA . LEU A 1 697 ? 7.245 -1.551 -45.974 1.00 87.31 697 LEU A CA 1
ATOM 5580 C C . LEU A 1 697 ? 6.552 -2.646 -46.794 1.00 87.31 697 LEU A C 1
ATOM 5582 O O . LEU A 1 697 ? 6.794 -2.760 -47.996 1.00 87.31 697 LEU A O 1
ATOM 5586 N N . TYR A 1 698 ? 5.699 -3.457 -46.162 1.00 88.12 698 TYR A N 1
ATOM 5587 C CA . TYR A 1 698 ? 4.950 -4.500 -46.857 1.00 88.12 698 TYR A CA 1
ATOM 5588 C C . TYR A 1 698 ? 4.046 -3.917 -47.947 1.00 88.12 698 TYR A C 1
ATOM 5590 O O . TYR A 1 698 ? 4.043 -4.428 -49.069 1.00 88.12 698 TYR A O 1
ATOM 5598 N N . SER A 1 699 ? 3.323 -2.834 -47.634 1.00 88.81 699 SER A N 1
ATOM 5599 C CA . SER A 1 699 ? 2.466 -2.130 -48.594 1.00 88.81 699 SER A CA 1
ATOM 5600 C C . SER A 1 699 ? 3.264 -1.688 -49.820 1.00 88.81 699 SER A C 1
ATOM 5602 O O . SER A 1 699 ? 2.918 -2.048 -50.942 1.00 88.81 699 SER A O 1
ATOM 5604 N N . HIS A 1 700 ? 4.390 -1.001 -49.612 1.00 88.12 700 HIS A N 1
ATOM 5605 C CA . HIS A 1 700 ? 5.226 -0.513 -50.710 1.00 88.12 700 HIS A CA 1
ATOM 5606 C C . HIS A 1 700 ? 5.827 -1.637 -51.566 1.00 88.12 700 HIS A C 1
ATOM 5608 O O . HIS A 1 700 ? 5.901 -1.516 -52.790 1.00 88.12 700 HIS A O 1
ATOM 5614 N N . VAL A 1 701 ? 6.235 -2.750 -50.949 1.00 86.75 701 VAL A N 1
ATOM 5615 C CA . VAL A 1 701 ? 6.722 -3.924 -51.687 1.00 86.75 701 VAL A CA 1
ATOM 5616 C C . VAL A 1 701 ? 5.603 -4.533 -52.530 1.00 86.75 701 VAL A C 1
ATOM 5618 O O . VAL A 1 701 ? 5.833 -4.871 -53.688 1.00 86.75 701 VAL A O 1
ATOM 5621 N N . LYS A 1 702 ? 4.381 -4.644 -51.998 1.00 85.62 702 LYS A N 1
ATOM 5622 C CA . LYS A 1 702 ? 3.237 -5.165 -52.758 1.00 85.62 702 LYS A CA 1
ATOM 5623 C C . LYS A 1 702 ? 2.822 -4.263 -53.909 1.00 85.62 702 LYS A C 1
ATOM 5625 O O . LYS A 1 702 ? 2.516 -4.772 -54.989 1.00 85.62 702 LYS A O 1
ATOM 5630 N N . ASP A 1 703 ? 2.872 -2.953 -53.717 1.00 86.44 703 ASP A N 1
ATOM 5631 C CA . ASP A 1 703 ? 2.642 -1.994 -54.795 1.00 86.44 703 ASP A CA 1
ATOM 5632 C C . ASP A 1 703 ? 3.668 -2.189 -55.923 1.00 86.44 703 ASP A C 1
ATOM 5634 O O . ASP A 1 703 ? 3.307 -2.213 -57.097 1.00 86.44 703 ASP A O 1
ATOM 5638 N N . TYR A 1 704 ? 4.936 -2.441 -55.586 1.00 85.56 704 TYR A N 1
ATOM 5639 C CA . TYR A 1 704 ? 5.960 -2.774 -56.577 1.00 85.56 704 TYR A CA 1
ATOM 5640 C C . TYR A 1 704 ? 5.693 -4.111 -57.297 1.00 85.56 704 TYR A C 1
ATOM 5642 O O . TYR A 1 704 ? 5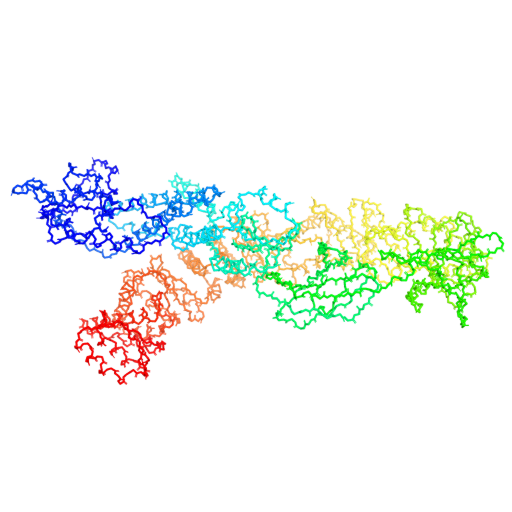.752 -4.168 -58.530 1.00 85.56 704 TYR A O 1
ATOM 5650 N N . GLU A 1 705 ? 5.377 -5.189 -56.567 1.00 86.81 705 GLU A N 1
ATOM 5651 C CA . GLU A 1 705 ? 5.103 -6.508 -57.168 1.00 86.81 705 GLU A CA 1
ATOM 5652 C C . GLU A 1 705 ? 3.889 -6.464 -58.108 1.00 86.81 705 GLU A C 1
ATOM 5654 O O . GLU A 1 705 ? 3.896 -7.086 -59.169 1.00 86.81 705 GLU A O 1
ATOM 5659 N N . THR A 1 706 ? 2.849 -5.707 -57.747 1.00 86.88 706 THR A N 1
ATOM 5660 C CA . THR A 1 706 ? 1.639 -5.554 -58.572 1.00 86.88 706 THR A CA 1
ATOM 5661 C C . THR A 1 706 ? 1.882 -4.710 -59.821 1.00 86.88 706 THR A C 1
ATOM 5663 O O . THR A 1 706 ? 1.356 -5.042 -60.881 1.00 86.88 706 THR A O 1
ATOM 5666 N N . GLN A 1 707 ? 2.704 -3.658 -59.732 1.00 84.62 707 GLN A N 1
ATOM 5667 C CA . GLN A 1 707 ? 3.053 -2.810 -60.876 1.00 84.62 707 GLN A CA 1
ATOM 5668 C C . GLN A 1 707 ? 3.978 -3.511 -61.878 1.00 84.62 707 GLN A C 1
ATOM 5670 O O . GLN A 1 707 ? 3.854 -3.295 -63.083 1.00 84.62 707 GLN A O 1
ATOM 5675 N N . THR A 1 708 ? 4.912 -4.333 -61.396 1.00 81.81 708 THR A N 1
ATOM 5676 C CA . THR A 1 708 ? 5.969 -4.931 -62.234 1.00 81.81 708 THR A CA 1
ATOM 5677 C C . THR A 1 708 ? 5.739 -6.401 -62.578 1.00 81.81 708 THR A C 1
ATOM 5679 O O . THR A 1 708 ? 6.364 -6.917 -63.502 1.00 81.81 708 THR A O 1
ATOM 5682 N N . GLY A 1 709 ? 4.868 -7.098 -61.842 1.00 79.19 709 GLY A N 1
ATOM 5683 C CA . GLY A 1 709 ? 4.656 -8.543 -61.959 1.00 79.19 709 GLY A CA 1
ATOM 5684 C C . GLY A 1 709 ? 5.790 -9.403 -61.381 1.00 79.19 709 GLY A C 1
ATOM 5685 O O . GLY A 1 709 ? 5.757 -10.625 -61.525 1.00 79.19 709 GLY A O 1
ATOM 5686 N N . ARG A 1 710 ? 6.798 -8.796 -60.739 1.00 81.19 710 ARG A N 1
ATOM 5687 C CA . ARG A 1 710 ? 7.969 -9.488 -60.174 1.00 81.19 710 ARG A CA 1
ATOM 5688 C C . ARG A 1 710 ? 7.765 -9.820 -58.699 1.00 81.19 710 ARG A C 1
ATOM 5690 O O . ARG A 1 710 ? 7.179 -9.035 -57.968 1.00 81.19 710 ARG A O 1
ATOM 5697 N N . SER A 1 711 ? 8.276 -10.970 -58.254 1.00 82.81 711 SER A N 1
ATOM 5698 C CA . SER A 1 711 ? 8.123 -11.457 -56.873 1.00 82.81 711 SER A CA 1
ATOM 5699 C C . SER A 1 711 ? 9.400 -11.235 -56.055 1.00 82.81 711 SER A C 1
ATOM 5701 O O . SER A 1 711 ? 10.337 -12.028 -56.148 1.00 82.81 711 SER A O 1
ATOM 5703 N N . VAL A 1 712 ? 9.410 -10.217 -55.193 1.00 83.25 712 VAL A N 1
ATOM 5704 C CA . VAL A 1 712 ? 10.557 -9.833 -54.343 1.00 83.25 712 VAL A CA 1
ATOM 5705 C C . VAL A 1 712 ? 10.315 -10.065 -52.850 1.00 83.25 712 VAL A C 1
ATOM 5707 O O . VAL A 1 712 ? 11.265 -10.191 -52.075 1.00 83.25 712 VAL A O 1
ATOM 5710 N N . LEU A 1 713 ? 9.057 -10.225 -52.434 1.00 82.81 713 LEU A N 1
ATOM 5711 C CA . LEU A 1 713 ? 8.671 -10.524 -51.057 1.00 82.81 713 LEU A CA 1
ATOM 5712 C C . LEU A 1 713 ? 9.365 -11.768 -50.459 1.00 82.81 713 LEU A C 1
ATOM 5714 O O . LEU A 1 713 ? 9.692 -11.729 -49.268 1.00 82.81 713 LEU A O 1
ATOM 5718 N N . PRO A 1 714 ? 9.655 -12.857 -51.214 1.00 83.69 714 PRO A N 1
ATOM 5719 C CA . PRO A 1 714 ? 10.416 -13.991 -50.689 1.00 83.69 714 PRO A CA 1
ATOM 5720 C C . PRO A 1 714 ? 11.763 -13.606 -50.061 1.00 83.69 714 PRO A C 1
ATOM 5722 O O . PRO A 1 714 ? 12.173 -14.241 -49.091 1.00 83.69 714 PRO A O 1
ATOM 5725 N N . ALA A 1 715 ? 12.422 -12.547 -50.547 1.00 81.38 715 ALA A N 1
ATOM 5726 C CA . ALA A 1 715 ? 13.691 -12.078 -49.993 1.00 81.38 715 ALA A CA 1
ATOM 5727 C C . ALA A 1 715 ? 13.537 -11.482 -48.584 1.00 81.38 715 ALA A C 1
ATOM 5729 O O . ALA A 1 715 ? 14.424 -11.651 -47.751 1.00 81.38 715 ALA A O 1
ATOM 5730 N N . LEU A 1 716 ? 12.390 -10.857 -48.292 1.00 81.88 716 LEU A N 1
ATOM 5731 C CA . LEU A 1 716 ? 12.069 -10.271 -46.987 1.00 81.88 716 LEU A CA 1
ATOM 5732 C C . LEU A 1 716 ? 11.434 -11.262 -46.006 1.00 81.88 716 LEU A C 1
ATOM 5734 O O . LEU A 1 716 ? 11.272 -10.936 -44.830 1.00 81.88 716 LEU A O 1
ATOM 5738 N N . GLN A 1 717 ? 11.100 -12.483 -46.437 1.00 79.88 717 GLN A N 1
ATOM 5739 C CA . GLN A 1 717 ? 10.503 -13.485 -45.551 1.00 79.88 717 GLN A CA 1
ATOM 5740 C C . GLN A 1 717 ? 11.281 -13.724 -44.247 1.00 79.88 717 GLN A C 1
ATOM 5742 O O . GLN A 1 717 ? 10.612 -13.856 -43.225 1.00 79.88 717 GLN A O 1
ATOM 5747 N N . PRO A 1 718 ? 12.630 -13.763 -44.205 1.00 79.94 718 PRO A N 1
ATOM 5748 C CA . PRO A 1 718 ? 13.357 -13.902 -42.945 1.00 79.94 718 PRO A CA 1
ATOM 5749 C C . PRO A 1 718 ? 13.079 -12.761 -41.968 1.00 79.94 718 PRO A C 1
ATOM 5751 O O . PRO A 1 718 ? 12.926 -13.030 -40.786 1.00 79.94 718 PRO A O 1
ATOM 5754 N N . VAL A 1 719 ? 12.921 -11.522 -42.443 1.00 79.44 719 VAL A N 1
ATOM 5755 C CA . VAL A 1 719 ? 12.619 -10.357 -41.591 1.00 79.44 719 VAL A CA 1
ATOM 5756 C C . VAL A 1 719 ? 11.253 -10.517 -40.921 1.00 79.44 719 VAL A C 1
ATOM 5758 O O . VAL A 1 719 ? 11.124 -10.274 -39.724 1.00 79.44 719 VAL A O 1
ATOM 5761 N N . TYR A 1 720 ? 10.257 -11.013 -41.661 1.00 80.94 720 TYR A N 1
ATOM 5762 C CA . TYR A 1 720 ? 8.928 -11.291 -41.113 1.00 80.94 720 TYR A CA 1
ATOM 5763 C C . TYR A 1 720 ? 8.868 -12.595 -40.296 1.00 80.94 720 TYR A C 1
ATOM 5765 O O . TYR A 1 720 ? 8.030 -12.688 -39.407 1.00 80.94 720 TYR A O 1
ATOM 5773 N N . LYS A 1 721 ? 9.734 -13.590 -40.551 1.00 75.00 721 LYS A N 1
ATOM 5774 C CA . LYS A 1 721 ? 9.690 -14.925 -39.914 1.00 75.00 721 LYS A CA 1
ATOM 5775 C C . LYS A 1 721 ? 10.613 -15.108 -38.704 1.00 75.00 721 LYS A C 1
ATOM 5777 O O . LYS A 1 721 ? 10.266 -15.881 -37.817 1.00 75.00 721 LYS A O 1
ATOM 5782 N N . SER A 1 722 ? 11.799 -14.492 -38.673 1.00 63.00 722 SER A N 1
ATOM 5783 C CA . SER A 1 722 ? 12.882 -14.892 -37.756 1.00 63.00 722 SER A CA 1
ATOM 5784 C C . SER A 1 722 ? 12.822 -14.243 -36.371 1.00 63.00 722 SER A C 1
ATOM 5786 O O . SER A 1 722 ? 13.372 -14.810 -35.432 1.00 63.00 722 SER A O 1
ATOM 5788 N N . ALA A 1 723 ? 12.198 -13.067 -36.237 1.00 58.91 723 ALA A N 1
ATOM 5789 C CA . ALA A 1 723 ? 11.993 -12.372 -34.961 1.00 58.91 723 ALA A CA 1
ATOM 5790 C C . ALA A 1 723 ? 11.007 -11.196 -35.125 1.00 58.91 723 ALA A C 1
ATOM 5792 O O . ALA A 1 723 ? 11.392 -10.049 -34.971 1.00 58.91 723 ALA A O 1
ATOM 5793 N N . SER A 1 724 ? 9.745 -11.464 -35.474 1.00 63.69 724 SER A N 1
ATOM 5794 C CA . SER A 1 724 ? 8.686 -10.438 -35.518 1.00 63.69 724 SER A CA 1
ATOM 5795 C C . SER A 1 724 ? 8.542 -9.698 -34.172 1.00 63.69 724 SER A C 1
ATOM 5797 O O . SER A 1 724 ? 8.920 -10.272 -33.141 1.00 63.69 724 SER A O 1
ATOM 5799 N N . PRO A 1 725 ? 7.924 -8.497 -34.119 1.00 70.94 725 PRO A N 1
ATOM 5800 C CA . PRO A 1 725 ? 7.611 -7.859 -32.842 1.00 70.94 725 PRO A CA 1
ATOM 5801 C C . PRO A 1 725 ? 6.848 -8.829 -31.926 1.00 70.94 725 PRO A C 1
ATOM 5803 O O . PRO A 1 725 ? 6.037 -9.643 -32.382 1.00 70.94 725 PRO A O 1
ATOM 5806 N N . ALA A 1 726 ? 7.141 -8.774 -30.622 1.00 77.12 726 ALA A N 1
ATOM 5807 C CA . ALA A 1 726 ? 6.556 -9.689 -29.636 1.00 77.12 726 ALA A CA 1
ATOM 5808 C C . ALA A 1 726 ? 5.024 -9.550 -29.543 1.00 77.12 726 ALA A C 1
ATOM 5810 O O . ALA A 1 726 ? 4.327 -10.511 -29.215 1.00 77.12 726 ALA A O 1
ATOM 5811 N N . VAL A 1 727 ? 4.519 -8.352 -29.848 1.00 84.94 727 VAL A N 1
ATOM 5812 C CA . VAL A 1 727 ? 3.105 -8.010 -30.002 1.00 84.94 727 VAL A CA 1
ATOM 5813 C C . VAL A 1 727 ? 3.002 -7.110 -31.229 1.00 84.94 727 VAL A C 1
ATOM 5815 O O . VAL A 1 727 ? 3.716 -6.111 -31.304 1.00 84.94 727 VAL A O 1
ATOM 5818 N N . TRP A 1 728 ? 2.141 -7.466 -32.177 1.00 88.81 728 TRP A N 1
ATOM 5819 C CA . TRP A 1 728 ? 1.813 -6.602 -33.311 1.00 88.81 728 TRP A CA 1
ATOM 5820 C C . TRP A 1 728 ? 0.839 -5.523 -32.864 1.00 88.81 728 TRP A C 1
ATOM 5822 O O . TRP A 1 728 ? -0.109 -5.827 -32.153 1.00 88.81 728 TRP A O 1
ATOM 5832 N N . SER A 1 729 ? 1.043 -4.287 -33.294 1.00 87.94 729 SER A N 1
ATOM 5833 C CA . SER A 1 729 ? 0.111 -3.184 -33.057 1.00 87.94 729 SER A CA 1
ATOM 5834 C C . SER A 1 729 ? -0.432 -2.692 -34.390 1.00 87.94 729 SER A C 1
ATOM 5836 O O . SER A 1 729 ? 0.333 -2.560 -35.341 1.00 87.94 729 SER A O 1
ATOM 5838 N N . ILE A 1 730 ? -1.725 -2.393 -34.457 1.00 88.81 730 ILE A N 1
ATOM 5839 C CA . ILE A 1 730 ? -2.318 -1.691 -35.598 1.00 88.81 730 ILE A CA 1
ATOM 5840 C C . ILE A 1 730 ? -3.289 -0.628 -35.100 1.00 88.81 730 ILE A C 1
ATOM 5842 O O . ILE A 1 730 ? -4.077 -0.887 -34.188 1.00 88.81 730 ILE A O 1
ATOM 5846 N N . ASP A 1 731 ? -3.220 0.550 -35.716 1.00 86.62 731 ASP A N 1
ATOM 5847 C CA . ASP A 1 731 ? -4.258 1.561 -35.586 1.00 86.62 731 ASP A CA 1
ATOM 5848 C C . ASP A 1 731 ? -5.282 1.424 -36.723 1.00 86.62 731 ASP A C 1
ATOM 5850 O O . ASP A 1 731 ? -4.958 1.721 -37.875 1.00 86.62 731 ASP A O 1
ATOM 5854 N N . LEU A 1 732 ? -6.497 0.952 -36.421 1.00 84.25 732 LEU A N 1
ATOM 5855 C CA . LEU A 1 732 ? -7.546 0.753 -37.435 1.00 84.25 732 LEU A CA 1
ATOM 5856 C C . LEU A 1 732 ? -8.164 2.067 -37.930 1.00 84.25 732 LEU A C 1
ATOM 5858 O O . LEU A 1 732 ? -8.849 2.062 -38.950 1.00 84.25 732 LEU A O 1
ATOM 5862 N N . SER A 1 733 ? -7.937 3.184 -37.235 1.00 81.62 733 SER A N 1
ATOM 5863 C CA . SER A 1 733 ? -8.344 4.506 -37.718 1.00 81.62 733 SER A CA 1
ATOM 5864 C C . SER A 1 733 ? -7.366 5.081 -38.750 1.00 81.62 733 SER A C 1
ATOM 5866 O O . SER A 1 733 ? -7.741 5.956 -39.528 1.00 81.62 733 SER A O 1
ATOM 5868 N N . GLU A 1 734 ? -6.133 4.564 -38.802 1.00 82.50 734 GLU A N 1
ATOM 5869 C CA . GLU A 1 734 ? -5.090 5.030 -39.724 1.00 82.50 734 GLU A CA 1
ATOM 5870 C C . GLU A 1 734 ? -4.757 4.029 -40.841 1.00 82.50 734 GLU A C 1
ATOM 5872 O O . GLU A 1 734 ? -4.315 4.434 -41.918 1.00 82.50 734 GLU A O 1
ATOM 5877 N N . ARG A 1 735 ? -4.909 2.719 -40.599 1.00 85.88 735 ARG A N 1
ATOM 5878 C CA . ARG A 1 735 ? -4.415 1.656 -41.491 1.00 85.88 735 ARG A CA 1
ATOM 5879 C C . ARG A 1 735 ? -5.463 0.583 -41.749 1.00 85.88 735 ARG A C 1
ATOM 5881 O O . ARG A 1 735 ? -6.205 0.183 -40.858 1.00 85.88 735 ARG A O 1
ATOM 5888 N N . LYS A 1 736 ? -5.438 0.042 -42.971 1.00 85.69 736 LYS A N 1
ATOM 5889 C CA . LYS A 1 736 ? -6.344 -1.032 -43.388 1.00 85.69 736 LYS A CA 1
ATOM 5890 C C . LYS A 1 736 ? -5.981 -2.369 -42.764 1.00 85.69 736 LYS A C 1
ATOM 5892 O O . LYS A 1 736 ? -4.829 -2.806 -42.842 1.00 85.69 736 LYS A O 1
ATOM 5897 N N . ALA A 1 737 ? -6.977 -3.088 -42.258 1.00 87.12 737 ALA A N 1
ATOM 5898 C CA . ALA A 1 737 ? -6.752 -4.393 -41.637 1.00 87.12 737 ALA A CA 1
ATOM 5899 C C . ALA A 1 737 ? -6.239 -5.461 -42.626 1.00 87.12 737 ALA A C 1
ATOM 5901 O O . ALA A 1 737 ? -5.529 -6.389 -42.230 1.00 87.12 737 ALA A O 1
ATOM 5902 N N . SER A 1 738 ? -6.524 -5.304 -43.926 1.00 88.12 738 SER A N 1
ATOM 5903 C CA . SER A 1 738 ? -6.033 -6.195 -44.986 1.00 88.12 738 SER A CA 1
ATOM 5904 C C . SER A 1 738 ? -4.503 -6.245 -45.076 1.00 88.12 738 SER A C 1
ATOM 5906 O O . SER A 1 738 ? -3.946 -7.275 -45.445 1.00 88.12 738 SER A O 1
ATOM 5908 N N . LEU A 1 739 ? -3.808 -5.157 -44.718 1.00 86.69 739 LEU A N 1
ATOM 5909 C CA . LEU A 1 739 ? -2.342 -5.126 -44.690 1.00 86.69 739 LEU A CA 1
ATOM 5910 C C . LEU A 1 739 ? -1.795 -6.016 -43.569 1.00 86.69 739 LEU A C 1
ATOM 5912 O O . LEU A 1 739 ? -0.878 -6.808 -43.790 1.00 86.69 739 LEU A O 1
ATOM 5916 N N . LEU A 1 740 ? -2.402 -5.938 -42.381 1.00 88.81 740 LEU A N 1
ATOM 5917 C CA . LEU A 1 740 ? -2.031 -6.787 -41.253 1.00 88.81 740 LEU A CA 1
ATOM 5918 C C . LEU A 1 740 ? -2.290 -8.265 -41.559 1.00 88.81 740 LEU A C 1
ATOM 5920 O O . LEU A 1 740 ? -1.444 -9.097 -41.242 1.00 88.81 740 LEU A O 1
ATOM 5924 N N . LEU A 1 741 ? -3.409 -8.597 -42.211 1.00 89.19 741 LEU A N 1
ATOM 5925 C CA . LEU A 1 741 ? -3.726 -9.969 -42.618 1.00 89.19 741 LEU A CA 1
ATOM 5926 C C . LEU A 1 741 ? -2.596 -10.598 -43.440 1.00 89.19 741 LEU A C 1
ATOM 5928 O O . LEU A 1 741 ? -2.146 -11.710 -43.156 1.00 89.19 741 LEU A O 1
ATOM 5932 N N . GLU A 1 742 ? -2.131 -9.880 -44.458 1.00 89.00 742 GLU A N 1
ATOM 5933 C CA . GLU A 1 742 ? -1.093 -10.367 -45.361 1.00 89.00 742 GLU A CA 1
ATOM 5934 C C . GLU A 1 742 ? 0.263 -10.536 -44.661 1.00 89.00 742 GLU A C 1
ATOM 5936 O O . GLU A 1 742 ? 0.982 -11.505 -44.919 1.00 89.00 742 GLU A O 1
ATOM 5941 N N . VAL A 1 743 ? 0.588 -9.661 -43.709 1.00 88.44 743 VAL A N 1
ATOM 5942 C CA . VAL A 1 743 ? 1.802 -9.781 -42.889 1.00 88.44 743 VAL A CA 1
ATOM 5943 C C . VAL A 1 743 ? 1.701 -10.926 -41.874 1.00 88.44 743 VAL A C 1
ATOM 5945 O O . VAL A 1 743 ? 2.672 -11.662 -41.673 1.00 88.44 743 VAL A O 1
ATOM 5948 N N . LEU A 1 744 ? 0.530 -11.134 -41.266 1.00 87.25 744 LEU A N 1
ATOM 5949 C CA . LEU A 1 744 ? 0.287 -12.232 -40.327 1.00 87.25 744 LEU A CA 1
ATOM 5950 C C . LEU A 1 744 ? 0.365 -13.607 -41.008 1.00 87.25 744 LEU A C 1
ATOM 5952 O O . LEU A 1 744 ? 0.894 -14.545 -40.413 1.00 87.25 744 LEU A O 1
ATOM 5956 N N . LYS A 1 745 ? -0.062 -13.729 -42.274 1.00 87.38 745 LYS A N 1
ATOM 5957 C CA . LYS A 1 745 ? 0.096 -14.959 -43.081 1.00 87.38 745 LYS A CA 1
ATOM 5958 C C . LYS A 1 745 ? 1.557 -15.383 -43.265 1.00 87.38 745 LYS A C 1
ATOM 5960 O O . LYS A 1 745 ? 1.824 -16.559 -43.504 1.00 87.38 745 LYS A O 1
ATOM 5965 N N . LEU A 1 746 ? 2.503 -14.445 -43.169 1.00 85.00 746 LEU A N 1
ATOM 5966 C CA . LEU A 1 746 ? 3.933 -14.739 -43.278 1.00 85.00 746 LEU A CA 1
ATOM 5967 C C . LEU A 1 746 ? 4.548 -15.275 -41.979 1.00 85.00 746 LEU A C 1
ATOM 5969 O O . LEU A 1 746 ? 5.677 -15.769 -42.018 1.00 85.00 746 LEU A O 1
ATOM 5973 N N . GLN A 1 747 ? 3.839 -15.181 -40.851 1.00 82.56 747 GLN A N 1
ATOM 5974 C CA . GLN A 1 747 ? 4.354 -15.559 -39.538 1.00 82.56 747 GLN A CA 1
ATOM 5975 C C . GLN A 1 747 ? 4.395 -17.085 -39.364 1.00 82.56 747 GLN A C 1
ATOM 5977 O O . GLN A 1 747 ? 3.448 -17.774 -39.748 1.00 82.56 747 GLN A O 1
ATOM 5982 N N . PRO A 1 748 ? 5.463 -17.643 -38.758 1.00 80.19 748 PRO A N 1
ATOM 5983 C CA . PRO A 1 748 ? 5.552 -19.083 -38.508 1.00 80.19 748 PRO A CA 1
ATOM 5984 C C . PRO A 1 748 ? 4.596 -19.549 -37.399 1.00 80.19 748 PRO A C 1
ATOM 5986 O O . PRO A 1 748 ? 4.209 -20.713 -37.363 1.00 80.19 748 PRO A O 1
ATOM 5989 N N . GLU A 1 749 ? 4.211 -18.641 -36.500 1.00 84.25 749 GLU A N 1
ATOM 5990 C CA . GLU A 1 749 ? 3.346 -18.895 -35.351 1.00 84.25 749 GLU A CA 1
ATOM 5991 C C . GLU A 1 749 ? 2.360 -17.741 -35.173 1.00 84.25 749 GLU A C 1
ATOM 5993 O O . GLU A 1 749 ? 2.660 -16.597 -35.517 1.00 84.25 749 GLU A O 1
ATOM 5998 N N . LYS A 1 750 ? 1.207 -18.023 -34.560 1.00 87.69 750 LYS A N 1
ATOM 5999 C CA . LYS A 1 750 ? 0.218 -16.995 -34.228 1.00 87.69 750 LYS A CA 1
ATOM 6000 C C . LYS A 1 750 ? 0.771 -16.019 -33.186 1.00 87.69 750 LYS A C 1
ATOM 6002 O O . LYS A 1 750 ? 1.210 -16.440 -32.111 1.00 87.69 750 LYS A O 1
ATOM 6007 N N . LYS A 1 751 ? 0.705 -14.716 -33.459 1.00 86.38 751 LYS A N 1
ATOM 6008 C CA . LYS A 1 751 ? 1.213 -13.667 -32.556 1.00 86.38 751 LYS A CA 1
ATOM 6009 C C . LYS A 1 751 ? 0.076 -12.873 -31.895 1.00 86.38 751 LYS A C 1
ATOM 6011 O O . LYS A 1 751 ? -1.018 -12.807 -32.461 1.00 86.38 751 LYS A O 1
ATOM 6016 N N . PRO A 1 752 ? 0.300 -12.297 -30.697 1.00 88.75 752 PRO A N 1
ATOM 6017 C CA . PRO A 1 752 ? -0.642 -11.359 -30.100 1.00 88.75 752 PRO A CA 1
ATOM 6018 C C . PRO A 1 752 ? -0.751 -10.088 -30.945 1.00 88.75 752 PRO A C 1
ATOM 6020 O O . PRO A 1 752 ? 0.267 -9.591 -31.431 1.00 88.75 752 PRO A O 1
ATOM 6023 N N . VAL A 1 753 ? -1.965 -9.555 -31.071 1.00 89.81 753 VAL A N 1
ATOM 6024 C CA . VAL A 1 753 ? -2.254 -8.283 -31.742 1.00 89.81 753 VAL A CA 1
ATOM 6025 C C . VAL A 1 753 ? -2.905 -7.328 -30.749 1.00 89.81 753 VAL A C 1
ATOM 6027 O O . VAL A 1 753 ? -3.848 -7.699 -30.055 1.00 89.81 753 VAL A O 1
ATOM 6030 N N . GLU A 1 754 ? -2.397 -6.105 -30.689 1.00 88.38 754 GLU A N 1
ATOM 6031 C CA . GLU A 1 754 ? -2.950 -4.969 -29.966 1.00 88.38 754 GLU A CA 1
ATOM 6032 C C . GLU A 1 754 ? -3.635 -4.021 -30.955 1.00 88.38 754 GLU A C 1
ATOM 6034 O O . GLU A 1 754 ? -3.019 -3.546 -31.911 1.00 88.38 754 GLU A O 1
ATOM 6039 N N . LEU A 1 755 ? -4.920 -3.762 -30.725 1.00 86.69 755 LEU A N 1
ATOM 6040 C CA . LEU A 1 755 ? -5.696 -2.788 -31.482 1.00 86.69 755 LEU A CA 1
ATOM 6041 C C . LEU A 1 755 ? -5.653 -1.417 -30.811 1.00 86.69 755 LEU A C 1
ATOM 6043 O O . LEU A 1 755 ? -5.900 -1.294 -29.605 1.00 86.69 755 LEU A O 1
ATOM 6047 N N . LYS A 1 756 ? -5.377 -0.402 -31.628 1.00 80.31 756 LYS A N 1
ATOM 6048 C CA . LYS A 1 756 ? -5.443 1.029 -31.315 1.00 80.31 756 LYS A CA 1
ATOM 6049 C C . LYS A 1 756 ? -6.399 1.691 -32.299 1.00 80.31 756 LYS A C 1
ATOM 6051 O O . LYS A 1 756 ? -6.537 1.198 -33.414 1.00 80.31 756 LYS A O 1
ATOM 6056 N N . GLY A 1 757 ? -7.056 2.769 -31.876 1.00 72.31 757 GLY A N 1
ATOM 6057 C CA . GLY A 1 757 ? -8.040 3.474 -32.698 1.00 72.31 757 GLY A CA 1
ATOM 6058 C C . GLY A 1 757 ? -9.251 2.608 -33.075 1.00 72.31 757 GLY A C 1
ATOM 6059 O O . GLY A 1 757 ? -9.168 1.401 -33.293 1.00 72.31 757 GLY A O 1
ATOM 6060 N N . TRP A 1 758 ? -10.428 3.218 -33.138 1.00 75.69 758 TRP A N 1
ATOM 6061 C CA . TRP A 1 758 ? -11.653 2.508 -33.513 1.00 75.69 758 TRP A CA 1
ATOM 6062 C C . TRP A 1 758 ? -12.099 3.020 -34.878 1.00 75.69 758 TRP A C 1
ATOM 6064 O O . TRP A 1 758 ? -12.220 4.230 -35.061 1.00 75.69 758 TRP A O 1
ATOM 6074 N N . SER A 1 759 ? -12.323 2.115 -35.830 1.00 74.12 759 SER A N 1
ATOM 6075 C CA . SER A 1 759 ? -12.961 2.457 -37.102 1.00 74.12 759 SER A CA 1
ATOM 6076 C C . SER A 1 759 ? -14.453 2.159 -37.012 1.00 74.12 759 SER A C 1
ATOM 6078 O O . SER A 1 759 ? -14.837 1.059 -36.614 1.00 74.12 759 SER A O 1
ATOM 6080 N N . ASP A 1 760 ? -15.283 3.134 -37.385 1.00 68.88 760 ASP A N 1
ATOM 6081 C CA . ASP A 1 760 ? -16.729 2.949 -37.564 1.00 68.88 760 ASP A CA 1
ATOM 6082 C C . ASP A 1 760 ? -17.055 2.335 -38.952 1.00 68.88 760 ASP A C 1
ATOM 6084 O O . ASP A 1 760 ? -18.220 2.080 -39.259 1.00 68.88 760 ASP A O 1
ATOM 6088 N N . GLU A 1 761 ? -16.057 2.095 -39.818 1.00 79.06 761 GLU A N 1
ATOM 6089 C CA . GLU A 1 761 ? -16.270 1.495 -41.141 1.00 79.06 761 GLU A CA 1
ATOM 6090 C C . GLU A 1 761 ? -16.447 -0.030 -41.053 1.00 79.06 761 GLU A C 1
ATOM 6092 O O . GLU A 1 761 ? -15.504 -0.777 -40.773 1.00 79.06 761 GLU A O 1
ATOM 6097 N N . GLU A 1 762 ? -17.646 -0.525 -41.379 1.00 79.00 762 GLU A N 1
ATOM 6098 C CA . GLU A 1 762 ? -17.956 -1.965 -41.376 1.00 79.00 762 GLU A CA 1
ATOM 6099 C C . GLU A 1 762 ? -17.008 -2.791 -42.265 1.00 79.00 762 GLU A C 1
ATOM 6101 O O . GLU A 1 762 ? -16.631 -3.911 -41.925 1.00 79.00 762 GLU A O 1
ATOM 6106 N N . SER A 1 763 ? -16.560 -2.251 -43.402 1.00 82.31 763 SER A N 1
ATOM 6107 C CA . SER A 1 763 ? -15.614 -2.949 -44.282 1.00 82.31 763 SER A CA 1
ATOM 6108 C C . SER A 1 763 ? -14.254 -3.201 -43.628 1.00 82.31 763 SER A C 1
ATOM 6110 O O . SER A 1 763 ? -13.639 -4.240 -43.884 1.00 82.31 763 SER A O 1
ATOM 6112 N N . GLU A 1 764 ? -13.788 -2.289 -42.774 1.00 84.88 764 GLU A N 1
ATOM 6113 C CA . GLU A 1 764 ? -12.511 -2.437 -42.069 1.00 84.88 764 GLU A CA 1
ATOM 6114 C C . GLU A 1 764 ? -12.633 -3.420 -40.904 1.00 84.88 764 GLU A C 1
ATOM 6116 O O . GLU A 1 764 ? -11.766 -4.277 -40.728 1.00 84.88 764 GLU A O 1
ATOM 6121 N N . VAL A 1 765 ? -13.757 -3.400 -40.181 1.00 82.19 765 VAL A N 1
ATOM 6122 C CA . VAL A 1 765 ? -14.059 -4.405 -39.150 1.00 82.19 765 VAL A CA 1
ATOM 6123 C C . VAL A 1 765 ? -14.147 -5.809 -39.766 1.00 82.19 765 VAL A C 1
ATOM 6125 O O . VAL A 1 765 ? -13.507 -6.735 -39.261 1.00 82.19 765 VAL A O 1
ATOM 6128 N N . ARG A 1 766 ? -14.833 -5.981 -40.909 1.00 82.62 766 ARG A N 1
ATOM 6129 C CA . ARG A 1 766 ? -14.851 -7.257 -41.658 1.00 82.62 766 ARG A CA 1
ATOM 6130 C C . ARG A 1 766 ? -13.463 -7.689 -42.118 1.00 82.62 766 ARG A C 1
ATOM 6132 O O . ARG A 1 766 ? -13.122 -8.865 -42.008 1.00 82.62 766 ARG A O 1
ATOM 6139 N N . SER A 1 767 ? -12.656 -6.751 -42.604 1.00 86.62 767 SER A N 1
ATOM 6140 C CA . SER A 1 767 ? -11.276 -7.033 -43.012 1.00 86.62 767 SER A CA 1
ATOM 6141 C C . SER A 1 767 ? -10.425 -7.488 -41.821 1.00 86.62 767 SER A C 1
ATOM 6143 O O . SER A 1 767 ? -9.624 -8.411 -41.956 1.00 86.62 767 SER A O 1
ATOM 6145 N N . PHE A 1 768 ? -10.644 -6.922 -40.631 1.00 88.25 768 PHE A N 1
ATOM 6146 C CA . PHE A 1 768 ? -9.963 -7.344 -39.409 1.00 88.25 768 PHE A CA 1
ATOM 6147 C C . PHE A 1 768 ? -10.388 -8.738 -38.929 1.00 88.25 768 PHE A C 1
ATOM 6149 O O . PHE A 1 768 ? -9.542 -9.510 -38.472 1.00 88.25 768 PHE A O 1
ATOM 6156 N N . LEU A 1 769 ? -11.661 -9.116 -39.080 1.00 87.25 769 LEU A N 1
ATOM 6157 C CA . LEU A 1 769 ? -12.127 -10.467 -38.733 1.00 87.25 769 LEU A CA 1
ATOM 6158 C C . LEU A 1 769 ? -11.359 -11.565 -39.487 1.00 87.25 769 LEU A C 1
ATOM 6160 O O . LEU A 1 769 ? -11.105 -12.635 -38.931 1.00 87.25 769 LEU A O 1
ATOM 6164 N N . GLN A 1 770 ? -10.903 -11.283 -40.710 1.00 87.62 770 GLN A N 1
ATOM 6165 C CA . GLN A 1 770 ? -10.083 -12.211 -41.493 1.00 87.62 770 GLN A CA 1
ATOM 6166 C C . GLN A 1 770 ? -8.685 -12.438 -40.892 1.00 87.62 770 GLN A C 1
ATOM 6168 O O . GLN A 1 770 ? -8.053 -13.452 -41.191 1.00 87.62 770 GLN A O 1
ATOM 6173 N N . CYS A 1 771 ? -8.199 -11.548 -40.018 1.00 89.00 771 CYS A N 1
ATOM 6174 C CA . CYS A 1 771 ? -6.926 -11.704 -39.307 1.00 89.00 771 CYS A CA 1
ATOM 6175 C C . CYS A 1 771 ? -7.003 -12.733 -38.173 1.00 89.00 771 CYS A C 1
ATOM 6177 O O . CYS A 1 771 ? -5.988 -13.349 -37.842 1.00 89.00 771 CYS A O 1
ATOM 6179 N N . LEU A 1 772 ? -8.187 -12.963 -37.591 1.00 87.75 772 LEU A N 1
ATOM 6180 C CA . LEU A 1 772 ? -8.373 -13.800 -36.396 1.00 87.75 772 LEU A CA 1
ATOM 6181 C C . LEU A 1 772 ? -7.753 -15.210 -36.476 1.00 87.75 772 LEU A C 1
ATOM 6183 O O . LEU A 1 772 ? -7.158 -15.634 -35.483 1.00 87.75 772 LEU A O 1
ATOM 6187 N N . PRO A 1 773 ? -7.802 -15.950 -37.607 1.00 88.31 773 PRO A N 1
ATOM 6188 C CA . PRO A 1 773 ? -7.150 -17.255 -37.721 1.00 88.31 773 PRO A CA 1
ATOM 6189 C C . PRO A 1 773 ? -5.644 -17.230 -37.428 1.00 88.31 773 PRO A C 1
ATOM 6191 O O . PRO A 1 773 ? -5.101 -18.247 -36.987 1.00 88.31 773 PRO A O 1
ATOM 6194 N N . TYR A 1 774 ? -4.983 -16.089 -37.636 1.00 88.62 774 TYR A N 1
ATOM 6195 C CA . TYR A 1 774 ? -3.536 -15.900 -37.513 1.00 88.62 774 TYR A CA 1
ATOM 6196 C C . TYR A 1 774 ? -3.115 -15.223 -36.197 1.00 88.62 774 TYR A C 1
ATOM 6198 O O . TYR A 1 774 ? -1.922 -15.105 -35.915 1.00 88.62 774 TYR A O 1
ATOM 6206 N N . ILE A 1 775 ? -4.077 -14.813 -35.369 1.00 89.75 775 ILE A N 1
ATOM 6207 C CA . ILE A 1 775 ? -3.841 -14.120 -34.098 1.00 89.75 775 ILE A CA 1
ATOM 6208 C C . ILE A 1 775 ? -3.900 -15.130 -32.948 1.00 89.75 775 ILE A C 1
ATOM 6210 O O . ILE A 1 775 ? -4.743 -16.026 -32.937 1.00 89.75 775 ILE A O 1
ATOM 6214 N N . SER A 1 776 ? -2.987 -15.019 -31.977 1.00 88.88 776 SER A N 1
ATOM 6215 C CA . SER A 1 776 ? -3.024 -15.859 -30.766 1.00 88.88 776 SER A CA 1
ATOM 6216 C C . SER A 1 776 ? -3.779 -15.212 -29.611 1.00 88.88 776 SER A C 1
ATOM 6218 O O . SER A 1 776 ? -4.408 -15.920 -28.832 1.00 88.88 776 SER A O 1
ATOM 6220 N N . GLN A 1 777 ? -3.716 -13.886 -29.490 1.00 87.81 777 GLN A N 1
ATOM 6221 C CA . GLN A 1 777 ? -4.419 -13.101 -28.474 1.00 87.81 777 GLN A CA 1
ATOM 6222 C C . GLN A 1 777 ? -4.774 -11.730 -29.042 1.00 87.81 777 GLN A C 1
ATOM 6224 O O . GLN A 1 777 ? -3.922 -11.095 -29.661 1.00 87.81 777 GLN A O 1
ATOM 6229 N N . LEU A 1 778 ? -5.992 -11.263 -28.785 1.00 88.50 778 LEU A N 1
ATOM 6230 C CA . LEU A 1 778 ? -6.442 -9.924 -29.144 1.00 88.50 778 LEU A CA 1
ATOM 6231 C C . LEU A 1 778 ? -6.454 -9.035 -27.903 1.00 88.50 778 LEU A C 1
ATOM 6233 O O . LEU A 1 778 ? -7.162 -9.332 -26.937 1.00 88.50 778 LEU A O 1
ATOM 6237 N N . ARG A 1 779 ? -5.653 -7.970 -27.935 1.00 86.62 779 ARG A N 1
ATOM 6238 C CA . ARG A 1 779 ? -5.530 -6.955 -26.887 1.00 86.62 779 ARG A CA 1
ATOM 6239 C C . ARG A 1 779 ? -6.079 -5.628 -27.375 1.00 86.62 779 ARG A C 1
ATOM 6241 O O . ARG A 1 779 ? -6.000 -5.311 -28.558 1.00 86.62 779 ARG A O 1
ATOM 6248 N N . PHE A 1 780 ? -6.579 -4.844 -26.436 1.00 82.69 780 PHE A N 1
ATOM 6249 C CA . PHE A 1 780 ? -7.096 -3.509 -26.693 1.00 82.69 780 PHE A CA 1
ATOM 6250 C C . PHE A 1 780 ? -6.234 -2.509 -25.942 1.00 82.69 780 PHE A C 1
ATOM 6252 O O . PHE A 1 780 ? -5.947 -2.708 -24.759 1.00 82.69 780 PHE A O 1
ATOM 6259 N N . TYR A 1 781 ? -5.804 -1.450 -26.620 1.00 74.12 781 TYR A N 1
ATOM 6260 C CA . TYR A 1 781 ? -5.079 -0.386 -25.949 1.00 74.12 781 TYR A CA 1
ATOM 6261 C C . TYR A 1 781 ? -6.041 0.396 -25.032 1.00 74.12 781 TYR A C 1
ATOM 6263 O O . TYR A 1 781 ? -7.124 0.786 -25.477 1.00 74.12 781 TYR A O 1
ATOM 6271 N N . PRO A 1 782 ? -5.696 0.602 -23.747 1.00 60.84 782 PRO A N 1
ATOM 6272 C CA . PRO A 1 782 ? -6.579 1.252 -22.788 1.00 60.84 782 PRO A CA 1
ATOM 6273 C C . PRO A 1 782 ? -6.625 2.766 -23.025 1.00 60.84 782 PRO A C 1
ATOM 6275 O O . PRO A 1 782 ? -5.834 3.513 -22.454 1.00 60.84 782 PRO A O 1
ATOM 6278 N N . ASP A 1 783 ? -7.575 3.231 -23.832 1.00 58.97 783 ASP A N 1
ATOM 6279 C CA . ASP A 1 783 ? -7.965 4.642 -23.863 1.00 58.97 783 ASP A CA 1
ATOM 6280 C C . ASP A 1 783 ? -9.185 4.858 -22.950 1.00 58.97 783 ASP A C 1
ATOM 6282 O O . ASP A 1 783 ? -10.340 4.780 -23.366 1.00 58.97 783 ASP A O 1
ATOM 6286 N N . TRP A 1 784 ? -8.920 5.079 -21.657 1.00 53.78 784 TRP A N 1
ATOM 6287 C CA . TRP A 1 784 ? -9.948 5.279 -20.623 1.00 53.78 784 TRP A CA 1
ATOM 6288 C C . TRP A 1 784 ? -10.604 6.663 -20.653 1.00 53.78 784 TRP A C 1
ATOM 6290 O O . TRP A 1 784 ? -11.396 6.972 -19.762 1.00 53.78 784 TRP A O 1
ATOM 6300 N N . SER A 1 785 ? -10.301 7.504 -21.648 1.00 54.81 785 SER A N 1
ATOM 6301 C CA . SER A 1 785 ? -11.039 8.756 -21.822 1.00 54.81 785 SER A CA 1
ATOM 6302 C C . SER A 1 785 ? -12.532 8.501 -22.076 1.00 54.81 785 SER A C 1
ATOM 6304 O O . SER A 1 785 ? -13.352 9.334 -21.691 1.00 54.81 785 SER A O 1
ATOM 6306 N N . ASP A 1 786 ? -12.891 7.342 -22.651 1.00 67.50 786 ASP A N 1
ATOM 6307 C CA . ASP A 1 786 ? -14.281 6.963 -22.913 1.00 67.50 786 ASP A CA 1
ATOM 6308 C C . ASP A 1 786 ? -14.476 5.431 -23.103 1.00 67.50 786 ASP A C 1
ATOM 6310 O O . ASP A 1 786 ? -14.398 4.930 -24.232 1.00 67.50 786 ASP A O 1
ATOM 6314 N N . PRO A 1 787 ? -14.765 4.649 -22.037 1.00 74.06 787 PRO A N 1
ATOM 6315 C CA . PRO A 1 787 ? -14.994 3.201 -22.144 1.00 74.06 787 PRO A CA 1
ATOM 6316 C C . PRO A 1 787 ? -16.207 2.832 -23.015 1.00 74.06 787 PRO A C 1
ATOM 6318 O O . PRO A 1 787 ? -16.281 1.706 -23.513 1.00 74.06 787 PRO A O 1
ATOM 6321 N N . SER A 1 788 ? -17.134 3.768 -23.255 1.00 78.44 788 SER A N 1
ATOM 6322 C CA . SER A 1 788 ? -18.317 3.521 -24.085 1.00 78.44 788 SER A CA 1
ATOM 6323 C C . SER A 1 788 ? -17.963 3.298 -25.561 1.00 78.44 788 SER A C 1
ATOM 6325 O O . SER A 1 788 ? -18.583 2.461 -26.219 1.00 78.44 788 SER A O 1
ATOM 6327 N N . LYS A 1 789 ? -16.911 3.958 -26.075 1.00 79.50 789 LYS A N 1
ATOM 6328 C CA . LYS A 1 789 ? -16.425 3.773 -27.456 1.00 79.50 789 LYS A CA 1
ATOM 6329 C C . LYS A 1 789 ? -15.895 2.366 -27.697 1.00 79.50 789 LYS A C 1
ATOM 6331 O O . LYS A 1 789 ? -16.188 1.765 -28.726 1.00 79.50 789 LYS A O 1
ATOM 6336 N N . LEU A 1 790 ? -15.156 1.828 -26.729 1.00 80.50 790 LEU A N 1
ATOM 6337 C CA . LEU A 1 790 ? -14.664 0.456 -26.786 1.00 80.50 790 LEU A CA 1
ATOM 6338 C C . LEU A 1 790 ? -15.818 -0.550 -26.725 1.00 80.50 790 LEU A C 1
ATOM 6340 O O . LEU A 1 790 ? -15.827 -1.500 -27.503 1.00 80.50 790 LEU A O 1
ATOM 6344 N N . ILE A 1 791 ? -16.789 -0.352 -25.823 1.00 85.75 791 ILE A N 1
ATOM 6345 C CA . ILE A 1 791 ? -17.968 -1.229 -25.735 1.00 85.75 791 ILE A CA 1
ATOM 6346 C C . ILE A 1 791 ? -18.722 -1.229 -27.068 1.00 85.75 791 ILE A C 1
ATOM 6348 O O . ILE A 1 791 ? -19.034 -2.302 -27.581 1.00 85.75 791 ILE A O 1
ATOM 6352 N N . LYS A 1 792 ? -18.945 -0.049 -27.661 1.00 85.12 792 LYS A N 1
ATOM 6353 C CA . LYS A 1 792 ? -19.562 0.087 -28.986 1.00 85.12 792 LYS A CA 1
ATOM 6354 C C . LYS A 1 792 ? -18.791 -0.713 -30.043 1.00 85.12 792 LYS A C 1
ATOM 6356 O O . LYS A 1 792 ? -19.375 -1.578 -30.684 1.00 85.12 792 LYS A O 1
ATOM 6361 N N . PHE A 1 793 ? -17.477 -0.507 -30.151 1.00 85.44 793 PHE A N 1
ATOM 6362 C CA . PHE A 1 793 ? -16.637 -1.228 -31.112 1.00 85.44 793 PHE A CA 1
ATOM 6363 C C . PHE A 1 793 ? -16.668 -2.754 -30.914 1.00 85.44 793 PHE A C 1
ATOM 6365 O O . PHE A 1 793 ? -16.771 -3.500 -31.885 1.00 85.44 793 PHE A O 1
ATOM 6372 N N . LEU A 1 794 ? -16.608 -3.244 -29.670 1.00 86.81 794 LEU A N 1
ATOM 6373 C CA . LEU A 1 794 ? -16.681 -4.680 -29.370 1.00 86.81 794 LEU A CA 1
ATOM 6374 C C . LEU A 1 794 ? -18.023 -5.286 -29.790 1.00 86.81 794 LEU A C 1
ATOM 6376 O O . LEU A 1 794 ? -18.060 -6.388 -30.337 1.00 86.81 794 LEU A O 1
ATOM 6380 N N . VAL A 1 795 ? -19.119 -4.571 -29.540 1.00 87.69 795 VAL A N 1
ATOM 6381 C CA . VAL A 1 795 ? -20.460 -4.991 -29.955 1.00 87.69 795 VAL A CA 1
ATOM 6382 C C . VAL A 1 795 ? -20.558 -5.008 -31.479 1.00 87.69 795 VAL A C 1
ATOM 6384 O O . VAL A 1 795 ? -21.048 -5.992 -32.033 1.00 87.69 795 VAL A O 1
ATOM 6387 N N . ASP A 1 796 ? -20.031 -3.995 -32.165 1.00 86.19 796 ASP A N 1
ATOM 6388 C CA . ASP A 1 796 ? -20.016 -3.929 -33.629 1.00 86.19 796 ASP A CA 1
ATOM 6389 C C . ASP A 1 796 ? -19.174 -5.070 -34.234 1.00 86.19 796 ASP A C 1
ATOM 6391 O O . ASP A 1 796 ? -19.632 -5.763 -35.146 1.00 86.19 796 ASP A O 1
ATOM 6395 N N . LEU A 1 797 ? -17.994 -5.354 -33.670 1.00 87.38 797 LEU A N 1
ATOM 6396 C CA . LEU A 1 797 ? -17.125 -6.470 -34.066 1.00 87.38 797 LEU A CA 1
ATOM 6397 C C . LEU A 1 797 ? -17.840 -7.824 -33.951 1.00 87.38 797 LEU A C 1
ATOM 6399 O O . LEU A 1 797 ? -17.773 -8.645 -34.867 1.00 87.38 797 LEU A O 1
ATOM 6403 N N . LEU A 1 798 ? -18.542 -8.063 -32.840 1.00 88.12 798 LEU A N 1
ATOM 6404 C CA . LEU A 1 798 ? -19.300 -9.296 -32.606 1.00 88.12 798 LEU A CA 1
ATOM 6405 C C . LEU A 1 798 ? -20.498 -9.427 -33.547 1.00 88.12 798 LEU A C 1
ATOM 6407 O O . LEU A 1 798 ? -20.759 -10.509 -34.074 1.00 88.12 798 LEU A O 1
ATOM 6411 N N . SER A 1 799 ? -21.201 -8.323 -33.782 1.00 86.06 799 SER A N 1
ATOM 6412 C CA . SER A 1 799 ? -22.358 -8.270 -34.679 1.00 86.06 799 SER A CA 1
ATOM 6413 C C . SER A 1 799 ? -21.960 -8.616 -36.110 1.00 86.06 799 SER A C 1
ATOM 6415 O O . SER A 1 799 ? -22.610 -9.433 -36.765 1.00 86.06 799 SER A O 1
ATOM 6417 N N . GLN A 1 800 ? -20.844 -8.052 -36.574 1.00 85.25 800 GLN A N 1
ATOM 6418 C CA . GLN A 1 800 ? -20.303 -8.322 -37.902 1.00 85.25 800 GLN A CA 1
ATOM 6419 C C . GLN A 1 800 ? -19.700 -9.725 -38.015 1.00 85.25 800 GLN A C 1
ATOM 6421 O O . GLN A 1 800 ? -19.842 -10.363 -39.056 1.00 85.25 800 GLN A O 1
ATOM 6426 N N . ALA A 1 801 ? -19.084 -10.249 -36.950 1.00 87.00 801 ALA A N 1
ATOM 6427 C CA . ALA A 1 801 ? -18.610 -11.633 -36.916 1.00 87.00 801 ALA A CA 1
ATOM 6428 C C . ALA A 1 801 ? -19.758 -12.636 -37.068 1.00 87.00 801 ALA A C 1
ATOM 6430 O O . ALA A 1 801 ? -19.627 -13.604 -37.814 1.00 87.00 801 ALA A O 1
ATOM 6431 N N . ALA A 1 802 ? -20.887 -12.379 -36.405 1.00 86.38 802 ALA A N 1
ATOM 6432 C CA . ALA A 1 802 ? -22.084 -13.203 -36.517 1.00 86.38 802 ALA A CA 1
ATOM 6433 C C . ALA A 1 802 ? -22.706 -13.134 -37.916 1.00 86.38 802 ALA A C 1
ATOM 6435 O O . ALA A 1 802 ? -23.092 -14.159 -38.472 1.00 86.38 802 ALA A O 1
ATOM 6436 N N . GLU A 1 803 ? -22.761 -11.938 -38.507 1.00 85.06 803 GLU A N 1
ATOM 6437 C CA . GLU A 1 803 ? -23.211 -11.764 -39.889 1.00 85.06 803 GLU A CA 1
ATOM 6438 C C . GLU A 1 803 ? -22.339 -12.527 -40.886 1.00 85.06 803 GLU A C 1
ATOM 6440 O O . GLU A 1 803 ? -22.845 -13.196 -41.787 1.00 85.06 803 GLU A O 1
ATOM 6445 N N . TRP A 1 804 ? -21.021 -12.428 -40.724 1.00 82.12 804 TRP A N 1
ATOM 6446 C CA . TRP A 1 804 ? -20.066 -13.094 -41.596 1.00 82.12 804 TRP A CA 1
ATOM 6447 C C . TRP A 1 804 ? -20.164 -14.616 -41.487 1.00 82.12 804 TRP A C 1
ATOM 6449 O O . TRP A 1 804 ? -20.127 -15.307 -42.505 1.00 82.12 804 TRP A O 1
ATOM 6459 N N . GLU A 1 805 ? -20.318 -15.145 -40.272 1.00 86.25 805 GLU A N 1
ATOM 6460 C CA . GLU A 1 805 ? -20.521 -16.576 -40.023 1.00 86.25 805 GLU A CA 1
ATOM 6461 C C . GLU A 1 805 ? -21.811 -17.092 -40.680 1.00 86.25 805 GLU A C 1
ATOM 6463 O O . GLU A 1 805 ? -21.799 -18.157 -41.295 1.00 86.25 805 GLU A O 1
ATOM 6468 N N . GLU A 1 806 ? -22.895 -16.310 -40.653 1.00 83.44 806 GLU A N 1
ATOM 6469 C CA . GLU A 1 806 ? -24.152 -16.629 -41.346 1.00 83.44 806 GLU A CA 1
ATOM 6470 C C . GLU A 1 806 ? -23.993 -16.631 -42.880 1.00 83.44 806 GLU A C 1
ATOM 6472 O O . GLU A 1 806 ? -24.542 -17.497 -43.562 1.00 83.44 806 GLU A O 1
ATOM 6477 N N . GLN A 1 807 ? -23.213 -15.693 -43.430 1.00 81.38 807 GLN A N 1
ATOM 6478 C CA . GLN A 1 807 ? -23.006 -15.546 -44.877 1.00 81.38 807 GLN A CA 1
ATOM 6479 C C . GLN A 1 807 ? -22.025 -16.570 -45.466 1.00 81.38 807 GLN A C 1
ATOM 6481 O O . GLN A 1 807 ? -22.224 -17.045 -46.584 1.00 81.38 807 GLN A O 1
ATOM 6486 N N . THR A 1 808 ? -20.949 -16.889 -44.747 1.00 78.12 808 THR A N 1
ATOM 6487 C CA . THR A 1 808 ? -19.829 -17.699 -45.263 1.00 78.12 808 THR A CA 1
ATOM 6488 C C . THR A 1 808 ? -19.794 -19.121 -44.706 1.00 78.12 808 THR A C 1
ATOM 6490 O O . THR A 1 808 ? -19.155 -19.994 -45.293 1.00 78.12 808 THR A O 1
ATOM 6493 N N . GLY A 1 809 ? -20.467 -19.375 -43.579 1.00 75.06 809 GLY A N 1
ATOM 6494 C CA . GLY A 1 809 ? -20.374 -20.629 -42.829 1.00 75.06 809 GLY A CA 1
ATOM 6495 C C . GLY A 1 809 ? -19.063 -20.798 -42.047 1.00 75.06 809 GLY A C 1
ATOM 6496 O O . GLY A 1 809 ? -18.847 -21.847 -41.429 1.00 75.06 809 GLY A O 1
ATOM 6497 N N . GLU A 1 810 ? -18.171 -19.803 -42.064 1.00 78.50 810 GLU A N 1
ATOM 6498 C CA . GLU A 1 810 ? -16.943 -19.801 -41.269 1.00 78.50 810 GLU A CA 1
ATOM 6499 C C . GLU A 1 810 ? -17.265 -19.553 -39.794 1.00 78.50 810 GLU A C 1
ATOM 6501 O O . GLU A 1 810 ? -18.026 -18.653 -39.463 1.00 78.50 810 GLU A O 1
ATOM 6506 N N . LYS A 1 811 ? -16.657 -20.325 -38.884 1.00 85.00 811 LYS A N 1
ATOM 6507 C CA . LYS A 1 811 ? -16.900 -20.219 -37.432 1.00 85.00 811 LYS A CA 1
ATOM 6508 C C . LYS A 1 811 ? -16.196 -19.004 -36.809 1.00 85.00 811 LYS A C 1
ATOM 6510 O O . LYS A 1 811 ? -15.364 -19.162 -35.910 1.00 85.00 811 LYS A O 1
ATOM 6515 N N . THR A 1 812 ? -16.472 -17.807 -37.314 1.00 84.75 812 THR A N 1
ATOM 6516 C CA . THR A 1 812 ? -15.795 -16.554 -36.955 1.00 84.75 812 THR A CA 1
ATOM 6517 C C . THR A 1 812 ? -16.024 -16.174 -35.496 1.00 84.75 812 THR A C 1
ATOM 6519 O O . THR A 1 812 ? -15.068 -15.798 -34.818 1.00 84.75 812 THR A O 1
ATOM 6522 N N . LEU A 1 813 ? -17.225 -16.376 -34.944 1.00 85.56 813 LEU A N 1
ATOM 6523 C CA . LEU A 1 813 ? -17.488 -16.139 -33.519 1.00 85.56 813 LEU A CA 1
ATOM 6524 C C . LEU A 1 813 ? -16.639 -17.054 -32.627 1.00 85.56 813 LEU A C 1
ATOM 6526 O O . LEU A 1 813 ? -16.137 -16.631 -31.584 1.00 85.56 813 LEU A O 1
ATOM 6530 N N . LYS A 1 814 ? -16.398 -18.298 -33.062 1.00 85.88 814 LYS A N 1
ATOM 6531 C CA . LYS A 1 814 ? -15.499 -19.229 -32.363 1.00 85.88 814 LYS A CA 1
ATOM 6532 C C . LYS A 1 814 ? -14.042 -18.758 -32.405 1.00 85.88 814 LYS A C 1
ATOM 6534 O O . LYS A 1 814 ? -13.302 -18.992 -31.451 1.00 85.88 814 LYS A O 1
ATOM 6539 N N . LEU A 1 815 ? -13.623 -18.097 -33.484 1.00 86.25 815 LEU A N 1
ATOM 6540 C CA . LEU A 1 815 ? -12.289 -17.504 -33.580 1.00 86.25 815 LEU A CA 1
ATOM 6541 C C . LEU A 1 815 ? -12.144 -16.298 -32.646 1.00 86.25 815 LEU A C 1
ATOM 6543 O O . LEU A 1 815 ? -11.163 -16.256 -31.905 1.00 86.25 815 LEU A O 1
ATOM 6547 N N . VAL A 1 816 ? -13.134 -15.395 -32.595 1.00 85.44 816 VAL A N 1
ATOM 6548 C CA . VAL A 1 816 ? -13.174 -14.280 -31.624 1.00 85.44 816 VAL A CA 1
ATOM 6549 C C . VAL A 1 816 ? -13.062 -14.815 -30.192 1.00 85.44 816 VAL A C 1
ATOM 6551 O O . VAL A 1 816 ? -12.207 -14.383 -29.420 1.00 85.44 816 VAL A O 1
ATOM 6554 N N . SER A 1 817 ? -13.847 -15.847 -29.875 1.00 85.50 817 SER A N 1
ATOM 6555 C CA . SER A 1 817 ? -13.821 -16.545 -28.586 1.00 85.50 817 SER A CA 1
ATOM 6556 C C . SER A 1 817 ? -12.434 -17.094 -28.221 1.00 85.50 817 SER A C 1
ATOM 6558 O O . SER A 1 817 ? -12.033 -17.069 -27.062 1.00 85.50 817 SER A O 1
ATOM 6560 N N . SER A 1 818 ? -11.666 -17.559 -29.212 1.00 86.12 818 SER A N 1
ATOM 6561 C CA . SER A 1 818 ? -10.336 -18.135 -28.985 1.00 86.12 818 SER A CA 1
ATOM 6562 C C . SER A 1 818 ? -9.230 -17.108 -28.722 1.00 86.12 818 SER A C 1
ATOM 6564 O O . SER A 1 818 ? -8.209 -17.467 -28.139 1.00 86.12 818 SER A O 1
ATOM 6566 N N . VAL A 1 819 ? -9.417 -15.851 -29.144 1.00 86.06 819 VAL A N 1
ATOM 6567 C CA . VAL A 1 819 ? -8.393 -14.796 -29.028 1.00 86.06 819 VAL A CA 1
ATOM 6568 C C . VAL A 1 819 ? -8.658 -13.820 -27.881 1.00 86.06 819 VAL A C 1
ATOM 6570 O O . VAL A 1 819 ? -7.733 -13.127 -27.451 1.00 86.06 819 VAL A O 1
ATOM 6573 N N . CYS A 1 820 ? -9.889 -13.762 -27.369 1.00 84.12 820 CYS A N 1
ATOM 6574 C CA . CYS A 1 820 ? -10.287 -12.879 -26.277 1.00 84.12 820 CYS A CA 1
ATOM 6575 C C . CYS A 1 820 ? -10.287 -13.614 -24.928 1.00 84.12 820 CYS A C 1
ATOM 6577 O O . CYS A 1 820 ? -10.948 -14.633 -24.753 1.00 84.12 820 CYS A O 1
ATOM 6579 N N . THR A 1 821 ? -9.591 -13.058 -23.935 1.00 81.88 821 THR A N 1
ATOM 6580 C CA . THR A 1 821 ? -9.651 -13.513 -22.536 1.00 81.88 821 THR A CA 1
ATOM 6581 C C . THR A 1 821 ? -9.754 -12.309 -21.609 1.00 81.88 821 THR A C 1
ATOM 6583 O O . THR A 1 821 ? -9.405 -11.199 -22.003 1.00 81.88 821 THR A O 1
ATOM 6586 N N . TYR A 1 822 ? -10.155 -12.506 -20.354 1.00 81.31 822 TYR A N 1
ATOM 6587 C CA . TYR A 1 822 ? -10.220 -11.419 -19.373 1.00 81.31 822 TYR A CA 1
ATOM 6588 C C . TYR A 1 822 ? -8.898 -10.639 -19.251 1.00 81.31 822 TYR A C 1
ATOM 6590 O O . TYR A 1 822 ? -8.894 -9.419 -19.143 1.00 81.31 822 TYR A O 1
ATOM 6598 N N . ARG A 1 823 ? -7.751 -11.330 -19.339 1.00 76.12 823 ARG A N 1
ATOM 6599 C CA . ARG A 1 823 ? -6.415 -10.712 -19.242 1.00 76.12 823 ARG A CA 1
ATOM 6600 C C . ARG A 1 823 ? -6.029 -9.859 -20.448 1.00 76.12 823 ARG A C 1
ATOM 6602 O O . ARG A 1 823 ? -5.069 -9.102 -20.358 1.00 76.12 823 ARG A O 1
ATOM 6609 N N . THR A 1 824 ? -6.698 -10.044 -21.582 1.00 73.31 824 THR A N 1
ATOM 6610 C CA . THR A 1 824 ? -6.423 -9.287 -22.808 1.00 73.31 824 THR A CA 1
ATOM 6611 C C . THR A 1 824 ? -7.376 -8.106 -22.984 1.00 73.31 824 THR A C 1
ATOM 6613 O O . THR A 1 824 ? -7.188 -7.304 -23.897 1.00 73.31 824 THR A O 1
ATOM 6616 N N . PHE A 1 825 ? -8.359 -7.966 -22.091 1.00 74.75 825 PHE A N 1
ATOM 6617 C CA . PHE A 1 825 ? -9.196 -6.778 -21.995 1.00 74.75 825 PHE A CA 1
ATOM 6618 C C . PHE A 1 825 ? -8.434 -5.613 -21.339 1.00 74.75 825 PHE A C 1
ATOM 6620 O O . PHE A 1 825 ? -7.517 -5.845 -20.548 1.00 74.75 825 PHE A O 1
ATOM 6627 N N . PRO A 1 826 ? -8.795 -4.356 -21.650 1.00 66.38 826 PRO A N 1
ATOM 6628 C CA . PRO A 1 826 ? -8.006 -3.170 -21.311 1.00 66.38 826 PRO A CA 1
ATOM 6629 C C . PRO A 1 826 ? -8.144 -2.720 -19.847 1.00 66.38 826 PRO A C 1
ATOM 6631 O O . PRO A 1 826 ? -8.240 -1.531 -19.561 1.00 66.38 826 PRO A O 1
ATOM 6634 N N . PHE A 1 827 ? -8.130 -3.646 -18.889 1.00 68.88 827 PHE A N 1
ATOM 6635 C CA . PHE A 1 827 ? -8.165 -3.336 -17.460 1.00 68.88 827 PHE A CA 1
ATOM 6636 C C . PHE A 1 827 ? -6.785 -2.841 -16.985 1.00 68.88 827 PHE A C 1
ATOM 6638 O O . PHE A 1 827 ? -5.870 -3.635 -16.775 1.00 68.88 827 PHE A O 1
ATOM 6645 N N . GLN A 1 828 ? -6.598 -1.525 -16.830 1.00 55.44 828 GLN A N 1
ATOM 6646 C CA . GLN A 1 828 ? -5.398 -0.971 -16.178 1.00 55.44 828 GLN A CA 1
ATOM 6647 C C . GLN A 1 828 ? -5.532 -1.088 -14.645 1.00 55.44 828 GLN A C 1
ATOM 6649 O O . GLN A 1 828 ? -6.651 -1.237 -14.162 1.00 55.44 828 GLN A O 1
ATOM 6654 N N . TYR A 1 829 ? -4.419 -1.029 -13.892 1.00 51.06 829 TYR A N 1
ATOM 6655 C CA . TYR A 1 829 ? -4.342 -1.062 -12.413 1.00 51.06 829 TYR A CA 1
ATOM 6656 C C . TYR A 1 829 ? -5.516 -0.329 -11.717 1.00 51.06 829 TYR A C 1
ATOM 6658 O O . TYR A 1 829 ? -5.426 0.866 -11.440 1.00 51.06 829 TYR A O 1
ATOM 6666 N N . GLY A 1 830 ? -6.623 -1.022 -11.438 1.00 54.81 830 GLY A N 1
ATOM 6667 C CA . GLY A 1 830 ? -7.892 -0.383 -11.082 1.00 54.81 830 GLY A CA 1
ATOM 6668 C C . GLY A 1 830 ? -8.803 -1.273 -10.240 1.00 54.81 830 GLY A C 1
ATOM 6669 O O . GLY A 1 830 ? -8.740 -2.495 -10.335 1.00 54.81 830 GLY A O 1
ATOM 6670 N N . ASP A 1 831 ? -9.617 -0.613 -9.410 1.00 65.25 831 ASP A N 1
ATOM 6671 C CA . ASP A 1 831 ? -10.611 -1.164 -8.474 1.00 65.25 831 ASP A CA 1
ATOM 6672 C C . ASP A 1 831 ? -11.517 -2.227 -9.131 1.00 65.25 831 ASP A C 1
ATOM 6674 O O . ASP A 1 831 ? -12.058 -1.994 -10.217 1.00 65.25 831 ASP A O 1
ATOM 6678 N N . ASN A 1 832 ? -11.722 -3.362 -8.445 1.00 72.06 832 ASN A N 1
ATOM 6679 C CA . ASN A 1 832 ? -12.621 -4.454 -8.849 1.00 72.06 832 ASN A CA 1
ATOM 6680 C C . ASN A 1 832 ? -14.039 -3.956 -9.200 1.00 72.06 832 ASN A C 1
ATOM 6682 O O . ASN A 1 832 ? -14.713 -4.574 -10.026 1.00 72.06 832 ASN A O 1
ATOM 6686 N N . SER A 1 833 ? -14.470 -2.822 -8.626 1.00 74.62 833 SER A N 1
ATOM 6687 C CA . SER A 1 833 ? -15.706 -2.121 -9.014 1.00 74.62 833 SER A CA 1
ATOM 6688 C C . SER A 1 833 ? -15.758 -1.816 -10.499 1.00 74.62 833 SER A C 1
ATOM 6690 O O . SER A 1 833 ? -16.633 -2.300 -11.202 1.00 74.62 833 SER A O 1
ATOM 6692 N N . LYS A 1 834 ? -14.774 -1.061 -11.000 1.00 78.19 834 LYS A N 1
ATOM 6693 C CA . LYS A 1 834 ? -14.812 -0.505 -12.356 1.00 78.19 834 LYS A CA 1
ATOM 6694 C C . LYS A 1 834 ? -14.719 -1.601 -13.411 1.00 78.19 834 LYS A C 1
ATOM 6696 O O . LYS A 1 834 ? -15.256 -1.466 -14.505 1.00 78.19 834 LYS A O 1
ATOM 6701 N N . GLN A 1 835 ? -14.028 -2.688 -13.073 1.00 82.00 835 GLN A N 1
ATOM 6702 C CA . GLN A 1 835 ? -13.936 -3.877 -13.916 1.00 82.00 835 GLN A CA 1
ATOM 6703 C C . GLN A 1 835 ? -15.281 -4.614 -13.982 1.00 82.00 835 GLN A C 1
ATOM 6705 O O . GLN A 1 835 ? -15.702 -5.013 -15.068 1.00 82.00 835 GLN A O 1
ATOM 6710 N N . SER A 1 836 ? -15.970 -4.746 -12.842 1.00 85.06 836 SER A N 1
ATOM 6711 C CA . SER A 1 836 ? -17.311 -5.339 -12.772 1.00 85.06 836 SER A CA 1
ATOM 6712 C C . SER A 1 836 ? -18.327 -4.494 -13.544 1.00 85.06 836 SER A C 1
ATOM 6714 O O . SER A 1 836 ? -19.056 -5.038 -14.371 1.00 85.06 836 SER A O 1
ATOM 6716 N N . ASP A 1 837 ? -18.301 -3.170 -13.363 1.00 84.56 837 ASP A N 1
ATOM 6717 C CA . ASP A 1 837 ? -19.187 -2.225 -14.052 1.00 84.56 837 ASP A CA 1
ATOM 6718 C C . ASP A 1 837 ? -19.011 -2.293 -15.574 1.00 84.56 837 ASP A C 1
ATOM 6720 O O . ASP A 1 837 ? -19.984 -2.463 -16.303 1.00 84.56 837 ASP A O 1
ATOM 6724 N N . PHE A 1 838 ? -17.765 -2.275 -16.062 1.00 86.00 838 PHE A N 1
ATOM 6725 C CA . PHE A 1 838 ? -17.476 -2.398 -17.493 1.00 86.00 838 PHE A CA 1
ATOM 6726 C C . PHE A 1 838 ? -18.029 -3.701 -18.094 1.00 86.00 838 PHE A C 1
ATOM 6728 O O . PHE A 1 838 ? -18.594 -3.698 -19.188 1.00 86.00 838 PHE A O 1
ATOM 6735 N N . LEU A 1 839 ? -17.871 -4.831 -17.396 1.00 87.25 839 LEU A N 1
ATOM 6736 C CA . LEU A 1 839 ? -18.363 -6.126 -17.872 1.00 87.25 839 LEU A CA 1
ATOM 6737 C C . LEU A 1 839 ? -19.893 -6.225 -17.859 1.00 87.25 839 LEU A C 1
ATOM 6739 O O . LEU A 1 839 ? -20.457 -6.884 -18.741 1.00 87.25 839 LEU A O 1
ATOM 6743 N N . LEU A 1 840 ? -20.547 -5.595 -16.879 1.00 88.62 840 LEU A N 1
ATOM 6744 C CA . LEU A 1 840 ? -22.004 -5.483 -16.808 1.00 88.62 840 LEU A CA 1
ATOM 6745 C C . LEU A 1 840 ? -22.541 -4.618 -17.955 1.00 88.62 840 LEU A C 1
ATOM 6747 O O . LEU A 1 840 ? -23.465 -5.039 -18.652 1.00 88.62 840 LEU A O 1
ATOM 6751 N N . ASP A 1 841 ? -21.922 -3.463 -18.202 1.00 88.69 841 ASP A N 1
ATOM 6752 C CA . ASP A 1 841 ? -22.305 -2.557 -19.287 1.00 88.69 841 ASP A CA 1
ATOM 6753 C C . ASP A 1 841 ? -22.113 -3.242 -20.655 1.00 88.69 841 ASP A C 1
ATOM 6755 O O . ASP A 1 841 ? -23.029 -3.258 -21.482 1.00 88.69 841 ASP A O 1
ATOM 6759 N N . LEU A 1 842 ? -20.977 -3.920 -20.873 1.00 88.94 842 LEU A N 1
ATOM 6760 C CA . LEU A 1 842 ? -20.737 -4.723 -22.078 1.00 88.94 842 LEU A CA 1
ATOM 6761 C C . LEU A 1 842 ? -21.805 -5.810 -22.267 1.00 88.94 842 LEU A C 1
ATOM 6763 O O . LEU A 1 842 ? -22.304 -5.987 -23.378 1.00 88.94 842 LEU A O 1
ATOM 6767 N N . TYR A 1 843 ? -22.188 -6.517 -21.197 1.00 89.88 843 TYR A N 1
ATOM 6768 C CA . TYR A 1 843 ? -23.222 -7.552 -21.269 1.00 89.88 843 TYR A CA 1
ATOM 6769 C C . TYR A 1 843 ? -24.572 -6.966 -21.693 1.00 89.88 843 TYR A C 1
ATOM 6771 O O . TYR A 1 843 ? -25.235 -7.519 -22.573 1.00 89.88 843 TYR A O 1
ATOM 6779 N N . SER A 1 844 ? -24.954 -5.829 -21.102 1.00 91.06 844 SER A N 1
ATOM 6780 C CA . SER A 1 844 ? -26.188 -5.115 -21.442 1.00 91.06 844 SER A CA 1
ATOM 6781 C C . SER A 1 844 ? -26.216 -4.738 -22.922 1.00 91.06 844 SER A C 1
ATOM 6783 O O . SER A 1 844 ? -27.168 -5.070 -23.624 1.00 91.06 844 SER A O 1
ATOM 6785 N N . HIS A 1 845 ? -25.146 -4.121 -23.429 1.00 90.06 845 HIS A N 1
ATOM 6786 C CA . HIS A 1 845 ? -25.071 -3.715 -24.832 1.00 90.06 845 HIS A CA 1
ATOM 6787 C C . HIS A 1 845 ? -25.064 -4.904 -25.805 1.00 90.06 845 HIS A C 1
ATOM 6789 O O . HIS A 1 845 ? -25.677 -4.835 -26.871 1.00 90.06 845 HIS A O 1
ATOM 6795 N N . VAL A 1 846 ? -24.413 -6.013 -25.441 1.00 89.75 846 VAL A N 1
ATOM 6796 C CA . VAL A 1 846 ? -24.441 -7.248 -26.234 1.00 89.75 846 VAL A CA 1
ATOM 6797 C C . VAL A 1 846 ? -25.853 -7.824 -26.283 1.00 89.75 846 VAL A C 1
ATOM 6799 O O . VAL A 1 846 ? -26.318 -8.176 -27.364 1.00 89.75 846 VAL A O 1
ATOM 6802 N N . LYS A 1 847 ? -26.576 -7.866 -25.157 1.00 88.31 847 LYS A N 1
ATOM 6803 C CA . LYS A 1 847 ? -27.972 -8.328 -25.125 1.00 88.31 847 LYS A CA 1
ATOM 6804 C C . LYS A 1 847 ? -28.910 -7.433 -25.922 1.00 88.31 847 LYS A C 1
ATOM 6806 O O . LYS A 1 847 ? -29.753 -7.937 -26.666 1.00 88.31 847 LYS A O 1
ATOM 6811 N N . ASP A 1 848 ? -28.730 -6.122 -25.839 1.00 88.62 848 ASP A N 1
ATOM 6812 C CA . ASP A 1 848 ? -29.466 -5.173 -26.673 1.00 88.62 848 ASP A CA 1
ATOM 6813 C C . ASP A 1 848 ? -29.177 -5.392 -28.164 1.00 88.62 848 ASP A C 1
ATOM 6815 O O . ASP A 1 848 ? -30.064 -5.243 -29.004 1.00 88.62 848 ASP A O 1
ATOM 6819 N N . CYS A 1 849 ? -27.953 -5.785 -28.518 1.00 86.75 849 CYS A N 1
ATOM 6820 C CA . CYS A 1 849 ? -27.626 -6.146 -29.889 1.00 86.75 849 CYS A CA 1
ATOM 6821 C C . CYS A 1 849 ? -28.268 -7.476 -30.321 1.00 86.75 849 CYS A C 1
ATOM 6823 O O . CYS A 1 849 ? -28.880 -7.533 -31.389 1.00 86.75 849 CYS A O 1
ATOM 6825 N N . GLU A 1 850 ? -28.202 -8.531 -29.499 1.00 89.06 850 GLU A N 1
ATOM 6826 C CA . GLU A 1 850 ? -28.837 -9.826 -29.802 1.00 89.06 850 GLU A CA 1
ATOM 6827 C C . GLU A 1 850 ? -30.355 -9.673 -29.988 1.00 89.06 850 GLU A C 1
ATOM 6829 O O . GLU A 1 850 ? -30.937 -10.273 -30.887 1.00 89.06 850 GLU A O 1
ATOM 6834 N N . THR A 1 851 ? -31.005 -8.829 -29.179 1.00 87.56 851 THR A N 1
ATOM 6835 C CA . THR A 1 851 ? -32.448 -8.561 -29.300 1.00 87.56 851 THR A CA 1
ATOM 6836 C C . THR A 1 851 ? -32.801 -7.769 -30.558 1.00 87.56 851 THR A C 1
ATOM 6838 O O . THR A 1 851 ? -33.815 -8.063 -31.188 1.00 87.56 851 THR A O 1
ATOM 6841 N N . LYS A 1 852 ? -31.971 -6.796 -30.959 1.00 85.88 852 LYS A N 1
ATOM 6842 C CA . LYS A 1 852 ? -32.180 -6.005 -32.186 1.00 85.88 852 LYS A CA 1
ATOM 6843 C C . LYS A 1 852 ? -31.896 -6.795 -33.462 1.00 85.88 852 LYS A C 1
ATOM 6845 O O . LYS A 1 852 ? -32.619 -6.643 -34.442 1.00 85.88 852 LYS A O 1
ATOM 6850 N N . THR A 1 853 ? -30.835 -7.597 -33.466 1.00 83.12 853 THR A N 1
ATOM 6851 C CA . THR A 1 853 ? -30.355 -8.315 -34.659 1.00 83.12 853 THR A CA 1
ATOM 6852 C C . THR A 1 853 ? -30.922 -9.728 -34.781 1.00 83.12 853 THR A C 1
ATOM 6854 O O . THR A 1 853 ? -30.910 -10.295 -35.869 1.00 83.12 853 THR A O 1
ATOM 6857 N N . GLY A 1 854 ? -31.403 -10.317 -33.681 1.00 81.06 854 GLY A N 1
ATOM 6858 C CA . GLY A 1 854 ? -31.837 -11.715 -33.612 1.00 81.06 854 GLY A CA 1
ATOM 6859 C C . GLY A 1 854 ? -30.692 -12.736 -33.648 1.00 81.06 854 GLY A C 1
ATOM 6860 O O . GLY A 1 854 ? -30.951 -13.940 -33.645 1.00 81.06 854 GLY A O 1
ATOM 6861 N N . ARG A 1 855 ? -29.430 -12.288 -33.686 1.00 83.19 855 ARG A N 1
ATOM 6862 C CA . ARG A 1 855 ? -28.238 -13.145 -33.771 1.00 83.19 855 ARG A CA 1
ATOM 6863 C C . ARG A 1 855 ? -27.672 -13.405 -32.380 1.00 83.19 855 ARG A C 1
ATOM 6865 O O . ARG A 1 855 ? -27.584 -12.485 -31.576 1.00 83.19 855 ARG A O 1
ATOM 6872 N N . SER A 1 856 ? -27.246 -14.640 -32.101 1.00 85.31 856 SER A N 1
ATOM 6873 C CA . SER A 1 856 ? -26.582 -14.961 -30.831 1.00 85.31 856 SER A CA 1
ATOM 6874 C C . SER A 1 856 ? -25.075 -14.741 -30.936 1.00 85.31 856 SER A C 1
ATOM 6876 O O . SER A 1 856 ? -24.387 -15.462 -31.657 1.00 85.31 856 SER A O 1
ATOM 6878 N N . VAL A 1 857 ? -24.565 -13.752 -30.205 1.00 86.31 857 VAL A N 1
ATOM 6879 C CA . VAL A 1 857 ? -23.150 -13.343 -30.216 1.00 86.31 857 VAL A CA 1
ATOM 6880 C C . VAL A 1 857 ? -22.486 -13.481 -28.845 1.00 86.31 857 VAL A C 1
ATOM 6882 O O . VAL A 1 857 ? -21.262 -13.571 -28.756 1.00 86.31 857 VAL A O 1
ATOM 6885 N N . LEU A 1 858 ? -23.274 -13.587 -27.770 1.00 86.19 858 LEU A N 1
ATOM 6886 C CA . LEU A 1 858 ? -22.781 -13.769 -26.406 1.00 86.19 858 LEU A CA 1
ATOM 6887 C C . LEU A 1 858 ? -21.845 -14.984 -26.223 1.00 86.19 858 LEU A C 1
ATOM 6889 O O . LEU A 1 858 ? -20.859 -14.839 -25.492 1.00 86.19 858 LEU A O 1
ATOM 6893 N N . PRO A 1 859 ? -22.059 -16.152 -26.875 1.00 86.06 859 PRO A N 1
ATOM 6894 C CA . PRO A 1 859 ? -21.140 -17.287 -26.753 1.00 86.06 859 PRO A CA 1
ATOM 6895 C C . PRO A 1 859 ? -19.686 -16.950 -27.115 1.00 86.06 859 PRO A C 1
ATOM 6897 O O . PRO A 1 859 ? -18.762 -17.552 -26.569 1.00 86.06 859 PRO A O 1
ATOM 6900 N N . ALA A 1 860 ? -19.455 -15.957 -27.983 1.00 85.62 860 ALA A N 1
ATOM 6901 C CA . ALA A 1 860 ? -18.106 -15.515 -28.324 1.00 85.62 860 ALA A CA 1
ATOM 6902 C C . ALA A 1 860 ? -17.390 -14.832 -27.147 1.00 85.62 860 ALA A C 1
ATOM 6904 O O . ALA A 1 860 ? -16.183 -14.997 -26.995 1.00 85.62 860 ALA A O 1
ATOM 6905 N N . LEU A 1 861 ? -18.120 -14.128 -26.276 1.00 86.56 861 LEU A N 1
ATOM 6906 C CA . LEU A 1 861 ? -17.571 -13.483 -25.077 1.00 86.56 861 LEU A CA 1
ATOM 6907 C C . LEU A 1 861 ? -17.555 -14.388 -23.845 1.00 86.56 861 LEU A C 1
ATOM 6909 O O . LEU A 1 861 ? -16.984 -14.015 -22.820 1.00 86.56 861 LEU A O 1
ATOM 6913 N N . GLN A 1 862 ? -18.138 -15.584 -23.920 1.00 86.06 862 GLN A N 1
ATOM 6914 C CA . GLN A 1 862 ? -18.199 -16.508 -22.792 1.00 86.06 862 GLN A CA 1
ATOM 6915 C C . GLN A 1 862 ? -16.822 -16.767 -22.140 1.00 86.06 862 GLN A C 1
ATOM 6917 O O . GLN A 1 862 ? -16.753 -16.685 -20.913 1.00 86.06 862 GLN A O 1
ATOM 6922 N N . PRO A 1 863 ? -15.703 -16.960 -22.875 1.00 87.06 863 PRO A N 1
ATOM 6923 C CA . PRO A 1 863 ? -14.383 -17.109 -22.252 1.00 87.06 863 PRO A CA 1
ATOM 6924 C C . PRO A 1 863 ? -13.915 -15.879 -21.471 1.00 87.06 863 PRO A C 1
ATOM 6926 O O . PRO A 1 863 ? -13.178 -16.026 -20.498 1.00 87.06 863 PRO A O 1
ATOM 6929 N N . VAL A 1 864 ? -14.337 -14.669 -21.855 1.00 86.50 864 VAL A N 1
ATOM 6930 C CA . VAL A 1 864 ? -14.000 -13.422 -21.148 1.00 86.50 864 VAL A CA 1
ATOM 6931 C C . VAL A 1 864 ? -14.666 -13.414 -19.777 1.00 86.50 864 VAL A C 1
ATOM 6933 O O . VAL A 1 864 ? -13.985 -13.229 -18.772 1.00 86.50 864 VAL A O 1
ATOM 6936 N N . TYR A 1 865 ? -15.966 -13.715 -19.726 1.00 86.75 865 TYR A N 1
ATOM 6937 C CA . TYR A 1 865 ? -16.698 -13.826 -18.465 1.00 86.75 865 TYR A CA 1
ATOM 6938 C C . TYR A 1 865 ? -16.197 -15.004 -17.620 1.00 86.75 865 TYR A C 1
ATOM 6940 O O . TYR A 1 865 ? -16.009 -14.839 -16.420 1.00 86.75 865 TYR A O 1
ATOM 6948 N N . GLN A 1 866 ? -15.908 -16.161 -18.225 1.00 85.19 866 GLN A N 1
ATOM 6949 C CA . GLN A 1 866 ? -15.433 -17.350 -17.505 1.00 85.19 866 GLN A CA 1
ATOM 6950 C C . GLN A 1 866 ? -14.015 -17.212 -16.933 1.00 85.19 866 GLN A C 1
ATOM 6952 O O . GLN A 1 866 ? -13.695 -17.857 -15.935 1.00 85.19 866 GLN A O 1
ATOM 6957 N N . SER A 1 867 ? -13.162 -16.393 -17.557 1.00 81.00 867 SER A N 1
ATOM 6958 C CA . SER A 1 867 ? -11.775 -16.162 -17.123 1.00 81.00 867 SER A CA 1
ATOM 6959 C C . SER A 1 867 ? -11.598 -14.971 -16.169 1.00 81.00 867 SER A C 1
ATOM 6961 O O . SER A 1 867 ? -10.470 -14.707 -15.746 1.00 81.00 867 SER A O 1
ATOM 6963 N N . ALA A 1 868 ? -12.679 -14.273 -15.798 1.00 76.12 868 ALA A N 1
ATOM 6964 C CA . ALA A 1 868 ? -12.651 -13.168 -14.838 1.00 76.12 868 ALA A CA 1
ATOM 6965 C C . ALA A 1 868 ? -12.253 -13.645 -13.426 1.00 76.12 868 ALA A C 1
ATOM 6967 O O . ALA A 1 868 ? -12.780 -14.643 -12.926 1.00 76.12 868 ALA A O 1
ATOM 6968 N N . HIS A 1 869 ? -11.310 -12.955 -12.765 1.00 65.88 869 HIS A N 1
ATOM 6969 C CA . HIS A 1 869 ? -10.811 -13.378 -11.448 1.00 65.88 869 HIS A CA 1
ATOM 6970 C C . HIS A 1 869 ? -10.433 -12.221 -10.510 1.00 65.88 869 HIS A C 1
ATOM 6972 O O . HIS A 1 869 ? -9.400 -11.587 -10.702 1.00 65.88 869 HIS A O 1
ATOM 6978 N N . ALA A 1 870 ? -11.231 -12.045 -9.448 1.00 66.12 870 ALA A N 1
ATOM 6979 C CA . ALA A 1 870 ? -10.792 -11.850 -8.057 1.00 66.12 870 ALA A CA 1
ATOM 6980 C C . ALA A 1 870 ? -12.024 -11.833 -7.134 1.00 66.12 870 ALA A C 1
ATOM 6982 O O . ALA A 1 870 ? -12.177 -12.722 -6.304 1.00 66.12 870 ALA A O 1
ATOM 6983 N N . VAL A 1 871 ? -12.927 -10.873 -7.337 1.00 84.31 871 VAL A N 1
ATOM 6984 C CA . VAL A 1 871 ? -14.184 -10.667 -6.601 1.00 84.31 871 VAL A CA 1
ATOM 6985 C C . VAL A 1 871 ? -15.083 -9.829 -7.514 1.00 84.31 871 VAL A C 1
ATOM 6987 O O . VAL A 1 871 ? -14.610 -8.829 -8.051 1.00 84.31 871 VAL A O 1
ATOM 6990 N N . TRP A 1 872 ? -16.341 -10.219 -7.716 1.00 88.50 872 TRP A N 1
ATOM 6991 C CA . TRP A 1 872 ? -17.311 -9.360 -8.404 1.00 88.50 872 TRP A CA 1
ATOM 6992 C C . TRP A 1 872 ? -17.797 -8.284 -7.448 1.00 88.50 872 TRP A C 1
ATOM 6994 O O . TRP A 1 872 ? -18.062 -8.586 -6.292 1.00 88.50 872 TRP A O 1
ATOM 7004 N N . SER A 1 873 ? -17.951 -7.051 -7.911 1.00 87.50 873 SER A N 1
ATOM 7005 C CA . SER A 1 873 ? -18.511 -5.976 -7.099 1.00 87.50 873 SER A CA 1
ATOM 7006 C C . SER A 1 873 ? -19.764 -5.424 -7.757 1.00 87.50 873 SER A C 1
ATOM 7008 O O . SER A 1 873 ? -19.780 -5.221 -8.970 1.00 87.50 873 SER A O 1
ATOM 7010 N N . ILE A 1 874 ? -20.815 -5.212 -6.970 1.00 87.94 874 ILE A N 1
ATOM 7011 C CA . ILE A 1 874 ? -22.057 -4.612 -7.451 1.00 87.94 874 ILE A CA 1
ATOM 7012 C C . ILE A 1 874 ? -22.615 -3.618 -6.436 1.00 87.94 874 ILE A C 1
ATOM 7014 O O . ILE A 1 874 ? -22.673 -3.880 -5.230 1.00 87.94 874 ILE A O 1
ATOM 7018 N N . ASP A 1 875 ? -23.055 -2.474 -6.948 1.00 86.31 875 ASP A N 1
ATOM 7019 C CA . ASP A 1 875 ? -23.879 -1.527 -6.214 1.00 86.31 875 ASP A CA 1
ATOM 7020 C C . ASP A 1 875 ? -25.346 -1.675 -6.640 1.00 86.31 875 ASP A C 1
ATOM 7022 O O . ASP A 1 875 ? -25.732 -1.254 -7.731 1.00 86.31 875 ASP A O 1
ATOM 7026 N N . LEU A 1 876 ? -26.177 -2.273 -5.777 1.00 84.06 876 LEU A N 1
ATOM 7027 C CA . LEU A 1 876 ? -27.604 -2.455 -6.068 1.00 84.06 876 LEU A CA 1
ATOM 7028 C C . LEU A 1 876 ? -28.400 -1.146 -6.053 1.00 84.06 876 LEU A C 1
ATOM 7030 O O . LEU A 1 876 ? -29.538 -1.139 -6.504 1.00 84.06 876 LEU A O 1
ATOM 7034 N N . SER A 1 877 ? -27.832 -0.046 -5.550 1.00 82.06 877 SER A N 1
ATOM 7035 C CA . SER A 1 877 ? -28.469 1.271 -5.654 1.00 82.06 877 SER A CA 1
ATOM 7036 C C . SER A 1 877 ? -28.295 1.911 -7.035 1.00 82.06 877 SER A C 1
ATOM 7038 O O . SER A 1 877 ? -29.076 2.783 -7.405 1.00 82.06 877 SER A O 1
ATOM 7040 N N . GLU A 1 878 ? -27.318 1.453 -7.825 1.00 83.31 878 GLU A N 1
ATOM 7041 C CA . GLU A 1 878 ? -27.018 2.000 -9.156 1.00 83.31 878 GLU A CA 1
ATOM 7042 C C . GLU A 1 878 ? -27.259 1.007 -10.303 1.00 83.31 878 GLU A C 1
ATOM 7044 O O . GLU A 1 878 ? -27.323 1.405 -11.472 1.00 83.31 878 GLU A O 1
ATOM 7049 N N . ARG A 1 879 ? -27.338 -0.295 -10.003 1.00 84.06 879 ARG A N 1
ATOM 7050 C CA . ARG A 1 879 ? -27.386 -1.372 -10.997 1.00 84.06 879 ARG A CA 1
ATOM 7051 C C . ARG A 1 879 ? -28.426 -2.426 -10.632 1.00 84.06 879 ARG A C 1
ATOM 7053 O O . ARG A 1 879 ? -28.572 -2.809 -9.477 1.00 84.06 879 ARG A O 1
ATOM 7060 N N . LYS A 1 880 ? -29.101 -2.948 -11.658 1.00 86.31 880 LYS A N 1
ATOM 7061 C CA . LYS A 1 880 ? -30.133 -3.979 -11.503 1.00 86.31 880 LYS A CA 1
ATOM 7062 C C . LYS A 1 880 ? -29.526 -5.344 -11.208 1.00 86.31 880 LYS A C 1
ATOM 7064 O O . LYS A 1 880 ? -28.688 -5.831 -11.975 1.00 86.31 880 LYS A O 1
ATOM 7069 N N . ALA A 1 881 ? -30.026 -6.019 -10.178 1.00 88.25 881 ALA A N 1
ATOM 7070 C CA . ALA A 1 881 ? -29.572 -7.364 -9.829 1.00 88.25 881 ALA A CA 1
ATOM 7071 C C . ALA A 1 881 ? -29.874 -8.396 -10.930 1.00 88.25 881 ALA A C 1
ATOM 7073 O O . ALA A 1 881 ? -29.120 -9.352 -11.107 1.00 88.25 881 ALA A O 1
ATOM 7074 N N . SER A 1 882 ? -30.935 -8.182 -11.717 1.00 89.31 882 SER A N 1
ATOM 7075 C CA . SER A 1 882 ? -31.312 -9.067 -12.825 1.00 89.31 882 SER A CA 1
ATOM 7076 C C . SER A 1 882 ? -30.236 -9.154 -13.912 1.00 89.31 882 SER A C 1
ATOM 7078 O O . SER A 1 882 ? -30.009 -10.223 -14.468 1.00 89.31 882 SER A O 1
ATOM 7080 N N . LEU A 1 883 ? -29.550 -8.043 -14.210 1.00 88.31 883 LEU A N 1
ATOM 7081 C CA . LEU A 1 883 ? -28.449 -8.019 -15.178 1.00 88.31 883 LEU A CA 1
ATOM 7082 C C . LEU A 1 883 ? -27.255 -8.822 -14.649 1.00 88.31 883 LEU A C 1
ATOM 7084 O O . LEU A 1 883 ? -26.640 -9.605 -15.371 1.00 88.31 883 LEU A O 1
ATOM 7088 N N . PHE A 1 884 ? -26.959 -8.655 -13.362 1.00 90.69 884 PHE A N 1
ATOM 7089 C CA . PHE A 1 884 ? -25.857 -9.335 -12.699 1.00 90.69 884 PHE A CA 1
ATOM 7090 C C . PHE A 1 884 ? -26.075 -10.844 -12.578 1.00 90.69 884 PHE A C 1
ATOM 7092 O O . PHE A 1 884 ? -25.143 -11.612 -12.811 1.00 90.69 884 PHE A O 1
ATOM 7099 N N . LEU A 1 885 ? -27.309 -11.281 -12.309 1.00 90.19 885 LEU A N 1
ATOM 7100 C CA . LEU A 1 885 ? -27.693 -12.693 -12.320 1.00 90.19 885 LEU A CA 1
ATOM 7101 C C . LEU A 1 885 ? -27.318 -13.372 -13.641 1.00 90.19 885 LEU A C 1
ATOM 7103 O O . LEU A 1 885 ? -26.751 -14.464 -13.652 1.00 90.19 885 LEU A O 1
ATOM 7107 N N . GLU A 1 886 ? -27.623 -12.719 -14.759 1.00 90.94 886 GLU A N 1
ATOM 7108 C CA . GLU A 1 886 ? -27.329 -13.250 -16.086 1.00 90.94 886 GLU A CA 1
ATOM 7109 C C . GLU A 1 886 ? -25.820 -13.372 -16.342 1.00 90.94 886 GLU A C 1
ATOM 7111 O O . GLU A 1 886 ? -25.368 -14.367 -16.907 1.00 90.94 886 GLU A O 1
ATOM 7116 N N . VAL A 1 887 ? -25.020 -12.424 -15.849 1.00 90.25 887 VAL A N 1
ATOM 7117 C CA . VAL A 1 887 ? -23.552 -12.490 -15.922 1.00 90.25 887 VAL A CA 1
ATOM 7118 C C . VAL A 1 887 ? -22.981 -13.587 -15.015 1.00 90.25 887 VAL A C 1
ATOM 7120 O O . VAL A 1 887 ? -22.045 -14.291 -15.406 1.00 90.25 887 VAL A O 1
ATOM 7123 N N . LEU A 1 888 ? -23.555 -13.791 -13.825 1.00 89.00 888 LEU A N 1
ATOM 7124 C CA . LEU A 1 888 ? -23.149 -14.855 -12.903 1.00 89.00 888 LEU A CA 1
ATOM 7125 C C . LEU A 1 888 ? -23.438 -16.257 -13.458 1.00 89.00 888 LEU A C 1
ATOM 7127 O O . LEU A 1 888 ? -22.626 -17.160 -13.265 1.00 89.00 888 LEU A O 1
ATOM 7131 N N . LYS A 1 889 ? -24.533 -16.440 -14.209 1.00 89.25 889 LYS A N 1
ATOM 7132 C CA . LYS A 1 889 ? -24.845 -17.708 -14.900 1.00 89.25 889 LYS A CA 1
ATOM 7133 C C . LYS A 1 889 ? -23.777 -18.121 -15.918 1.00 89.25 889 LYS A C 1
ATOM 7135 O O . LYS A 1 889 ? -23.662 -19.305 -16.225 1.00 89.25 889 LYS A O 1
ATOM 7140 N N . LEU A 1 890 ? -22.996 -17.172 -16.440 1.00 88.25 890 LEU A N 1
ATOM 7141 C CA . LEU A 1 890 ? -21.897 -17.458 -17.368 1.00 88.25 890 LEU A CA 1
ATOM 7142 C C . LEU A 1 890 ? -20.637 -17.987 -16.671 1.00 88.25 890 LEU A C 1
ATOM 7144 O O . LEU A 1 890 ? -19.740 -18.495 -17.347 1.00 88.25 890 LEU A O 1
ATOM 7148 N N . GLN A 1 891 ? -20.544 -17.859 -15.345 1.00 86.06 891 GLN A N 1
ATOM 7149 C CA . GLN A 1 891 ? -19.365 -18.256 -14.582 1.00 86.06 891 GLN A CA 1
ATOM 7150 C C . GLN A 1 891 ? -19.267 -19.787 -14.474 1.00 86.06 891 GLN A C 1
ATOM 7152 O O . GLN A 1 891 ? -20.275 -20.454 -14.243 1.00 86.06 891 GLN A O 1
ATOM 7157 N N . PRO A 1 892 ? -18.060 -20.373 -14.611 1.00 83.56 892 PRO A N 1
ATOM 7158 C CA . PRO A 1 892 ? -17.885 -21.825 -14.545 1.00 83.56 892 PRO A CA 1
ATOM 7159 C C . PRO A 1 892 ? -17.986 -22.352 -13.106 1.00 83.56 892 PRO A C 1
ATOM 7161 O O . PRO A 1 892 ? -18.312 -23.514 -12.882 1.00 83.56 892 PRO A O 1
ATOM 7164 N N . GLU A 1 893 ? -17.703 -21.488 -12.133 1.00 86.50 893 GLU A N 1
ATOM 7165 C CA . GLU A 1 893 ? -17.700 -21.769 -10.704 1.00 86.50 893 GLU A CA 1
ATOM 7166 C C . GLU A 1 893 ? -18.322 -20.588 -9.965 1.00 86.50 893 GLU A C 1
ATOM 7168 O O . GLU A 1 893 ? -18.319 -19.459 -10.465 1.00 86.50 893 GLU A O 1
ATOM 7173 N N . LYS A 1 894 ? -18.801 -20.835 -8.745 1.00 88.50 894 LYS A N 1
ATOM 7174 C CA . LYS A 1 894 ? -19.307 -19.771 -7.882 1.00 88.50 894 LYS A CA 1
ATOM 7175 C C . LYS A 1 894 ? -18.191 -18.778 -7.550 1.00 88.50 894 LYS A C 1
ATOM 7177 O O . LYS A 1 894 ? -17.082 -19.199 -7.218 1.00 88.50 894 LYS A O 1
ATOM 7182 N N . LYS A 1 895 ? -18.477 -17.477 -7.610 1.00 87.31 895 LYS A N 1
ATOM 7183 C CA . LYS A 1 895 ? -17.485 -16.419 -7.346 1.00 87.31 895 LYS A CA 1
ATOM 7184 C C . LYS A 1 895 ? -17.832 -15.610 -6.088 1.00 87.31 895 LYS A C 1
ATOM 7186 O O . LYS A 1 895 ? -19.018 -15.501 -5.763 1.00 87.31 895 LYS A O 1
ATOM 7191 N N . PRO A 1 896 ? -16.837 -15.036 -5.382 1.00 89.25 896 PRO A N 1
ATOM 7192 C CA . PRO A 1 896 ? -17.101 -14.081 -4.313 1.00 89.25 896 PRO A CA 1
ATOM 7193 C C . PRO A 1 896 ? -17.727 -12.804 -4.878 1.00 89.25 896 PRO A C 1
ATOM 7195 O O . PRO A 1 896 ? -17.307 -12.336 -5.942 1.00 89.25 896 PRO A O 1
ATOM 7198 N N . VAL A 1 897 ? -18.699 -12.246 -4.160 1.00 90.06 897 VAL A N 1
ATOM 7199 C CA . VAL A 1 897 ? -19.391 -11.004 -4.520 1.00 90.06 897 VAL A CA 1
ATOM 7200 C C . VAL A 1 897 ? -19.300 -10.012 -3.370 1.00 90.06 897 VAL A C 1
ATOM 7202 O O . VAL A 1 897 ? -19.690 -10.330 -2.251 1.00 90.06 897 VAL A O 1
ATOM 7205 N N . GLU A 1 898 ? -18.828 -8.806 -3.666 1.00 88.12 898 GLU A N 1
ATOM 7206 C CA . GLU A 1 898 ? -18.837 -7.656 -2.775 1.00 88.12 898 GLU A CA 1
ATOM 7207 C C . GLU A 1 898 ? -20.012 -6.732 -3.100 1.00 88.12 898 GLU A C 1
ATOM 7209 O O . GLU A 1 898 ? -20.148 -6.231 -4.217 1.00 88.12 898 GLU A O 1
ATOM 7214 N N . LEU A 1 899 ? -20.830 -6.457 -2.092 1.00 86.19 899 LEU A N 1
ATOM 7215 C CA . LEU A 1 899 ? -21.948 -5.537 -2.188 1.00 86.19 899 LEU A CA 1
ATOM 7216 C C . LEU A 1 899 ? -21.555 -4.141 -1.683 1.00 86.19 899 LEU A C 1
ATOM 7218 O O . LEU A 1 899 ? -21.166 -3.989 -0.521 1.00 86.19 899 LEU A O 1
ATOM 7222 N N . LYS A 1 900 ? -21.662 -3.117 -2.538 1.00 78.12 900 LYS A N 1
ATOM 7223 C CA . LYS A 1 900 ? -21.291 -1.722 -2.207 1.00 78.12 900 LYS A CA 1
ATOM 7224 C C . LYS A 1 900 ? -22.476 -0.848 -1.791 1.00 78.12 900 LYS A C 1
ATOM 7226 O O . LYS A 1 900 ? -22.337 0.035 -0.938 1.00 78.12 900 LYS A O 1
ATOM 7231 N N . GLY A 1 901 ? -23.661 -1.160 -2.300 1.00 71.94 901 GLY A N 1
ATOM 7232 C CA . GLY A 1 901 ? -24.887 -0.465 -1.949 1.00 71.94 901 GLY A CA 1
ATOM 7233 C C . GLY A 1 901 ? -26.129 -1.333 -2.053 1.00 71.94 901 GLY A C 1
ATOM 7234 O O . GLY A 1 901 ? -26.088 -2.449 -2.570 1.00 71.94 901 GLY A O 1
ATOM 7235 N N . TRP A 1 902 ? -27.216 -0.817 -1.488 1.00 74.56 902 TRP A N 1
ATOM 7236 C CA . TRP A 1 902 ? -28.509 -1.486 -1.391 1.00 74.56 902 TRP A CA 1
ATOM 7237 C C . TRP A 1 902 ? -29.592 -0.626 -2.001 1.00 74.56 902 TRP A C 1
ATOM 7239 O O . TRP A 1 902 ? -29.557 0.597 -1.851 1.00 74.56 902 TRP A O 1
ATOM 7249 N N . SER A 1 903 ? -30.553 -1.290 -2.627 1.00 76.88 903 SER A N 1
ATOM 7250 C CA . SER A 1 903 ? -31.796 -0.671 -3.046 1.00 76.88 903 SER A CA 1
ATOM 7251 C C . SER A 1 903 ? -32.844 -0.862 -1.957 1.00 76.88 903 SER A C 1
ATOM 7253 O O . SER A 1 903 ? -33.009 -1.969 -1.449 1.00 76.88 903 SER A O 1
ATOM 7255 N N . ASP A 1 904 ? -33.581 0.199 -1.637 1.00 70.75 904 ASP A N 1
ATOM 7256 C CA . ASP A 1 904 ? -34.783 0.099 -0.802 1.00 70.75 904 ASP A CA 1
ATOM 7257 C C . ASP A 1 904 ? -35.955 -0.562 -1.568 1.00 70.75 904 ASP A C 1
ATOM 7259 O O . ASP A 1 904 ? -37.005 -0.840 -0.991 1.00 70.75 904 ASP A O 1
ATOM 7263 N N . GLU A 1 905 ? -35.796 -0.834 -2.872 1.00 80.31 905 GLU A N 1
ATOM 7264 C CA . GLU A 1 905 ? -36.790 -1.539 -3.681 1.00 80.31 905 GLU A CA 1
ATOM 7265 C C . GLU A 1 905 ? -36.750 -3.054 -3.424 1.00 80.31 905 GLU A C 1
ATOM 7267 O O . GLU A 1 905 ? -35.817 -3.758 -3.822 1.00 80.31 905 GLU A O 1
ATOM 7272 N N . GLU A 1 906 ? -37.823 -3.591 -2.836 1.00 79.69 906 GLU A N 1
ATOM 7273 C CA . GLU A 1 906 ? -37.954 -5.026 -2.534 1.00 79.69 906 GLU A CA 1
ATOM 7274 C C . GLU A 1 906 ? -37.758 -5.931 -3.763 1.00 79.69 906 GLU A C 1
ATOM 7276 O O . GLU A 1 906 ? -37.245 -7.047 -3.652 1.00 79.69 906 GLU A O 1
ATOM 7281 N N . SER A 1 907 ? -38.144 -5.463 -4.955 1.00 82.94 907 SER A N 1
ATOM 7282 C CA . SER A 1 907 ? -37.970 -6.195 -6.214 1.00 82.94 907 SER A CA 1
ATOM 7283 C C . SER A 1 907 ? -36.505 -6.389 -6.599 1.00 82.94 907 SER A C 1
ATOM 7285 O O . SER A 1 907 ? -36.154 -7.446 -7.131 1.00 82.94 907 SER A O 1
ATOM 7287 N N . GLU A 1 908 ? -35.642 -5.412 -6.318 1.00 85.00 908 GLU A N 1
ATOM 7288 C CA . GLU A 1 908 ? -34.203 -5.517 -6.586 1.00 85.00 908 GLU A CA 1
ATOM 7289 C C . GLU A 1 908 ? -33.529 -6.444 -5.572 1.00 85.00 908 GLU A C 1
ATOM 7291 O O . GLU A 1 908 ? -32.717 -7.289 -5.952 1.00 85.00 908 GLU A O 1
ATOM 7296 N N . VAL A 1 909 ? -33.951 -6.395 -4.304 1.00 82.00 909 VAL A N 1
ATOM 7297 C CA . VAL A 1 909 ? -33.510 -7.345 -3.269 1.00 82.00 909 VAL A CA 1
ATOM 7298 C C . VAL A 1 909 ? -33.883 -8.780 -3.642 1.00 82.00 909 VAL A C 1
ATOM 7300 O O . VAL A 1 909 ? -33.031 -9.669 -3.619 1.00 82.00 909 VAL A O 1
ATOM 7303 N N . ARG A 1 910 ? -35.132 -9.021 -4.061 1.00 83.12 910 ARG A N 1
ATOM 7304 C CA . ARG A 1 910 ? -35.583 -10.343 -4.533 1.00 83.12 910 ARG A CA 1
ATOM 7305 C C . ARG A 1 910 ? -34.821 -10.803 -5.771 1.00 83.12 910 ARG A C 1
ATOM 7307 O O . ARG A 1 910 ? -34.442 -11.969 -5.855 1.00 83.12 910 ARG A O 1
ATOM 7314 N N . SER A 1 911 ? -34.542 -9.892 -6.698 1.00 87.81 911 SER A N 1
ATOM 7315 C CA . SER A 1 911 ? -33.718 -10.186 -7.873 1.00 87.81 911 SER A CA 1
ATOM 7316 C C . SER A 1 911 ? -32.283 -10.558 -7.479 1.00 87.81 911 SER A C 1
ATOM 7318 O O . SER A 1 911 ? -31.709 -11.476 -8.057 1.00 87.81 911 SER A O 1
ATOM 7320 N N . PHE A 1 912 ? -31.716 -9.927 -6.446 1.00 88.94 912 PHE A N 1
ATOM 7321 C CA . PHE A 1 912 ? -30.399 -10.282 -5.915 1.00 88.94 912 PHE A CA 1
ATOM 7322 C C . PHE A 1 912 ? -30.386 -11.634 -5.191 1.00 88.94 912 PHE A C 1
ATOM 7324 O O . PHE A 1 912 ? -29.420 -12.385 -5.321 1.00 88.94 912 PHE A O 1
ATOM 7331 N N . LEU A 1 913 ? -31.457 -12.005 -4.481 1.00 87.62 913 LEU A N 1
ATOM 7332 C CA . LEU A 1 913 ? -31.564 -13.330 -3.853 1.00 87.62 913 LEU A CA 1
ATOM 7333 C C . LEU A 1 913 ? -31.436 -14.470 -4.879 1.00 87.62 913 LEU A C 1
ATOM 7335 O O . LEU A 1 913 ? -30.856 -15.513 -4.573 1.00 87.62 913 LEU A O 1
ATOM 7339 N N . GLN A 1 914 ? -31.880 -14.250 -6.119 1.00 88.25 914 GLN A N 1
ATOM 7340 C CA . GLN A 1 914 ? -31.715 -15.211 -7.216 1.00 88.25 914 GLN A CA 1
ATOM 7341 C C . GLN A 1 914 ? -30.251 -15.388 -7.657 1.00 88.25 914 GLN A C 1
ATOM 7343 O O . GLN A 1 914 ? -29.923 -16.395 -8.287 1.00 88.25 914 GLN A O 1
ATOM 7348 N N . CYS A 1 915 ? -29.352 -14.460 -7.310 1.00 90.19 915 CYS A N 1
ATOM 7349 C CA . CYS A 1 915 ? -27.914 -14.571 -7.566 1.00 90.19 915 CYS A CA 1
ATOM 7350 C C . CYS A 1 915 ? -27.216 -15.539 -6.602 1.00 90.19 915 CYS A C 1
ATOM 7352 O O . CYS A 1 915 ? -26.208 -16.139 -6.975 1.00 90.19 915 CYS A O 1
ATOM 7354 N N . LEU A 1 916 ? -27.750 -15.744 -5.390 1.00 88.38 916 LEU A N 1
ATOM 7355 C CA . LEU A 1 916 ? -27.110 -16.531 -4.324 1.00 88.38 916 LEU A CA 1
ATOM 7356 C C . LEU A 1 916 ? -26.649 -17.946 -4.732 1.00 88.38 916 LEU A C 1
ATOM 7358 O O . LEU A 1 916 ? -25.560 -18.344 -4.314 1.00 88.38 916 LEU A O 1
ATOM 7362 N N . PRO A 1 917 ? -27.379 -18.722 -5.564 1.00 88.81 917 PRO A N 1
ATOM 7363 C CA . PRO A 1 917 ? -26.907 -20.024 -6.035 1.00 88.81 917 PRO A CA 1
ATOM 7364 C C . PRO A 1 917 ? -25.547 -19.977 -6.747 1.00 88.81 917 PRO A C 1
ATOM 7366 O O . PRO A 1 917 ? -24.814 -20.967 -6.692 1.00 88.81 917 PRO A O 1
ATOM 7369 N N . TYR A 1 918 ? -25.198 -18.844 -7.363 1.00 89.31 918 TYR A N 1
ATOM 7370 C CA . TYR A 1 918 ? -23.982 -18.624 -8.152 1.00 89.31 918 TYR A CA 1
ATOM 7371 C C . TYR A 1 918 ? -22.870 -17.904 -7.369 1.00 89.31 918 TYR A C 1
ATOM 7373 O O . TYR A 1 918 ? -21.773 -17.702 -7.889 1.00 89.31 918 TYR A O 1
ATOM 7381 N N . ILE A 1 919 ? -23.125 -17.536 -6.112 1.00 90.06 919 ILE A N 1
ATOM 7382 C CA . ILE A 1 919 ? -22.187 -16.804 -5.255 1.00 90.06 919 ILE A CA 1
ATOM 7383 C C . ILE A 1 919 ? -21.501 -17.789 -4.307 1.00 90.06 919 ILE A C 1
ATOM 7385 O O . ILE A 1 919 ? -22.152 -18.642 -3.703 1.00 90.06 919 ILE A O 1
ATOM 7389 N N . SER A 1 920 ? -20.172 -17.717 -4.196 1.00 89.25 920 SER A N 1
ATOM 7390 C CA . SER A 1 920 ? -19.413 -18.568 -3.264 1.00 89.25 920 SER A CA 1
ATOM 7391 C C . SER A 1 920 ? -19.323 -17.948 -1.877 1.00 89.25 920 SER A C 1
ATOM 7393 O O . SER A 1 920 ? -19.269 -18.662 -0.884 1.00 89.25 920 SER A O 1
ATOM 7395 N N . GLN A 1 921 ? -19.265 -16.620 -1.825 1.00 87.94 921 GLN A N 1
ATOM 7396 C CA . GLN A 1 921 ? -19.133 -15.840 -0.608 1.00 87.94 921 GLN A CA 1
ATOM 7397 C C . GLN A 1 921 ? -19.690 -14.444 -0.856 1.00 87.94 921 GLN A C 1
ATOM 7399 O O . GLN A 1 921 ? -19.401 -13.844 -1.891 1.00 87.94 921 GLN A O 1
ATOM 7404 N N . LEU A 1 922 ? -20.473 -13.940 0.090 1.00 88.06 922 LEU A N 1
ATOM 7405 C CA . LEU A 1 922 ? -20.983 -12.580 0.079 1.00 88.06 922 LEU A CA 1
ATOM 7406 C C . LEU A 1 922 ? -20.157 -11.745 1.060 1.00 88.06 922 LEU A C 1
ATOM 7408 O O . LEU A 1 922 ? -20.027 -12.099 2.237 1.00 88.06 922 LEU A O 1
ATOM 7412 N N . SER A 1 923 ? -19.577 -10.661 0.558 1.00 85.31 923 SER A N 1
ATOM 7413 C CA . SER A 1 923 ? -18.903 -9.639 1.348 1.00 85.31 923 SER A CA 1
ATOM 7414 C C . SER A 1 923 ? -19.570 -8.288 1.161 1.00 85.31 923 SER A C 1
ATOM 7416 O O . SER A 1 923 ? -20.302 -8.052 0.201 1.00 85.31 923 SER A O 1
ATOM 7418 N N . PHE A 1 924 ? -19.309 -7.385 2.093 1.00 80.31 924 PHE A N 1
ATOM 7419 C CA . PHE A 1 924 ? -19.917 -6.065 2.116 1.00 80.31 924 PHE A CA 1
ATOM 7420 C C . PHE A 1 924 ? -18.824 -5.007 2.173 1.00 80.31 924 PHE A C 1
ATOM 7422 O O . PHE A 1 924 ? -17.865 -5.134 2.937 1.00 80.31 924 PHE A O 1
ATOM 7429 N N . CYS A 1 925 ? -18.967 -3.958 1.370 1.00 71.56 925 CYS A N 1
ATOM 7430 C CA . CYS A 1 925 ? -18.006 -2.869 1.351 1.00 71.56 925 CYS A CA 1
ATOM 7431 C C . CYS A 1 925 ? -18.050 -2.083 2.680 1.00 71.56 925 CYS A C 1
ATOM 7433 O O . CYS A 1 925 ? -19.134 -1.682 3.112 1.00 71.56 925 CYS A O 1
ATOM 7435 N N . PRO A 1 926 ? -16.901 -1.784 3.320 1.00 59.47 926 PRO A N 1
ATOM 7436 C CA . PRO A 1 926 ? -16.864 -1.109 4.625 1.00 59.47 926 PRO A CA 1
ATOM 7437 C C . PRO A 1 926 ? -17.346 0.354 4.629 1.00 59.47 926 PRO A C 1
ATOM 7439 O O . PRO A 1 926 ? -17.526 0.936 5.699 1.00 59.47 926 PRO A O 1
ATOM 7442 N N . TRP A 1 927 ? -17.531 0.974 3.457 1.00 54.25 927 TRP A N 1
ATOM 7443 C CA . TRP A 1 927 ? -17.749 2.421 3.276 1.00 54.25 927 TRP A CA 1
ATOM 7444 C C . TRP A 1 927 ? -19.179 2.916 3.588 1.00 54.25 927 TRP A C 1
ATOM 7446 O O . TRP A 1 927 ? -19.602 3.957 3.089 1.00 54.25 927 TRP A O 1
ATOM 7456 N N . ARG A 1 928 ? -19.938 2.208 4.438 1.00 54.16 928 ARG A N 1
ATOM 7457 C CA . ARG A 1 928 ? -21.239 2.660 4.978 1.00 54.16 928 ARG A CA 1
ATOM 7458 C C . ARG A 1 928 ? -21.077 2.972 6.478 1.00 54.16 928 ARG A C 1
ATOM 7460 O O . ARG A 1 928 ? -21.169 2.054 7.275 1.00 54.16 928 ARG A O 1
ATOM 7467 N N . PRO A 1 929 ? -20.843 4.222 6.895 1.00 53.78 929 PRO A N 1
ATOM 7468 C CA . PRO A 1 929 ? -20.464 4.637 8.256 1.00 53.78 929 PRO A CA 1
ATOM 7469 C C . PRO A 1 929 ? -21.578 4.609 9.309 1.00 53.78 929 PRO A C 1
ATOM 7471 O O . PRO A 1 929 ? -21.492 5.336 10.294 1.00 53.78 929 PRO A O 1
ATOM 7474 N N . ASP A 1 930 ? -22.626 3.808 9.107 1.00 68.81 930 ASP A N 1
ATOM 7475 C CA . ASP A 1 930 ? -23.725 3.664 10.063 1.00 68.81 930 ASP A CA 1
ATOM 7476 C C . ASP A 1 930 ? -24.042 2.171 10.302 1.00 68.81 930 ASP A C 1
ATOM 7478 O O . ASP A 1 930 ? -24.689 1.540 9.453 1.00 68.81 930 ASP A O 1
ATOM 7482 N N . PRO A 1 931 ? -23.605 1.596 11.444 1.00 72.38 931 PRO A N 1
ATOM 7483 C CA . PRO A 1 931 ? -23.896 0.215 11.828 1.00 72.38 931 PRO A CA 1
ATOM 7484 C C . PRO A 1 931 ? -25.393 -0.107 11.835 1.00 72.38 931 PRO A C 1
ATOM 7486 O O . PRO A 1 931 ? -25.777 -1.224 11.501 1.00 72.38 931 PRO A O 1
ATOM 7489 N N . SER A 1 932 ? -26.252 0.864 12.164 1.00 75.62 932 SER A N 1
ATOM 7490 C CA . SER A 1 932 ? -27.700 0.648 12.223 1.00 75.62 932 SER A CA 1
ATOM 7491 C C . SER A 1 932 ? -28.298 0.416 10.834 1.00 75.62 932 SER A C 1
ATOM 7493 O O . SER A 1 932 ? -29.117 -0.484 10.654 1.00 75.62 932 SER A O 1
ATOM 7495 N N . LYS A 1 933 ? -27.824 1.150 9.816 1.00 75.94 933 LYS A N 1
ATOM 7496 C CA . LYS A 1 933 ? -28.224 0.941 8.415 1.00 75.94 933 LYS A CA 1
ATOM 7497 C C . LYS A 1 933 ? -27.722 -0.395 7.881 1.00 75.94 933 LYS A C 1
ATOM 7499 O O . LYS A 1 933 ? -28.436 -1.032 7.117 1.00 75.94 933 LYS A O 1
ATOM 7504 N N . GLN A 1 934 ? -26.530 -0.831 8.293 1.00 77.81 934 GLN A N 1
ATOM 7505 C CA . GLN A 1 934 ? -25.994 -2.149 7.940 1.00 77.81 934 GLN A CA 1
ATOM 7506 C C . GLN A 1 934 ? -26.789 -3.287 8.597 1.00 77.81 934 GLN A C 1
ATOM 7508 O O . GLN A 1 934 ? -27.113 -4.265 7.930 1.00 77.81 934 GLN A O 1
ATOM 7513 N N . ILE A 1 935 ? -27.142 -3.162 9.880 1.00 82.69 935 ILE A N 1
ATOM 7514 C CA . ILE A 1 935 ? -27.985 -4.147 10.574 1.00 82.69 935 ILE A CA 1
ATOM 7515 C C . ILE A 1 935 ? -29.372 -4.193 9.937 1.00 82.69 935 ILE A C 1
ATOM 7517 O O . ILE A 1 935 ? -29.841 -5.278 9.610 1.00 82.69 935 ILE A O 1
ATOM 7521 N N . LYS A 1 936 ? -29.994 -3.033 9.689 1.00 82.19 936 LYS A N 1
ATOM 7522 C CA . LYS A 1 936 ? -31.290 -2.947 9.007 1.00 82.19 936 LYS A CA 1
ATOM 7523 C C . LYS A 1 936 ? -31.245 -3.645 7.649 1.00 82.19 936 LYS A C 1
ATOM 7525 O O . LYS A 1 936 ? -32.049 -4.527 7.395 1.00 82.19 936 LYS A O 1
ATOM 7530 N N . PHE A 1 937 ? -30.245 -3.321 6.836 1.00 81.69 937 PHE A N 1
ATOM 7531 C CA . PHE A 1 937 ? -29.986 -3.977 5.559 1.00 81.69 937 PHE A CA 1
ATOM 7532 C C . PHE A 1 937 ? -29.914 -5.511 5.682 1.00 81.69 937 PHE A C 1
ATOM 7534 O O . PHE A 1 937 ? -30.515 -6.232 4.889 1.00 81.69 937 PHE A O 1
ATOM 7541 N N . LEU A 1 938 ? -29.171 -6.026 6.670 1.00 84.81 938 LEU A N 1
ATOM 7542 C CA . LEU A 1 938 ? -28.974 -7.467 6.844 1.00 84.81 938 LEU A CA 1
ATOM 7543 C C . LEU A 1 938 ? -30.268 -8.144 7.294 1.00 84.81 938 LEU A C 1
ATOM 7545 O O . LEU A 1 938 ? -30.595 -9.227 6.814 1.00 84.81 938 LEU A O 1
ATOM 7549 N N . VAL A 1 939 ? -31.011 -7.499 8.192 1.00 86.19 939 VAL A N 1
ATOM 7550 C CA . VAL A 1 939 ? -32.330 -7.960 8.628 1.00 86.19 939 VAL A CA 1
ATOM 7551 C C . VAL A 1 939 ? -33.294 -7.969 7.448 1.00 86.19 939 VAL A C 1
ATOM 7553 O O . VAL A 1 939 ? -33.957 -8.982 7.252 1.00 86.19 939 VAL A O 1
ATOM 7556 N N . ASP A 1 940 ? -33.310 -6.931 6.610 1.00 84.50 940 ASP A N 1
ATOM 7557 C CA . ASP A 1 940 ? -34.155 -6.854 5.413 1.00 84.50 940 ASP A CA 1
ATOM 7558 C C . ASP A 1 940 ? -33.796 -7.961 4.403 1.00 84.50 940 ASP A C 1
ATOM 7560 O O . ASP A 1 940 ? -34.684 -8.648 3.899 1.00 84.50 940 ASP A O 1
ATOM 7564 N N . LEU A 1 941 ? -32.502 -8.219 4.166 1.00 86.00 941 LEU A N 1
ATOM 7565 C CA . LEU A 1 941 ? -32.025 -9.298 3.288 1.00 86.00 941 LEU A CA 1
ATOM 7566 C C . LEU A 1 941 ? -32.528 -10.677 3.745 1.00 86.00 941 LEU A C 1
ATOM 7568 O O . LEU A 1 941 ? -33.030 -11.455 2.931 1.00 86.00 941 LEU A O 1
ATOM 7572 N N . VAL A 1 942 ? -32.389 -11.002 5.035 1.00 87.75 942 VAL A N 1
ATOM 7573 C CA . VAL A 1 942 ? -32.810 -12.313 5.556 1.00 87.75 942 VAL A CA 1
ATOM 7574 C C . VAL A 1 942 ? -34.339 -12.395 5.669 1.00 87.75 942 VAL A C 1
ATOM 7576 O O . VAL A 1 942 ? -34.919 -13.442 5.380 1.00 87.75 942 VAL A O 1
ATOM 7579 N N . SER A 1 943 ? -35.007 -11.292 6.010 1.00 86.19 943 SER A N 1
ATOM 7580 C CA . SER A 1 943 ? -36.473 -11.197 6.032 1.00 86.19 943 SER A CA 1
ATOM 7581 C C . SER A 1 943 ? -37.068 -11.490 4.656 1.00 86.19 943 SER A C 1
ATOM 7583 O O . SER A 1 943 ? -37.924 -12.364 4.529 1.00 86.19 943 SER A O 1
ATOM 7585 N N . GLN A 1 944 ? -36.542 -10.848 3.609 1.00 84.81 944 GLN A N 1
ATOM 7586 C CA . GLN A 1 944 ? -36.971 -11.078 2.228 1.00 84.81 944 GLN A CA 1
ATOM 7587 C C . GLN A 1 944 ? -36.624 -12.488 1.735 1.00 84.81 944 GLN A C 1
ATOM 7589 O O . GLN A 1 944 ? -37.396 -13.090 0.990 1.00 84.81 944 GLN A O 1
ATOM 7594 N N . ALA A 1 945 ? -35.498 -13.059 2.178 1.00 87.12 945 ALA A N 1
ATOM 7595 C CA . ALA A 1 945 ? -35.160 -14.450 1.883 1.00 87.12 945 ALA A CA 1
ATOM 7596 C C . ALA A 1 945 ? -36.175 -15.434 2.482 1.00 87.12 945 ALA A C 1
ATOM 7598 O O . ALA A 1 945 ? -36.546 -16.400 1.814 1.00 87.12 945 ALA A O 1
ATOM 7599 N N . ALA A 1 946 ? -36.652 -15.176 3.703 1.00 86.56 946 ALA A N 1
ATOM 7600 C CA . ALA A 1 946 ? -37.677 -15.989 4.353 1.00 86.56 946 ALA A CA 1
ATOM 7601 C C . ALA A 1 946 ? -39.033 -15.884 3.643 1.00 86.56 946 ALA A C 1
ATOM 7603 O O . ALA A 1 946 ? -39.696 -16.895 3.423 1.00 86.56 946 ALA A O 1
ATOM 7604 N N . GLU A 1 947 ? -39.423 -14.672 3.246 1.00 85.00 947 GLU A N 1
ATOM 7605 C CA . GLU A 1 947 ? -40.641 -14.439 2.463 1.00 85.00 947 GLU A CA 1
ATOM 7606 C C . GLU A 1 947 ? -40.617 -15.151 1.119 1.00 85.00 947 GLU A C 1
ATOM 7608 O O . GLU A 1 947 ? -41.600 -15.775 0.718 1.00 85.00 947 GLU A O 1
ATOM 7613 N N . TRP A 1 948 ? -39.483 -15.076 0.429 1.00 82.25 948 TRP A N 1
ATOM 7614 C CA . TRP A 1 948 ? -39.303 -15.739 -0.852 1.00 82.25 948 TRP A CA 1
ATOM 7615 C C . TRP A 1 948 ? -39.343 -17.263 -0.719 1.00 82.25 948 TRP A C 1
ATOM 7617 O O . TRP A 1 948 ? -39.982 -17.928 -1.534 1.00 82.25 948 TRP A O 1
ATOM 7627 N N . GLU A 1 949 ? -38.694 -17.823 0.305 1.00 86.44 949 GLU A N 1
ATOM 7628 C CA . GLU A 1 949 ? -38.715 -19.262 0.595 1.00 86.44 949 GLU A CA 1
ATOM 7629 C C . GLU A 1 949 ? -40.139 -19.761 0.886 1.00 86.44 949 GLU A C 1
ATOM 7631 O O . GLU A 1 949 ? -40.530 -20.816 0.390 1.00 86.44 949 GLU A O 1
ATOM 7636 N N . GLU A 1 950 ? -40.957 -18.977 1.593 1.00 82.94 950 GLU A N 1
ATOM 7637 C CA . GLU A 1 950 ? -42.371 -19.292 1.834 1.00 82.94 950 GLU A CA 1
ATOM 7638 C C . GLU A 1 950 ? -43.212 -19.256 0.542 1.00 82.94 950 GLU A C 1
ATOM 7640 O O . GLU A 1 950 ? -44.071 -20.113 0.333 1.00 82.94 950 GLU A O 1
ATOM 7645 N N . GLN A 1 951 ? -42.948 -18.295 -0.351 1.00 80.81 951 GLN A N 1
ATOM 7646 C CA . GLN A 1 951 ? -43.694 -18.130 -1.606 1.00 80.81 951 GLN A CA 1
ATOM 7647 C C . GLN A 1 951 ? -43.314 -19.153 -2.685 1.00 80.81 951 GLN A C 1
ATOM 7649 O O . GLN A 1 951 ? -44.175 -19.608 -3.438 1.00 80.81 951 GLN A O 1
ATOM 7654 N N . THR A 1 952 ? -42.029 -19.490 -2.795 1.00 77.81 952 THR A N 1
ATOM 7655 C CA . THR A 1 952 ? -41.486 -20.304 -3.898 1.00 77.81 952 THR A CA 1
ATOM 7656 C C . THR A 1 952 ? -41.150 -21.737 -3.491 1.00 77.81 952 THR A C 1
ATOM 7658 O O . THR A 1 952 ? -41.042 -22.609 -4.353 1.00 77.81 952 THR A O 1
ATOM 7661 N N . GLY A 1 953 ? -40.979 -22.000 -2.192 1.00 75.44 953 GLY A N 1
ATOM 7662 C CA . GLY A 1 953 ? -40.461 -23.266 -1.670 1.00 75.44 953 GLY A CA 1
ATOM 7663 C C . GLY A 1 953 ? -38.954 -23.464 -1.885 1.00 75.44 953 GLY A C 1
ATOM 7664 O O . GLY A 1 953 ? -38.422 -24.529 -1.553 1.00 75.44 953 GLY A O 1
ATOM 7665 N N . GLU A 1 954 ? -38.248 -22.480 -2.451 1.00 78.75 954 GLU A N 1
ATOM 7666 C CA . GLU A 1 954 ? -36.795 -22.514 -2.612 1.00 78.75 954 GLU A CA 1
ATOM 7667 C C . GLU A 1 954 ? -36.106 -22.297 -1.264 1.00 78.75 954 GLU A C 1
ATOM 7669 O O . GLU A 1 954 ? -36.468 -21.398 -0.517 1.00 78.75 954 GLU A O 1
ATOM 7674 N N . LYS A 1 955 ? -35.075 -23.094 -0.952 1.00 84.88 955 LYS A N 1
ATOM 7675 C CA . LYS A 1 955 ? -34.338 -23.019 0.326 1.00 84.88 955 LYS A CA 1
ATOM 7676 C C . LYS A 1 955 ? -33.390 -21.811 0.390 1.00 84.88 955 LYS A C 1
ATOM 7678 O O . LYS A 1 955 ? -32.179 -21.980 0.566 1.00 84.88 955 LYS A O 1
ATOM 7683 N N . THR A 1 956 ? -33.909 -20.606 0.189 1.00 84.38 956 THR A N 1
ATOM 7684 C CA . THR A 1 956 ? -33.149 -19.358 0.058 1.00 84.38 956 THR A CA 1
ATOM 7685 C C . THR A 1 956 ? -32.428 -18.986 1.349 1.00 84.38 956 THR A C 1
ATOM 7687 O O . THR A 1 956 ? -31.262 -18.595 1.292 1.00 84.38 956 THR A O 1
ATOM 7690 N N . LEU A 1 957 ? -33.023 -19.214 2.524 1.00 85.62 957 LEU A N 1
ATOM 7691 C CA . LEU A 1 957 ? -32.349 -19.001 3.812 1.00 85.62 957 LEU A CA 1
ATOM 7692 C C . LEU A 1 957 ? -31.112 -19.894 3.959 1.00 85.62 957 LEU A C 1
ATOM 7694 O O . LEU A 1 957 ? -30.077 -19.466 4.474 1.00 85.62 957 LEU A O 1
ATOM 7698 N N . LYS A 1 958 ? -31.174 -21.125 3.435 1.00 85.94 958 LYS A N 1
ATOM 7699 C CA . LYS A 1 958 ? -30.021 -22.036 3.400 1.00 85.94 958 LYS A CA 1
ATOM 7700 C C . LYS A 1 958 ? -28.922 -21.532 2.459 1.00 85.94 958 LYS A C 1
ATOM 7702 O O . LYS A 1 958 ? -27.743 -21.754 2.732 1.00 85.94 958 LYS A O 1
ATOM 7707 N N . LEU A 1 959 ? -29.282 -20.859 1.366 1.00 86.00 959 LEU A N 1
ATOM 7708 C CA . LEU A 1 959 ? -28.312 -20.243 0.459 1.00 86.00 959 LEU A CA 1
ATOM 7709 C C . LEU A 1 959 ? -27.630 -19.034 1.108 1.00 86.00 959 LEU A C 1
ATOM 7711 O O . LEU A 1 959 ? -26.403 -18.969 1.067 1.00 86.00 959 LEU A O 1
ATOM 7715 N N . VAL A 1 960 ? -28.384 -18.155 1.780 1.00 85.44 960 VAL A N 1
ATOM 7716 C CA . VAL A 1 960 ? -27.828 -17.034 2.568 1.00 85.44 960 VAL A CA 1
ATOM 7717 C C . VAL A 1 960 ? -26.829 -17.552 3.609 1.00 85.44 960 VAL A C 1
ATOM 7719 O O . VAL A 1 960 ? -25.698 -17.073 3.684 1.00 85.44 960 VAL A O 1
ATOM 7722 N N . SER A 1 961 ? -27.204 -18.611 4.331 1.00 85.00 961 SER A N 1
ATOM 7723 C CA . SER A 1 961 ? -26.339 -19.308 5.291 1.00 85.00 961 SER A CA 1
ATOM 7724 C C . SER A 1 961 ? -25.024 -19.796 4.680 1.00 85.00 961 SER A C 1
ATOM 7726 O O . SER A 1 961 ? -23.972 -19.717 5.307 1.00 85.00 961 SER A O 1
ATOM 7728 N N . SER A 1 962 ? -25.056 -20.266 3.431 1.00 85.69 962 SER A N 1
ATOM 7729 C CA . SER A 1 962 ? -23.866 -20.798 2.761 1.00 85.69 962 SER A CA 1
ATOM 7730 C C . SER A 1 962 ? -22.879 -19.736 2.269 1.00 85.69 962 SER A C 1
ATOM 7732 O O . SER A 1 962 ? -21.714 -20.067 2.064 1.00 85.69 962 SER A O 1
ATOM 7734 N N . VAL A 1 963 ? -23.324 -18.488 2.072 1.00 85.12 963 VAL A N 1
ATOM 7735 C CA . VAL A 1 963 ? -22.487 -17.415 1.503 1.00 85.12 963 VAL A CA 1
ATOM 7736 C C . VAL A 1 963 ? -21.997 -16.407 2.543 1.00 85.12 963 VAL A C 1
ATOM 7738 O O . VAL A 1 963 ? -21.016 -15.708 2.290 1.00 85.12 963 VAL A O 1
ATOM 7741 N N . CYS A 1 964 ? -22.652 -16.323 3.703 1.00 83.50 964 CYS A N 1
ATOM 7742 C CA . CYS A 1 964 ? -22.302 -15.390 4.770 1.00 83.50 964 CYS A CA 1
ATOM 7743 C C . CYS A 1 964 ? -21.353 -16.036 5.789 1.00 83.50 964 CYS A C 1
ATOM 7745 O O . CYS A 1 964 ? -21.659 -17.065 6.388 1.00 83.50 964 CYS A O 1
ATOM 7747 N N . THR A 1 965 ? -20.216 -15.387 6.043 1.00 80.25 965 THR A N 1
ATOM 7748 C CA . THR A 1 965 ? -19.238 -15.800 7.063 1.00 80.25 965 THR A CA 1
ATOM 7749 C C . THR A 1 965 ? -18.858 -14.616 7.936 1.00 80.25 965 THR A C 1
ATOM 7751 O O . THR A 1 965 ? -18.985 -13.475 7.493 1.00 80.25 965 THR A O 1
ATOM 7754 N N . TYR A 1 966 ? -18.348 -14.869 9.146 1.00 80.31 966 TYR A N 1
ATOM 7755 C CA . TYR A 1 966 ? -17.822 -13.809 10.008 1.00 80.31 966 TYR A CA 1
ATOM 7756 C C . TYR A 1 966 ? -16.801 -12.939 9.261 1.00 80.31 966 TYR A C 1
ATOM 7758 O O . TYR A 1 966 ? -16.965 -11.733 9.175 1.00 80.31 966 TYR A O 1
ATOM 7766 N N . SER A 1 967 ? -15.792 -13.526 8.613 1.00 73.56 967 SER A N 1
ATOM 7767 C CA . SER A 1 967 ? -14.701 -12.769 7.974 1.00 73.56 967 SER A CA 1
ATOM 7768 C C . SER A 1 967 ? -15.119 -11.832 6.835 1.00 73.56 967 SER A C 1
ATOM 7770 O O . SER A 1 967 ? -14.348 -10.937 6.495 1.00 73.56 967 SER A O 1
ATOM 7772 N N . THR A 1 968 ? -16.303 -12.017 6.249 1.00 70.62 968 THR A N 1
ATOM 7773 C CA . THR A 1 968 ? -16.822 -11.181 5.153 1.00 70.62 968 THR A CA 1
ATOM 7774 C C . THR A 1 968 ? -17.990 -10.297 5.538 1.00 70.62 968 THR A C 1
ATOM 7776 O O . THR A 1 968 ? -18.514 -9.566 4.697 1.00 70.62 968 THR A O 1
ATOM 7779 N N . PHE A 1 969 ? -18.389 -10.337 6.804 1.00 75.56 969 PHE A N 1
ATOM 7780 C CA . PHE A 1 969 ? -19.444 -9.492 7.326 1.00 75.56 969 PHE A CA 1
ATOM 7781 C C . PHE A 1 969 ? -19.001 -8.015 7.388 1.00 75.56 969 PHE A C 1
ATOM 7783 O O . PHE A 1 969 ? -17.804 -7.741 7.530 1.00 75.56 969 PHE A O 1
ATOM 7790 N N . PRO A 1 970 ? -19.933 -7.047 7.285 1.00 67.38 970 PRO A N 1
ATOM 7791 C CA . PRO A 1 970 ? -19.608 -5.625 7.283 1.00 67.38 970 PRO A CA 1
ATOM 7792 C C . PRO A 1 970 ? -19.222 -5.171 8.694 1.00 67.38 970 PRO A C 1
ATOM 7794 O O . PRO A 1 970 ? -20.036 -4.640 9.440 1.00 67.38 970 PRO A O 1
ATOM 7797 N N . TYR A 1 971 ? -17.973 -5.391 9.096 1.00 67.44 971 TYR A N 1
ATOM 7798 C CA . TYR A 1 971 ? -17.444 -4.814 10.329 1.00 67.44 971 TYR A CA 1
ATOM 7799 C C . TYR A 1 971 ? -16.775 -3.472 10.051 1.00 67.44 971 TYR A C 1
ATOM 7801 O O . TYR A 1 971 ? -15.959 -3.345 9.138 1.00 67.44 971 TYR A O 1
ATOM 7809 N N . HIS A 1 972 ? -17.012 -2.483 10.912 1.00 57.03 972 HIS A N 1
ATOM 7810 C CA . HIS A 1 972 ? -16.143 -1.310 10.969 1.00 57.03 972 HIS A CA 1
ATOM 7811 C C . HIS A 1 972 ? -14.752 -1.696 11.502 1.00 57.03 972 HIS A C 1
ATOM 7813 O O . HIS A 1 972 ? -14.627 -2.413 12.499 1.00 57.03 972 HIS A O 1
ATOM 7819 N N . TYR A 1 973 ? -13.697 -1.234 10.824 1.00 53.34 973 TYR A N 1
ATOM 7820 C CA . TYR A 1 973 ? -12.310 -1.657 11.044 1.00 53.34 973 TYR A CA 1
ATOM 7821 C C . TYR A 1 973 ? -11.855 -1.642 12.523 1.00 53.34 973 TYR A C 1
ATOM 7823 O O . TYR A 1 973 ? -11.868 -0.619 13.207 1.00 53.34 973 TYR A O 1
ATOM 7831 N N . GLY A 1 974 ? -11.309 -2.780 12.973 1.00 57.12 974 GLY A N 1
ATOM 7832 C CA . GLY A 1 974 ? -10.194 -2.836 13.927 1.00 57.12 974 GLY A CA 1
ATOM 7833 C C . GLY A 1 974 ? -10.489 -2.974 15.427 1.00 57.12 974 GLY A C 1
ATOM 7834 O O . GLY A 1 974 ? -9.529 -2.980 16.193 1.00 57.12 974 GLY A O 1
ATOM 7835 N N . ASN A 1 975 ? -11.731 -3.080 15.907 1.00 66.94 975 ASN A N 1
ATOM 7836 C CA . ASN A 1 975 ? -11.991 -3.313 17.340 1.00 66.94 975 ASN A CA 1
ATOM 7837 C C . ASN A 1 975 ? -12.868 -4.555 17.556 1.00 66.94 975 ASN A C 1
ATOM 7839 O O . ASN A 1 975 ? -14.065 -4.516 17.283 1.00 66.94 975 ASN A O 1
ATOM 7843 N N . THR A 1 976 ? -12.278 -5.629 18.091 1.00 71.19 976 THR A N 1
ATOM 7844 C CA . THR A 1 976 ? -12.950 -6.907 18.406 1.00 71.19 976 THR A CA 1
ATOM 7845 C C . THR A 1 976 ? -14.151 -6.745 19.340 1.00 71.19 976 THR A C 1
ATOM 7847 O O . THR A 1 976 ? -15.117 -7.503 19.249 1.00 71.19 976 THR A O 1
ATOM 7850 N N . SER A 1 977 ? -14.153 -5.707 20.180 1.00 73.69 977 SER A N 1
ATOM 7851 C CA . SER A 1 977 ? -15.317 -5.374 21.000 1.00 73.69 977 SER A CA 1
ATOM 7852 C C . SER A 1 977 ? -16.481 -4.839 20.183 1.00 73.69 977 SER A C 1
ATOM 7854 O O . SER A 1 977 ? -17.594 -5.300 20.373 1.00 73.69 977 SER A O 1
ATOM 7856 N N . LYS A 1 978 ? -16.233 -3.917 19.244 1.00 77.00 978 LYS A N 1
ATOM 7857 C CA . LYS A 1 978 ? -17.298 -3.370 18.388 1.00 77.00 978 LYS A CA 1
ATOM 7858 C C . LYS A 1 978 ? -17.883 -4.433 17.457 1.00 77.00 978 LYS A C 1
ATOM 7860 O O . LYS A 1 978 ? -19.037 -4.340 17.068 1.00 77.00 978 LYS A O 1
ATOM 7865 N N . GLN A 1 979 ? -17.090 -5.449 17.114 1.00 81.75 979 GLN A N 1
ATOM 7866 C CA . GLN A 1 979 ? -17.563 -6.620 16.371 1.00 81.75 979 GLN A CA 1
ATOM 7867 C C . GLN A 1 979 ? -18.505 -7.487 17.217 1.00 81.75 979 GLN A C 1
ATOM 7869 O O . GLN A 1 979 ? -19.535 -7.922 16.712 1.00 81.75 979 GLN A O 1
ATOM 7874 N N . SER A 1 980 ? -18.179 -7.706 18.499 1.00 84.12 980 SER A N 1
ATOM 7875 C CA . SER A 1 980 ? -19.063 -8.418 19.438 1.00 84.12 980 SER A CA 1
ATOM 7876 C C . SER A 1 980 ? -20.375 -7.653 19.632 1.00 84.12 980 SER A C 1
ATOM 7878 O O . SER A 1 980 ? -21.444 -8.241 19.508 1.00 84.12 980 SER A O 1
ATOM 7880 N N . ASP A 1 981 ? -20.283 -6.337 19.828 1.00 83.56 981 ASP A N 1
ATOM 7881 C CA . ASP A 1 981 ? -21.422 -5.425 19.957 1.00 83.56 981 ASP A CA 1
ATOM 7882 C C . ASP A 1 981 ? -22.342 -5.486 18.729 1.00 83.56 981 ASP A C 1
ATOM 7884 O O . ASP A 1 981 ? -23.528 -5.762 18.861 1.00 83.56 981 ASP A O 1
ATOM 7888 N N . PHE A 1 982 ? -21.780 -5.346 17.524 1.00 85.50 982 PHE A N 1
ATOM 7889 C CA . PHE A 1 982 ? -22.532 -5.439 16.270 1.00 85.50 982 PHE A CA 1
ATOM 7890 C C . PHE A 1 982 ? -23.269 -6.778 16.120 1.00 85.50 982 PHE A C 1
ATOM 7892 O O . PHE A 1 982 ? -24.415 -6.812 15.676 1.00 85.50 982 PHE A O 1
ATOM 7899 N N . LEU A 1 983 ? -22.628 -7.894 16.486 1.00 86.56 983 LEU A N 1
ATOM 7900 C CA . LEU A 1 983 ? -23.249 -9.219 16.416 1.00 86.56 983 LEU A CA 1
ATOM 7901 C C . LEU A 1 983 ? -24.382 -9.397 17.436 1.00 86.56 983 LEU A C 1
ATOM 7903 O O . LEU A 1 983 ? -25.379 -10.048 17.111 1.00 86.56 983 LEU A O 1
ATOM 7907 N N . LEU A 1 984 ? -24.230 -8.842 18.643 1.00 87.31 984 LEU A N 1
ATOM 7908 C CA . LEU A 1 984 ? -25.271 -8.838 19.674 1.00 87.31 984 LEU A CA 1
ATOM 7909 C C . LEU A 1 984 ? -26.466 -7.977 19.241 1.00 87.31 984 LEU A C 1
ATOM 7911 O O . LEU A 1 984 ? -27.607 -8.424 19.349 1.00 87.31 984 LEU A O 1
ATOM 7915 N N . ASP A 1 985 ? -26.207 -6.794 18.684 1.00 87.62 985 ASP A N 1
ATOM 7916 C CA . ASP A 1 985 ? -27.247 -5.881 18.205 1.00 87.62 985 ASP A CA 1
ATOM 7917 C C . ASP A 1 985 ? -27.998 -6.502 17.009 1.00 87.62 985 ASP A C 1
ATOM 7919 O O . ASP A 1 985 ? -29.229 -6.547 16.998 1.00 87.62 985 ASP A O 1
ATOM 7923 N N . LEU A 1 986 ? -27.280 -7.103 16.050 1.00 88.12 986 LEU A N 1
ATOM 7924 C CA . LEU A 1 986 ? -27.885 -7.873 14.957 1.00 88.12 986 LEU A CA 1
ATOM 7925 C C . LEU A 1 986 ? -28.753 -9.025 15.475 1.00 88.12 986 LEU A C 1
ATOM 7927 O O . LEU A 1 986 ? -29.847 -9.239 14.956 1.00 88.12 986 LEU A O 1
ATOM 7931 N N . TYR A 1 987 ? -28.289 -9.758 16.493 1.00 89.25 987 TYR A N 1
ATOM 7932 C CA . TYR A 1 987 ? -29.058 -10.859 17.078 1.00 89.25 987 TYR A CA 1
ATOM 7933 C C . TYR A 1 987 ? -30.374 -10.350 17.667 1.00 89.25 987 TYR A C 1
ATOM 7935 O O . TYR A 1 987 ? -31.423 -10.948 17.427 1.00 89.25 987 TYR A O 1
ATOM 7943 N N . SER A 1 988 ? -30.322 -9.229 18.395 1.00 89.94 988 SER A N 1
ATOM 7944 C CA . SER A 1 988 ? -31.507 -8.580 18.960 1.00 89.94 988 SER A CA 1
ATOM 7945 C C . SER A 1 988 ? -32.505 -8.211 17.867 1.00 89.94 988 SER A C 1
ATOM 7947 O O . SER A 1 988 ? -33.651 -8.641 17.929 1.00 89.94 988 SER A O 1
ATOM 7949 N N . HIS A 1 989 ? -32.067 -7.507 16.819 1.00 89.50 989 HIS A N 1
ATOM 7950 C CA . HIS A 1 989 ? -32.955 -7.101 15.726 1.00 89.50 989 HIS A CA 1
ATOM 7951 C C . HIS A 1 989 ? -33.554 -8.289 14.962 1.00 89.50 989 HIS A C 1
ATOM 7953 O O . HIS A 1 989 ? -34.726 -8.266 14.589 1.00 89.50 989 HIS A O 1
ATOM 7959 N N . VAL A 1 990 ? -32.773 -9.352 14.756 1.00 89.19 990 VAL A N 1
ATOM 7960 C CA . VAL A 1 990 ? -33.266 -10.594 14.152 1.00 89.19 990 VAL A CA 1
ATOM 7961 C C . VAL A 1 990 ? -34.324 -11.240 15.044 1.00 89.19 990 VAL A C 1
ATOM 7963 O O . VAL A 1 990 ? -35.362 -11.661 14.541 1.00 89.19 990 VAL A O 1
ATOM 7966 N N . LYS A 1 991 ? -34.114 -11.288 16.365 1.00 87.88 991 LYS A N 1
ATOM 7967 C CA . LYS A 1 991 ? -35.106 -11.813 17.312 1.00 87.88 991 LYS A CA 1
ATOM 7968 C C . LYS A 1 991 ? -36.363 -10.964 17.398 1.00 87.88 991 LYS A C 1
ATOM 7970 O O . LYS A 1 991 ? -37.458 -11.524 17.461 1.00 87.88 991 LYS A O 1
ATOM 7975 N N . ASP A 1 992 ? -36.235 -9.648 17.340 1.00 87.81 992 ASP A N 1
ATOM 7976 C CA . ASP A 1 992 ? -37.382 -8.747 17.275 1.00 87.81 992 ASP A CA 1
ATOM 7977 C C . ASP A 1 992 ? -38.204 -9.015 16.006 1.00 87.81 992 ASP A C 1
ATOM 7979 O O . ASP A 1 992 ? -39.427 -9.119 16.068 1.00 87.81 992 ASP A O 1
ATOM 7983 N N . TYR A 1 993 ? -37.550 -9.253 14.866 1.00 87.38 993 TYR A N 1
ATOM 7984 C CA . TYR A 1 993 ? -38.238 -9.667 13.642 1.00 87.38 993 TYR A CA 1
ATOM 7985 C C . TYR A 1 993 ? -38.908 -11.049 13.765 1.00 87.38 993 TYR A C 1
ATOM 7987 O O . TYR A 1 993 ? -40.081 -11.196 13.406 1.00 87.38 993 TYR A O 1
ATOM 7995 N N . GLU A 1 994 ? -38.209 -12.066 14.292 1.00 89.19 994 GLU A N 1
ATOM 7996 C CA . GLU A 1 994 ? -38.778 -13.414 14.479 1.00 89.19 994 GLU A CA 1
ATOM 7997 C C . GLU A 1 994 ? -39.996 -13.384 15.416 1.00 89.19 994 GLU A C 1
ATOM 7999 O O . GLU A 1 994 ? -40.977 -14.089 15.187 1.00 89.19 994 GLU A O 1
ATOM 8004 N N . THR A 1 995 ? -39.963 -12.554 16.463 1.00 88.50 995 THR A N 1
ATOM 8005 C CA . THR A 1 995 ? -41.077 -12.412 17.415 1.00 88.50 995 THR A CA 1
ATOM 8006 C C . THR A 1 995 ? -42.257 -11.640 16.831 1.00 88.50 995 THR A C 1
ATOM 8008 O O . THR A 1 995 ? -43.400 -12.008 17.096 1.00 88.50 995 THR A O 1
ATOM 8011 N N . GLN A 1 996 ? -42.011 -10.613 16.011 1.00 87.00 996 GLN A N 1
ATOM 8012 C CA . GLN A 1 996 ? -43.067 -9.840 15.348 1.00 87.00 996 GLN A CA 1
ATOM 8013 C C . GLN A 1 996 ? -43.767 -10.626 14.234 1.00 87.00 996 GLN A C 1
ATOM 8015 O O . GLN A 1 996 ? -44.981 -10.517 14.074 1.00 87.00 996 GLN A O 1
ATOM 8020 N N . THR A 1 997 ? -43.014 -11.410 13.459 1.00 84.38 997 THR A N 1
ATOM 8021 C CA . THR A 1 997 ? -43.536 -12.104 12.268 1.00 84.38 997 THR A CA 1
ATOM 8022 C C . THR A 1 997 ? -43.854 -13.579 12.498 1.00 84.38 997 THR A C 1
ATOM 8024 O O . THR A 1 997 ? -44.582 -14.179 11.710 1.00 84.38 997 THR A O 1
ATOM 8027 N N . GLY A 1 998 ? -43.303 -14.191 13.550 1.00 83.12 998 GLY A N 1
ATOM 8028 C CA . GLY A 1 998 ? -43.383 -15.631 13.804 1.00 83.12 998 GLY A CA 1
ATOM 8029 C C . GLY A 1 998 ? -42.508 -16.486 12.878 1.00 83.12 998 GLY A C 1
ATOM 8030 O O . GLY A 1 998 ? -42.533 -17.714 12.979 1.00 83.12 998 GLY A O 1
ATOM 8031 N N . ARG A 1 999 ? -41.736 -15.874 11.970 1.00 83.06 999 ARG A N 1
ATOM 8032 C CA . ARG A 1 999 ? -40.859 -16.577 11.023 1.00 83.06 999 ARG A CA 1
ATOM 8033 C C . ARG A 1 999 ? -39.492 -16.814 11.642 1.00 83.06 999 ARG A C 1
ATOM 8035 O O . ARG A 1 999 ? -38.933 -15.904 12.238 1.00 83.06 999 ARG A O 1
ATOM 8042 N N . SER A 1 1000 ? -38.923 -18.006 11.455 1.00 85.62 1000 SER A N 1
ATOM 8043 C CA . SER A 1 1000 ? -37.557 -18.282 11.910 1.00 85.62 1000 SER A CA 1
ATOM 8044 C C . SER A 1 1000 ? -36.540 -17.994 10.810 1.00 85.62 1000 SER A C 1
ATOM 8046 O O . SER A 1 1000 ? -36.555 -18.627 9.757 1.00 85.62 1000 SER A O 1
ATOM 8048 N N . VAL A 1 1001 ? -35.643 -17.050 11.076 1.00 85.94 1001 VAL A N 1
ATOM 8049 C CA . VAL A 1 1001 ? -34.616 -16.573 10.144 1.00 85.94 1001 VAL A CA 1
ATOM 8050 C C . VAL A 1 1001 ? -33.202 -16.641 10.723 1.00 85.94 1001 VAL A C 1
ATOM 8052 O O . VAL A 1 1001 ? -32.224 -16.670 9.976 1.00 85.94 1001 VAL A O 1
ATOM 8055 N N . LEU A 1 1002 ? -33.070 -16.765 12.047 1.00 85.88 1002 LEU A N 1
ATOM 8056 C CA . LEU A 1 1002 ? -31.792 -16.916 12.739 1.00 85.88 1002 LEU A CA 1
ATOM 8057 C C . LEU A 1 1002 ? -30.923 -18.084 12.219 1.00 85.88 1002 LEU A C 1
ATOM 8059 O O . LEU A 1 1002 ? -29.707 -17.892 12.123 1.00 85.88 1002 LEU A O 1
ATOM 8063 N N . PRO A 1 1003 ? -31.470 -19.260 11.825 1.00 85.75 1003 PRO A N 1
ATOM 8064 C CA . PRO A 1 1003 ? -30.660 -20.338 11.249 1.00 85.75 1003 PRO A CA 1
ATOM 8065 C C . PRO A 1 1003 ? -29.847 -19.912 10.016 1.00 85.75 1003 PRO A C 1
ATOM 8067 O O . PRO A 1 1003 ? -28.765 -20.449 9.779 1.00 85.75 1003 PRO A O 1
ATOM 8070 N N . ALA A 1 1004 ? -30.317 -18.915 9.255 1.00 84.62 1004 ALA A N 1
ATOM 8071 C CA . ALA A 1 1004 ? -29.583 -18.384 8.109 1.00 84.62 1004 ALA A CA 1
ATOM 8072 C C . ALA A 1 1004 ? -28.299 -17.648 8.523 1.00 84.62 1004 ALA A C 1
ATOM 8074 O O . ALA A 1 1004 ? -27.304 -17.699 7.810 1.00 84.62 1004 ALA A O 1
ATOM 8075 N N . LEU A 1 1005 ? -28.286 -17.005 9.693 1.00 86.25 1005 LEU A N 1
ATOM 8076 C CA . LEU A 1 1005 ? -27.136 -16.254 10.210 1.00 86.25 1005 LEU A CA 1
ATOM 8077 C C . LEU A 1 1005 ? -26.263 -17.070 11.171 1.00 86.25 1005 LEU A C 1
ATOM 8079 O O . LEU A 1 1005 ? -25.177 -16.631 11.546 1.00 86.25 1005 LEU A O 1
ATOM 8083 N N . GLN A 1 1006 ? -26.691 -18.276 11.544 1.00 85.31 1006 GLN A N 1
ATOM 8084 C CA . GLN A 1 1006 ? -25.967 -19.150 12.465 1.00 85.31 1006 GLN A CA 1
ATOM 8085 C C . GLN A 1 1006 ? -24.481 -19.368 12.097 1.00 85.31 1006 GLN A C 1
ATOM 8087 O O . GLN A 1 1006 ? -23.653 -19.278 13.008 1.00 85.31 1006 GLN A O 1
ATOM 8092 N N . PRO A 1 1007 ? -24.078 -19.568 10.821 1.00 86.06 1007 PRO A N 1
ATOM 8093 C CA . PRO A 1 1007 ? -22.661 -19.707 10.466 1.00 86.06 1007 PRO A CA 1
ATOM 8094 C C . PRO A 1 1007 ? -21.813 -18.475 10.795 1.00 86.06 1007 PRO A C 1
ATOM 8096 O O . PRO A 1 1007 ? -20.638 -18.618 11.138 1.00 86.06 1007 PRO A O 1
ATOM 8099 N N . VAL A 1 1008 ? -22.393 -17.270 10.746 1.00 85.69 1008 VAL A N 1
ATOM 8100 C CA . VAL A 1 1008 ? -21.712 -16.016 11.113 1.00 85.69 1008 VAL A CA 1
ATOM 8101 C C . VAL A 1 1008 ? -21.374 -16.028 12.601 1.00 85.69 1008 VAL A C 1
ATOM 8103 O O . VAL A 1 1008 ? -20.238 -15.751 12.975 1.00 85.69 1008 VAL A O 1
ATOM 8106 N N . TYR A 1 1009 ? -22.322 -16.442 13.448 1.00 85.38 1009 TYR A N 1
ATOM 8107 C CA . TYR A 1 1009 ? -22.092 -16.586 14.887 1.00 85.38 1009 TYR A CA 1
ATOM 8108 C C . TYR A 1 1009 ? -21.114 -17.722 15.204 1.00 85.38 1009 TYR A C 1
ATOM 8110 O O . TYR A 1 1009 ? -20.249 -17.554 16.057 1.00 85.38 1009 TYR A O 1
ATOM 8118 N N . GLN A 1 1010 ? -21.183 -18.858 14.507 1.00 83.19 1010 GLN A N 1
ATOM 8119 C CA . GLN A 1 1010 ? -20.272 -19.988 14.737 1.00 83.19 1010 GLN A CA 1
ATOM 8120 C C . GLN A 1 1010 ? -18.820 -19.667 14.351 1.00 83.19 1010 GLN A C 1
ATOM 8122 O O . GLN A 1 1010 ? -17.888 -20.056 15.060 1.00 83.19 1010 GLN A O 1
ATOM 8127 N N . SER A 1 1011 ? -18.631 -18.905 13.270 1.00 78.44 1011 SER A N 1
ATOM 8128 C CA . SER A 1 1011 ? -17.319 -18.446 12.787 1.00 78.44 1011 SER A CA 1
ATOM 8129 C C . SER A 1 1011 ? -16.795 -17.177 13.484 1.00 78.44 1011 SER A C 1
ATOM 8131 O O . SER A 1 1011 ? -15.735 -16.676 13.110 1.00 78.44 1011 SER A O 1
ATOM 8133 N N . ALA A 1 1012 ? -17.505 -16.680 14.507 1.00 69.94 1012 ALA A N 1
ATOM 8134 C CA . ALA A 1 1012 ? -17.212 -15.443 15.239 1.00 69.94 1012 ALA A CA 1
ATOM 8135 C C . ALA A 1 1012 ? -15.912 -15.495 16.086 1.00 69.94 1012 ALA A C 1
ATOM 8137 O O . ALA A 1 1012 ? -15.318 -16.572 16.217 1.00 69.94 1012 ALA A O 1
ATOM 8138 N N . PRO A 1 1013 ? -15.430 -14.365 16.653 1.00 64.56 1013 PRO A N 1
ATOM 8139 C CA . PRO A 1 1013 ? -14.033 -14.167 17.049 1.00 64.56 1013 PRO A CA 1
ATOM 8140 C C . PRO A 1 1013 ? -13.573 -15.105 18.173 1.00 64.56 1013 PRO A C 1
ATOM 8142 O O . PRO A 1 1013 ? -14.377 -15.720 18.868 1.00 64.56 1013 PRO A O 1
ATOM 8145 N N . ALA A 1 1014 ? -12.253 -15.188 18.372 1.00 72.12 1014 ALA A N 1
ATOM 8146 C CA . ALA A 1 1014 ? -11.634 -16.038 19.393 1.00 72.12 1014 ALA A CA 1
ATOM 8147 C C . ALA A 1 1014 ? -11.964 -15.623 20.840 1.00 72.12 1014 ALA A C 1
ATOM 8149 O O . ALA A 1 1014 ? -11.852 -16.456 21.728 1.00 72.12 1014 ALA A O 1
ATOM 8150 N N . VAL A 1 1015 ? -12.363 -14.367 21.078 1.00 83.38 1015 VAL A N 1
ATOM 8151 C CA . VAL A 1 1015 ? -12.768 -13.829 22.389 1.00 83.38 1015 VAL A CA 1
ATOM 8152 C C . VAL A 1 1015 ? -13.998 -12.947 22.191 1.00 83.38 1015 VAL A C 1
ATOM 8154 O O . VAL A 1 1015 ? -14.008 -12.103 21.292 1.00 83.38 1015 VAL A O 1
ATOM 8157 N N . TRP A 1 1016 ? -15.021 -13.141 23.019 1.00 86.25 1016 TRP A N 1
ATOM 8158 C CA . TRP A 1 1016 ? -16.235 -12.326 23.038 1.00 86.25 1016 TRP A CA 1
ATOM 8159 C C . TRP A 1 1016 ? -16.117 -11.200 24.054 1.00 86.25 1016 TRP A C 1
ATOM 8161 O O . TRP A 1 1016 ? -15.643 -11.413 25.163 1.00 86.25 1016 TRP A O 1
ATOM 8171 N N . TYR A 1 1017 ? -16.603 -10.017 23.699 1.00 85.69 1017 TYR A N 1
ATOM 8172 C CA . TYR A 1 1017 ? -16.646 -8.871 24.601 1.00 85.69 1017 TYR A CA 1
ATOM 8173 C C . TYR A 1 1017 ? -18.093 -8.536 24.936 1.00 85.69 1017 TYR A C 1
ATOM 8175 O O . TYR A 1 1017 ? -18.934 -8.491 24.040 1.00 85.69 1017 TYR A O 1
ATOM 8183 N N . ILE A 1 1018 ? -18.373 -8.263 26.208 1.00 85.62 1018 ILE A N 1
ATOM 8184 C CA . ILE A 1 1018 ? -19.649 -7.674 26.619 1.00 85.62 1018 ILE A CA 1
ATOM 8185 C C . ILE A 1 1018 ? -19.428 -6.639 27.723 1.00 85.62 1018 ILE A C 1
ATOM 8187 O O . ILE A 1 1018 ? -18.600 -6.812 28.622 1.00 85.62 1018 ILE A O 1
ATOM 8191 N N . ASP A 1 1019 ? -20.187 -5.551 27.657 1.00 82.38 1019 ASP A N 1
ATOM 8192 C CA . ASP A 1 1019 ? -20.375 -4.639 28.778 1.00 82.38 1019 ASP A CA 1
ATOM 8193 C C . ASP A 1 1019 ? -21.754 -4.904 29.398 1.00 82.38 1019 ASP A C 1
ATOM 8195 O O . ASP A 1 1019 ? -22.777 -4.547 28.814 1.00 82.38 1019 ASP A O 1
ATOM 8199 N N . LEU A 1 1020 ? -21.785 -5.553 30.570 1.00 79.50 1020 LEU A N 1
ATOM 8200 C CA . LEU A 1 1020 ? -23.038 -5.861 31.271 1.00 79.50 1020 LEU A CA 1
ATOM 8201 C C . LEU A 1 1020 ? -23.721 -4.613 31.845 1.00 79.50 1020 LEU A C 1
ATOM 8203 O O . LEU A 1 1020 ? -24.870 -4.698 32.257 1.00 79.50 1020 LEU A O 1
ATOM 8207 N N . SER A 1 1021 ? -23.039 -3.460 31.876 1.00 76.62 1021 SER A N 1
ATOM 8208 C CA . SER A 1 1021 ? -23.674 -2.191 32.251 1.00 76.62 1021 SER A CA 1
ATOM 8209 C C . SER A 1 1021 ? -24.475 -1.559 31.109 1.00 76.62 1021 SER A C 1
ATOM 8211 O O . SER A 1 1021 ? -25.310 -0.698 31.363 1.00 76.62 1021 SER A O 1
ATOM 8213 N N . GLU A 1 1022 ? -24.249 -1.991 29.866 1.00 79.62 1022 GLU A N 1
ATOM 8214 C CA . GLU A 1 1022 ? -24.933 -1.464 28.678 1.00 79.62 1022 GLU A CA 1
ATOM 8215 C C . GLU A 1 1022 ? -25.854 -2.499 28.020 1.00 79.62 1022 GLU A C 1
ATOM 8217 O O . GLU A 1 1022 ? -26.821 -2.138 27.349 1.00 79.62 1022 GLU A O 1
ATOM 8222 N N . ARG A 1 1023 ? -25.559 -3.794 28.183 1.00 81.75 1023 ARG A N 1
ATOM 8223 C CA . ARG A 1 1023 ? -26.262 -4.888 27.507 1.00 81.75 1023 ARG A CA 1
ATOM 8224 C C . ARG A 1 1023 ? -26.665 -5.982 28.480 1.00 81.75 1023 ARG A C 1
ATOM 8226 O O . ARG A 1 1023 ? -25.926 -6.329 29.395 1.00 81.75 1023 ARG A O 1
ATOM 8233 N N . LYS A 1 1024 ? -27.815 -6.594 28.204 1.00 83.19 1024 LYS A N 1
ATOM 8234 C CA . LYS A 1 1024 ? -28.334 -7.709 28.998 1.00 83.19 1024 LYS A CA 1
ATOM 8235 C C . LYS A 1 1024 ? -27.488 -8.965 28.813 1.00 83.19 1024 LYS A C 1
ATOM 8237 O O . LYS A 1 1024 ? -27.201 -9.363 27.680 1.00 83.19 1024 LYS A O 1
ATOM 8242 N N . ALA A 1 1025 ? -27.177 -9.653 29.908 1.00 83.00 1025 ALA A N 1
ATOM 8243 C CA . ALA A 1 1025 ? -26.444 -10.918 29.884 1.00 83.00 1025 ALA A CA 1
ATOM 8244 C C . ALA A 1 1025 ? -27.204 -12.017 29.118 1.00 83.00 1025 ALA A C 1
ATOM 8246 O O . ALA A 1 1025 ? -26.594 -12.909 28.530 1.00 83.00 1025 ALA A O 1
ATOM 8247 N N . SER A 1 1026 ? -28.537 -11.926 29.078 1.00 84.75 1026 SER A N 1
ATOM 8248 C CA . SER A 1 1026 ? -29.403 -12.845 28.331 1.00 84.75 1026 SER A CA 1
ATOM 8249 C C . SER A 1 1026 ? -29.117 -12.858 26.823 1.00 84.75 1026 SER A C 1
ATOM 8251 O O . SER A 1 1026 ? -29.163 -13.924 26.215 1.00 84.75 1026 SER A O 1
ATOM 8253 N N . LEU A 1 1027 ? -28.743 -11.722 26.221 1.00 84.38 1027 LEU A N 1
ATOM 8254 C CA . LEU A 1 1027 ? -28.361 -11.670 24.803 1.00 84.38 1027 LEU A CA 1
ATOM 8255 C C . LEU A 1 1027 ? -27.067 -12.449 24.546 1.00 84.38 1027 LEU A C 1
ATOM 8257 O O . LEU A 1 1027 ? -26.986 -13.226 23.594 1.00 84.38 1027 LEU A O 1
ATOM 8261 N N . LEU A 1 1028 ? -26.070 -12.289 25.425 1.00 86.06 1028 LEU A N 1
ATOM 8262 C CA . LEU A 1 1028 ? -24.831 -13.061 25.344 1.00 86.06 1028 LEU A CA 1
ATOM 8263 C C . LEU A 1 1028 ? -25.105 -14.551 25.528 1.00 86.06 1028 LEU A C 1
ATOM 8265 O O . LEU A 1 1028 ? -24.573 -15.345 24.762 1.00 86.06 1028 LEU A O 1
ATOM 8269 N N . LEU A 1 1029 ? -25.939 -14.933 26.499 1.00 86.00 1029 LEU A N 1
ATOM 8270 C CA . LEU A 1 1029 ? -26.306 -16.330 26.735 1.00 86.00 1029 LEU A CA 1
ATOM 8271 C C . LEU A 1 1029 ? -26.845 -16.985 25.460 1.00 86.00 1029 LEU A C 1
ATOM 8273 O O . LEU A 1 1029 ? -26.389 -18.060 25.070 1.00 86.00 1029 LEU A O 1
ATOM 8277 N N . GLU A 1 1030 ? -27.794 -16.327 24.797 1.00 87.81 1030 GLU A N 1
ATOM 8278 C CA . GLU A 1 1030 ? -28.405 -16.843 23.576 1.00 87.81 1030 GLU A CA 1
ATOM 8279 C C . GLU A 1 1030 ? -27.410 -16.936 22.410 1.00 87.81 1030 GLU A C 1
ATOM 8281 O O . GLU A 1 1030 ? -27.410 -17.924 21.675 1.00 87.81 1030 GLU A O 1
ATOM 8286 N N . VAL A 1 1031 ? -26.497 -15.972 22.270 1.00 87.62 1031 VAL A N 1
ATOM 8287 C CA . VAL A 1 1031 ? -25.440 -16.023 21.248 1.00 87.62 1031 VAL A CA 1
ATOM 8288 C C . VAL A 1 1031 ? -24.368 -17.076 21.565 1.00 87.62 1031 VAL A C 1
ATOM 8290 O O . VAL A 1 1031 ? -23.856 -17.724 20.647 1.00 87.62 1031 VAL A O 1
ATOM 8293 N N . GLN A 1 1032 ? -24.049 -17.308 22.843 1.00 85.19 1032 GLN A N 1
ATOM 8294 C CA . GLN A 1 1032 ? -23.107 -18.352 23.267 1.00 85.19 1032 GLN A CA 1
ATOM 8295 C C . GLN A 1 1032 ? -23.667 -19.759 23.031 1.00 85.19 1032 GLN A C 1
ATOM 8297 O O . GLN A 1 1032 ? -22.918 -20.646 22.626 1.00 85.19 1032 GLN A O 1
ATOM 8302 N N . LYS A 1 1033 ? -24.985 -19.965 23.171 1.00 85.81 1033 LYS A N 1
ATOM 8303 C CA . LYS A 1 1033 ? -25.647 -21.233 22.803 1.00 85.81 1033 LYS A CA 1
ATOM 8304 C C . LYS A 1 1033 ? -25.488 -21.588 21.320 1.00 85.81 1033 LYS A C 1
ATOM 8306 O O . LYS A 1 1033 ? -25.556 -22.763 20.970 1.00 85.81 1033 LYS A O 1
ATOM 8311 N N . LEU A 1 1034 ? -25.280 -20.596 20.448 1.00 85.25 1034 LEU A N 1
ATOM 8312 C CA . LEU A 1 1034 ? -25.043 -20.819 19.018 1.00 85.25 1034 LEU A CA 1
ATOM 8313 C C . LEU A 1 1034 ? -23.600 -21.238 18.694 1.00 85.25 1034 LEU A C 1
ATOM 8315 O O . LEU A 1 1034 ? -23.343 -21.676 17.570 1.00 85.25 1034 LEU A O 1
ATOM 8319 N N . GLN A 1 1035 ? -22.656 -21.093 19.632 1.00 82.12 1035 GLN A N 1
ATOM 8320 C CA . GLN A 1 1035 ? -21.243 -21.393 19.401 1.00 82.12 1035 GLN A CA 1
ATOM 8321 C C . GLN A 1 1035 ? -20.987 -22.910 19.385 1.00 82.12 1035 GLN A C 1
ATOM 8323 O O . GLN A 1 1035 ? -21.567 -23.640 20.188 1.00 82.12 1035 GLN A O 1
ATOM 8328 N N . PRO A 1 1036 ? -20.095 -23.409 18.506 1.00 80.75 1036 PRO A N 1
ATOM 8329 C CA . PRO A 1 1036 ? -19.765 -24.834 18.457 1.00 80.75 1036 PRO A CA 1
ATOM 8330 C C . PRO A 1 1036 ? -18.895 -25.279 19.644 1.00 80.75 1036 PRO A C 1
ATOM 8332 O O . PRO A 1 1036 ? -18.932 -26.441 20.040 1.00 80.75 1036 PRO A O 1
ATOM 8335 N N . GLU A 1 1037 ? -18.120 -24.355 20.214 1.00 83.12 1037 GLU A N 1
ATOM 8336 C CA . GLU A 1 1037 ? -17.200 -24.576 21.329 1.00 83.12 1037 GLU A CA 1
ATOM 8337 C C . GLU A 1 1037 ? -17.303 -23.420 22.328 1.00 83.12 1037 GLU A C 1
ATOM 8339 O O . GLU A 1 1037 ? -17.683 -22.304 21.964 1.00 83.12 1037 GLU A O 1
ATOM 8344 N N . LYS A 1 1038 ? -16.923 -23.673 23.587 1.00 85.31 1038 LYS A N 1
ATOM 8345 C CA . LYS A 1 1038 ? -16.899 -22.643 24.629 1.00 85.31 1038 LYS A CA 1
ATOM 8346 C C . LYS A 1 1038 ? -15.792 -21.630 24.348 1.00 85.31 1038 LYS A C 1
ATOM 8348 O O . LYS A 1 1038 ? -14.609 -21.981 24.365 1.00 85.31 1038 LYS A O 1
ATOM 8353 N N . LYS A 1 1039 ? -16.151 -20.365 24.144 1.00 84.81 1039 LYS A N 1
ATOM 8354 C CA . LYS A 1 1039 ? -15.188 -19.291 23.862 1.00 84.81 1039 LYS A CA 1
ATOM 8355 C C . LYS A 1 1039 ? -14.892 -18.452 25.118 1.00 84.81 1039 LYS A C 1
ATOM 8357 O O . LYS A 1 1039 ? -15.744 -18.375 26.006 1.00 84.81 1039 LYS A O 1
ATOM 8362 N N . PRO A 1 1040 ? -13.691 -17.857 25.233 1.00 85.75 1040 PRO A N 1
ATOM 8363 C CA . PRO A 1 1040 ? -13.393 -16.869 26.261 1.00 85.75 1040 PRO A CA 1
ATOM 8364 C C . PRO A 1 1040 ? -14.310 -15.648 26.155 1.00 85.75 1040 PRO A C 1
ATOM 8366 O O . PRO A 1 1040 ? -14.614 -15.193 25.048 1.00 85.75 1040 PRO A O 1
ATOM 8369 N N . VAL A 1 1041 ? -14.712 -15.106 27.303 1.00 86.75 1041 VAL A N 1
ATOM 8370 C CA . VAL A 1 1041 ? -15.491 -13.868 27.409 1.00 86.75 1041 VAL A CA 1
ATOM 8371 C C . VAL A 1 1041 ? -14.725 -12.856 28.251 1.00 86.75 1041 VAL A C 1
ATOM 8373 O O . VAL A 1 1041 ? -14.260 -13.177 29.343 1.00 86.75 1041 VAL A O 1
ATOM 8376 N N . GLU A 1 1042 ? -14.633 -11.630 27.747 1.00 85.19 1042 GLU A N 1
ATOM 8377 C CA . GLU A 1 1042 ? -14.028 -10.492 28.422 1.00 85.19 1042 GLU A CA 1
ATOM 8378 C C . GLU A 1 1042 ? -15.103 -9.469 28.817 1.00 85.19 1042 GLU A C 1
ATOM 8380 O O . GLU A 1 1042 ? -15.803 -8.904 27.969 1.00 85.19 1042 GLU A O 1
ATOM 8385 N N . LEU A 1 1043 ? -15.232 -9.227 30.123 1.00 80.94 1043 LEU A N 1
ATOM 8386 C CA . LEU A 1 1043 ? -16.193 -8.282 30.694 1.00 80.94 1043 LEU A CA 1
ATOM 8387 C C . LEU A 1 1043 ? -15.611 -6.866 30.794 1.00 80.94 1043 LEU A C 1
ATOM 8389 O O . LEU A 1 1043 ? -14.546 -6.670 31.379 1.00 80.94 1043 LEU A O 1
ATOM 8393 N N . LYS A 1 1044 ? -16.325 -5.861 30.271 1.00 73.69 1044 LYS A N 1
ATOM 8394 C CA . LYS A 1 1044 ? -15.912 -4.436 30.295 1.00 73.69 1044 LYS A CA 1
ATOM 8395 C C . LYS A 1 1044 ? -16.583 -3.585 31.376 1.00 73.69 1044 LYS A C 1
ATOM 8397 O O . LYS A 1 1044 ? -16.022 -2.583 31.840 1.00 73.69 1044 LYS A O 1
ATOM 8402 N N . GLY A 1 1045 ? -17.765 -4.006 31.796 1.00 68.19 1045 GLY A N 1
ATOM 8403 C CA . GLY A 1 1045 ? -18.563 -3.373 32.833 1.00 68.19 1045 GLY A CA 1
ATOM 8404 C C . GLY A 1 1045 ? -19.479 -4.395 33.487 1.00 68.19 1045 GLY A C 1
ATOM 8405 O O . GLY A 1 1045 ? -19.654 -5.504 32.978 1.00 68.19 1045 GLY A O 1
ATOM 8406 N N . TRP A 1 1046 ? -19.993 -4.021 34.653 1.00 71.25 1046 TRP A N 1
ATOM 8407 C CA . TRP A 1 1046 ? -20.801 -4.869 35.516 1.00 71.25 1046 TRP A CA 1
ATOM 8408 C C . TRP A 1 1046 ? -22.148 -4.202 35.786 1.00 71.25 1046 TRP A C 1
ATOM 8410 O O . TRP A 1 1046 ? -22.217 -2.972 35.807 1.00 71.25 1046 TRP A O 1
ATOM 8420 N N . SER A 1 1047 ? -23.187 -5.008 35.988 1.00 72.25 1047 SER A N 1
ATOM 8421 C CA . SER A 1 1047 ? -24.503 -4.535 36.412 1.00 72.25 1047 SER A CA 1
ATOM 8422 C C . SER A 1 1047 ? -24.686 -4.790 37.904 1.00 72.25 1047 SER A C 1
ATOM 8424 O O . SER A 1 1047 ? -24.434 -5.898 38.375 1.00 72.25 1047 SER A O 1
ATOM 8426 N N . ASP A 1 1048 ? -25.156 -3.784 38.637 1.00 67.50 1048 ASP A N 1
ATOM 8427 C CA . ASP A 1 1048 ? -25.567 -3.948 40.035 1.00 67.50 1048 ASP A CA 1
ATOM 8428 C C . ASP A 1 1048 ? -26.944 -4.646 40.145 1.00 67.50 1048 ASP A C 1
ATOM 8430 O O . ASP A 1 1048 ? -27.391 -4.978 41.243 1.00 67.50 1048 ASP A O 1
ATOM 8434 N N . GLU A 1 1049 ? -27.624 -4.899 39.017 1.00 75.19 1049 GLU A N 1
ATOM 8435 C CA . GLU A 1 1049 ? -28.888 -5.635 38.985 1.00 75.19 1049 GLU A CA 1
ATOM 8436 C C . GLU A 1 1049 ? -28.666 -7.137 39.193 1.00 75.19 1049 GLU A C 1
ATOM 8438 O O . GLU A 1 1049 ? -28.129 -7.846 38.339 1.00 75.19 1049 GLU A O 1
ATOM 8443 N N . GLU A 1 1050 ? -29.171 -7.653 40.312 1.00 73.12 1050 GLU A N 1
ATOM 8444 C CA . GLU A 1 1050 ? -29.071 -9.066 40.693 1.00 73.12 1050 GLU A CA 1
ATOM 8445 C C . GLU A 1 1050 ? -29.623 -10.021 39.612 1.00 73.12 1050 GLU A C 1
ATOM 8447 O O . GLU A 1 1050 ? -29.093 -11.111 39.395 1.00 73.12 1050 GLU A O 1
ATOM 8452 N N . SER A 1 1051 ? -30.657 -9.609 38.869 1.00 78.00 1051 SER A N 1
ATOM 8453 C CA . SER A 1 1051 ? -31.210 -10.378 37.745 1.00 78.00 1051 SER A CA 1
ATOM 8454 C C . SER A 1 1051 ? -30.237 -10.526 36.575 1.00 78.00 1051 SER A C 1
ATOM 8456 O O . SER A 1 1051 ? -30.186 -11.593 35.954 1.00 78.00 1051 SER A O 1
ATOM 8458 N N . GLU A 1 1052 ? -29.452 -9.493 36.273 1.00 78.81 1052 GLU A N 1
ATOM 8459 C CA . GLU A 1 1052 ? -28.454 -9.531 35.200 1.00 78.81 1052 GLU A CA 1
ATOM 8460 C C . GLU A 1 1052 ? -27.232 -10.343 35.626 1.00 78.81 1052 GLU A C 1
ATOM 8462 O O . GLU A 1 1052 ? -26.721 -11.143 34.842 1.00 78.81 1052 GLU A O 1
ATOM 8467 N N . VAL A 1 1053 ? -26.829 -10.250 36.898 1.00 75.12 1053 VAL A N 1
ATOM 8468 C CA . VAL A 1 1053 ? -25.772 -11.104 37.456 1.00 75.12 1053 VAL A CA 1
ATOM 8469 C C . VAL A 1 1053 ? -26.170 -12.578 37.417 1.00 75.12 1053 VAL A C 1
ATOM 8471 O O . VAL A 1 1053 ? -25.395 -13.408 36.941 1.00 75.12 1053 VAL A O 1
ATOM 8474 N N . ARG A 1 1054 ? -27.392 -12.924 37.837 1.00 77.88 1054 ARG A N 1
ATOM 8475 C CA . ARG A 1 1054 ? -27.916 -14.299 37.738 1.00 77.88 1054 ARG A CA 1
ATOM 8476 C C . ARG A 1 1054 ? -27.970 -14.786 36.290 1.00 77.88 1054 ARG A C 1
ATOM 8478 O O . ARG A 1 1054 ? -27.587 -15.920 36.007 1.00 77.88 1054 ARG A O 1
ATOM 8485 N N . SER A 1 1055 ? -28.386 -13.925 35.362 1.00 81.81 1055 SER A N 1
ATOM 8486 C CA . SER A 1 1055 ? -28.394 -14.236 33.925 1.00 81.81 1055 SER A CA 1
ATOM 8487 C C . SER A 1 1055 ? -26.975 -14.460 33.380 1.00 81.81 1055 SER A C 1
ATOM 8489 O O . SER A 1 1055 ? -26.745 -15.358 32.568 1.00 81.81 1055 SER A O 1
ATOM 8491 N N . PHE A 1 1056 ? -25.987 -13.710 33.873 1.00 83.19 1056 PHE A N 1
ATOM 8492 C CA . PHE A 1 1056 ? -24.581 -13.924 33.545 1.00 83.19 1056 PHE A CA 1
ATOM 8493 C C . PHE A 1 1056 ? -24.016 -15.214 34.162 1.00 83.19 1056 PHE A C 1
ATOM 8495 O O . PHE A 1 1056 ? -23.277 -15.934 33.492 1.00 83.19 1056 PHE A O 1
ATOM 8502 N N . LEU A 1 1057 ? -24.402 -15.575 35.392 1.00 82.12 1057 LEU A N 1
ATOM 8503 C CA . LEU A 1 1057 ? -23.999 -16.843 36.019 1.00 82.12 1057 LEU A CA 1
ATOM 8504 C C . LEU A 1 1057 ? -24.408 -18.056 35.167 1.00 82.12 1057 LEU A C 1
ATOM 8506 O O . LEU A 1 1057 ? -23.644 -19.014 35.051 1.00 82.12 1057 LEU A O 1
ATOM 8510 N N . GLN A 1 1058 ? -25.554 -17.992 34.485 1.00 82.88 1058 GLN A N 1
ATOM 8511 C CA . GLN A 1 1058 ? -25.978 -19.030 33.537 1.00 82.88 1058 GLN A CA 1
ATOM 8512 C C . GLN A 1 1058 ? -25.052 -19.125 32.309 1.00 82.88 1058 GLN A C 1
ATOM 8514 O O . GLN A 1 1058 ? -24.816 -20.225 31.793 1.00 82.88 1058 GLN A O 1
ATOM 8519 N N . CYS A 1 1059 ? -24.459 -18.005 31.875 1.00 84.00 1059 CYS A N 1
ATOM 8520 C CA . CYS A 1 1059 ? -23.485 -17.971 30.778 1.00 84.00 1059 CYS A CA 1
ATOM 8521 C C . CYS A 1 1059 ? -22.204 -18.742 31.113 1.00 84.00 1059 CYS A C 1
ATOM 8523 O O . CYS A 1 1059 ? -21.576 -19.270 30.197 1.00 84.00 1059 CYS A O 1
ATOM 8525 N N . LEU A 1 1060 ? -21.832 -18.872 32.396 1.00 81.69 1060 LEU A N 1
ATOM 8526 C CA . LEU A 1 1060 ? -20.600 -19.557 32.819 1.00 81.69 1060 LEU A CA 1
ATOM 8527 C C . LEU A 1 1060 ? -20.509 -20.997 32.298 1.00 81.69 1060 LEU A C 1
ATOM 8529 O O . LEU A 1 1060 ? -19.425 -21.511 32.031 1.00 81.69 1060 LEU A O 1
ATOM 8533 N N . SER A 1 1061 ? -21.655 -21.651 32.105 1.00 82.06 1061 SER A N 1
ATOM 8534 C CA . SER A 1 1061 ? -21.715 -23.003 31.551 1.00 82.06 1061 SER A CA 1
ATOM 8535 C C . SER A 1 1061 ? -21.305 -23.082 30.070 1.00 82.06 1061 SER A C 1
ATOM 8537 O O . SER A 1 1061 ? -20.881 -24.154 29.630 1.00 82.06 1061 SER A O 1
ATOM 8539 N N . TYR A 1 1062 ? -21.329 -21.966 29.333 1.00 82.75 1062 TYR A N 1
ATOM 8540 C CA . TYR A 1 1062 ? -21.034 -21.866 27.896 1.00 82.75 1062 TYR A CA 1
ATOM 8541 C C . TYR A 1 1062 ? -19.720 -21.135 27.570 1.00 82.75 1062 TYR A C 1
ATOM 8543 O O . TYR A 1 1062 ? -19.312 -21.119 26.411 1.00 82.75 1062 TYR A O 1
ATOM 8551 N N . ILE A 1 1063 ? -19.020 -20.581 28.563 1.00 84.75 1063 ILE A N 1
ATOM 8552 C CA . ILE A 1 1063 ? -17.729 -19.897 28.367 1.00 84.75 1063 ILE A CA 1
ATOM 8553 C C . ILE A 1 1063 ? -16.564 -20.792 28.797 1.00 84.75 1063 ILE A C 1
ATOM 8555 O O . ILE A 1 1063 ? -16.713 -21.648 29.670 1.00 84.75 1063 ILE A O 1
ATOM 8559 N N . SER A 1 1064 ? -15.398 -20.629 28.171 1.00 84.06 1064 SER A N 1
ATOM 8560 C CA . SER A 1 1064 ? -14.195 -21.401 28.536 1.00 84.06 1064 SER A CA 1
ATOM 8561 C C . SER A 1 1064 ? -13.306 -20.677 29.534 1.00 84.06 1064 SER A C 1
ATOM 8563 O O . SER A 1 1064 ? -12.689 -21.319 30.378 1.00 84.06 1064 SER A O 1
ATOM 8565 N N . GLN A 1 1065 ? -13.238 -19.352 29.441 1.00 82.38 1065 GLN A N 1
ATOM 8566 C CA . GLN A 1 1065 ? -12.464 -18.498 30.332 1.00 82.38 1065 GLN A CA 1
ATOM 8567 C C . GLN A 1 1065 ? -13.205 -17.183 30.527 1.00 82.38 1065 GLN A C 1
ATOM 8569 O O . GLN A 1 1065 ? -13.832 -16.678 29.593 1.00 82.38 1065 GLN A O 1
ATOM 8574 N N . LEU A 1 1066 ? -13.107 -16.638 31.734 1.00 82.75 1066 LEU A N 1
ATOM 8575 C CA . LEU A 1 1066 ? -13.613 -15.317 32.057 1.00 82.75 1066 LEU A CA 1
ATOM 8576 C C . LEU A 1 1066 ? -12.428 -14.406 32.351 1.00 82.75 1066 LEU A C 1
ATOM 8578 O O . LEU A 1 1066 ? -11.667 -14.659 33.286 1.00 82.75 1066 LEU A O 1
ATOM 8582 N N . SER A 1 1067 ? -12.283 -13.363 31.544 1.00 77.19 1067 SER A N 1
ATOM 8583 C CA . SER A 1 1067 ? -11.345 -12.273 31.777 1.00 77.19 1067 SER A CA 1
ATOM 8584 C C . SER A 1 1067 ? -12.105 -10.964 31.953 1.00 77.19 1067 SER A C 1
ATOM 8586 O O . SER A 1 1067 ? -13.302 -10.850 31.676 1.00 77.19 1067 SER A O 1
ATOM 8588 N N . PHE A 1 1068 ? -11.398 -9.954 32.435 1.00 74.12 1068 PHE A N 1
ATOM 8589 C CA . PHE A 1 1068 ? -11.960 -8.632 32.641 1.00 74.12 1068 PHE A CA 1
ATOM 8590 C C . PHE A 1 1068 ? -11.072 -7.628 31.939 1.00 74.12 1068 PHE A C 1
ATOM 8592 O O . PHE A 1 1068 ? -9.846 -7.680 32.061 1.00 74.12 1068 PHE A O 1
ATOM 8599 N N . TYR A 1 1069 ? -11.695 -6.696 31.231 1.00 64.88 1069 TYR A N 1
ATOM 8600 C CA . TYR A 1 1069 ? -10.972 -5.599 30.624 1.00 64.88 1069 TYR A CA 1
ATOM 8601 C C . TYR A 1 1069 ? -10.355 -4.758 31.748 1.00 64.88 1069 TYR A C 1
ATOM 8603 O O . TYR A 1 1069 ? -11.094 -4.327 32.644 1.00 64.88 1069 TYR A O 1
ATOM 8611 N N . PRO A 1 1070 ? -9.035 -4.494 31.737 1.00 53.53 1070 PRO A N 1
ATOM 8612 C CA . PRO A 1 1070 ? -8.383 -3.695 32.761 1.00 53.53 1070 PRO A CA 1
ATOM 8613 C C . PRO A 1 1070 ? -8.822 -2.237 32.607 1.00 53.53 1070 PRO A C 1
ATOM 8615 O O . PRO A 1 1070 ? -8.159 -1.395 31.998 1.00 53.53 1070 PRO A O 1
ATOM 8618 N N . ARG A 1 1071 ? -9.993 -1.912 33.156 1.00 46.28 1071 ARG A N 1
ATOM 8619 C CA . ARG A 1 1071 ? -10.340 -0.536 33.491 1.00 46.28 1071 ARG A CA 1
ATOM 8620 C C . ARG A 1 1071 ? -9.324 -0.082 34.540 1.00 46.28 1071 ARG A C 1
ATOM 8622 O O . ARG A 1 1071 ? -8.880 -0.868 35.370 1.00 46.28 1071 ARG A O 1
ATOM 8629 N N . ARG A 1 1072 ? -8.980 1.210 34.541 1.00 42.88 1072 ARG A N 1
ATOM 8630 C CA . ARG A 1 1072 ? -8.396 1.890 35.712 1.00 42.88 1072 ARG A CA 1
ATOM 8631 C C . ARG A 1 1072 ? -9.432 1.882 36.850 1.00 42.88 1072 ARG A C 1
ATOM 8633 O O . ARG A 1 1072 ? -10.034 2.909 37.161 1.00 42.88 1072 ARG A O 1
ATOM 8640 N N . SER A 1 1073 ? -9.776 0.703 37.344 1.00 49.91 1073 SER A N 1
ATOM 8641 C CA . SER A 1 1073 ? -10.673 0.485 38.463 1.00 49.91 1073 SER A CA 1
ATOM 8642 C C . SER A 1 1073 ? -9.827 0.366 39.711 1.00 49.91 1073 SER A C 1
ATOM 8644 O O . SER A 1 1073 ? -8.832 -0.347 39.735 1.00 49.91 1073 SER A O 1
ATOM 8646 N N . ASP A 1 1074 ? -10.254 1.107 40.721 1.00 62.00 1074 ASP A N 1
ATOM 8647 C CA . ASP A 1 1074 ? -9.836 0.949 42.100 1.00 62.00 1074 ASP A CA 1
ATOM 8648 C C . ASP A 1 1074 ? -9.834 -0.553 42.471 1.00 62.00 1074 ASP A C 1
ATOM 8650 O O . ASP A 1 1074 ? -10.892 -1.190 42.357 1.00 62.00 1074 ASP A O 1
ATOM 8654 N N . PRO A 1 1075 ? -8.678 -1.120 42.870 1.00 68.62 1075 PRO A N 1
ATOM 8655 C CA . PRO A 1 1075 ? -8.540 -2.496 43.343 1.00 68.62 1075 PRO A CA 1
ATOM 8656 C C . PRO A 1 1075 ? -9.655 -2.928 44.300 1.00 68.62 1075 PRO A C 1
ATOM 8658 O O . PRO A 1 1075 ? -10.175 -4.037 44.190 1.00 68.62 1075 PRO A O 1
ATOM 8661 N N . SER A 1 1076 ? -10.109 -2.025 45.175 1.00 71.06 1076 SER A N 1
ATOM 8662 C CA . SER A 1 1076 ? -11.173 -2.309 46.141 1.00 71.06 1076 SER A CA 1
ATOM 8663 C C . SER A 1 1076 ? -12.530 -2.586 45.483 1.00 71.06 1076 SER A C 1
ATOM 8665 O O . SER A 1 1076 ? -13.289 -3.431 45.954 1.00 71.06 1076 SER A O 1
ATOM 8667 N N . LYS A 1 1077 ? -12.839 -1.933 44.355 1.00 72.19 1077 LYS A N 1
ATOM 8668 C CA . LYS A 1 1077 ? -14.091 -2.145 43.611 1.00 72.19 1077 LYS A CA 1
ATOM 8669 C C . LYS A 1 1077 ? -14.075 -3.440 42.830 1.00 72.19 1077 LYS A C 1
ATOM 8671 O O . LYS A 1 1077 ? -15.105 -4.097 42.752 1.00 72.19 1077 LYS A O 1
ATOM 8676 N N . GLN A 1 1078 ? -12.918 -3.807 42.282 1.00 74.25 1078 GLN A N 1
ATOM 8677 C CA . GLN A 1 1078 ? -12.728 -5.112 41.653 1.00 74.25 1078 GLN A CA 1
ATOM 8678 C C . GLN A 1 1078 ? -12.856 -6.234 42.684 1.00 74.25 1078 GLN A C 1
ATOM 8680 O O . GLN A 1 1078 ? -13.571 -7.197 42.434 1.00 74.25 1078 GLN A O 1
ATOM 8685 N N . ILE A 1 1079 ? -12.233 -6.085 43.856 1.00 78.62 1079 ILE A N 1
ATOM 8686 C CA . ILE A 1 1079 ? -12.346 -7.053 44.952 1.00 78.62 1079 ILE A CA 1
ATOM 8687 C C . ILE A 1 1079 ? -13.793 -7.171 45.421 1.00 78.62 1079 ILE A C 1
ATOM 8689 O O . ILE A 1 1079 ? -14.311 -8.281 45.494 1.00 78.62 1079 ILE A O 1
ATOM 8693 N N . LYS A 1 1080 ? -14.470 -6.043 45.666 1.00 78.50 1080 LYS A N 1
ATOM 8694 C CA . LYS A 1 1080 ? -15.886 -6.038 46.042 1.00 78.50 1080 LYS A CA 1
ATOM 8695 C C . LYS A 1 1080 ? -16.739 -6.764 45.003 1.00 78.50 1080 LYS A C 1
ATOM 8697 O O . LYS A 1 1080 ? -17.502 -7.648 45.358 1.00 78.50 1080 LYS A O 1
ATOM 8702 N N . PHE A 1 1081 ? -16.545 -6.449 43.728 1.00 77.00 1081 PHE A N 1
ATOM 8703 C CA . PHE A 1 1081 ? -17.253 -7.095 42.631 1.00 77.00 1081 PHE A CA 1
ATOM 8704 C C . PHE A 1 1081 ? -17.011 -8.621 42.580 1.00 77.00 1081 PHE A C 1
ATOM 8706 O O . PHE A 1 1081 ? -17.960 -9.391 42.445 1.00 77.00 1081 PHE A O 1
ATOM 8713 N N . LEU A 1 1082 ? -15.765 -9.081 42.733 1.00 80.50 1082 LEU A N 1
ATOM 8714 C CA . LEU A 1 1082 ? -15.444 -10.514 42.763 1.00 80.50 1082 LEU A CA 1
ATOM 8715 C C . LEU A 1 1082 ? -16.082 -11.223 43.966 1.00 80.50 1082 LEU A C 1
ATOM 8717 O O . LEU A 1 1082 ? -16.559 -12.351 43.832 1.00 80.50 1082 LEU A O 1
ATOM 8721 N N . VAL A 1 1083 ? -16.106 -10.565 45.127 1.00 81.44 1083 VAL A N 1
ATOM 8722 C CA . VAL A 1 1083 ? -16.770 -11.070 46.335 1.00 81.44 1083 VAL A CA 1
ATOM 8723 C C . VAL A 1 1083 ? -18.283 -11.121 46.134 1.00 81.44 1083 VAL A C 1
ATOM 8725 O O . VAL A 1 1083 ? -18.888 -12.138 46.463 1.00 81.44 1083 VAL A O 1
ATOM 8728 N N . ASP A 1 1084 ? -18.893 -10.101 45.531 1.00 79.62 1084 ASP A N 1
ATOM 8729 C CA . ASP A 1 1084 ? -20.328 -10.068 45.224 1.00 79.62 1084 ASP A CA 1
ATOM 8730 C C . ASP A 1 1084 ? -20.708 -11.181 44.228 1.00 79.62 1084 ASP A C 1
ATOM 8732 O O . ASP A 1 1084 ? -21.704 -11.877 44.424 1.00 79.62 1084 ASP A O 1
ATOM 8736 N N . LEU A 1 1085 ? -19.881 -11.431 43.206 1.00 81.38 1085 LEU A N 1
ATOM 8737 C CA . LEU A 1 1085 ? -20.076 -12.527 42.251 1.00 81.38 1085 LEU A CA 1
ATOM 8738 C C . LEU A 1 1085 ? -19.998 -13.906 42.924 1.00 81.38 1085 LEU A C 1
ATOM 8740 O O . LEU A 1 1085 ? -20.834 -14.769 42.661 1.00 81.38 1085 LEU A O 1
ATOM 8744 N N . LEU A 1 1086 ? -19.014 -14.117 43.804 1.00 83.56 1086 LEU A N 1
ATOM 8745 C CA . LEU A 1 1086 ? -18.888 -15.352 44.585 1.00 83.56 1086 LEU A CA 1
ATOM 8746 C C . LEU A 1 1086 ? -20.047 -15.532 45.566 1.00 83.56 1086 LEU A C 1
ATOM 8748 O O . LEU A 1 1086 ? -20.536 -16.647 45.735 1.00 83.56 1086 LEU A O 1
ATOM 8752 N N . SER A 1 1087 ? -20.507 -14.438 46.169 1.00 82.25 1087 SER A N 1
ATOM 8753 C CA . SER A 1 1087 ? -21.649 -14.429 47.082 1.00 82.25 1087 SER A CA 1
ATOM 8754 C C . SER A 1 1087 ? -22.921 -14.862 46.360 1.00 82.25 1087 SER A C 1
ATOM 8756 O O . SER A 1 1087 ? -23.599 -15.786 46.804 1.00 82.25 1087 SER A O 1
ATOM 8758 N N . GLN A 1 1088 ? -23.199 -14.268 45.197 1.00 80.81 1088 GLN A N 1
ATOM 8759 C CA . GLN A 1 1088 ? -24.366 -14.615 44.386 1.00 80.81 1088 GLN A CA 1
ATOM 8760 C C . GLN A 1 1088 ? -24.270 -16.026 43.798 1.00 80.81 1088 GLN A C 1
ATOM 8762 O O . GLN A 1 1088 ? -25.272 -16.735 43.732 1.00 80.81 1088 GLN A O 1
ATOM 8767 N N . ALA A 1 1089 ? -23.072 -16.479 43.417 1.00 83.75 1089 ALA A N 1
ATOM 8768 C CA . ALA A 1 1089 ? -22.858 -17.857 42.983 1.00 83.75 1089 ALA A CA 1
ATOM 8769 C C . ALA A 1 1089 ? -23.138 -18.866 44.110 1.00 83.75 1089 ALA A C 1
ATOM 8771 O O . ALA A 1 1089 ? -23.760 -19.896 43.855 1.00 83.75 1089 ALA A O 1
ATOM 8772 N N . ALA A 1 1090 ? -22.723 -18.564 45.345 1.00 83.50 1090 ALA A N 1
ATOM 8773 C CA . ALA A 1 1090 ? -22.989 -19.401 46.515 1.00 83.50 1090 ALA A CA 1
ATOM 8774 C C . ALA A 1 1090 ? -24.483 -19.444 46.864 1.00 83.50 1090 ALA A C 1
ATOM 8776 O O . ALA A 1 1090 ? -25.024 -20.510 47.148 1.00 83.50 1090 ALA A O 1
ATOM 8777 N N . GLU A 1 1091 ? -25.160 -18.297 46.799 1.00 82.69 1091 GLU A N 1
ATOM 8778 C CA . GLU A 1 1091 ? -26.608 -18.198 47.009 1.00 82.69 1091 GLU A CA 1
ATOM 8779 C C . GLU A 1 1091 ? -27.399 -18.962 45.955 1.00 82.69 1091 GLU A C 1
ATOM 8781 O O . GLU A 1 1091 ? -28.353 -19.669 46.282 1.00 82.69 1091 GLU A O 1
ATOM 8786 N N . TRP A 1 1092 ? -26.986 -18.861 44.694 1.00 78.94 1092 TRP A N 1
ATOM 8787 C CA . TRP A 1 1092 ? -27.605 -19.596 43.601 1.00 78.94 1092 TRP A CA 1
ATOM 8788 C C . TRP A 1 1092 ? -27.394 -21.106 43.731 1.00 78.94 1092 TRP A C 1
ATOM 8790 O O . TRP A 1 1092 ? -28.336 -21.870 43.524 1.00 78.94 1092 TRP A O 1
ATOM 8800 N N . GLU A 1 1093 ? -26.187 -21.546 44.094 1.00 83.69 1093 GLU A N 1
ATOM 8801 C CA . GLU A 1 1093 ? -25.873 -22.961 44.332 1.00 83.69 1093 GLU A CA 1
ATOM 8802 C C . GLU A 1 1093 ? -26.710 -23.541 45.483 1.00 83.69 1093 GLU A C 1
ATOM 8804 O O . GLU A 1 1093 ? -27.220 -24.656 45.371 1.00 83.69 1093 GLU A O 1
ATOM 8809 N N . GLU A 1 1094 ? -26.950 -22.766 46.543 1.00 80.50 1094 GLU A N 1
ATOM 8810 C CA . GLU A 1 1094 ? -27.828 -23.153 47.654 1.00 80.50 1094 GLU A CA 1
ATOM 8811 C C . GLU A 1 1094 ? -29.311 -23.232 47.236 1.00 80.50 1094 GLU A C 1
ATOM 8813 O O . GLU A 1 1094 ? -30.028 -24.139 47.661 1.00 80.50 1094 GLU A O 1
ATOM 8818 N N . GLN A 1 1095 ? -29.775 -22.318 46.375 1.00 78.31 1095 GLN A N 1
ATOM 8819 C CA . GLN A 1 1095 ? -31.170 -22.262 45.916 1.00 78.31 1095 GLN A CA 1
ATOM 8820 C C . GLN A 1 1095 ? -31.510 -23.312 44.849 1.00 78.31 1095 GLN A C 1
ATOM 8822 O O . GLN A 1 1095 ? -32.613 -23.858 44.848 1.00 78.31 1095 GLN A O 1
ATOM 8827 N N . THR A 1 1096 ? -30.593 -23.571 43.916 1.00 73.94 1096 THR A N 1
ATOM 8828 C CA . THR A 1 1096 ? -30.843 -24.412 42.731 1.00 73.94 1096 THR A CA 1
ATOM 8829 C C . THR A 1 1096 ? -30.203 -25.795 42.817 1.00 73.94 1096 THR A C 1
ATOM 8831 O O . THR A 1 1096 ? -30.607 -26.704 42.092 1.00 73.94 1096 THR A O 1
ATOM 8834 N N . GLY A 1 1097 ? -29.207 -25.975 43.692 1.00 71.69 1097 GLY A N 1
ATOM 8835 C CA . GLY A 1 1097 ? -28.374 -27.176 43.748 1.00 71.69 1097 GLY A CA 1
ATOM 8836 C C . GLY A 1 1097 ? -27.366 -27.295 42.596 1.00 71.69 1097 GLY A C 1
ATOM 8837 O O . GLY A 1 1097 ? -26.657 -28.303 42.506 1.00 71.69 1097 GLY A O 1
ATOM 8838 N N . GLU A 1 1098 ? -27.288 -26.304 41.701 1.00 75.12 1098 GLU A N 1
ATOM 8839 C CA . GLU A 1 1098 ? -26.285 -26.253 40.638 1.00 75.12 1098 GLU A CA 1
ATOM 8840 C C . GLU A 1 1098 ? -24.914 -25.916 41.224 1.00 75.12 1098 GLU A C 1
ATOM 8842 O O . GLU A 1 1098 ? -24.786 -25.001 42.027 1.00 75.12 1098 GLU A O 1
ATOM 8847 N N . LYS A 1 1099 ? -23.862 -26.629 40.801 1.00 82.00 1099 LYS A N 1
ATOM 8848 C CA . LYS A 1 1099 ? -22.487 -26.425 41.297 1.00 82.00 1099 LYS A CA 1
ATOM 8849 C C . LYS A 1 1099 ? -21.839 -25.158 40.720 1.00 82.00 1099 LYS A C 1
ATOM 8851 O O . LYS A 1 1099 ? -20.801 -25.239 40.057 1.00 82.00 1099 LYS A O 1
ATOM 8856 N N . THR A 1 1100 ? -22.464 -24.002 40.909 1.00 80.31 1100 THR A N 1
ATOM 8857 C CA . THR A 1 1100 ? -22.091 -22.723 40.297 1.00 80.31 1100 THR A CA 1
ATOM 8858 C C . THR A 1 1100 ? -20.732 -22.230 40.778 1.00 80.31 1100 THR A C 1
ATOM 8860 O O . THR A 1 1100 ? -19.934 -21.795 39.951 1.00 80.31 1100 THR A O 1
ATOM 8863 N N . LEU A 1 1101 ? -20.375 -22.406 42.055 1.00 81.56 1101 LEU A N 1
ATOM 8864 C CA . LEU A 1 1101 ? -19.034 -22.079 42.562 1.00 81.56 1101 LEU A CA 1
ATOM 8865 C C . LEU A 1 1101 ? -17.944 -22.921 41.885 1.00 81.56 1101 LEU A C 1
ATOM 8867 O O . LEU A 1 1101 ? -16.831 -22.444 41.656 1.00 81.56 1101 LEU A O 1
ATOM 8871 N N . LYS A 1 1102 ? -18.265 -24.163 41.502 1.00 80.62 1102 LYS A N 1
ATOM 8872 C CA . LYS A 1 1102 ? -17.358 -25.025 40.729 1.00 80.62 1102 LYS A CA 1
ATOM 8873 C C . LYS A 1 1102 ? -17.223 -24.572 39.270 1.00 80.62 1102 LYS A C 1
ATOM 8875 O O . LYS A 1 1102 ? -16.176 -24.778 38.664 1.00 80.62 1102 LYS A O 1
ATOM 8880 N N . LEU A 1 1103 ? -18.265 -23.977 38.691 1.00 80.94 1103 LEU A N 1
ATOM 8881 C CA . LEU A 1 1103 ? -18.188 -23.378 37.356 1.00 80.94 1103 LEU A CA 1
ATOM 8882 C C . LEU A 1 1103 ? -17.349 -22.098 37.387 1.00 80.94 1103 LEU A C 1
ATOM 8884 O O . LEU A 1 1103 ? -16.457 -21.951 36.554 1.00 80.94 1103 LEU A O 1
ATOM 8888 N N . VAL A 1 1104 ? -17.554 -21.239 38.390 1.00 80.19 1104 VAL A N 1
ATOM 8889 C CA . VAL A 1 1104 ? -16.739 -20.037 38.629 1.00 80.19 1104 VAL A CA 1
ATOM 8890 C C . VAL A 1 1104 ? -15.255 -20.398 38.776 1.00 80.19 1104 VAL A C 1
ATOM 8892 O O . VAL A 1 1104 ? -14.403 -19.795 38.128 1.00 80.19 1104 VAL A O 1
ATOM 8895 N N . SER A 1 1105 ? -14.930 -21.448 39.537 1.00 77.56 1105 SER A N 1
ATOM 8896 C CA . SER A 1 1105 ? -13.539 -21.891 39.701 1.00 77.56 1105 SER A CA 1
ATOM 8897 C C . SER A 1 1105 ? -12.911 -22.466 38.429 1.00 77.56 1105 SER A C 1
ATOM 8899 O O . SER A 1 1105 ? -11.691 -22.457 38.287 1.00 77.56 1105 SER A O 1
ATOM 8901 N N . SER A 1 1106 ? -13.728 -22.949 37.486 1.00 79.62 1106 SER A N 1
ATOM 8902 C CA . SER A 1 1106 ? -13.255 -23.510 36.216 1.00 79.62 1106 SER A CA 1
ATOM 8903 C C . SER A 1 1106 ? -12.919 -22.458 35.156 1.00 79.62 1106 SER A C 1
ATOM 8905 O O . SER A 1 1106 ? -12.169 -22.760 34.231 1.00 79.62 1106 SER A O 1
ATOM 8907 N N . VAL A 1 1107 ? -13.447 -21.236 35.292 1.00 77.31 1107 VAL A N 1
ATOM 8908 C CA . VAL A 1 1107 ? -13.258 -20.149 34.314 1.00 77.31 1107 VAL A CA 1
ATOM 8909 C C . VAL A 1 1107 ? -12.159 -19.158 34.711 1.00 77.31 1107 VAL A C 1
ATOM 8911 O O . VAL A 1 1107 ? -11.792 -18.304 33.901 1.00 77.31 1107 VAL A O 1
ATOM 8914 N N . TRP A 1 1108 ? -11.616 -19.272 35.930 1.00 76.75 1108 TRP A N 1
ATOM 8915 C CA . TRP A 1 1108 ? -10.553 -18.412 36.451 1.00 76.75 1108 TRP A CA 1
ATOM 8916 C C . TRP A 1 1108 ? -9.199 -19.118 36.524 1.00 76.75 1108 TRP A C 1
ATOM 8918 O O . TRP A 1 1108 ? -9.058 -20.212 37.062 1.00 76.75 1108 TRP A O 1
ATOM 8928 N N . THR A 1 1109 ? -8.169 -18.430 36.040 1.00 71.38 1109 THR A N 1
ATOM 8929 C CA . THR A 1 1109 ? -6.757 -18.782 36.221 1.00 71.38 1109 THR A CA 1
ATOM 8930 C C . THR A 1 1109 ? -5.998 -17.523 36.614 1.00 71.38 1109 THR A C 1
ATOM 8932 O O . THR A 1 1109 ? -6.476 -16.429 36.326 1.00 71.38 1109 THR A O 1
ATOM 8935 N N . TYR A 1 1110 ? -4.812 -17.638 37.220 1.00 74.06 1110 TYR A N 1
ATOM 8936 C CA . TYR A 1 1110 ? -4.007 -16.457 37.550 1.00 74.06 1110 TYR A CA 1
ATOM 8937 C C . TYR A 1 1110 ? -3.801 -15.533 36.334 1.00 74.06 1110 TYR A C 1
ATOM 8939 O O . TYR A 1 1110 ? -4.026 -14.334 36.418 1.00 74.06 1110 TYR A O 1
ATOM 8947 N N . ASN A 1 1111 ? -3.482 -16.087 35.162 1.00 68.38 1111 ASN A N 1
ATOM 8948 C CA . ASN A 1 1111 ? -3.221 -15.293 33.952 1.00 68.38 1111 ASN A CA 1
ATOM 8949 C C . ASN A 1 1111 ? -4.462 -14.595 33.372 1.00 68.38 1111 ASN A C 1
ATOM 8951 O O . ASN A 1 1111 ? -4.319 -13.672 32.575 1.00 68.38 1111 ASN A O 1
ATOM 8955 N N . THR A 1 1112 ? -5.664 -15.050 33.729 1.00 66.44 1112 THR A N 1
ATOM 8956 C CA . THR A 1 1112 ? -6.935 -14.451 33.294 1.00 66.44 1112 THR A CA 1
ATOM 8957 C C . THR A 1 1112 ? -7.610 -13.648 34.408 1.00 66.44 1112 THR A C 1
ATOM 8959 O O . THR A 1 1112 ? -8.682 -13.084 34.192 1.00 66.44 1112 THR A O 1
ATOM 8962 N N . PHE A 1 1113 ? -6.995 -13.593 35.594 1.00 72.19 1113 PHE A N 1
ATOM 8963 C CA . PHE A 1 1113 ? -7.520 -12.897 36.761 1.00 72.19 1113 PHE A CA 1
ATOM 8964 C C . PHE A 1 1113 ? -7.373 -11.373 36.598 1.00 72.19 1113 PHE A C 1
ATOM 8966 O O . PHE A 1 1113 ? -6.392 -10.920 36.003 1.00 72.19 1113 PHE A O 1
ATOM 8973 N N . PRO A 1 1114 ? -8.321 -10.561 37.103 1.00 68.00 1114 PRO A N 1
ATOM 8974 C CA . PRO A 1 1114 ? -8.345 -9.114 36.888 1.00 68.00 1114 PRO A CA 1
ATOM 8975 C C . PRO A 1 1114 ? -7.323 -8.374 37.759 1.00 68.00 1114 PRO A C 1
ATOM 8977 O O . PRO A 1 1114 ? -7.696 -7.601 38.638 1.00 68.00 1114 PRO A O 1
ATOM 8980 N N . PHE A 1 1115 ? -6.032 -8.608 37.538 1.00 71.62 1115 PHE A N 1
ATOM 8981 C CA . PHE A 1 1115 ? -4.993 -7.871 38.246 1.00 71.62 1115 PHE A CA 1
ATOM 8982 C C . PHE A 1 1115 ? -4.977 -6.388 37.841 1.00 71.62 1115 PHE A C 1
ATOM 8984 O O . PHE A 1 1115 ? -5.148 -6.069 36.659 1.00 71.62 1115 PHE A O 1
ATOM 8991 N N . PRO A 1 1116 ? -4.730 -5.467 38.789 1.00 61.53 1116 PRO A N 1
ATOM 8992 C CA . PRO A 1 1116 ? -4.395 -4.088 38.456 1.00 61.53 1116 PRO A CA 1
ATOM 8993 C C . PRO A 1 1116 ? -3.078 -4.024 37.653 1.00 61.53 1116 PRO A C 1
ATOM 8995 O O . PRO A 1 1116 ? -2.211 -4.891 37.777 1.00 61.53 1116 PRO A O 1
ATOM 8998 N N . ASN A 1 1117 ? -2.929 -3.004 36.796 1.00 57.09 1117 ASN A N 1
ATOM 8999 C CA . ASN A 1 1117 ? -1.695 -2.770 36.034 1.00 57.09 1117 ASN A CA 1
ATOM 9000 C C . ASN A 1 1117 ? -0.560 -2.385 36.997 1.00 57.09 1117 ASN A C 1
ATOM 9002 O O . ASN A 1 1117 ? -0.451 -1.210 37.335 1.00 57.09 1117 ASN A O 1
ATOM 9006 N N . GLY A 1 1118 ? 0.276 -3.346 37.386 1.00 58.66 1118 GLY A N 1
ATOM 9007 C CA . GLY A 1 1118 ? 1.269 -3.156 38.440 1.00 58.66 1118 GLY A CA 1
ATOM 9008 C C . GLY A 1 1118 ? 2.410 -4.166 38.409 1.00 58.66 1118 GLY A C 1
ATOM 9009 O O . GLY A 1 1118 ? 2.391 -5.125 37.632 1.00 58.66 1118 GLY A O 1
ATOM 9010 N N . ASP A 1 1119 ? 3.423 -3.933 39.243 1.00 64.69 1119 ASP A N 1
ATOM 9011 C CA . ASP A 1 1119 ? 4.501 -4.893 39.484 1.00 64.69 1119 ASP A CA 1
ATOM 9012 C C . ASP A 1 1119 ? 4.034 -6.059 40.386 1.00 64.69 1119 ASP A C 1
ATOM 9014 O O . ASP A 1 1119 ? 2.886 -6.119 40.832 1.00 64.69 1119 ASP A O 1
ATOM 9018 N N . ASN A 1 1120 ? 4.926 -7.014 40.671 1.00 68.06 1120 ASN A N 1
ATOM 9019 C CA . ASN A 1 1120 ? 4.593 -8.173 41.507 1.00 68.06 1120 ASN A CA 1
ATOM 9020 C C . ASN A 1 1120 ? 4.118 -7.787 42.927 1.00 68.06 1120 ASN A C 1
ATOM 9022 O O . ASN A 1 1120 ? 3.434 -8.595 43.560 1.00 68.06 1120 ASN A O 1
ATOM 9026 N N . SER A 1 1121 ? 4.455 -6.592 43.442 1.00 70.44 1121 SER A N 1
ATOM 9027 C CA . SER A 1 1121 ? 3.933 -6.122 44.736 1.00 70.44 1121 SER A CA 1
ATOM 9028 C C . SER A 1 1121 ? 2.462 -5.761 44.654 1.00 70.44 1121 SER A C 1
ATOM 9030 O O . SER A 1 1121 ? 1.694 -6.261 45.465 1.00 70.44 1121 SER A O 1
ATOM 9032 N N . GLU A 1 1122 ? 2.040 -4.996 43.649 1.00 73.94 1122 GLU A N 1
ATOM 9033 C CA . GLU A 1 1122 ? 0.628 -4.607 43.514 1.00 73.94 1122 GLU A CA 1
ATOM 9034 C C . GLU A 1 1122 ? -0.287 -5.822 43.278 1.00 73.94 1122 GLU A C 1
ATOM 9036 O O . GLU A 1 1122 ? -1.404 -5.888 43.792 1.00 73.94 1122 GLU A O 1
ATOM 9041 N N . GLN A 1 1123 ? 0.205 -6.831 42.553 1.00 76.81 1123 GLN A N 1
ATOM 9042 C CA . GLN A 1 1123 ? -0.511 -8.097 42.356 1.00 76.81 1123 GLN A CA 1
ATOM 9043 C C . GLN A 1 1123 ? -0.589 -8.930 43.643 1.00 76.81 1123 GLN A C 1
ATOM 9045 O O . GLN A 1 1123 ? -1.624 -9.541 43.920 1.00 76.81 1123 GLN A O 1
ATOM 9050 N N . SER A 1 1124 ? 0.486 -8.948 44.441 1.00 78.69 1124 SER A N 1
ATOM 9051 C CA . SER A 1 1124 ? 0.503 -9.611 45.752 1.00 78.69 1124 SER A CA 1
ATOM 9052 C C . SER A 1 1124 ? -0.469 -8.925 46.714 1.00 78.69 1124 SER A C 1
ATOM 9054 O O . SER A 1 1124 ? -1.289 -9.595 47.340 1.00 78.69 1124 SER A O 1
ATOM 9056 N N . ASP A 1 1125 ? -0.444 -7.594 46.763 1.00 78.25 1125 ASP A N 1
ATOM 9057 C CA . ASP A 1 1125 ? -1.309 -6.774 47.608 1.00 78.25 1125 ASP A CA 1
ATOM 9058 C C . ASP A 1 1125 ? -2.792 -6.966 47.278 1.00 78.25 1125 ASP A C 1
ATOM 9060 O O . ASP A 1 1125 ? -3.597 -7.150 48.194 1.00 78.25 1125 ASP A O 1
ATOM 9064 N N . PHE A 1 1126 ? -3.137 -7.027 45.986 1.00 82.50 1126 PHE A N 1
ATOM 9065 C CA . PHE A 1 1126 ? -4.493 -7.307 45.507 1.00 82.50 1126 PHE A CA 1
ATOM 9066 C C . PHE A 1 1126 ? -5.015 -8.675 45.966 1.00 82.50 1126 PHE A C 1
ATOM 9068 O O . PHE A 1 1126 ? -6.153 -8.795 46.420 1.00 82.50 1126 PHE A O 1
ATOM 9075 N N . LEU A 1 1127 ? -4.189 -9.722 45.875 1.00 81.62 1127 LEU A N 1
ATOM 9076 C CA . LEU A 1 1127 ? -4.573 -11.075 46.298 1.00 81.62 1127 LEU A CA 1
ATOM 9077 C C . LEU A 1 1127 ? -4.721 -11.201 47.810 1.00 81.62 1127 LEU A C 1
ATOM 9079 O O . LEU A 1 1127 ? -5.562 -11.980 48.268 1.00 81.62 1127 LEU A O 1
ATOM 9083 N N . LEU A 1 1128 ? -3.908 -10.464 48.568 1.00 82.44 1128 LEU A N 1
ATOM 9084 C CA . LEU A 1 1128 ? -4.001 -10.394 50.024 1.00 82.44 1128 LEU A CA 1
ATOM 9085 C C . LEU A 1 1128 ? -5.281 -9.670 50.458 1.00 82.44 1128 LEU A C 1
ATOM 9087 O O . LEU A 1 1128 ? -5.989 -10.173 51.330 1.00 82.44 1128 LEU A O 1
ATOM 9091 N N . ASP A 1 1129 ? -5.620 -8.553 49.810 1.00 83.75 1129 ASP A N 1
ATOM 9092 C CA . ASP A 1 1129 ? -6.864 -7.825 50.083 1.00 83.75 1129 ASP A CA 1
ATOM 9093 C C . ASP A 1 1129 ? -8.090 -8.669 49.715 1.00 83.75 1129 ASP A C 1
ATOM 9095 O O . ASP A 1 1129 ? -9.009 -8.811 50.524 1.00 83.75 1129 ASP A O 1
ATOM 9099 N N . LEU A 1 1130 ? -8.080 -9.321 48.546 1.00 84.88 1130 LEU A N 1
ATOM 9100 C CA . LEU A 1 1130 ? -9.145 -10.242 48.143 1.00 84.88 1130 LEU A CA 1
ATOM 9101 C C . LEU A 1 1130 ? -9.325 -11.379 49.155 1.00 84.88 1130 LEU A C 1
ATOM 9103 O O . LEU A 1 1130 ? -10.454 -11.696 49.525 1.00 84.88 1130 LEU A O 1
ATOM 9107 N N . TYR A 1 1131 ? -8.225 -11.972 49.631 1.00 85.06 1131 TYR A N 1
ATOM 9108 C CA . TYR A 1 1131 ? -8.278 -13.042 50.626 1.00 85.06 1131 TYR A CA 1
ATOM 9109 C C . TYR A 1 1131 ? -8.921 -12.564 51.932 1.00 85.06 1131 TYR A C 1
ATOM 9111 O O . TYR A 1 1131 ? -9.771 -13.263 52.487 1.00 85.06 1131 TYR A O 1
ATOM 9119 N N . SER A 1 1132 ? -8.549 -11.367 52.401 1.00 84.94 1132 SER A N 1
ATOM 9120 C CA . SER A 1 1132 ? -9.128 -10.762 53.604 1.00 84.94 1132 SER A CA 1
ATOM 9121 C C . SER A 1 1132 ? -10.634 -10.560 53.452 1.00 84.94 1132 SER A C 1
ATOM 9123 O O . SER A 1 1132 ? -11.400 -11.038 54.283 1.00 84.94 1132 SER A O 1
ATOM 9125 N N . HIS A 1 1133 ? -11.072 -9.939 52.355 1.00 85.44 1133 HIS A N 1
ATOM 9126 C CA . HIS A 1 1133 ? -12.492 -9.678 52.109 1.00 85.44 1133 HIS A CA 1
ATOM 9127 C C . HIS A 1 1133 ? -13.320 -10.961 51.967 1.00 85.44 1133 HIS A C 1
ATOM 9129 O O . HIS A 1 1133 ? -14.439 -11.039 52.474 1.00 85.44 1133 HIS A O 1
ATOM 9135 N N . VAL A 1 1134 ? -12.769 -11.990 51.320 1.00 85.44 1134 VAL A N 1
ATOM 9136 C CA . VAL A 1 1134 ? -13.417 -13.303 51.226 1.00 85.44 1134 VAL A CA 1
ATOM 9137 C C . VAL A 1 1134 ? -13.540 -13.944 52.606 1.00 85.44 1134 VAL A C 1
ATOM 9139 O O . VAL A 1 1134 ? -14.595 -14.479 52.932 1.00 85.44 1134 VAL A O 1
ATOM 9142 N N . LYS A 1 1135 ? -12.505 -13.867 53.450 1.00 83.69 1135 LYS A N 1
ATOM 9143 C CA . LYS A 1 1135 ? -12.565 -14.399 54.819 1.00 83.69 1135 LYS A CA 1
ATOM 9144 C C . LYS A 1 1135 ? -13.547 -13.645 55.707 1.00 83.69 1135 LYS A C 1
ATOM 9146 O O . LYS A 1 1135 ? -14.273 -14.282 56.472 1.00 83.69 1135 LYS A O 1
ATOM 9151 N N . ASP A 1 1136 ? -13.625 -12.330 55.570 1.00 84.19 1136 ASP A N 1
ATOM 9152 C CA . ASP A 1 1136 ? -14.635 -11.526 56.255 1.00 84.19 1136 ASP A CA 1
ATOM 9153 C C . ASP A 1 1136 ? -16.050 -11.946 55.820 1.00 84.19 1136 ASP A C 1
ATOM 9155 O O . ASP A 1 1136 ? -16.927 -12.129 56.662 1.00 84.19 1136 ASP A O 1
ATOM 9159 N N . TYR A 1 1137 ? -16.267 -12.219 54.530 1.00 84.94 1137 TYR A N 1
ATOM 9160 C CA . TYR A 1 1137 ? -17.540 -12.753 54.037 1.00 84.94 1137 TYR A CA 1
ATOM 9161 C C . TYR A 1 1137 ? -17.856 -14.158 54.583 1.00 84.94 1137 TYR A C 1
ATOM 9163 O O . TYR A 1 1137 ? -18.962 -14.388 55.081 1.00 84.94 1137 TYR A O 1
ATOM 9171 N N . GLU A 1 1138 ? -16.904 -15.100 54.532 1.00 86.00 1138 GLU A N 1
ATOM 9172 C CA . GLU A 1 1138 ? -17.104 -16.470 55.039 1.00 86.00 1138 GLU A CA 1
ATOM 9173 C C . GLU A 1 1138 ? -17.414 -16.467 56.547 1.00 86.00 1138 GLU A C 1
ATOM 9175 O O . GLU A 1 1138 ? -18.240 -17.249 57.014 1.00 86.00 1138 GLU A O 1
ATOM 9180 N N . THR A 1 1139 ? -16.783 -15.575 57.319 1.00 84.38 1139 THR A N 1
ATOM 9181 C CA . THR A 1 1139 ? -17.019 -15.455 58.768 1.00 84.38 1139 THR A CA 1
ATOM 9182 C C . THR A 1 1139 ? -18.354 -14.793 59.104 1.00 84.38 1139 THR A C 1
ATOM 9184 O O . THR A 1 1139 ? -18.991 -15.194 60.076 1.00 84.38 1139 THR A O 1
ATOM 9187 N N . GLN A 1 1140 ? -18.807 -13.823 58.303 1.00 83.06 1140 GLN A N 1
ATOM 9188 C CA . GLN A 1 1140 ? -20.101 -13.159 58.494 1.00 83.06 1140 GLN A CA 1
ATOM 9189 C C . GLN A 1 1140 ? -21.288 -14.037 58.085 1.00 83.06 1140 GLN A C 1
ATOM 9191 O O . GLN A 1 1140 ? -22.330 -14.000 58.737 1.00 83.06 1140 GLN A O 1
ATOM 9196 N N . THR A 1 1141 ? -21.148 -14.818 57.011 1.00 80.81 1141 THR A N 1
ATOM 9197 C CA . THR A 1 1141 ? -22.261 -15.582 56.417 1.00 80.81 1141 THR A CA 1
ATOM 9198 C C . THR A 1 1141 ? -22.244 -17.070 56.756 1.00 80.81 1141 THR A C 1
ATOM 9200 O O . THR A 1 1141 ? -23.266 -17.739 56.623 1.00 80.81 1141 THR A O 1
ATOM 9203 N N . GLY A 1 1142 ? -21.098 -17.615 57.175 1.00 79.75 1142 GLY A N 1
ATOM 9204 C CA . GLY A 1 1142 ? -20.900 -19.051 57.386 1.00 79.75 1142 GLY A CA 1
ATOM 9205 C C . GLY A 1 1142 ? -20.801 -19.874 56.094 1.00 79.75 1142 GLY A C 1
ATOM 9206 O O . GLY A 1 1142 ? -20.678 -21.097 56.165 1.00 79.75 1142 GLY A O 1
ATOM 9207 N N . ARG A 1 1143 ? -20.847 -19.238 54.914 1.00 80.88 1143 ARG A N 1
ATOM 9208 C CA . ARG A 1 1143 ? -20.745 -19.903 53.607 1.00 80.88 1143 ARG A CA 1
ATOM 9209 C C . ARG A 1 1143 ? -19.292 -19.977 53.164 1.00 80.88 1143 ARG A C 1
ATOM 9211 O O . ARG A 1 1143 ? -18.584 -18.980 53.242 1.00 80.88 1143 ARG A O 1
ATOM 9218 N N . SER A 1 1144 ? -18.850 -21.132 52.664 1.00 82.50 1144 SER A N 1
ATOM 9219 C CA . SER A 1 1144 ? -17.483 -21.273 52.151 1.00 82.50 1144 SER A CA 1
ATOM 9220 C C . SER A 1 1144 ? -17.416 -21.006 50.648 1.00 82.50 1144 SER A C 1
ATOM 9222 O O . SER A 1 1144 ? -18.003 -21.742 49.858 1.00 82.50 1144 SER A O 1
ATOM 9224 N N . VAL A 1 1145 ? -16.668 -19.974 50.260 1.00 83.06 1145 VAL A N 1
ATOM 9225 C CA . VAL A 1 1145 ? -16.455 -19.555 48.861 1.00 83.06 1145 VAL A CA 1
ATOM 9226 C C . VAL A 1 1145 ? -14.976 -19.533 48.473 1.00 83.06 1145 VAL A C 1
ATOM 9228 O O . VAL A 1 1145 ? -14.647 -19.555 47.288 1.00 83.06 1145 VAL A O 1
ATOM 9231 N N . LEU A 1 1146 ? -14.062 -19.584 49.450 1.00 82.12 1146 LEU A N 1
ATOM 9232 C CA . LEU A 1 1146 ? -12.619 -19.637 49.216 1.00 82.12 1146 LEU A CA 1
ATOM 9233 C C . LEU A 1 1146 ? -12.170 -20.802 48.305 1.00 82.12 1146 LEU A C 1
ATOM 9235 O O . LEU A 1 1146 ? -11.283 -20.573 47.477 1.00 82.12 1146 LEU A O 1
ATOM 9239 N N . PRO A 1 1147 ? -12.762 -22.019 48.364 1.00 82.44 1147 PRO A N 1
ATOM 9240 C CA . PRO A 1 1147 ? -12.403 -23.100 47.443 1.00 82.44 1147 PRO A CA 1
ATOM 9241 C C . PRO A 1 1147 ? -12.560 -22.731 45.960 1.00 82.44 1147 PRO A C 1
ATOM 9243 O O . PRO A 1 1147 ? -11.849 -23.280 45.120 1.00 82.44 1147 PRO A O 1
ATOM 9246 N N . ALA A 1 1148 ? -13.444 -21.782 45.623 1.00 81.38 1148 ALA A N 1
ATOM 9247 C CA . ALA A 1 1148 ? -13.623 -21.329 44.246 1.00 81.38 1148 ALA A CA 1
ATOM 9248 C C . ALA A 1 1148 ? -12.437 -20.491 43.727 1.00 81.38 1148 ALA A C 1
ATOM 9250 O O . ALA A 1 1148 ? -12.154 -20.502 42.532 1.00 81.38 1148 ALA A O 1
ATOM 9251 N N . LEU A 1 1149 ? -11.707 -19.814 44.622 1.00 80.88 1149 LEU A N 1
ATOM 9252 C CA . LEU A 1 1149 ? -10.520 -19.011 44.299 1.00 80.88 1149 LEU A CA 1
ATOM 9253 C C . LEU A 1 1149 ? -9.209 -19.797 44.396 1.00 80.88 1149 LEU A C 1
ATOM 9255 O O . LEU A 1 1149 ? -8.163 -19.326 43.951 1.00 80.88 1149 LEU A O 1
ATOM 9259 N N . GLN A 1 1150 ? -9.244 -21.006 44.955 1.00 79.38 1150 GLN A N 1
ATOM 9260 C CA . GLN A 1 1150 ? -8.062 -21.842 45.147 1.00 79.38 1150 GLN A CA 1
ATOM 9261 C C . GLN A 1 1150 ? -7.223 -22.046 43.862 1.00 79.38 1150 GLN A C 1
ATOM 9263 O O . GLN A 1 1150 ? -6.001 -21.911 43.955 1.00 79.38 1150 GLN A O 1
ATOM 9268 N N . PRO A 1 1151 ? -7.805 -22.271 42.661 1.00 80.31 1151 PRO A N 1
ATOM 9269 C CA . PRO A 1 1151 ? -7.029 -22.379 41.420 1.00 80.31 1151 PRO A CA 1
ATOM 9270 C C . PRO A 1 1151 ? -6.222 -21.118 41.076 1.00 80.31 1151 PRO A C 1
ATOM 9272 O O . PRO A 1 1151 ? -5.127 -21.220 40.523 1.00 80.31 1151 PRO A O 1
ATOM 9275 N N . VAL A 1 1152 ? -6.726 -19.931 41.428 1.00 79.12 1152 VAL A N 1
ATOM 9276 C CA . VAL A 1 1152 ? -6.062 -18.639 41.183 1.00 79.12 1152 VAL A CA 1
ATOM 9277 C C . VAL A 1 1152 ? -4.833 -18.502 42.074 1.00 79.12 1152 VAL A C 1
ATOM 9279 O O . VAL A 1 1152 ? -3.742 -18.228 41.579 1.00 79.12 1152 VAL A O 1
ATOM 9282 N N . TYR A 1 1153 ? -4.978 -18.777 43.374 1.00 79.38 1153 TYR A N 1
ATOM 9283 C CA . TYR A 1 1153 ? -3.853 -18.740 44.309 1.00 79.38 1153 TYR A CA 1
ATOM 9284 C C . TYR A 1 1153 ? -2.793 -19.792 43.959 1.00 79.38 1153 TYR A C 1
ATOM 9286 O O . TYR A 1 1153 ? -1.606 -19.480 43.979 1.00 79.38 1153 TYR A O 1
ATOM 9294 N N . GLN A 1 1154 ? -3.193 -21.008 43.574 1.00 76.56 1154 GLN A N 1
ATOM 9295 C CA . GLN A 1 1154 ? -2.261 -22.090 43.227 1.00 76.56 1154 GLN A CA 1
ATOM 9296 C C . GLN A 1 1154 ? -1.488 -21.858 41.917 1.00 76.56 1154 GLN A C 1
ATOM 9298 O O . GLN A 1 1154 ? -0.418 -22.441 41.740 1.00 76.56 1154 GLN A O 1
ATOM 9303 N N . SER A 1 1155 ? -2.005 -21.021 41.008 1.00 71.19 1155 SER A N 1
ATOM 9304 C CA . SER A 1 1155 ? -1.396 -20.732 39.699 1.00 71.19 1155 SER A CA 1
ATOM 9305 C C . SER A 1 1155 ? -0.553 -19.442 39.651 1.00 71.19 1155 SER A C 1
ATOM 9307 O O . SER A 1 1155 ? -0.080 -19.073 38.577 1.00 71.19 1155 SER A O 1
ATOM 9309 N N . ALA A 1 1156 ? -0.302 -18.786 40.793 1.00 67.81 1156 ALA A N 1
ATOM 9310 C CA . ALA A 1 1156 ? 0.479 -17.545 40.890 1.00 67.81 1156 ALA A CA 1
ATOM 9311 C C . ALA A 1 1156 ? 2.000 -17.717 40.616 1.00 67.81 1156 ALA A C 1
ATOM 9313 O O . ALA A 1 1156 ? 2.616 -18.643 41.163 1.00 67.81 1156 ALA A O 1
ATOM 9314 N N . PRO A 1 1157 ? 2.662 -16.850 39.810 1.00 59.34 1157 PRO A N 1
ATOM 9315 C CA . PRO A 1 1157 ? 4.049 -17.022 39.411 1.00 59.34 1157 PRO A CA 1
ATOM 9316 C C . PRO A 1 1157 ? 5.068 -16.346 40.353 1.00 59.34 1157 PRO A C 1
ATOM 9318 O O . PRO A 1 1157 ? 5.050 -15.156 40.642 1.00 59.34 1157 PRO A O 1
ATOM 9321 N N . ALA A 1 1158 ? 6.048 -17.171 40.718 1.00 63.28 1158 ALA A N 1
ATOM 9322 C CA . ALA A 1 1158 ? 7.449 -16.906 41.052 1.00 63.28 1158 ALA A CA 1
ATOM 9323 C C . ALA A 1 1158 ? 7.868 -16.059 42.271 1.00 63.28 1158 ALA A C 1
ATOM 9325 O O . ALA A 1 1158 ? 8.831 -16.491 42.890 1.00 63.28 1158 ALA A O 1
ATOM 9326 N N . VAL A 1 1159 ? 7.271 -14.923 42.649 1.00 73.69 1159 VAL A N 1
ATOM 9327 C CA . VAL A 1 1159 ? 7.748 -14.142 43.825 1.00 73.69 1159 VAL A CA 1
ATOM 9328 C C . VAL A 1 1159 ? 6.601 -13.365 44.472 1.00 73.69 1159 VAL A C 1
ATOM 9330 O O . VAL A 1 1159 ? 5.986 -12.534 43.813 1.00 73.69 1159 VAL A O 1
ATOM 9333 N N . TRP A 1 1160 ? 6.351 -13.599 45.760 1.00 79.75 1160 TRP A N 1
ATOM 9334 C CA . TRP A 1 1160 ? 5.439 -12.784 46.571 1.00 79.75 1160 TRP A CA 1
ATOM 9335 C C . TRP A 1 1160 ? 6.174 -11.558 47.104 1.00 79.75 1160 TRP A C 1
ATOM 9337 O O . TRP A 1 1160 ? 7.317 -11.683 47.530 1.00 79.75 1160 TRP A O 1
ATOM 9347 N N . SER A 1 1161 ? 5.538 -10.391 47.137 1.00 78.00 1161 SER A N 1
ATOM 9348 C CA . SER A 1 1161 ? 6.101 -9.211 47.801 1.00 78.00 1161 SER A CA 1
ATOM 9349 C C . SER A 1 1161 ? 5.135 -8.683 48.852 1.00 78.00 1161 SER A C 1
ATOM 9351 O O . SER A 1 1161 ? 3.925 -8.723 48.651 1.00 78.00 1161 SER A O 1
ATOM 9353 N N . ILE A 1 1162 ? 5.667 -8.237 49.990 1.00 78.69 1162 ILE A N 1
ATOM 9354 C CA . ILE A 1 1162 ? 4.882 -7.618 51.062 1.00 78.69 1162 ILE A CA 1
ATOM 9355 C C . ILE A 1 1162 ? 5.636 -6.428 51.649 1.00 78.69 1162 ILE A C 1
ATOM 9357 O O . ILE A 1 1162 ? 6.842 -6.507 51.897 1.00 78.69 1162 ILE A O 1
ATOM 9361 N N . ASN A 1 1163 ? 4.911 -5.336 51.895 1.00 76.62 1163 ASN A N 1
ATOM 9362 C CA . ASN A 1 1163 ? 5.425 -4.188 52.626 1.00 76.62 1163 ASN A CA 1
ATOM 9363 C C . ASN A 1 1163 ? 5.090 -4.295 54.125 1.00 76.62 1163 ASN A C 1
ATOM 9365 O O . ASN A 1 1163 ? 3.942 -4.089 54.523 1.00 76.62 1163 ASN A O 1
ATOM 9369 N N . LEU A 1 1164 ? 6.081 -4.608 54.964 1.00 72.69 1164 LEU A N 1
ATOM 9370 C CA . LEU A 1 1164 ? 5.876 -4.790 56.408 1.00 72.69 1164 LEU A CA 1
ATOM 9371 C C . LEU A 1 1164 ? 5.594 -3.480 57.151 1.00 72.69 1164 LEU A C 1
ATOM 9373 O O . LEU A 1 1164 ? 5.068 -3.533 58.252 1.00 72.69 1164 LEU A O 1
ATOM 9377 N N . SER A 1 1165 ? 5.894 -2.310 56.575 1.00 69.44 1165 SER A N 1
ATOM 9378 C CA . SER A 1 1165 ? 5.497 -1.037 57.196 1.00 69.44 1165 SER A CA 1
ATOM 9379 C C . SER A 1 1165 ? 4.014 -0.704 56.996 1.00 69.44 1165 SER A C 1
ATOM 9381 O O . SER A 1 1165 ? 3.521 0.259 57.575 1.00 69.44 1165 SER A O 1
ATOM 9383 N N . GLU A 1 1166 ? 3.309 -1.456 56.145 1.00 70.88 1166 GLU A N 1
ATOM 9384 C CA . GLU A 1 1166 ? 1.926 -1.167 55.743 1.00 70.88 1166 GLU A CA 1
ATOM 9385 C C . GLU A 1 1166 ? 0.964 -2.331 56.012 1.00 70.88 1166 GLU A C 1
ATOM 9387 O O . GLU A 1 1166 ? -0.237 -2.104 56.165 1.00 70.88 1166 GLU A O 1
ATOM 9392 N N . ARG A 1 1167 ? 1.456 -3.578 56.073 1.00 71.94 1167 ARG A N 1
ATOM 9393 C CA . ARG A 1 1167 ? 0.610 -4.774 56.164 1.00 71.94 1167 ARG A CA 1
ATOM 9394 C C . ARG A 1 1167 ? 1.117 -5.788 57.181 1.00 71.94 1167 ARG A C 1
ATOM 9396 O O . ARG A 1 1167 ? 2.298 -6.125 57.234 1.00 71.94 1167 ARG A O 1
ATOM 9403 N N . LYS A 1 1168 ? 0.162 -6.390 57.897 1.00 71.38 1168 LYS A N 1
ATOM 9404 C CA . LYS A 1 1168 ? 0.423 -7.478 58.842 1.00 71.38 1168 LYS A CA 1
ATOM 9405 C C . LYS A 1 1168 ? 0.862 -8.738 58.110 1.00 71.38 1168 LYS A C 1
ATOM 9407 O O . LYS A 1 1168 ? 0.130 -9.298 57.291 1.00 71.38 1168 LYS A O 1
ATOM 9412 N N . ALA A 1 1169 ? 2.004 -9.272 58.514 1.00 68.25 1169 ALA A N 1
ATOM 9413 C CA . ALA A 1 1169 ? 2.580 -10.471 57.920 1.00 68.25 1169 ALA A CA 1
ATOM 9414 C C . ALA A 1 1169 ? 1.738 -11.759 58.124 1.00 68.25 1169 ALA A C 1
ATOM 9416 O O . ALA A 1 1169 ? 1.928 -12.751 57.419 1.00 68.25 1169 ALA A O 1
ATOM 9417 N N . SER A 1 1170 ? 0.749 -11.738 59.029 1.00 73.06 1170 SER A N 1
ATOM 9418 C CA . SER A 1 1170 ? -0.178 -12.853 59.266 1.00 73.06 1170 SER A CA 1
ATOM 9419 C C . SER A 1 1170 ? -1.087 -13.174 58.073 1.00 73.06 1170 SER A C 1
ATOM 9421 O O . SER A 1 1170 ? -1.463 -14.330 57.903 1.00 73.06 1170 SER A O 1
ATOM 9423 N N . LEU A 1 1171 ? -1.432 -12.183 57.238 1.00 72.94 1171 LEU A N 1
ATOM 9424 C CA . LEU A 1 1171 ? -2.271 -12.390 56.047 1.00 72.94 1171 LEU A CA 1
ATOM 9425 C C . LEU A 1 1171 ? -1.526 -13.179 54.964 1.00 72.94 1171 LEU A C 1
ATOM 9427 O O . LEU A 1 1171 ? -2.079 -14.106 54.372 1.00 72.94 1171 LEU A O 1
ATOM 9431 N N . LEU A 1 1172 ? -0.244 -12.865 54.764 1.00 73.88 1172 LEU A N 1
ATOM 9432 C CA . LEU A 1 1172 ? 0.607 -13.568 53.808 1.00 73.88 1172 LEU A CA 1
ATOM 9433 C C . LEU A 1 1172 ? 0.785 -15.043 54.181 1.00 73.88 1172 LEU A C 1
ATOM 9435 O O . LEU A 1 1172 ? 0.782 -15.895 53.299 1.00 73.88 1172 LEU A O 1
ATOM 9439 N N . LEU A 1 1173 ? 0.878 -15.371 55.475 1.00 73.69 1173 LEU A N 1
ATOM 9440 C CA . LEU A 1 1173 ? 0.975 -16.761 55.929 1.00 73.69 1173 LEU A CA 1
ATOM 9441 C C . LEU A 1 1173 ? -0.238 -17.597 55.496 1.00 73.69 1173 LEU A C 1
ATOM 9443 O O . LEU A 1 1173 ? -0.073 -18.721 55.024 1.00 73.69 1173 LEU A O 1
ATOM 9447 N N . GLU A 1 1174 ? -1.448 -17.069 55.664 1.00 78.38 1174 GLU A N 1
ATOM 9448 C CA . GLU A 1 1174 ? -2.669 -17.792 55.302 1.00 78.38 1174 GLU A CA 1
ATOM 9449 C C . GLU A 1 1174 ? -2.757 -18.041 53.791 1.00 78.38 1174 GLU A C 1
ATOM 9451 O O . GLU A 1 1174 ? -3.130 -19.133 53.365 1.00 78.38 1174 GLU A O 1
ATOM 9456 N N . VAL A 1 1175 ? -2.308 -17.084 52.977 1.00 79.44 1175 VAL A N 1
ATOM 9457 C CA . VAL A 1 1175 ? -2.247 -17.242 51.518 1.00 79.44 1175 VAL A CA 1
ATOM 9458 C C . VAL A 1 1175 ? -1.122 -18.189 51.080 1.00 79.44 1175 VAL A C 1
ATOM 9460 O O . VAL A 1 1175 ? -1.315 -18.996 50.168 1.00 79.44 1175 VAL A O 1
ATOM 9463 N N . LEU A 1 1176 ? 0.036 -18.170 51.751 1.00 75.00 1176 LEU A N 1
ATOM 9464 C CA . LEU A 1 1176 ? 1.142 -19.097 51.481 1.00 75.00 1176 LEU A CA 1
ATOM 9465 C C . LEU A 1 1176 ? 0.786 -20.554 51.816 1.00 75.00 1176 LEU A C 1
ATOM 9467 O O . LEU A 1 1176 ? 1.273 -21.460 51.144 1.00 75.00 1176 LEU A O 1
ATOM 9471 N N . LYS A 1 1177 ? -0.103 -20.806 52.788 1.00 77.94 1177 LYS A N 1
ATOM 9472 C CA . LYS A 1 1177 ? -0.623 -22.159 53.080 1.00 77.94 1177 LYS A CA 1
ATOM 9473 C C . LYS A 1 1177 ? -1.465 -22.746 51.942 1.00 77.94 1177 LYS A C 1
ATOM 9475 O O . LYS A 1 1177 ? -1.583 -23.965 51.853 1.00 77.94 1177 LYS A O 1
ATOM 9480 N N . LEU A 1 1178 ? -2.046 -21.904 51.084 1.00 76.62 1178 LEU A N 1
ATOM 9481 C CA . LEU A 1 1178 ? -2.814 -22.342 49.912 1.00 76.62 1178 LEU A CA 1
ATOM 9482 C C . LEU A 1 1178 ? -1.919 -22.755 48.733 1.00 76.62 1178 LEU A C 1
ATOM 9484 O O . LEU A 1 1178 ? -2.411 -23.346 47.768 1.00 76.62 1178 LEU A O 1
ATOM 9488 N N . GLN A 1 1179 ? -0.620 -22.443 48.794 1.00 73.62 1179 GLN A N 1
ATOM 9489 C CA . GLN A 1 1179 ? 0.335 -22.737 47.732 1.00 73.62 1179 GLN A CA 1
ATOM 9490 C C . GLN A 1 1179 ? 0.739 -24.217 47.744 1.00 73.62 1179 GLN A C 1
ATOM 9492 O O . GLN A 1 1179 ? 0.998 -24.778 48.809 1.00 73.62 1179 GLN A O 1
ATOM 9497 N N . PRO A 1 1180 ? 0.866 -24.859 46.569 1.00 70.94 1180 PRO A N 1
ATOM 9498 C CA . PRO A 1 1180 ? 1.298 -26.254 46.491 1.00 70.94 1180 PRO A CA 1
ATOM 9499 C C . PRO A 1 1180 ? 2.793 -26.433 46.816 1.00 70.94 1180 PRO A C 1
ATOM 9501 O O . PRO A 1 1180 ? 3.218 -27.524 47.184 1.00 70.94 1180 PRO A O 1
ATOM 9504 N N . GLU A 1 1181 ? 3.598 -25.370 46.691 1.00 76.56 1181 GLU A N 1
ATOM 9505 C CA . GLU A 1 1181 ? 5.055 -25.377 46.863 1.00 76.56 1181 GLU A CA 1
ATOM 9506 C C . GLU A 1 1181 ? 5.543 -24.096 47.556 1.00 76.56 1181 GLU A C 1
ATOM 9508 O O . GLU A 1 1181 ? 4.898 -23.050 47.466 1.00 76.56 1181 GLU A O 1
ATOM 9513 N N . LYS A 1 1182 ? 6.728 -24.147 48.186 1.00 79.69 1182 LYS A N 1
ATOM 9514 C CA . LYS A 1 1182 ? 7.364 -22.973 48.809 1.00 79.69 1182 LYS A CA 1
ATOM 9515 C C . LYS A 1 1182 ? 7.743 -21.928 47.756 1.00 79.69 1182 LYS A C 1
ATOM 9517 O O . LYS A 1 1182 ? 8.480 -22.236 46.814 1.00 79.69 1182 LYS A O 1
ATOM 9522 N N . LYS A 1 1183 ? 7.311 -20.679 47.938 1.00 79.88 1183 LYS A N 1
ATOM 9523 C CA . LYS A 1 1183 ? 7.576 -19.577 46.996 1.00 79.88 1183 LYS A CA 1
ATOM 9524 C C . LYS A 1 1183 ? 8.599 -18.567 47.559 1.00 79.88 1183 LYS A C 1
ATOM 9526 O O . LYS A 1 1183 ? 8.711 -18.440 48.780 1.00 79.88 1183 LYS A O 1
ATOM 9531 N N . PRO A 1 1184 ? 9.374 -17.879 46.700 1.00 80.19 1184 PRO A N 1
ATOM 9532 C CA . PRO A 1 1184 ? 10.195 -16.732 47.087 1.00 80.19 1184 PRO A CA 1
ATOM 9533 C C . PRO A 1 1184 ? 9.344 -15.576 47.627 1.00 80.19 1184 PRO A C 1
ATOM 9535 O O . PRO A 1 1184 ? 8.255 -15.336 47.104 1.00 80.19 1184 PRO A O 1
ATOM 9538 N N . VAL A 1 1185 ? 9.859 -14.852 48.624 1.00 80.12 1185 VAL A N 1
ATOM 9539 C CA . VAL A 1 1185 ? 9.231 -13.664 49.221 1.00 80.12 1185 VAL A CA 1
ATOM 9540 C C . VAL A 1 1185 ? 10.215 -12.490 49.224 1.00 80.12 1185 VAL A C 1
ATOM 9542 O O . VAL A 1 1185 ? 11.360 -12.649 49.638 1.00 80.12 1185 VAL A O 1
ATOM 9545 N N . GLU A 1 1186 ? 9.770 -11.321 48.774 1.00 81.81 1186 GLU A N 1
ATOM 9546 C CA . GLU A 1 1186 ? 10.488 -10.042 48.808 1.00 81.81 1186 GLU A CA 1
ATOM 9547 C C . GLU A 1 1186 ? 9.883 -9.133 49.883 1.00 81.81 1186 GLU A C 1
ATOM 9549 O O . GLU A 1 1186 ? 8.684 -8.832 49.846 1.00 81.81 1186 GLU A O 1
ATOM 9554 N N . LEU A 1 1187 ? 10.711 -8.689 50.830 1.00 77.00 1187 LEU A N 1
ATOM 9555 C CA . LEU A 1 1187 ? 10.285 -7.781 51.892 1.00 77.00 1187 LEU A CA 1
ATOM 9556 C C . LEU A 1 1187 ? 10.592 -6.332 51.533 1.00 77.00 1187 LEU A C 1
ATOM 9558 O O . LEU A 1 1187 ? 11.735 -5.964 51.269 1.00 77.00 1187 LEU A O 1
ATOM 9562 N N . LYS A 1 1188 ? 9.562 -5.491 51.586 1.00 71.62 1188 LYS A N 1
ATOM 9563 C CA . LYS A 1 1188 ? 9.678 -4.038 51.445 1.00 71.62 1188 LYS A CA 1
ATOM 9564 C C . LYS A 1 1188 ? 9.301 -3.378 52.778 1.00 71.62 1188 LYS A C 1
ATOM 9566 O O . LYS A 1 1188 ? 8.492 -3.916 53.529 1.00 71.62 1188 LYS A O 1
ATOM 9571 N N . GLY A 1 1189 ? 9.916 -2.234 53.084 1.00 63.62 1189 GLY A N 1
ATOM 9572 C CA . GLY A 1 1189 ? 9.675 -1.491 54.329 1.00 63.62 1189 GLY A CA 1
ATOM 9573 C C . GLY A 1 1189 ? 10.149 -2.198 55.607 1.00 63.62 1189 GLY A C 1
ATOM 9574 O O . GLY A 1 1189 ? 10.532 -3.366 55.602 1.00 63.62 1189 GLY A O 1
ATOM 9575 N N . TRP A 1 1190 ? 10.159 -1.458 56.716 1.00 62.50 1190 TRP A N 1
ATOM 9576 C CA . TRP A 1 1190 ? 10.544 -1.959 58.038 1.00 62.50 1190 TRP A CA 1
ATOM 9577 C C . TRP A 1 1190 ? 9.449 -1.599 59.038 1.00 62.50 1190 TRP A C 1
ATOM 9579 O O . TRP A 1 1190 ? 8.944 -0.478 59.014 1.00 62.50 1190 TRP A O 1
ATOM 9589 N N . SER A 1 1191 ? 9.093 -2.552 59.895 1.00 63.38 1191 SER A N 1
ATOM 9590 C CA . SER A 1 1191 ? 8.207 -2.325 61.035 1.00 63.38 1191 SER A CA 1
ATOM 9591 C C . SER A 1 1191 ? 9.053 -2.237 62.299 1.00 63.38 1191 SER A C 1
ATOM 9593 O O . SER A 1 1191 ? 9.888 -3.109 62.549 1.00 63.38 1191 SER A O 1
ATOM 9595 N N . ASP A 1 1192 ? 8.833 -1.190 63.093 1.00 61.03 1192 ASP A N 1
ATOM 9596 C CA . ASP A 1 1192 ? 9.458 -1.034 64.410 1.00 61.03 1192 ASP A CA 1
ATOM 9597 C C . ASP A 1 1192 ? 8.755 -1.902 65.480 1.00 61.03 1192 ASP A C 1
ATOM 9599 O O . ASP A 1 1192 ? 9.194 -1.963 66.632 1.00 61.03 1192 ASP A O 1
ATOM 9603 N N . GLU A 1 1193 ? 7.670 -2.604 65.120 1.00 70.81 1193 GLU A N 1
ATOM 9604 C CA . GLU A 1 1193 ? 6.946 -3.498 66.021 1.00 70.81 1193 GLU A CA 1
ATOM 9605 C C . GLU A 1 1193 ? 7.621 -4.876 66.130 1.00 70.81 1193 GLU A C 1
ATOM 9607 O O . GLU A 1 1193 ? 7.569 -5.719 65.230 1.00 70.81 1193 GLU A O 1
ATOM 9612 N N . GLU A 1 1194 ? 8.191 -5.165 67.305 1.00 69.06 1194 GLU A N 1
ATOM 9613 C CA . GLU A 1 1194 ? 8.824 -6.457 67.615 1.00 69.06 1194 GLU A CA 1
ATOM 9614 C C . GLU A 1 1194 ? 7.872 -7.654 67.402 1.00 69.06 1194 GLU A C 1
ATOM 9616 O O . GLU A 1 1194 ? 8.299 -8.751 67.027 1.00 69.06 1194 GLU A O 1
ATOM 9621 N N . SER A 1 1195 ? 6.565 -7.451 67.603 1.00 68.94 1195 SER A N 1
ATOM 9622 C CA . SER A 1 1195 ? 5.521 -8.449 67.351 1.00 68.94 1195 SER A CA 1
ATOM 9623 C C . SER A 1 1195 ? 5.429 -8.867 65.887 1.00 68.94 1195 SER A C 1
ATOM 9625 O O . SER A 1 1195 ? 5.224 -10.052 65.618 1.00 68.94 1195 SER A O 1
ATOM 9627 N N . GLU A 1 1196 ? 5.605 -7.947 64.939 1.00 66.31 1196 GLU A N 1
ATOM 9628 C CA . GLU A 1 1196 ? 5.520 -8.258 63.509 1.00 66.31 1196 GLU A CA 1
ATOM 9629 C C . GLU A 1 1196 ? 6.770 -8.983 63.019 1.00 66.31 1196 GLU A C 1
ATOM 9631 O O . GLU A 1 1196 ? 6.660 -9.978 62.304 1.00 66.31 1196 GLU A O 1
ATOM 9636 N N . VAL A 1 1197 ? 7.948 -8.582 63.502 1.00 66.31 1197 VAL A N 1
ATOM 9637 C CA . VAL A 1 1197 ? 9.215 -9.269 63.208 1.00 66.31 1197 VAL A CA 1
ATOM 9638 C C . VAL A 1 1197 ? 9.219 -10.692 63.783 1.00 66.31 1197 VAL A C 1
ATOM 9640 O O . VAL A 1 1197 ? 9.606 -11.641 63.099 1.00 66.31 1197 VAL A O 1
ATOM 9643 N N . ARG A 1 1198 ? 8.730 -10.891 65.018 1.00 69.62 1198 ARG A N 1
ATOM 9644 C CA . ARG A 1 1198 ? 8.584 -12.235 65.614 1.00 69.62 1198 ARG A CA 1
ATOM 9645 C C . ARG A 1 1198 ? 7.572 -13.097 64.873 1.00 69.62 1198 ARG A C 1
ATOM 9647 O O . ARG A 1 1198 ? 7.797 -14.297 64.720 1.00 69.62 1198 ARG A O 1
ATOM 9654 N N . SER A 1 1199 ? 6.476 -12.495 64.424 1.00 67.44 1199 SER A N 1
ATOM 9655 C CA . SER A 1 1199 ? 5.484 -13.182 63.603 1.00 67.44 1199 SER A CA 1
ATOM 9656 C C . SER A 1 1199 ? 6.109 -13.585 62.263 1.00 67.44 1199 SER A C 1
ATOM 9658 O O . SER A 1 1199 ? 5.991 -14.746 61.881 1.00 67.44 1199 SER A O 1
ATOM 9660 N N . PHE A 1 1200 ? 6.909 -12.703 61.642 1.00 67.81 1200 PHE A N 1
ATOM 9661 C CA . PHE A 1 1200 ? 7.655 -12.977 60.409 1.00 67.81 1200 PHE A CA 1
ATOM 9662 C C . PHE A 1 1200 ? 8.537 -14.231 60.471 1.00 67.81 1200 PHE A C 1
ATOM 9664 O O . PHE A 1 1200 ? 8.539 -15.064 59.561 1.00 67.81 1200 PHE A O 1
ATOM 9671 N N . LEU A 1 1201 ? 9.241 -14.422 61.587 1.00 69.56 1201 LEU A N 1
ATOM 9672 C CA . LEU A 1 1201 ? 10.116 -15.578 61.796 1.00 69.56 1201 LEU A CA 1
ATOM 9673 C C . LEU A 1 1201 ? 9.374 -16.925 61.792 1.00 69.56 1201 LEU A C 1
ATOM 9675 O O . LEU A 1 1201 ? 9.977 -17.949 61.467 1.00 69.56 1201 LEU A O 1
ATOM 9679 N N . GLN A 1 1202 ? 8.071 -16.946 62.091 1.00 69.81 1202 GLN A N 1
ATOM 9680 C CA . GLN A 1 1202 ? 7.258 -18.166 62.029 1.00 69.81 1202 GLN A CA 1
ATOM 9681 C C . GLN A 1 1202 ? 6.989 -18.633 60.585 1.00 69.81 1202 GLN A C 1
ATOM 9683 O O . GLN A 1 1202 ? 6.501 -19.746 60.385 1.00 69.81 1202 GLN A O 1
ATOM 9688 N N . TYR A 1 1203 ? 7.318 -17.820 59.574 1.00 69.31 1203 TYR A N 1
ATOM 9689 C CA . TYR A 1 1203 ? 6.956 -18.053 58.171 1.00 69.31 1203 TYR A CA 1
ATOM 9690 C C . TYR A 1 1203 ? 8.075 -18.668 57.323 1.00 69.31 1203 TYR A C 1
ATOM 9692 O O . TYR A 1 1203 ? 7.799 -19.195 56.244 1.00 69.31 1203 TYR A O 1
ATOM 9700 N N . LEU A 1 1204 ? 9.316 -18.700 57.830 1.00 66.81 1204 LEU A N 1
ATOM 9701 C CA . LEU A 1 1204 ? 10.474 -19.330 57.173 1.00 66.81 1204 LEU A CA 1
ATOM 9702 C C . LEU A 1 1204 ? 10.219 -20.766 56.655 1.00 66.81 1204 LEU A C 1
ATOM 9704 O O . LEU A 1 1204 ? 10.764 -21.110 55.605 1.00 66.81 1204 LEU A O 1
ATOM 9708 N N . PRO A 1 1205 ? 9.382 -21.617 57.293 1.00 76.94 1205 PRO A N 1
ATOM 9709 C CA . PRO A 1 1205 ? 9.081 -22.945 56.760 1.00 76.94 1205 PRO A CA 1
ATOM 9710 C C . PRO A 1 1205 ? 8.345 -22.953 55.411 1.00 76.94 1205 PRO A C 1
ATOM 9712 O O . PRO A 1 1205 ? 8.474 -23.943 54.691 1.00 76.94 1205 PRO A O 1
ATOM 9715 N N . TYR A 1 1206 ? 7.617 -21.889 55.053 1.00 71.38 1206 TYR A N 1
ATOM 9716 C CA . TYR A 1 1206 ? 6.776 -21.800 53.844 1.00 71.38 1206 TYR A CA 1
ATOM 9717 C C . TYR A 1 1206 ? 7.426 -20.997 52.702 1.00 71.38 1206 TYR A C 1
ATOM 9719 O O . TYR A 1 1206 ? 6.911 -20.974 51.585 1.00 71.38 1206 TYR A O 1
ATOM 9727 N N . ILE A 1 1207 ? 8.581 -20.381 52.964 1.00 76.12 1207 ILE A N 1
ATOM 9728 C CA . ILE A 1 1207 ? 9.314 -19.516 52.034 1.00 76.12 1207 ILE A CA 1
ATOM 9729 C C . ILE A 1 1207 ? 10.496 -20.296 51.448 1.00 76.12 1207 ILE A C 1
ATOM 9731 O O . ILE A 1 1207 ? 11.204 -20.997 52.172 1.00 76.12 1207 ILE A O 1
ATOM 9735 N N . SER A 1 1208 ? 10.718 -20.206 50.133 1.00 80.00 1208 SER A N 1
ATOM 9736 C CA . SER A 1 1208 ? 11.878 -20.849 49.491 1.00 80.00 1208 SER A CA 1
ATOM 9737 C C . SER A 1 1208 ? 13.108 -19.944 49.408 1.00 80.00 1208 SER A C 1
ATOM 9739 O O . SER A 1 1208 ? 14.226 -20.446 49.501 1.00 80.00 1208 SER A O 1
ATOM 9741 N N . GLN A 1 1209 ? 12.924 -18.628 49.256 1.00 77.50 1209 GLN A N 1
ATOM 9742 C CA . GLN A 1 1209 ? 13.984 -17.610 49.229 1.00 77.50 1209 GLN A CA 1
ATOM 9743 C C . GLN A 1 1209 ? 13.447 -16.294 49.806 1.00 77.50 1209 GLN A C 1
ATOM 9745 O O . GLN A 1 1209 ? 12.313 -15.937 49.505 1.00 77.50 1209 GLN A O 1
ATOM 9750 N N . LEU A 1 1210 ? 14.250 -15.581 50.600 1.00 78.31 1210 LEU A N 1
ATOM 9751 C CA . LEU A 1 1210 ? 13.918 -14.251 51.123 1.00 78.31 1210 LEU A CA 1
ATOM 9752 C C . LEU A 1 1210 ? 14.800 -13.203 50.429 1.00 78.31 1210 LEU A C 1
ATOM 9754 O O . LEU A 1 1210 ? 16.019 -13.395 50.387 1.00 78.31 1210 LEU A O 1
ATOM 9758 N N . ARG A 1 1211 ? 14.197 -12.154 49.862 1.00 68.06 1211 ARG A N 1
ATOM 9759 C CA . ARG A 1 1211 ? 14.885 -11.031 49.203 1.00 68.06 1211 ARG A CA 1
ATOM 9760 C C . ARG A 1 1211 ? 14.681 -9.724 49.939 1.00 68.06 1211 ARG A C 1
ATOM 9762 O O . ARG A 1 1211 ? 13.534 -9.493 50.387 1.00 68.06 1211 ARG A O 1
#